Protein AF-A0A7D9K024-F1 (afdb_monomer_lite)

Organism: Paramuricea clavata (NCBI:txid317549)

Sequence (907 aa):
DLCALHVLAYMLHRSSSRKKGKSVPVTRDGAISYLLQNVPSGSDVEAAANNKDDVYTQPFLLSTGQASKPDQFFLVLDRIVIPCGPDLINSFDILFKAHYVFNVEYAPPLLQFWEFVASMIYGVIKPCETGPTVPEVINDNGCELTDAKSIANAFNGFFSNVGCNLANKIPTIMDKSLIEYLIPPTSHDSFFLSPVTAGEIEEEIANLNCSKATGPFNNLLVYRSHLVATVRRICALPSRASASYIFAHKRVGGLGLLDPTLEADVQAIIHAVKMLSCSDPTVSNIAIAEVNQTVRLASRSNPTPTLKSKYLSSLPDDRLTNLRYNIQSLWTRVRKSTRNLGVEIKFNDNGLPILSTENSGSVLAKEASRFLHFHVQDRFASTLLALPDQGKVGRALTTDTFANGSTWQYNGLNIRFRDWRFIHRARLNCLPVNNVKSRWSNFCPKCRYCNSDETLPHVLCHCLRNMPSILRRHNTIVDRIVNAVQSGTVTTDQQVRAANSRLRPDIIVEEDNKVLIIDVCYPFDNNAEALRDAEQRKLNKYEGLKQFFVGQGKQCEVFGFVIGALGSWHPANENVLRQLGMSKRYRSLFRKLCCTDAIQGSTNIYREHLGITEVQNKPIPPLDRENPYKYLGVPIGLIDDPDNISDLVQDLTCDLESIEKSLLAPWQKLEMIRTFLQPSLTFALRAGFPKKDNLLVYRSHLVATVRRIFALPSRASASYIFPHKRVGGLGLLDPTLEADVQAIIHAVKMLSCSDPIVSNIANAEINQTVRLASRSNPTPALKSKYLSSLPDDRLTNLRHNIQSLCARVRKSTRNLGVEIQFNDNGLPILSTEISGSVLAKEASRFLHFHVQDRFASTLLALPDQGKVGRALTTDTFANGSTWQYNGLNIRFRDWRFIHRARLNCLP

Radius of gyration: 39.34 Å; chains: 1; bounding box: 81×89×117 Å

pLDDT: mean 79.13, std 16.65, range [30.3, 97.06]

Structure (mmCIF, N/CA/C/O backbone):
data_AF-A0A7D9K024-F1
#
_entry.id   AF-A0A7D9K024-F1
#
loop_
_atom_site.group_PDB
_atom_site.id
_atom_site.type_symbol
_atom_site.label_atom_id
_atom_site.label_alt_id
_atom_site.label_comp_id
_atom_site.label_asym_id
_atom_site.label_entity_id
_atom_site.label_seq_id
_atom_site.pdbx_PDB_ins_code
_atom_site.Cartn_x
_atom_site.Cartn_y
_atom_site.Cartn_z
_atom_site.occupancy
_atom_site.B_iso_or_equiv
_atom_site.auth_seq_id
_atom_site.auth_comp_id
_atom_site.auth_asym_id
_atom_site.auth_atom_id
_atom_site.pdbx_PDB_model_num
ATOM 1 N N . ASP A 1 1 ? -3.013 -21.868 -30.628 1.00 62.22 1 ASP A N 1
ATOM 2 C CA . ASP A 1 1 ? -3.504 -21.999 -29.237 1.00 62.22 1 ASP A CA 1
ATOM 3 C C . ASP A 1 1 ? -4.846 -22.705 -29.147 1.00 62.22 1 ASP A C 1
ATOM 5 O O . ASP A 1 1 ? -4.881 -23.810 -28.626 1.00 62.22 1 ASP A O 1
ATOM 9 N N . LEU A 1 2 ? -5.922 -22.164 -29.734 1.00 72.38 2 LEU A N 1
ATOM 10 C CA . LEU A 1 2 ? -7.249 -22.801 -29.686 1.00 72.38 2 LEU A CA 1
ATOM 11 C C . LEU A 1 2 ? -7.255 -24.238 -30.227 1.00 72.38 2 LEU A C 1
ATOM 13 O O . LEU A 1 2 ? -7.772 -25.134 -29.570 1.00 72.38 2 LEU A O 1
ATOM 17 N N . CYS A 1 3 ? -6.618 -24.474 -31.378 1.00 69.25 3 CYS A N 1
ATOM 18 C CA . CYS A 1 3 ? -6.491 -25.819 -31.948 1.00 69.25 3 CYS A CA 1
ATOM 19 C C . CYS A 1 3 ? -5.709 -26.770 -31.026 1.00 69.25 3 CYS A C 1
ATOM 21 O O . CYS A 1 3 ? -6.110 -27.913 -30.856 1.00 69.25 3 CYS A O 1
ATOM 23 N N . ALA A 1 4 ? -4.635 -26.294 -30.386 1.00 71.19 4 ALA A N 1
ATOM 24 C CA . ALA A 1 4 ? -3.836 -27.104 -29.466 1.00 71.19 4 ALA A CA 1
ATOM 25 C C . ALA A 1 4 ? -4.639 -27.495 -28.216 1.00 71.19 4 ALA A C 1
ATOM 27 O O . ALA A 1 4 ? -4.571 -28.640 -27.781 1.00 71.19 4 ALA A O 1
ATOM 28 N N . LEU A 1 5 ? -5.453 -26.573 -27.689 1.00 77.12 5 LEU A N 1
ATOM 29 C CA . LEU A 1 5 ? -6.339 -26.834 -26.555 1.00 77.12 5 LEU A CA 1
ATOM 30 C C . LEU A 1 5 ? -7.403 -27.890 -26.891 1.00 77.12 5 LEU A C 1
ATOM 32 O O . LEU A 1 5 ? -7.609 -28.819 -26.114 1.00 77.12 5 LEU A O 1
ATOM 36 N N . HIS A 1 6 ? -8.034 -27.779 -28.064 1.00 75.00 6 HIS A N 1
ATOM 37 C CA . HIS A 1 6 ? -9.016 -28.763 -28.530 1.00 75.00 6 HIS A CA 1
ATOM 38 C C . HIS A 1 6 ? -8.376 -30.136 -28.739 1.00 75.00 6 HIS A C 1
ATOM 40 O O . HIS A 1 6 ? -8.925 -31.132 -28.281 1.00 75.00 6 HIS A O 1
ATOM 46 N N . VAL A 1 7 ? -7.200 -30.195 -29.372 1.00 73.56 7 VAL A N 1
ATOM 47 C CA . VAL A 1 7 ? -6.455 -31.447 -29.577 1.00 73.56 7 VAL A CA 1
ATOM 48 C C . VAL A 1 7 ? -6.092 -32.091 -28.239 1.00 73.56 7 VAL A C 1
ATOM 50 O O . VAL A 1 7 ? -6.310 -33.286 -28.066 1.00 73.56 7 VAL A O 1
ATOM 53 N N . LEU A 1 8 ? -5.618 -31.311 -27.264 1.00 74.44 8 LEU A N 1
ATOM 54 C CA . LEU A 1 8 ? -5.250 -31.820 -25.942 1.00 74.44 8 LEU A CA 1
ATOM 55 C C . LEU A 1 8 ? -6.465 -32.367 -25.174 1.00 74.44 8 LEU A C 1
ATOM 57 O O . LEU A 1 8 ? -6.404 -33.473 -24.637 1.00 74.44 8 LEU A O 1
ATOM 61 N N . ALA A 1 9 ? -7.582 -31.631 -25.163 1.00 73.00 9 ALA A N 1
ATOM 62 C CA . ALA A 1 9 ? -8.831 -32.077 -24.542 1.00 73.00 9 ALA A CA 1
ATOM 63 C C . ALA A 1 9 ? -9.403 -33.329 -25.228 1.00 73.00 9 ALA A C 1
ATOM 65 O O . ALA A 1 9 ? -9.905 -34.234 -24.563 1.00 73.00 9 ALA A O 1
ATOM 66 N N . TYR A 1 10 ? -9.271 -33.413 -26.553 1.00 72.44 10 TYR A N 1
ATOM 67 C CA . TYR A 1 10 ? -9.710 -34.557 -27.347 1.00 72.44 10 TYR A CA 1
ATOM 68 C C . TYR A 1 10 ? -8.848 -35.808 -27.103 1.00 72.44 10 TYR A C 1
ATOM 70 O O . TYR A 1 10 ? -9.378 -36.916 -27.003 1.00 72.44 10 TYR A O 1
ATOM 78 N N . MET A 1 11 ? -7.525 -35.639 -26.978 1.00 70.06 11 MET A N 1
ATOM 79 C CA . MET A 1 11 ? -6.563 -36.719 -26.717 1.00 70.06 11 MET A CA 1
ATOM 80 C C . MET A 1 11 ? -6.692 -37.309 -25.311 1.00 70.06 11 MET A C 1
ATOM 82 O O . MET A 1 11 ? -6.527 -38.514 -25.139 1.00 70.06 11 MET A O 1
ATOM 86 N N . LEU A 1 12 ? -6.991 -36.471 -24.316 1.00 74.44 12 LEU A N 1
ATOM 87 C CA . LEU A 1 12 ? -7.050 -36.851 -22.900 1.00 74.44 12 LEU A CA 1
ATOM 88 C C . LEU A 1 12 ? -8.479 -37.149 -22.413 1.00 74.44 12 LEU A C 1
ATOM 90 O O . LEU A 1 12 ? -8.735 -37.213 -21.211 1.00 74.44 12 LEU A O 1
ATOM 94 N N . HIS A 1 13 ? -9.426 -37.332 -23.333 1.00 69.25 13 HIS A N 1
ATOM 95 C CA . HIS A 1 13 ? -10.792 -37.719 -23.005 1.00 69.25 13 HIS A CA 1
ATOM 96 C C . HIS A 1 13 ? -10.902 -39.210 -22.642 1.00 69.25 13 HIS A C 1
ATOM 98 O O . HIS A 1 13 ? -10.392 -40.081 -23.351 1.00 69.25 13 HIS A O 1
ATOM 104 N N . ARG A 1 14 ? -11.691 -39.522 -21.604 1.00 60.44 14 ARG A N 1
ATOM 105 C CA . ARG A 1 14 ? -12.095 -40.893 -21.255 1.00 60.44 14 ARG A CA 1
ATOM 106 C C . ARG A 1 14 ? -13.543 -41.175 -21.660 1.00 60.44 14 ARG A C 1
ATOM 108 O O . ARG A 1 14 ? -14.466 -40.570 -21.121 1.00 60.44 14 ARG A O 1
ATOM 115 N N . SER A 1 15 ? -13.744 -42.203 -22.488 1.00 52.44 15 SER A N 1
ATOM 116 C CA . SER A 1 15 ? -15.045 -42.876 -22.592 1.00 52.44 15 SER A CA 1
ATOM 117 C C . SER A 1 15 ? -15.331 -43.559 -21.250 1.00 52.44 15 SER A C 1
ATOM 119 O O . SER A 1 15 ? -14.547 -44.391 -20.791 1.00 52.44 15 SER A O 1
ATOM 121 N N . SER A 1 16 ? -16.397 -43.154 -20.562 1.00 47.78 16 SER A N 1
ATOM 122 C CA . SER A 1 16 ? -16.709 -43.616 -19.206 1.00 47.78 16 SER A CA 1
ATOM 123 C C . SER A 1 16 ? -16.846 -45.148 -19.148 1.00 47.78 16 SER A C 1
ATOM 125 O O . SER A 1 16 ? -17.730 -45.718 -19.788 1.00 47.78 16 SER A O 1
ATOM 127 N N . SER A 1 17 ? -16.013 -45.835 -18.354 1.00 33.88 17 SER A N 1
ATOM 128 C CA . SER A 1 17 ? -16.205 -47.258 -18.051 1.00 33.88 17 SER A CA 1
ATOM 129 C C . SER A 1 17 ? -17.234 -47.435 -16.926 1.00 33.88 17 SER A C 1
ATOM 131 O O . SER A 1 17 ? -17.231 -46.735 -15.914 1.00 33.88 17 SER A O 1
ATOM 133 N N . ARG A 1 18 ? -18.169 -48.364 -17.158 1.00 37.88 18 ARG A N 1
ATOM 134 C CA . ARG A 1 18 ? -19.368 -48.658 -16.356 1.00 37.88 18 ARG A CA 1
ATOM 135 C C . ARG A 1 18 ? -19.095 -48.749 -14.844 1.00 37.88 18 ARG A C 1
ATOM 137 O O . ARG A 1 18 ? -18.499 -49.719 -14.380 1.00 37.88 18 ARG A O 1
ATOM 144 N N . LYS A 1 19 ? -19.706 -47.855 -14.062 1.00 33.84 19 LYS A N 1
ATOM 145 C CA . LYS A 1 19 ? -20.195 -48.166 -12.706 1.00 33.84 19 LYS A CA 1
ATOM 146 C C . LYS A 1 19 ? -21.722 -48.079 -12.711 1.00 33.84 19 LYS A C 1
ATOM 148 O O . LYS A 1 19 ? -22.292 -47.204 -13.348 1.00 33.84 19 LYS A O 1
ATOM 153 N N . LYS A 1 20 ? -22.366 -49.066 -12.079 1.00 38.09 20 LYS A N 1
ATOM 154 C CA . LYS A 1 20 ? -23.822 -49.291 -12.056 1.00 38.09 20 LYS A CA 1
ATOM 155 C C . LYS A 1 20 ? -24.596 -47.999 -11.746 1.00 38.09 20 LYS A C 1
ATOM 157 O O . LYS A 1 20 ? -24.542 -47.515 -10.624 1.00 38.09 20 LYS A O 1
ATOM 162 N N . GLY A 1 21 ? -25.348 -47.509 -12.728 1.00 39.00 21 GLY A N 1
ATOM 163 C CA . GLY A 1 21 ? -26.222 -46.338 -12.614 1.00 39.00 21 GLY A CA 1
ATOM 164 C C . GLY A 1 21 ? -26.157 -45.513 -13.895 1.00 39.00 21 GLY A C 1
ATOM 165 O O . GLY A 1 21 ? -25.070 -45.225 -14.372 1.00 39.00 21 GLY A O 1
ATOM 166 N N . LYS A 1 22 ? -27.312 -45.221 -14.499 1.00 44.31 22 LYS A N 1
ATOM 167 C CA . LYS A 1 22 ? -27.475 -44.606 -15.828 1.00 44.31 22 LYS A CA 1
ATOM 168 C C . LYS A 1 22 ? -26.561 -43.379 -16.037 1.00 44.31 22 LYS A C 1
ATOM 170 O O . LYS A 1 22 ? -26.903 -42.296 -15.582 1.00 44.31 22 LYS A O 1
ATOM 175 N N . SER A 1 23 ? -25.467 -43.516 -16.787 1.00 43.44 23 SER A N 1
ATOM 176 C CA . SER A 1 23 ? -24.816 -42.382 -17.450 1.00 43.44 23 SER A CA 1
ATOM 177 C C . SER A 1 23 ? -24.682 -42.679 -18.941 1.00 43.44 23 SER A C 1
ATOM 179 O O . SER A 1 23 ? -24.283 -43.772 -19.351 1.00 43.44 23 SER A O 1
ATOM 181 N N . VAL A 1 24 ? -25.111 -41.723 -19.760 1.00 49.69 24 VAL A N 1
ATOM 182 C CA . VAL A 1 24 ? -24.956 -41.769 -21.215 1.00 49.69 24 VAL A CA 1
ATOM 183 C C . VAL A 1 24 ? -23.473 -41.515 -21.521 1.00 49.69 24 VAL A C 1
ATOM 185 O O . VAL A 1 24 ? -22.908 -40.580 -20.952 1.00 49.69 24 VAL A O 1
ATOM 188 N N . PRO A 1 25 ? -22.807 -42.325 -22.365 1.00 56.72 25 PRO A N 1
ATOM 189 C CA . PRO A 1 25 ? -21.417 -42.077 -22.732 1.00 56.72 25 PRO A CA 1
ATOM 190 C C . PRO A 1 25 ? -21.298 -40.736 -23.468 1.00 56.72 25 PRO A C 1
ATOM 192 O O . PRO A 1 25 ? -21.920 -40.537 -24.510 1.00 56.72 25 PRO A O 1
ATOM 195 N N . VAL A 1 26 ? -20.503 -39.816 -22.917 1.00 66.88 26 VAL A N 1
ATOM 196 C CA . VAL A 1 26 ? -20.206 -38.514 -23.532 1.00 66.88 26 VAL A CA 1
ATOM 197 C C . VAL A 1 26 ? -19.207 -38.736 -24.667 1.00 66.88 26 VAL A C 1
ATOM 199 O O . VAL A 1 26 ? -18.183 -39.389 -24.473 1.00 66.88 26 VAL A O 1
ATOM 202 N N . THR A 1 27 ? -19.513 -38.236 -25.864 1.00 73.69 27 THR A N 1
ATOM 203 C CA . THR A 1 27 ? -18.594 -38.278 -27.012 1.00 73.69 27 THR A CA 1
ATOM 204 C C . THR A 1 27 ? -17.406 -37.340 -26.783 1.00 73.69 27 THR A C 1
ATOM 206 O O . THR A 1 27 ? -17.487 -36.412 -25.979 1.00 73.69 27 THR A O 1
ATOM 209 N N . ARG A 1 28 ? -16.300 -37.529 -27.515 1.00 66.62 28 ARG A N 1
ATOM 210 C CA . ARG A 1 28 ? -15.135 -36.627 -27.422 1.00 66.62 28 ARG A CA 1
ATOM 211 C C . ARG A 1 28 ? -15.507 -35.163 -27.695 1.00 66.62 28 ARG A C 1
ATOM 213 O O . ARG A 1 28 ? -15.075 -34.284 -26.957 1.00 66.62 28 ARG A O 1
ATOM 220 N N . ASP A 1 29 ? -16.385 -34.918 -28.667 1.00 67.25 29 ASP A N 1
ATOM 221 C CA . ASP A 1 29 ? -16.910 -33.574 -28.951 1.00 67.25 29 ASP A CA 1
ATOM 222 C C . ASP A 1 29 ? -17.803 -33.046 -27.816 1.00 67.25 29 ASP A C 1
ATOM 224 O O . ASP A 1 29 ? -17.757 -31.866 -27.466 1.00 67.25 29 ASP A O 1
ATOM 228 N N . GLY A 1 30 ? -18.569 -33.930 -27.169 1.00 74.56 30 GLY A N 1
ATOM 229 C CA . GLY A 1 30 ? -19.352 -33.589 -25.983 1.00 74.56 30 GLY A CA 1
ATOM 230 C C . GLY A 1 30 ? -18.481 -33.185 -24.789 1.00 74.56 30 GLY A C 1
ATOM 231 O O . GLY A 1 30 ? -18.858 -32.288 -24.039 1.00 74.56 30 GLY A O 1
ATOM 232 N N . ALA A 1 31 ? -17.292 -33.777 -24.634 1.00 77.25 31 ALA A N 1
ATOM 233 C CA . ALA A 1 31 ? -16.358 -33.433 -23.562 1.00 77.25 31 ALA A CA 1
ATOM 234 C C . ALA A 1 31 ? -15.771 -32.022 -23.719 1.00 77.25 31 ALA A C 1
ATOM 236 O O . ALA A 1 31 ? -15.616 -31.314 -22.727 1.00 77.25 31 ALA A O 1
ATOM 237 N N . ILE A 1 32 ? -15.522 -31.573 -24.954 1.00 82.81 32 ILE A N 1
ATOM 238 C CA . ILE A 1 32 ? -15.032 -30.212 -25.237 1.00 82.81 32 ILE A CA 1
ATOM 239 C C . ILE A 1 32 ? -16.040 -29.152 -24.776 1.00 82.81 32 ILE A C 1
ATOM 241 O O . ILE A 1 32 ? -15.642 -28.085 -24.312 1.00 82.81 32 ILE A O 1
ATOM 245 N N . SER A 1 33 ? -17.338 -29.467 -24.793 1.00 85.75 33 SER A N 1
ATOM 246 C CA . SER A 1 33 ? -18.382 -28.549 -24.316 1.00 85.75 33 SER A CA 1
ATOM 247 C C . SER A 1 33 ? -18.314 -28.284 -22.804 1.00 85.75 33 SER A C 1
ATOM 249 O O . SER A 1 33 ? -18.824 -27.263 -22.350 1.00 85.75 33 SER A O 1
ATOM 251 N N . TYR A 1 34 ? -17.656 -29.148 -22.020 1.00 86.06 34 TYR A N 1
ATOM 252 C CA . TYR A 1 34 ? -17.361 -28.891 -20.601 1.00 86.06 34 TYR A CA 1
ATOM 253 C C . TYR A 1 34 ? -16.157 -27.958 -20.398 1.00 86.06 34 TYR A C 1
ATOM 255 O O . TYR A 1 34 ? -15.892 -27.549 -19.274 1.00 86.06 34 TYR A O 1
ATOM 263 N N . LEU A 1 35 ? -15.412 -27.638 -21.462 1.00 88.50 35 LEU A N 1
ATOM 264 C CA . LEU A 1 35 ? -14.225 -26.787 -21.413 1.00 88.50 35 LEU A CA 1
ATOM 265 C C . LEU A 1 35 ? -14.479 -25.411 -22.033 1.00 88.50 35 LEU A C 1
ATOM 267 O O . LEU A 1 35 ? -14.175 -24.390 -21.418 1.00 88.50 35 LEU A O 1
ATOM 271 N N . LEU A 1 36 ? -15.003 -25.387 -23.260 1.00 90.69 36 LEU A N 1
ATOM 272 C CA . LEU A 1 36 ? -15.213 -24.172 -24.038 1.00 90.69 36 LEU A CA 1
ATOM 273 C C . LEU A 1 36 ? -16.496 -24.274 -24.865 1.00 90.69 36 LEU A C 1
ATOM 275 O O . LEU A 1 36 ? -16.720 -25.250 -25.578 1.00 90.69 36 LEU A O 1
ATOM 279 N N . GLN A 1 37 ? -17.310 -23.225 -24.818 1.00 90.69 37 GLN A N 1
ATOM 280 C CA . GLN A 1 37 ? -18.532 -23.082 -25.603 1.00 90.69 37 GLN A CA 1
ATOM 281 C C . GLN A 1 37 ? -18.513 -21.746 -26.349 1.00 90.69 37 GLN A C 1
ATOM 283 O O . GLN A 1 37 ? -17.980 -20.770 -25.835 1.00 90.69 37 GLN A O 1
ATOM 288 N N . ASN A 1 38 ? -19.109 -21.676 -27.541 1.00 90.81 38 ASN A N 1
ATOM 289 C CA . ASN A 1 38 ? -19.093 -20.463 -28.367 1.00 90.81 38 ASN A CA 1
ATOM 290 C C . ASN A 1 38 ? -20.505 -19.940 -28.659 1.00 90.81 38 ASN A C 1
ATOM 292 O O . ASN A 1 38 ? -21.412 -20.725 -28.939 1.00 90.81 38 ASN A O 1
ATOM 296 N N . VAL A 1 39 ? -20.664 -18.616 -28.673 1.00 90.31 39 VAL A N 1
ATOM 297 C CA . VAL A 1 39 ? -21.867 -17.909 -29.134 1.00 90.31 39 VAL A CA 1
ATOM 298 C C . VAL A 1 39 ? -21.524 -16.868 -30.212 1.00 90.31 39 VAL A C 1
ATOM 300 O O . VAL A 1 39 ? -20.406 -16.350 -30.236 1.00 90.31 39 VAL A O 1
ATOM 303 N N . PRO A 1 40 ? -22.451 -16.536 -31.129 1.00 86.19 40 PRO A N 1
ATOM 304 C CA . PRO A 1 40 ? -22.210 -15.522 -32.157 1.00 86.19 40 PRO A CA 1
ATOM 305 C C . PRO A 1 40 ? -21.862 -14.146 -31.575 1.00 86.19 40 PRO A C 1
ATOM 307 O O . PRO A 1 40 ? -22.317 -13.783 -30.487 1.00 86.19 40 PRO A O 1
ATOM 310 N N . SER A 1 41 ? -21.092 -13.355 -32.327 1.00 81.38 41 SER A N 1
ATOM 311 C CA . SER A 1 41 ? -20.759 -11.977 -31.940 1.00 81.38 41 SER A CA 1
ATOM 312 C C . SER A 1 41 ? -22.038 -11.140 -31.774 1.00 81.38 41 SER A C 1
ATOM 314 O O . SER A 1 41 ? -22.935 -11.213 -32.613 1.00 81.38 41 SER A O 1
ATOM 316 N N . GLY A 1 42 ? -22.137 -10.373 -30.683 1.00 74.75 42 GLY A N 1
ATOM 317 C CA . GLY A 1 42 ? -23.324 -9.575 -30.338 1.00 74.75 42 GLY A CA 1
ATOM 318 C C . GLY A 1 42 ? -24.413 -10.306 -29.539 1.00 74.75 42 GLY A C 1
ATOM 319 O O . GLY A 1 42 ? -25.434 -9.697 -29.231 1.00 74.75 42 GLY A O 1
ATOM 320 N N . SER A 1 43 ? -24.211 -11.580 -29.185 1.00 81.44 43 SER A N 1
ATOM 321 C CA . SER A 1 43 ? -25.126 -12.316 -28.299 1.00 81.44 43 SER A CA 1
ATOM 322 C C . SER A 1 43 ? -25.039 -11.815 -26.853 1.00 81.44 43 SER A C 1
ATOM 324 O O . SER A 1 43 ? -23.958 -11.457 -26.385 1.00 81.44 43 SER A O 1
ATOM 326 N N . ASP A 1 44 ? -26.160 -11.847 -26.129 1.00 85.12 44 ASP A N 1
ATOM 327 C CA . ASP A 1 44 ? -26.186 -11.593 -24.686 1.00 85.12 44 ASP A CA 1
ATOM 328 C C . ASP A 1 44 ? -25.510 -12.757 -23.944 1.00 85.12 44 ASP A C 1
ATOM 330 O O . ASP A 1 44 ? -26.009 -13.885 -23.917 1.00 85.12 44 ASP A O 1
ATOM 334 N N . VAL A 1 45 ? -24.334 -12.478 -23.384 1.00 86.44 45 VAL A N 1
ATOM 335 C CA . VAL A 1 45 ? -23.470 -13.466 -22.730 1.00 86.44 45 VAL A CA 1
ATOM 336 C C . VAL A 1 45 ? -24.082 -13.955 -21.412 1.00 86.44 45 VAL A C 1
ATOM 338 O O . VAL A 1 45 ? -23.964 -15.137 -21.093 1.00 86.44 45 VAL A O 1
ATOM 341 N N . GLU A 1 46 ? -24.793 -13.087 -20.687 1.00 83.69 46 GLU A N 1
ATOM 342 C CA . GLU A 1 46 ? -25.468 -13.430 -19.428 1.00 83.69 46 GLU A CA 1
ATOM 343 C C . GLU A 1 46 ? -26.671 -14.334 -19.703 1.00 83.69 46 GLU A C 1
ATOM 345 O O . GLU A 1 46 ? -26.854 -15.370 -19.060 1.00 83.69 46 GLU A O 1
ATOM 350 N N . ALA A 1 47 ? -27.470 -14.006 -20.722 1.00 84.12 47 ALA A N 1
ATOM 351 C CA . ALA A 1 47 ? -28.558 -14.878 -21.162 1.00 84.12 47 ALA A CA 1
ATOM 352 C C . ALA A 1 47 ? -28.023 -16.224 -21.681 1.00 84.12 47 ALA A C 1
ATOM 354 O O . ALA A 1 47 ? -28.594 -17.280 -21.402 1.00 84.12 47 ALA A O 1
ATOM 355 N N . ALA A 1 48 ? -26.901 -16.208 -22.406 1.00 84.75 48 ALA A N 1
ATOM 356 C CA . ALA A 1 48 ? -26.264 -17.417 -22.909 1.00 84.75 48 ALA A CA 1
ATOM 357 C C . ALA A 1 48 ? -25.736 -18.328 -21.795 1.00 84.75 48 ALA A C 1
ATOM 359 O O . ALA A 1 48 ? -25.790 -19.543 -21.970 1.00 84.75 48 ALA A O 1
ATOM 360 N N . ALA A 1 49 ? -25.244 -17.775 -20.682 1.00 84.62 49 ALA A N 1
ATOM 361 C CA . ALA A 1 49 ? -24.801 -18.539 -19.518 1.00 84.62 49 ALA A CA 1
ATOM 362 C C . ALA A 1 49 ? -25.979 -19.114 -18.714 1.00 84.62 49 ALA A C 1
ATOM 364 O O . ALA A 1 49 ? -25.937 -20.285 -18.333 1.00 84.62 49 ALA A O 1
ATOM 365 N N . ASN A 1 50 ? -27.044 -18.328 -18.521 1.00 81.69 50 ASN A N 1
ATOM 366 C CA . ASN A 1 50 ? -28.249 -18.740 -17.791 1.00 81.69 50 ASN A CA 1
ATOM 367 C C . ASN A 1 50 ? -29.056 -19.833 -18.509 1.00 81.69 50 ASN A C 1
ATOM 369 O O . ASN A 1 50 ? -29.652 -20.681 -17.855 1.00 81.69 50 ASN A O 1
ATOM 373 N N . ASN A 1 51 ? -29.043 -19.853 -19.845 1.00 82.81 51 ASN A N 1
ATOM 374 C CA . ASN A 1 51 ? -29.773 -20.837 -20.653 1.00 82.81 51 ASN A CA 1
ATOM 375 C C . ASN A 1 51 ? -29.021 -22.168 -20.859 1.00 82.81 51 ASN A C 1
ATOM 377 O O . ASN A 1 51 ? -29.434 -22.986 -21.684 1.00 82.81 51 ASN A O 1
ATOM 381 N N . LYS A 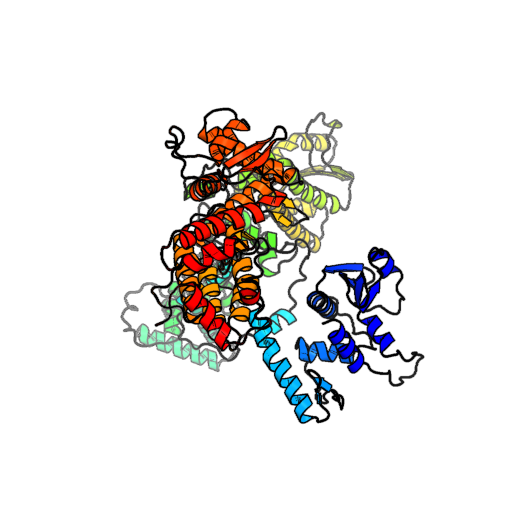1 52 ? -27.882 -22.384 -20.190 1.00 78.25 52 LYS A N 1
ATOM 382 C CA . LYS A 1 52 ? -27.117 -23.633 -20.321 1.00 78.25 52 LYS A CA 1
ATOM 383 C C . LYS A 1 52 ? -27.749 -24.762 -19.513 1.00 78.25 52 LYS A C 1
ATOM 385 O O . LYS A 1 52 ? -28.354 -24.530 -18.478 1.00 78.25 52 LYS A O 1
ATOM 390 N N . ASP A 1 53 ? -27.551 -25.992 -19.984 1.00 77.50 53 ASP A N 1
ATOM 391 C CA . ASP A 1 53 ? -28.004 -27.210 -19.306 1.00 77.50 53 ASP A CA 1
ATOM 392 C C . ASP A 1 53 ? -27.415 -27.296 -17.882 1.00 77.50 53 ASP A C 1
ATOM 394 O O . ASP A 1 53 ? -26.279 -26.867 -17.637 1.00 77.50 53 ASP A O 1
ATOM 398 N N . ASP A 1 54 ? -28.189 -27.818 -16.931 1.00 74.88 54 ASP A N 1
ATOM 399 C CA . ASP A 1 54 ? -27.785 -28.065 -15.539 1.00 74.88 54 ASP A CA 1
ATOM 400 C C . ASP A 1 54 ? -26.709 -29.146 -15.420 1.00 74.88 54 ASP A C 1
ATOM 402 O O . ASP A 1 54 ? -26.070 -29.273 -14.382 1.00 74.88 54 ASP A O 1
ATOM 406 N N . VAL A 1 55 ? -26.435 -29.882 -16.496 1.00 75.25 55 VAL A N 1
ATOM 407 C CA . VAL A 1 55 ? -25.305 -30.813 -16.578 1.00 75.25 55 VAL A CA 1
ATOM 408 C C . VAL A 1 55 ? -23.935 -30.098 -16.535 1.00 75.25 55 VAL A C 1
ATOM 410 O O . VAL A 1 55 ? -22.940 -30.721 -16.160 1.00 75.25 55 VAL A O 1
ATOM 413 N N . TYR A 1 56 ? -23.852 -28.804 -16.877 1.00 80.44 56 TYR A N 1
ATOM 414 C CA . TYR A 1 56 ? -22.607 -28.015 -16.843 1.00 80.44 56 TYR A CA 1
ATOM 415 C C . TYR A 1 56 ? -22.444 -27.262 -15.518 1.00 80.44 56 TYR A C 1
ATOM 417 O O . TYR A 1 56 ? -22.525 -26.035 -15.468 1.00 80.44 56 TYR A O 1
ATOM 425 N N . THR A 1 57 ? -22.228 -28.008 -14.436 1.00 77.12 57 THR A N 1
ATOM 426 C CA . THR A 1 57 ? -22.070 -27.437 -13.088 1.00 77.12 57 THR A CA 1
ATOM 427 C C . THR A 1 57 ? -20.657 -26.920 -12.804 1.00 77.12 57 THR A C 1
ATOM 429 O O . THR A 1 57 ? -20.471 -26.109 -11.901 1.00 77.12 57 THR A O 1
ATOM 432 N N . GLN A 1 58 ? -19.646 -27.401 -13.536 1.00 84.69 58 GLN A N 1
ATOM 433 C CA . GLN A 1 58 ? -18.251 -26.978 -13.372 1.00 84.69 58 GLN A CA 1
ATOM 434 C C . GLN A 1 58 ? -17.952 -25.696 -14.163 1.00 84.69 58 GLN A C 1
ATOM 436 O O . GLN A 1 58 ? -18.601 -25.454 -15.182 1.00 84.69 58 GLN A O 1
ATOM 441 N N . PRO A 1 59 ? -16.954 -24.894 -13.744 1.00 88.12 59 PRO A N 1
ATOM 442 C CA . PRO A 1 59 ? -16.529 -23.726 -14.500 1.00 88.12 59 PRO A CA 1
ATOM 443 C C . PRO A 1 59 ? -16.111 -24.094 -15.927 1.00 88.12 59 PRO A C 1
ATOM 445 O O . PRO A 1 59 ? -15.415 -25.087 -16.137 1.00 88.12 59 PRO A O 1
ATOM 448 N N . PHE A 1 60 ? -16.487 -23.266 -16.900 1.00 92.06 60 PHE A N 1
ATOM 449 C CA . PHE A 1 60 ? -16.088 -23.422 -18.304 1.00 92.06 60 PHE A CA 1
ATOM 450 C C . PHE A 1 60 ? -15.920 -22.056 -18.979 1.00 92.06 60 PHE A C 1
ATOM 452 O O . PHE A 1 60 ? -16.365 -21.028 -18.461 1.00 92.06 60 PHE A O 1
ATOM 459 N N . LEU A 1 61 ? -15.260 -22.027 -20.138 1.00 93.75 61 LEU A N 1
ATOM 460 C CA . LEU A 1 61 ? -15.128 -20.811 -20.937 1.00 93.75 61 LEU A CA 1
ATOM 461 C C . LEU A 1 61 ? -16.298 -20.653 -21.911 1.00 93.75 61 LEU A C 1
ATOM 463 O O . LEU A 1 61 ? -16.686 -21.586 -22.609 1.00 93.75 61 LEU A O 1
ATOM 467 N N . LEU A 1 62 ? -16.807 -19.434 -22.018 1.00 93.19 62 LEU A N 1
ATOM 468 C CA . LEU A 1 62 ? -17.755 -19.000 -23.030 1.00 93.19 62 LEU A CA 1
ATOM 469 C C . LEU A 1 62 ? -17.066 -17.975 -23.931 1.00 93.19 62 LEU A C 1
ATOM 471 O O . LEU A 1 62 ? -16.552 -16.971 -23.449 1.00 93.19 62 LEU A O 1
ATOM 475 N N . SER A 1 63 ? -17.035 -18.218 -25.236 1.00 93.19 63 SER A N 1
ATOM 476 C CA . SER A 1 63 ? -16.437 -17.312 -26.212 1.00 93.19 63 SER A CA 1
ATOM 477 C C . SER A 1 63 ? -17.477 -16.675 -27.124 1.00 93.19 63 SER A C 1
ATOM 479 O O . SER A 1 63 ? -18.509 -17.279 -27.418 1.00 93.19 63 SER A O 1
ATOM 481 N N . THR A 1 64 ? -17.205 -15.456 -27.585 1.00 91.44 64 THR A N 1
ATOM 482 C CA . THR A 1 64 ? -18.039 -14.740 -28.560 1.00 91.44 64 THR A CA 1
ATOM 483 C C . THR A 1 64 ? -17.333 -14.650 -29.912 1.00 91.44 64 THR A C 1
ATOM 485 O O . THR A 1 64 ? -16.106 -14.587 -29.977 1.00 91.44 64 THR A O 1
ATOM 488 N N . GLY A 1 65 ? -18.099 -14.634 -31.004 1.00 87.00 65 GLY A N 1
ATOM 489 C CA . GLY A 1 65 ? -17.563 -14.478 -32.360 1.00 87.00 65 GLY A CA 1
ATOM 490 C C . GLY A 1 65 ? -17.579 -15.767 -33.179 1.00 87.00 65 GLY A C 1
ATOM 491 O O . GLY A 1 65 ? -18.417 -16.651 -32.974 1.00 87.00 65 GLY A O 1
ATOM 492 N N . GLN A 1 66 ? -16.682 -15.865 -34.164 1.00 81.38 66 GLN A N 1
ATOM 493 C CA . GLN A 1 66 ? -16.542 -17.082 -34.968 1.00 81.38 66 GLN A CA 1
ATOM 494 C C . GLN A 1 66 ? -15.873 -18.180 -34.137 1.00 81.38 66 GLN A C 1
ATOM 496 O O . GLN A 1 66 ? -14.792 -17.969 -33.600 1.00 81.38 66 GLN A O 1
ATOM 501 N N . ALA A 1 67 ? -16.454 -19.383 -34.089 1.00 77.12 67 ALA A N 1
ATOM 502 C CA . ALA A 1 67 ? -15.916 -20.489 -33.285 1.00 77.12 67 ALA A CA 1
ATOM 503 C C . ALA A 1 67 ? -14.460 -20.861 -33.642 1.00 77.12 67 ALA A C 1
ATOM 505 O O . ALA A 1 67 ? -13.695 -21.282 -32.780 1.00 77.12 67 ALA A O 1
ATOM 506 N N . SER A 1 68 ? -14.051 -20.664 -34.900 1.00 75.12 68 SER A N 1
ATOM 507 C CA . SER A 1 68 ? -12.674 -20.881 -35.366 1.00 75.12 68 SER A CA 1
ATOM 508 C C . SER A 1 68 ? -11.691 -19.784 -34.941 1.00 75.12 68 SER A C 1
ATOM 510 O O . SER A 1 68 ? -10.481 -20.004 -34.965 1.00 75.12 68 SER A O 1
ATOM 512 N N . LYS A 1 69 ? -12.190 -18.593 -34.594 1.00 79.62 69 LYS A N 1
ATOM 513 C CA . LYS A 1 69 ? -11.394 -17.430 -34.190 1.00 79.62 69 LYS A CA 1
ATOM 514 C C . LYS A 1 69 ? -12.234 -16.505 -33.291 1.00 79.62 69 LYS A C 1
ATOM 516 O O . LYS A 1 69 ? -12.779 -15.522 -33.793 1.00 79.62 69 LYS A O 1
ATOM 521 N N . PRO A 1 70 ? -12.369 -16.833 -31.997 1.00 85.94 70 PRO A N 1
ATOM 522 C CA . PRO A 1 70 ? -13.209 -16.059 -31.096 1.00 85.94 70 PRO A CA 1
ATOM 523 C C . PRO A 1 70 ? -12.644 -14.660 -30.832 1.00 85.94 70 PRO A C 1
ATOM 525 O O . PRO A 1 70 ? -11.427 -14.467 -30.811 1.00 85.94 70 PRO A O 1
ATOM 528 N N . ASP A 1 71 ? -13.541 -13.701 -30.617 1.00 83.12 71 ASP A N 1
ATOM 529 C CA . ASP A 1 71 ? -13.235 -12.288 -30.387 1.00 83.12 71 ASP A CA 1
ATOM 530 C C . ASP A 1 71 ? -12.923 -12.016 -28.904 1.00 83.12 71 ASP A C 1
ATOM 532 O O . ASP A 1 71 ? -12.026 -11.233 -28.580 1.00 83.12 71 ASP A O 1
ATOM 536 N N . GLN A 1 72 ? -13.680 -12.648 -27.997 1.00 90.00 72 GLN A N 1
ATOM 537 C CA . GLN A 1 72 ? -13.548 -12.512 -26.543 1.00 90.00 72 GLN A CA 1
ATOM 538 C C . GLN A 1 72 ? -13.901 -13.809 -25.814 1.00 90.00 72 GLN A C 1
ATOM 540 O O . GLN A 1 72 ? -14.670 -14.629 -26.318 1.00 90.00 72 GLN A O 1
ATOM 545 N N . PHE A 1 73 ? -13.371 -13.950 -24.600 1.00 92.31 73 PHE A N 1
ATOM 546 C CA . PHE A 1 73 ? -13.623 -15.060 -23.691 1.00 92.31 73 PHE A CA 1
ATOM 547 C C . PHE A 1 73 ? -14.158 -14.569 -22.343 1.00 92.31 73 PHE A C 1
ATOM 549 O O . PHE A 1 73 ? -13.759 -13.521 -21.819 1.00 92.31 73 PHE A O 1
ATOM 556 N N . PHE A 1 74 ? -15.033 -15.381 -21.766 1.00 92.50 74 PHE A N 1
ATOM 557 C CA . PHE A 1 74 ? -15.674 -15.188 -20.477 1.00 92.50 74 PHE A CA 1
ATOM 558 C C . PHE A 1 74 ? -15.601 -16.496 -19.689 1.00 92.50 74 PHE A C 1
ATOM 560 O O . PHE A 1 74 ? -15.793 -17.569 -20.253 1.00 92.50 74 PHE A O 1
ATOM 567 N N . LEU A 1 75 ? -15.341 -16.424 -18.392 1.00 92.69 75 LEU A N 1
ATOM 568 C CA . LEU A 1 75 ? -15.480 -17.550 -17.479 1.00 92.69 75 LEU A CA 1
ATOM 569 C C . LEU A 1 75 ? -16.929 -17.602 -16.993 1.00 92.69 75 LEU A C 1
ATOM 571 O O . LEU A 1 75 ? -17.444 -16.596 -16.513 1.00 92.69 75 LEU A O 1
ATOM 575 N N . VAL A 1 76 ? -17.568 -18.764 -17.086 1.00 87.44 76 VAL A N 1
ATOM 576 C CA . VAL A 1 76 ? -18.894 -19.003 -16.506 1.00 87.44 76 VAL A CA 1
ATOM 577 C C . VAL A 1 76 ? -18.732 -19.866 -15.263 1.00 87.44 76 VAL A C 1
ATOM 579 O O . VAL A 1 76 ? -18.177 -20.961 -15.344 1.00 87.44 76 VAL A O 1
ATOM 582 N N . LEU A 1 77 ? -19.215 -19.379 -14.121 1.00 82.06 77 LEU A N 1
ATOM 583 C CA . LEU A 1 77 ? -19.183 -20.084 -12.841 1.00 82.06 77 LEU A CA 1
ATOM 584 C C . LEU A 1 77 ? -20.522 -19.909 -12.133 1.00 82.06 77 LEU A C 1
ATOM 586 O O . LEU A 1 77 ? -20.913 -18.783 -11.855 1.00 82.06 77 LEU A O 1
ATOM 590 N N . ASP A 1 78 ? -21.226 -21.010 -11.866 1.00 75.88 78 ASP A N 1
ATOM 591 C CA . ASP A 1 78 ? -22.568 -20.985 -11.258 1.00 75.88 78 ASP A CA 1
ATOM 592 C C . ASP A 1 78 ? -23.518 -19.985 -11.954 1.00 75.88 78 ASP A C 1
ATOM 594 O O . ASP A 1 78 ? -24.160 -19.143 -11.334 1.00 75.88 78 ASP A O 1
ATOM 598 N N . ARG A 1 79 ? -23.522 -20.025 -13.297 1.00 80.38 79 ARG A N 1
ATOM 599 C CA . ARG A 1 79 ? -24.244 -19.106 -14.207 1.00 80.38 79 ARG A CA 1
ATOM 600 C C . ARG A 1 79 ? -23.792 -17.638 -14.187 1.00 80.38 79 ARG A C 1
ATOM 602 O O . ARG A 1 79 ? -24.276 -16.863 -15.004 1.00 80.38 79 ARG A O 1
ATOM 609 N N . ILE A 1 80 ? -22.836 -17.261 -13.343 1.00 75.81 80 ILE A N 1
ATOM 610 C CA . ILE A 1 80 ? -22.247 -15.919 -13.313 1.00 75.81 80 ILE A CA 1
ATOM 611 C C . ILE A 1 80 ? -21.167 -15.811 -14.392 1.00 75.81 80 ILE A C 1
ATOM 613 O O . ILE A 1 80 ? -20.265 -16.650 -14.467 1.00 75.81 80 ILE A O 1
ATOM 617 N N . VAL A 1 81 ? -21.238 -14.759 -15.207 1.00 82.38 81 VAL A N 1
ATOM 618 C CA . VAL A 1 81 ? -20.270 -14.475 -16.271 1.00 82.38 81 VAL A CA 1
ATOM 619 C C . VAL A 1 81 ? -19.179 -13.524 -15.774 1.00 82.38 81 VAL A C 1
ATOM 621 O O . VAL A 1 81 ? -19.446 -12.452 -15.235 1.00 82.38 81 VAL A O 1
ATOM 624 N N . ILE A 1 82 ? -17.917 -13.892 -15.991 1.00 82.19 82 ILE A N 1
ATOM 625 C CA . ILE A 1 82 ? -16.740 -13.097 -15.627 1.00 82.19 82 ILE A CA 1
ATOM 626 C C . ILE A 1 82 ? -15.913 -12.822 -16.894 1.00 82.19 82 ILE A C 1
ATOM 628 O O . ILE A 1 82 ? -15.461 -13.766 -17.540 1.00 82.19 82 ILE A O 1
ATOM 632 N N . PRO A 1 83 ? -15.667 -11.557 -17.278 1.00 88.38 83 PRO A N 1
ATOM 633 C CA . PRO A 1 83 ? -14.909 -11.242 -18.489 1.00 88.38 83 PRO A CA 1
ATOM 634 C C . PRO A 1 83 ? -13.413 -11.570 -18.335 1.00 88.38 83 PRO A C 1
ATOM 636 O O . PRO A 1 83 ? -12.757 -11.072 -17.419 1.00 88.38 83 PRO A O 1
ATOM 639 N N . CYS A 1 84 ? -12.857 -12.355 -19.266 1.00 79.44 84 CYS A N 1
ATOM 640 C CA . CYS A 1 84 ? -11.444 -12.773 -19.265 1.00 79.44 84 CYS A CA 1
ATOM 641 C C . CYS A 1 84 ? -10.581 -12.056 -20.321 1.00 79.44 84 CYS A C 1
ATOM 643 O O . CYS A 1 84 ? -9.351 -12.049 -20.217 1.00 79.44 84 CYS A O 1
ATOM 645 N N . GLY A 1 85 ? -11.213 -11.405 -21.304 1.00 84.06 85 GLY A N 1
ATOM 646 C CA . GLY A 1 85 ? -10.542 -10.661 -22.376 1.00 84.06 85 GLY A CA 1
ATOM 647 C C . GLY A 1 85 ? -10.371 -11.473 -23.670 1.00 84.06 85 GLY A C 1
ATOM 648 O O . GLY A 1 85 ? -10.988 -12.523 -23.821 1.00 84.06 85 GLY A O 1
ATOM 649 N N . PRO A 1 86 ? -9.580 -10.980 -24.643 1.00 86.88 86 PRO A N 1
ATOM 650 C CA . PRO A 1 86 ? -9.436 -11.615 -25.960 1.00 86.88 86 PRO A CA 1
ATOM 651 C C . PRO A 1 86 ? -8.374 -12.725 -26.010 1.00 86.88 86 PRO A C 1
ATOM 653 O O . PRO A 1 86 ? -8.300 -13.462 -26.989 1.00 86.88 86 PRO A O 1
ATOM 656 N N . ASP A 1 87 ? -7.525 -12.839 -24.986 1.00 86.44 87 ASP A N 1
ATOM 657 C CA . ASP A 1 87 ? -6.426 -13.804 -24.966 1.00 86.44 87 ASP A CA 1
ATOM 658 C C . ASP A 1 87 ? -6.878 -15.155 -24.400 1.00 86.44 87 ASP A C 1
ATOM 660 O O . ASP A 1 87 ? -7.285 -15.261 -23.238 1.00 86.44 87 ASP A O 1
ATOM 664 N N . LEU A 1 88 ? -6.796 -16.202 -25.224 1.00 82.25 88 LEU A N 1
ATOM 665 C CA . LEU A 1 88 ? -7.216 -17.550 -24.842 1.00 82.25 88 LEU A CA 1
ATOM 666 C C . LEU A 1 88 ? -6.357 -18.118 -23.709 1.00 82.25 88 LEU A C 1
ATOM 668 O O . LEU A 1 88 ? -6.894 -18.786 -22.832 1.00 82.25 88 LEU A O 1
ATOM 672 N N . ILE A 1 89 ? -5.043 -17.883 -23.727 1.00 81.50 89 ILE A N 1
ATOM 673 C CA . ILE A 1 89 ? -4.113 -18.484 -22.761 1.00 81.50 89 ILE A CA 1
ATOM 674 C C . ILE A 1 89 ? -4.401 -17.938 -21.363 1.00 81.50 89 ILE A C 1
ATOM 676 O O . ILE A 1 89 ? -4.573 -18.710 -20.423 1.00 81.50 89 ILE A O 1
ATOM 680 N N . ASN A 1 90 ? -4.540 -16.619 -21.243 1.00 80.94 90 ASN A N 1
ATOM 681 C CA . ASN A 1 90 ? -4.939 -15.961 -20.006 1.00 80.94 90 ASN A CA 1
ATOM 682 C C . ASN A 1 90 ? -6.326 -16.424 -19.534 1.00 80.94 90 ASN A C 1
ATOM 684 O O . ASN A 1 90 ? -6.532 -16.672 -18.351 1.00 80.94 90 ASN A O 1
ATOM 688 N N . SER A 1 91 ? -7.275 -16.586 -20.457 1.00 86.25 91 SER A N 1
ATOM 689 C CA . SER A 1 91 ? -8.628 -17.050 -20.121 1.00 86.25 91 SER A CA 1
ATOM 690 C C . SER A 1 91 ? -8.637 -18.501 -19.630 1.00 86.25 91 SER A C 1
ATOM 692 O O . SER A 1 91 ? -9.317 -18.823 -18.659 1.00 86.25 91 SER A O 1
ATOM 694 N N . PHE A 1 92 ? -7.842 -19.372 -20.252 1.00 87.75 92 PHE A N 1
ATOM 695 C CA . PHE A 1 92 ? -7.660 -20.757 -19.824 1.00 87.75 92 PHE A CA 1
ATOM 696 C C . PHE A 1 92 ? -6.964 -20.850 -18.459 1.00 87.75 92 PHE A C 1
ATOM 698 O O . PHE A 1 92 ? -7.373 -21.648 -17.620 1.00 87.75 92 PHE A O 1
ATOM 705 N N . ASP A 1 93 ? -5.969 -20.000 -18.202 1.00 81.38 93 ASP A N 1
ATOM 706 C CA . ASP A 1 93 ? -5.304 -19.909 -16.900 1.00 81.38 93 ASP A CA 1
ATOM 707 C C . ASP A 1 93 ? -6.276 -19.490 -15.785 1.00 81.38 93 ASP A C 1
ATOM 709 O O . ASP A 1 93 ? -6.294 -20.091 -14.708 1.00 81.38 93 ASP A O 1
ATOM 713 N N . ILE A 1 94 ? -7.151 -18.519 -16.066 1.00 80.88 94 ILE A N 1
ATOM 714 C CA . ILE A 1 94 ? -8.233 -18.114 -15.160 1.00 80.88 94 ILE A CA 1
ATOM 715 C C . ILE A 1 94 ? -9.211 -19.275 -14.919 1.00 80.88 94 ILE A C 1
ATOM 717 O O . ILE A 1 94 ? -9.582 -19.527 -13.771 1.00 80.88 94 ILE A O 1
ATOM 721 N N . LEU A 1 95 ? -9.597 -20.010 -15.968 1.00 88.75 95 LEU A N 1
ATOM 722 C CA . LEU A 1 95 ? -10.477 -21.177 -15.859 1.00 88.75 95 LEU A CA 1
ATOM 723 C C . LEU A 1 95 ? -9.868 -22.288 -14.990 1.00 88.75 95 LEU A C 1
ATOM 725 O O . LEU A 1 95 ? -10.549 -22.844 -14.125 1.00 88.75 95 LEU A O 1
ATOM 729 N N . PHE A 1 96 ? -8.593 -22.617 -15.201 1.00 84.56 96 PHE A N 1
ATOM 730 C CA . PHE A 1 96 ? -7.895 -23.614 -14.393 1.00 84.56 96 PHE A CA 1
ATOM 731 C C . PHE A 1 96 ? -7.871 -23.191 -12.921 1.00 84.56 96 PHE A C 1
ATOM 733 O O . PHE A 1 96 ? -8.300 -23.941 -12.046 1.00 84.56 96 PHE A O 1
ATOM 740 N N . LYS A 1 97 ? -7.460 -21.948 -12.647 1.00 79.94 97 LYS A N 1
ATOM 741 C CA . LYS A 1 97 ? -7.417 -21.395 -11.287 1.00 79.94 97 LYS A CA 1
ATOM 742 C C . LYS A 1 97 ? -8.788 -21.381 -10.619 1.00 79.94 97 LYS A C 1
ATOM 744 O O . LYS A 1 97 ? -8.853 -21.601 -9.415 1.00 79.94 97 LYS A O 1
ATOM 749 N N . ALA A 1 98 ? -9.875 -21.180 -11.365 1.00 76.31 98 ALA A N 1
ATOM 750 C CA . ALA A 1 98 ? -11.227 -21.211 -10.812 1.00 76.31 98 ALA A CA 1
ATOM 751 C C . ALA A 1 98 ? -11.565 -22.569 -10.166 1.00 76.31 98 ALA A C 1
ATOM 753 O O . ALA A 1 98 ? -12.138 -22.593 -9.080 1.00 76.31 98 ALA A O 1
ATOM 754 N N . HIS A 1 99 ? -11.142 -23.692 -10.754 1.00 75.75 99 HIS A N 1
ATOM 755 C CA . HIS A 1 99 ? -11.367 -25.014 -10.155 1.00 75.75 99 HIS A CA 1
ATOM 756 C C . HIS A 1 99 ? -10.707 -25.142 -8.772 1.00 75.75 99 HIS A C 1
ATOM 758 O O . HIS A 1 99 ? -11.301 -25.706 -7.856 1.00 75.75 99 HIS A O 1
ATOM 764 N N . TYR A 1 100 ? -9.529 -24.542 -8.587 1.00 61.81 100 TYR A N 1
ATOM 765 C CA . TYR A 1 100 ? -8.812 -24.543 -7.309 1.00 61.81 100 TYR A CA 1
ATOM 766 C C . TYR A 1 100 ? -9.364 -23.520 -6.315 1.00 61.81 100 TYR A C 1
ATOM 768 O O . TYR A 1 100 ? -9.625 -23.858 -5.165 1.00 61.81 100 TYR A O 1
ATOM 776 N N . VAL A 1 101 ? -9.580 -22.277 -6.756 1.00 59.38 101 VAL A N 1
ATOM 777 C CA . VAL A 1 101 ? -10.068 -21.175 -5.908 1.00 59.38 101 VAL A CA 1
ATOM 778 C C . VAL A 1 101 ? -11.438 -21.494 -5.316 1.00 59.38 101 VAL A C 1
ATOM 780 O O . VAL A 1 101 ? -11.692 -21.192 -4.152 1.00 59.38 101 VAL A O 1
ATOM 783 N N . PHE A 1 102 ? -12.313 -22.114 -6.107 1.00 55.44 102 PHE A N 1
ATOM 784 C CA . PHE A 1 102 ? -13.666 -22.469 -5.685 1.00 55.44 102 PHE A CA 1
ATOM 785 C C . PHE A 1 102 ? -13.786 -23.923 -5.211 1.00 55.44 102 PHE A C 1
ATOM 787 O O . PHE A 1 102 ? -14.881 -24.347 -4.850 1.00 55.44 102 PHE A O 1
ATOM 794 N N . ASN A 1 103 ? -12.671 -24.665 -5.180 1.00 57.34 103 ASN A N 1
ATOM 795 C CA . ASN A 1 103 ? -12.606 -26.074 -4.793 1.00 57.34 103 ASN A CA 1
ATOM 796 C C . ASN A 1 103 ? -13.683 -26.928 -5.494 1.00 57.34 103 ASN A C 1
ATOM 798 O O . ASN A 1 103 ? -14.446 -27.653 -4.853 1.00 57.34 103 ASN A O 1
ATOM 802 N N . VAL A 1 104 ? -13.775 -26.784 -6.817 1.00 70.25 104 VAL A N 1
ATOM 803 C CA . VAL A 1 104 ? -14.771 -27.461 -7.654 1.00 70.25 104 VAL A CA 1
ATOM 804 C C . VAL A 1 104 ? -14.150 -28.707 -8.273 1.00 70.25 104 VAL A C 1
ATOM 806 O O . VAL A 1 104 ? -13.085 -28.639 -8.886 1.00 70.25 104 VAL A O 1
ATOM 809 N N . GLU A 1 105 ? -14.830 -29.847 -8.142 1.00 75.94 105 GLU A N 1
ATOM 810 C CA . GLU A 1 105 ? -14.408 -31.095 -8.782 1.00 75.94 105 GLU A CA 1
ATOM 811 C C . GLU A 1 105 ? -14.361 -30.957 -10.309 1.00 75.94 105 GLU A C 1
ATOM 813 O O . GLU A 1 105 ? -15.214 -30.308 -10.917 1.00 75.94 105 GLU A O 1
ATOM 818 N N . TYR A 1 106 ? -13.389 -31.610 -10.948 1.00 84.81 106 TYR A N 1
ATOM 819 C CA . TYR A 1 106 ? -13.313 -31.648 -12.404 1.00 84.81 106 TYR A CA 1
ATOM 820 C C . TYR A 1 106 ? -14.500 -32.390 -13.010 1.00 84.81 106 TYR A C 1
ATOM 822 O O . TYR A 1 106 ? -14.921 -33.440 -12.519 1.00 84.81 106 TYR A O 1
ATOM 830 N N . ALA A 1 107 ? -14.991 -31.883 -14.142 1.00 81.19 107 ALA A N 1
ATOM 831 C CA . ALA A 1 107 ? -16.018 -32.573 -14.905 1.00 81.19 107 ALA A CA 1
ATOM 832 C C . ALA A 1 107 ? -15.512 -33.983 -15.276 1.00 81.19 107 ALA A C 1
ATOM 834 O O . ALA A 1 107 ? -14.434 -34.095 -15.874 1.00 81.19 107 ALA A O 1
ATOM 835 N N . PRO A 1 108 ? -16.262 -35.066 -14.985 1.00 79.50 108 PRO A N 1
ATOM 836 C CA . PRO A 1 108 ? -15.808 -36.432 -15.246 1.00 79.50 108 PRO A CA 1
ATOM 837 C C . PRO A 1 108 ? -15.291 -36.691 -16.678 1.00 79.50 108 PRO A C 1
ATOM 839 O O . PRO A 1 108 ? -14.300 -37.412 -16.815 1.00 79.50 108 PRO A O 1
ATOM 842 N N . PRO A 1 109 ? -15.868 -36.096 -17.749 1.00 81.88 109 PRO A N 1
ATOM 843 C CA . PRO A 1 109 ? -15.350 -36.245 -19.116 1.00 81.88 109 PRO A CA 1
ATOM 844 C C . PRO A 1 109 ? -13.963 -35.629 -19.367 1.00 81.88 109 PRO A C 1
ATOM 846 O O . PRO A 1 109 ? -13.318 -36.005 -20.348 1.00 81.88 109 PRO A O 1
ATOM 849 N N . LEU A 1 110 ? -13.520 -34.699 -18.511 1.00 84.38 110 LEU A N 1
ATOM 850 C CA . LEU A 1 110 ? -12.259 -33.951 -18.608 1.00 84.38 110 LEU A CA 1
ATOM 851 C C . LEU A 1 110 ? -11.284 -34.263 -17.461 1.00 84.38 110 LEU A C 1
ATOM 853 O O . LEU A 1 110 ? -10.268 -33.587 -17.331 1.00 84.38 110 LEU A O 1
ATOM 857 N N . LEU A 1 111 ? -11.553 -35.278 -16.635 1.00 80.44 111 LEU A N 1
ATOM 858 C CA . LEU A 1 111 ? -10.738 -35.571 -15.451 1.00 80.44 111 LEU A CA 1
ATOM 859 C C . LEU A 1 111 ? -9.253 -35.784 -15.793 1.00 80.44 111 LEU A C 1
ATOM 861 O O . LEU A 1 111 ? -8.399 -35.119 -15.222 1.00 80.44 111 LEU A O 1
ATOM 865 N N . GLN A 1 112 ? -8.940 -36.633 -16.778 1.00 76.12 112 GLN A N 1
ATOM 866 C CA . GLN A 1 112 ? -7.552 -36.878 -17.202 1.00 76.12 112 GLN A CA 1
ATOM 867 C C . GLN A 1 112 ? -6.900 -35.652 -17.852 1.00 76.12 112 GLN A C 1
ATOM 869 O O . GLN A 1 112 ? -5.703 -35.431 -17.681 1.00 76.12 112 GLN A O 1
ATOM 874 N N . PHE A 1 113 ? -7.678 -34.849 -18.582 1.00 84.62 113 PHE A N 1
ATOM 875 C CA . PHE A 1 113 ? -7.209 -33.581 -19.137 1.00 84.62 113 PHE A CA 1
ATOM 876 C C . PHE A 1 113 ? -6.777 -32.630 -18.018 1.00 84.62 113 PHE A C 1
ATOM 878 O O . PHE A 1 113 ? -5.672 -32.091 -18.052 1.00 84.62 113 PHE A O 1
ATOM 885 N N . TRP A 1 114 ? -7.619 -32.467 -16.999 1.00 84.06 114 TRP A N 1
ATOM 886 C CA . TRP A 1 114 ? -7.338 -31.571 -15.889 1.00 84.06 114 TRP A CA 1
ATOM 887 C C . TRP A 1 114 ? -6.257 -32.099 -14.951 1.00 84.06 114 TRP A C 1
ATOM 889 O O . TRP A 1 114 ? -5.425 -31.312 -14.518 1.00 84.06 114 TRP A O 1
ATOM 899 N N . GLU A 1 115 ? -6.196 -33.406 -14.691 1.00 79.81 115 GLU A N 1
ATOM 900 C CA . GLU A 1 115 ? -5.094 -34.030 -13.946 1.00 79.81 115 GLU A CA 1
ATOM 901 C C . GLU A 1 115 ? -3.756 -33.832 -14.664 1.00 79.81 115 GLU A C 1
ATOM 903 O O . GLU A 1 115 ? -2.772 -33.469 -14.026 1.00 79.81 115 GLU A O 1
ATOM 908 N N . PHE A 1 116 ? -3.725 -33.990 -15.992 1.00 77.62 116 PHE A N 1
ATOM 909 C CA . PHE A 1 116 ? -2.536 -33.723 -16.798 1.00 77.62 116 PHE A CA 1
ATOM 910 C C . PHE A 1 116 ? -2.125 -32.249 -16.738 1.00 77.62 116 PHE A C 1
ATOM 912 O O . PHE A 1 116 ? -0.955 -31.947 -16.520 1.00 77.62 116 PHE A O 1
ATOM 919 N N . VAL A 1 117 ? -3.067 -31.315 -16.907 1.00 77.44 117 VAL A N 1
ATOM 920 C CA . VAL A 1 117 ? -2.789 -29.871 -16.814 1.00 77.44 117 VAL A CA 1
ATOM 921 C C . VAL A 1 117 ? -2.297 -29.519 -15.404 1.00 77.44 117 VAL A C 1
ATOM 923 O O . VAL A 1 117 ? -1.285 -28.834 -15.249 1.00 77.44 117 VAL A O 1
ATOM 926 N N . ALA A 1 118 ? -2.950 -30.054 -14.374 1.00 71.19 118 ALA A N 1
ATOM 927 C CA . ALA A 1 118 ? -2.588 -29.872 -12.978 1.00 71.19 118 ALA A CA 1
ATOM 928 C C . ALA A 1 118 ? -1.197 -30.419 -12.648 1.00 71.19 118 ALA A C 1
ATOM 930 O O . ALA A 1 118 ? -0.448 -29.756 -11.935 1.00 71.19 118 ALA A O 1
ATOM 931 N N . SER A 1 119 ? -0.826 -31.592 -13.165 1.00 67.00 119 SER A N 1
ATOM 932 C CA . SER A 1 119 ? 0.455 -32.223 -12.844 1.00 67.00 119 SER A CA 1
ATOM 933 C C . SER A 1 119 ? 1.608 -31.744 -13.722 1.00 67.00 119 SER A C 1
ATOM 935 O O . SER A 1 119 ? 2.706 -31.529 -13.220 1.00 67.00 119 SER A O 1
ATOM 937 N N . MET A 1 120 ? 1.383 -31.586 -15.030 1.00 67.56 120 MET A N 1
ATOM 938 C CA . MET A 1 120 ? 2.442 -31.334 -16.017 1.00 67.56 120 MET A CA 1
ATOM 939 C C . MET A 1 120 ? 2.643 -29.855 -16.336 1.00 67.56 120 MET A C 1
ATOM 941 O O . MET A 1 120 ? 3.756 -29.467 -16.681 1.00 67.56 120 MET A O 1
ATOM 945 N N . ILE A 1 121 ? 1.589 -29.035 -16.257 1.00 69.25 121 ILE A N 1
ATOM 946 C CA . ILE A 1 121 ? 1.672 -27.602 -16.580 1.00 69.25 121 ILE A CA 1
ATOM 947 C C . ILE A 1 121 ? 1.810 -26.779 -15.301 1.00 69.25 121 ILE A C 1
ATOM 949 O O . ILE A 1 121 ? 2.718 -25.959 -15.197 1.00 69.25 121 ILE A O 1
ATOM 953 N N . TYR A 1 122 ? 0.933 -27.013 -14.324 1.00 66.50 122 TYR A N 1
ATOM 954 C CA . TYR A 1 122 ? 0.878 -26.212 -13.097 1.00 66.50 122 TYR A CA 1
ATOM 955 C C . TYR A 1 122 ? 1.603 -26.835 -11.897 1.00 66.50 122 TYR A C 1
ATOM 957 O O . TYR A 1 122 ? 1.864 -26.130 -10.927 1.00 66.50 122 TYR A O 1
ATOM 965 N N . GLY A 1 123 ? 1.938 -28.128 -11.944 1.00 63.84 123 GLY A N 1
ATOM 966 C CA . GLY A 1 123 ? 2.677 -28.820 -10.881 1.00 63.84 123 GLY A CA 1
ATOM 967 C C . GLY A 1 123 ? 1.955 -28.915 -9.528 1.00 63.84 123 GLY A C 1
ATOM 968 O O . GLY A 1 123 ? 2.600 -29.166 -8.516 1.00 63.84 123 GLY A O 1
ATOM 969 N N . VAL A 1 124 ? 0.634 -28.725 -9.492 1.00 56.91 124 VAL A N 1
ATOM 970 C CA . VAL A 1 124 ? -0.188 -28.707 -8.264 1.00 56.91 124 VAL A CA 1
ATOM 971 C C . VAL A 1 124 ? -0.620 -30.099 -7.791 1.00 56.91 124 VAL A C 1
ATOM 973 O O . VAL A 1 124 ? -1.098 -30.249 -6.671 1.00 56.91 124 VAL A O 1
ATOM 976 N N . ILE A 1 125 ? -0.447 -31.138 -8.614 1.00 60.28 125 ILE A N 1
ATOM 977 C CA . ILE A 1 125 ? -0.677 -32.544 -8.241 1.00 60.28 125 ILE A CA 1
ATOM 978 C C . ILE A 1 125 ? 0.537 -33.369 -8.691 1.00 60.28 125 ILE A C 1
ATOM 980 O O . ILE A 1 125 ? 1.084 -33.133 -9.767 1.00 60.28 125 ILE A O 1
ATOM 984 N N . LYS A 1 126 ? 0.981 -34.347 -7.887 1.00 50.03 126 LYS A N 1
ATOM 985 C CA . LYS A 1 126 ? 2.076 -35.250 -8.285 1.00 50.03 126 LYS A CA 1
ATOM 986 C C . LYS A 1 126 ? 1.657 -36.115 -9.490 1.00 50.03 126 LYS A C 1
ATOM 988 O O . LYS A 1 126 ? 0.558 -36.670 -9.452 1.00 50.03 126 LYS A O 1
ATOM 993 N N . PRO A 1 127 ? 2.510 -36.286 -10.520 1.00 52.72 127 PRO A N 1
ATOM 994 C CA . PRO A 1 127 ? 2.215 -37.172 -11.645 1.00 52.72 127 PRO A CA 1
ATOM 995 C C . PRO A 1 127 ? 1.957 -38.608 -11.166 1.00 52.72 127 PRO A C 1
ATOM 997 O O . PRO A 1 127 ? 2.696 -39.124 -10.328 1.00 52.72 127 PRO A O 1
ATOM 1000 N N . CYS A 1 128 ? 0.913 -39.255 -11.688 1.00 44.72 128 CYS A N 1
ATOM 1001 C CA . CYS A 1 128 ? 0.605 -40.656 -11.390 1.00 44.72 128 CYS A CA 1
ATOM 1002 C C . CYS A 1 128 ? 1.733 -41.585 -11.895 1.00 44.72 128 CYS A C 1
ATOM 1004 O O . CYS A 1 128 ? 2.208 -41.409 -13.016 1.00 44.72 128 CYS A O 1
ATOM 1006 N N . GLU A 1 129 ? 2.142 -42.588 -11.101 1.00 39.84 129 GLU A N 1
ATOM 1007 C CA . GLU A 1 129 ? 3.226 -43.536 -11.447 1.00 39.84 129 GLU A CA 1
ATOM 1008 C C . GLU A 1 129 ? 2.922 -44.377 -12.701 1.00 39.84 129 GLU A C 1
ATOM 1010 O O . GLU A 1 129 ? 3.833 -44.810 -13.406 1.00 39.84 129 GLU A O 1
ATOM 1015 N N . THR A 1 130 ? 1.644 -44.562 -13.036 1.00 43.31 130 THR A N 1
ATOM 1016 C CA . THR A 1 130 ? 1.210 -45.111 -14.324 1.00 43.31 130 THR A CA 1
ATOM 1017 C C . THR A 1 130 ? 0.933 -43.952 -15.278 1.00 43.31 130 THR A C 1
ATOM 1019 O O . THR A 1 130 ? -0.178 -43.421 -15.310 1.00 43.31 130 THR A O 1
ATOM 1022 N N . GLY A 1 131 ? 1.967 -43.513 -15.999 1.00 40.41 131 GLY A N 1
ATOM 1023 C CA . GLY A 1 131 ? 1.889 -42.378 -16.921 1.00 40.41 131 GLY A CA 1
ATOM 1024 C C . GLY A 1 131 ? 0.787 -42.514 -17.989 1.00 40.41 131 GLY A C 1
ATOM 1025 O O . GLY A 1 131 ? 0.326 -43.621 -18.279 1.00 40.41 131 GLY A O 1
ATOM 1026 N N . PRO A 1 132 ? 0.349 -41.396 -18.597 1.00 34.19 132 PRO A N 1
ATOM 1027 C CA . PRO A 1 132 ? -0.638 -41.426 -19.670 1.00 34.19 132 PRO A CA 1
ATOM 1028 C C . PRO A 1 132 ? -0.072 -42.159 -20.895 1.00 34.19 132 PRO A C 1
ATOM 1030 O O . PRO A 1 132 ? 1.054 -41.910 -21.322 1.00 34.19 132 PRO A O 1
ATOM 1033 N N . THR A 1 133 ? -0.860 -43.065 -21.476 1.00 38.16 133 THR A N 1
ATOM 1034 C CA . THR A 1 133 ? -0.532 -43.740 -22.739 1.00 38.16 133 THR A CA 1
ATOM 1035 C C . THR A 1 133 ? -0.477 -42.719 -23.875 1.00 38.16 133 THR A C 1
ATOM 1037 O O . THR A 1 133 ? -1.486 -42.095 -24.206 1.00 38.16 133 THR A O 1
ATOM 1040 N N . VAL A 1 134 ? 0.721 -42.542 -24.434 1.00 41.34 134 VAL A N 1
ATOM 1041 C CA . VAL A 1 134 ? 1.053 -41.619 -25.530 1.00 41.34 134 VAL A CA 1
ATOM 1042 C C . VAL A 1 134 ? 0.440 -42.126 -26.849 1.00 41.34 134 VAL A C 1
ATOM 1044 O O . VAL A 1 134 ? 0.437 -43.338 -27.068 1.00 41.34 134 VAL A O 1
ATOM 1047 N N . PRO A 1 135 ? -0.078 -41.255 -27.737 1.00 42.19 135 PRO A N 1
ATOM 1048 C CA . PRO A 1 135 ? -0.552 -41.670 -29.058 1.00 42.19 135 PRO A CA 1
ATOM 1049 C C . PRO A 1 135 ? 0.585 -42.220 -29.921 1.00 42.19 135 PRO A C 1
ATOM 1051 O O . PRO A 1 135 ? 1.700 -41.706 -29.883 1.00 42.19 135 PRO A O 1
ATOM 1054 N N . GLU A 1 136 ? 0.278 -43.209 -30.757 1.00 44.09 136 GLU A N 1
ATOM 1055 C CA . GLU A 1 136 ? 1.251 -43.869 -31.637 1.00 44.09 136 GLU A CA 1
ATOM 1056 C C . GLU A 1 136 ? 1.732 -42.989 -32.811 1.00 44.09 136 GLU A C 1
ATOM 1058 O O . GLU A 1 136 ? 2.699 -43.355 -33.472 1.00 44.09 136 GLU A O 1
ATOM 1063 N N . VAL A 1 137 ? 1.101 -41.831 -33.079 1.00 46.72 137 VAL A N 1
ATOM 1064 C CA . VAL A 1 137 ? 1.449 -40.948 -34.212 1.00 46.72 137 VAL A CA 1
ATOM 1065 C C . VAL A 1 137 ? 1.259 -39.462 -33.868 1.00 46.72 137 VAL A C 1
ATOM 1067 O O . VAL A 1 137 ? 0.201 -39.073 -33.371 1.00 46.72 137 VAL A O 1
ATOM 1070 N N . ILE A 1 138 ? 2.257 -38.618 -34.167 1.00 49.62 138 ILE A N 1
ATOM 1071 C CA . ILE A 1 138 ? 2.227 -37.150 -33.992 1.00 49.62 138 ILE A CA 1
ATOM 1072 C C . ILE A 1 138 ? 2.763 -36.459 -35.246 1.00 49.62 138 ILE A C 1
ATOM 1074 O O . ILE A 1 138 ? 3.784 -36.870 -35.774 1.00 49.62 138 ILE A O 1
ATOM 1078 N N . ASN A 1 139 ? 2.116 -35.388 -35.711 1.00 50.38 139 ASN A N 1
ATOM 1079 C CA . ASN A 1 139 ? 2.593 -34.604 -36.853 1.00 50.38 139 ASN A CA 1
ATOM 1080 C C . ASN A 1 139 ? 3.281 -33.317 -36.363 1.00 50.38 139 ASN A C 1
ATOM 1082 O O . ASN A 1 139 ? 2.616 -32.443 -35.805 1.00 50.38 139 ASN A O 1
ATOM 1086 N N . ASP A 1 140 ? 4.600 -33.216 -36.546 1.00 50.84 140 ASP A N 1
ATOM 1087 C CA . ASP A 1 140 ? 5.411 -32.050 -36.173 1.00 50.84 140 ASP A CA 1
ATOM 1088 C C . ASP A 1 140 ? 5.971 -31.377 -37.434 1.00 50.84 140 ASP A C 1
ATOM 1090 O O . ASP A 1 140 ? 6.709 -31.990 -38.205 1.00 50.84 140 ASP A O 1
ATOM 1094 N N . ASN A 1 141 ? 5.589 -30.118 -37.674 1.00 43.19 141 ASN A N 1
ATOM 1095 C CA . ASN A 1 141 ? 6.008 -29.307 -38.829 1.00 43.19 141 ASN A CA 1
ATOM 1096 C C . ASN A 1 141 ? 5.885 -30.002 -40.205 1.00 43.19 141 ASN A C 1
ATOM 1098 O O . ASN A 1 141 ? 6.661 -29.724 -41.119 1.00 43.19 141 ASN A O 1
ATOM 1102 N N . GLY A 1 142 ? 4.889 -30.879 -40.369 1.00 50.62 142 GLY A N 1
ATOM 1103 C CA . GLY A 1 142 ? 4.631 -31.609 -41.614 1.00 50.62 142 GLY A CA 1
ATOM 1104 C C . GLY A 1 142 ? 5.326 -32.972 -41.724 1.00 50.62 142 GLY A C 1
ATOM 1105 O O . GLY A 1 142 ? 5.215 -33.601 -42.774 1.00 50.62 142 GLY A O 1
ATOM 1106 N N . CYS A 1 143 ? 6.007 -33.440 -40.673 1.00 43.16 143 CYS A N 1
ATOM 1107 C CA . CYS A 1 143 ? 6.552 -34.794 -40.571 1.00 43.16 143 CYS A CA 1
ATOM 1108 C C . CYS A 1 143 ? 5.726 -35.651 -39.599 1.00 43.16 143 CYS A C 1
ATOM 1110 O O . CYS A 1 143 ? 5.576 -35.303 -38.427 1.00 43.16 143 CYS A O 1
ATOM 1112 N N . GLU A 1 144 ? 5.243 -36.807 -40.066 1.00 60.19 144 GLU A N 1
ATOM 1113 C CA . GLU A 1 144 ? 4.598 -37.818 -39.219 1.00 60.19 144 GLU A CA 1
ATOM 1114 C C . GLU A 1 144 ? 5.647 -38.595 -38.410 1.00 60.19 144 GLU A C 1
ATOM 1116 O O . GLU A 1 144 ? 6.487 -39.312 -38.952 1.00 60.19 144 GLU A O 1
ATOM 1121 N N . LEU A 1 145 ? 5.598 -38.441 -37.091 1.00 61.12 145 LEU A N 1
ATOM 1122 C CA . LEU A 1 145 ? 6.422 -39.137 -36.114 1.00 61.12 145 LEU A CA 1
ATOM 1123 C C . LEU A 1 145 ? 5.631 -40.325 -35.567 1.00 61.12 145 LEU A C 1
ATOM 1125 O O . LEU A 1 145 ? 4.626 -40.136 -34.884 1.00 61.12 145 LEU A O 1
ATOM 1129 N N . THR A 1 146 ? 6.089 -41.540 -35.861 1.00 56.94 146 THR A N 1
ATOM 1130 C CA . THR A 1 146 ? 5.432 -42.805 -35.475 1.00 56.94 146 THR A CA 1
ATOM 1131 C C . THR A 1 146 ? 6.206 -43.591 -34.414 1.00 56.94 146 THR A C 1
ATOM 1133 O O . THR A 1 146 ? 5.760 -44.637 -33.951 1.00 56.94 146 THR A O 1
ATOM 1136 N N . ASP A 1 147 ? 7.408 -43.135 -34.054 1.00 57.38 147 ASP A N 1
ATOM 1137 C CA . ASP A 1 147 ? 8.289 -43.809 -33.103 1.00 57.38 147 ASP A CA 1
ATOM 1138 C C . ASP A 1 147 ? 8.257 -43.106 -31.735 1.00 57.38 147 ASP A C 1
ATOM 1140 O O . ASP A 1 147 ? 8.421 -41.886 -31.623 1.00 57.38 147 ASP A O 1
ATOM 1144 N N . ALA A 1 148 ? 8.070 -43.903 -30.679 1.00 44.41 148 ALA A N 1
ATOM 1145 C CA . ALA A 1 148 ? 7.923 -43.432 -29.304 1.00 44.41 148 ALA A CA 1
ATOM 1146 C C . ALA A 1 148 ? 9.116 -42.587 -28.818 1.00 44.41 148 ALA A C 1
ATOM 1148 O O . ALA A 1 148 ? 8.939 -41.692 -27.989 1.00 44.41 148 ALA A O 1
ATOM 1149 N N . LYS A 1 149 ? 10.328 -42.825 -29.342 1.00 53.19 149 LYS A N 1
ATOM 1150 C CA . LYS A 1 149 ? 11.532 -42.073 -28.973 1.00 53.19 149 LYS A CA 1
ATOM 1151 C C . LYS A 1 149 ? 11.546 -40.684 -29.609 1.00 53.19 149 LYS A C 1
ATOM 1153 O O . LYS A 1 149 ? 11.875 -39.718 -28.923 1.00 53.19 149 LYS A O 1
ATOM 1158 N N . SER A 1 150 ? 11.164 -40.554 -30.879 1.00 53.84 150 SER A N 1
ATOM 1159 C CA . SER A 1 150 ? 11.061 -39.247 -31.547 1.00 53.84 150 SER A CA 1
ATOM 1160 C C . SER A 1 150 ? 9.926 -38.403 -30.978 1.00 53.84 150 SER A C 1
ATOM 1162 O O . SER A 1 150 ? 10.118 -37.210 -30.751 1.00 53.84 150 SER A O 1
ATOM 1164 N N . ILE A 1 151 ? 8.790 -39.026 -30.649 1.00 54.41 151 ILE A N 1
ATOM 1165 C CA . ILE A 1 151 ? 7.671 -38.365 -29.965 1.00 54.41 151 ILE A CA 1
ATOM 1166 C C . ILE A 1 151 ? 8.109 -37.833 -28.592 1.00 54.41 151 ILE A C 1
ATOM 1168 O O . ILE A 1 151 ? 7.893 -36.660 -28.282 1.00 54.41 151 ILE A O 1
ATOM 1172 N N . ALA A 1 152 ? 8.791 -38.657 -27.790 1.00 46.34 152 ALA A N 1
ATOM 1173 C CA . ALA A 1 152 ? 9.306 -38.243 -26.486 1.00 46.34 152 ALA A CA 1
ATOM 1174 C C . ALA A 1 152 ? 10.356 -37.122 -26.595 1.00 46.34 152 ALA A C 1
ATOM 1176 O O . ALA A 1 152 ? 10.366 -36.208 -25.774 1.00 46.34 152 ALA A O 1
ATOM 1177 N N . ASN A 1 153 ? 11.212 -37.145 -27.620 1.00 54.53 153 ASN A N 1
ATOM 1178 C CA . ASN A 1 153 ? 12.219 -36.104 -27.841 1.00 54.53 153 ASN A CA 1
ATOM 1179 C C . ASN A 1 153 ? 11.608 -34.767 -28.288 1.00 54.53 153 ASN A C 1
ATOM 1181 O O . ASN A 1 153 ? 12.059 -33.721 -27.821 1.00 54.53 153 ASN A O 1
ATOM 1185 N N . ALA A 1 154 ? 10.571 -34.786 -29.130 1.00 57.25 154 ALA A N 1
ATOM 1186 C CA . ALA A 1 154 ? 9.832 -33.583 -29.519 1.00 57.25 154 ALA A CA 1
ATOM 1187 C C . ALA A 1 154 ? 9.106 -32.960 -28.312 1.00 57.25 154 ALA A C 1
ATOM 1189 O O . ALA A 1 154 ? 9.214 -31.755 -28.068 1.00 57.25 154 ALA A O 1
ATOM 1190 N N . PHE A 1 155 ? 8.460 -33.793 -27.486 1.00 48.75 155 PHE A N 1
ATOM 1191 C CA . PHE A 1 155 ? 7.861 -33.365 -26.219 1.00 48.75 155 PHE A CA 1
ATOM 1192 C C . PHE A 1 155 ? 8.904 -32.791 -25.256 1.00 48.75 155 PHE A C 1
ATOM 1194 O O . PHE A 1 155 ? 8.718 -31.695 -24.731 1.00 48.75 155 PHE A O 1
ATOM 1201 N N . ASN A 1 156 ? 10.032 -33.475 -25.061 1.00 55.12 156 ASN A N 1
ATOM 1202 C CA . ASN A 1 156 ? 11.101 -32.991 -24.192 1.00 55.12 156 ASN A CA 1
ATOM 1203 C C . ASN A 1 156 ? 11.677 -31.664 -24.697 1.00 55.12 156 ASN A C 1
ATOM 1205 O O . ASN A 1 156 ? 11.885 -30.759 -23.895 1.00 55.12 156 ASN A O 1
ATOM 1209 N N . GLY A 1 157 ? 11.879 -31.497 -26.006 1.00 55.84 157 GLY A N 1
ATOM 1210 C CA . GLY A 1 157 ? 12.344 -30.237 -26.590 1.00 55.84 157 GLY A CA 1
ATOM 1211 C C . GLY A 1 157 ? 11.376 -29.071 -26.364 1.00 55.84 157 GLY A C 1
ATOM 1212 O O . GLY A 1 157 ? 11.810 -27.959 -26.058 1.00 55.84 157 GLY A O 1
ATOM 1213 N N . PHE A 1 158 ? 10.070 -29.326 -26.451 1.00 49.50 158 PHE A N 1
ATOM 1214 C CA . PHE A 1 158 ? 9.041 -28.325 -26.179 1.00 49.50 158 PHE A CA 1
ATOM 1215 C C . PHE A 1 158 ? 8.980 -27.977 -24.682 1.00 49.50 158 PHE A C 1
ATOM 1217 O O . PHE A 1 158 ? 9.204 -26.827 -24.306 1.00 49.50 158 PHE A O 1
ATOM 1224 N N . PHE A 1 159 ? 8.772 -28.965 -23.805 1.00 42.69 159 PHE A N 1
ATOM 1225 C CA . PHE A 1 159 ? 8.547 -28.744 -22.371 1.00 42.69 159 PHE A CA 1
ATOM 1226 C C . PHE A 1 159 ? 9.803 -28.324 -21.591 1.00 42.69 159 PHE A C 1
ATOM 1228 O O . PHE A 1 159 ? 9.681 -27.569 -20.627 1.00 42.69 159 PHE A O 1
ATOM 1235 N N . SER A 1 160 ? 11.009 -28.697 -22.036 1.00 48.00 160 SER A N 1
ATOM 1236 C CA . SER A 1 160 ? 12.260 -28.239 -21.400 1.00 48.00 160 SER A CA 1
ATOM 1237 C C . SER A 1 160 ? 12.502 -26.738 -21.575 1.00 48.00 160 SER A C 1
ATOM 1239 O O . SER A 1 160 ? 13.209 -26.135 -20.774 1.00 48.00 160 SER A O 1
ATOM 1241 N N . ASN A 1 161 ? 11.909 -26.125 -22.604 1.00 46.31 161 ASN A N 1
ATOM 1242 C CA . ASN A 1 161 ? 12.109 -24.713 -22.933 1.00 46.31 161 ASN A CA 1
ATOM 1243 C C . ASN A 1 161 ? 10.922 -23.819 -22.541 1.00 46.31 161 ASN A C 1
ATOM 1245 O O . ASN A 1 161 ? 11.060 -22.595 -22.528 1.00 46.31 161 ASN A O 1
ATOM 1249 N N . VAL A 1 162 ? 9.762 -24.393 -22.192 1.00 45.34 162 VAL A N 1
ATOM 1250 C CA . VAL A 1 162 ? 8.577 -23.629 -21.755 1.00 45.34 162 VAL A CA 1
ATOM 1251 C C . VAL A 1 162 ? 8.899 -22.777 -20.525 1.00 45.34 162 VAL A C 1
ATOM 1253 O O . VAL A 1 162 ? 8.578 -21.591 -20.521 1.00 45.34 162 VAL A O 1
ATOM 1256 N N . GLY A 1 163 ? 9.606 -23.326 -19.531 1.00 37.25 163 GLY A N 1
ATOM 1257 C CA . GLY A 1 163 ? 9.982 -22.598 -18.312 1.00 37.25 163 GLY A CA 1
ATOM 1258 C C . GLY A 1 163 ? 10.923 -21.414 -18.568 1.00 37.25 163 GLY A C 1
ATOM 1259 O O . GLY A 1 163 ? 10.708 -20.328 -18.036 1.00 37.25 163 GLY A O 1
ATOM 1260 N N . CYS A 1 164 ? 11.924 -21.582 -19.436 1.00 42.47 164 CYS A N 1
ATOM 1261 C CA . CYS A 1 164 ? 12.876 -20.526 -19.805 1.00 42.47 164 CYS A CA 1
ATOM 1262 C C . CYS A 1 164 ? 12.181 -19.402 -20.589 1.00 42.47 164 CYS A C 1
ATOM 1264 O O . CYS A 1 164 ? 12.410 -18.218 -20.349 1.00 42.47 164 CYS A O 1
ATOM 1266 N N . ASN A 1 165 ? 11.286 -19.780 -21.505 1.00 46.69 165 ASN A N 1
ATOM 1267 C CA . ASN A 1 165 ? 10.522 -18.853 -22.335 1.00 46.69 165 ASN A CA 1
ATOM 1268 C C . ASN A 1 165 ? 9.434 -18.103 -21.550 1.00 46.69 165 ASN A C 1
ATOM 1270 O O . ASN A 1 165 ? 9.116 -16.966 -21.902 1.00 46.69 165 ASN A O 1
ATOM 1274 N N . LEU A 1 166 ? 8.881 -18.707 -20.490 1.00 43.78 166 LEU A N 1
ATOM 1275 C CA . LEU A 1 166 ? 7.991 -18.030 -19.542 1.00 43.78 166 LEU A CA 1
ATOM 1276 C C . LEU A 1 166 ? 8.772 -17.080 -18.627 1.00 43.78 166 LEU A C 1
ATOM 1278 O O . LEU A 1 166 ? 8.376 -15.929 -18.472 1.00 43.78 166 LEU A O 1
ATOM 1282 N N . ALA A 1 167 ? 9.900 -17.528 -18.065 1.00 38.81 167 ALA A N 1
ATOM 1283 C CA . ALA A 1 167 ? 10.729 -16.732 -17.158 1.00 38.81 167 ALA A CA 1
ATOM 1284 C C . ALA A 1 167 ? 11.274 -15.459 -17.826 1.00 38.81 167 ALA A C 1
ATOM 1286 O O . ALA A 1 167 ? 11.250 -14.392 -17.220 1.00 38.81 167 ALA A O 1
ATOM 1287 N N . ASN A 1 168 ? 11.661 -15.537 -19.103 1.00 45.38 168 ASN A N 1
ATOM 1288 C CA . ASN A 1 168 ? 12.127 -14.383 -19.882 1.00 45.38 168 ASN A CA 1
ATOM 1289 C C . ASN A 1 168 ? 11.015 -13.374 -20.236 1.00 45.38 168 ASN A C 1
ATOM 1291 O O . ASN A 1 168 ? 11.311 -12.273 -20.694 1.00 45.38 168 ASN A O 1
ATOM 1295 N N . LYS A 1 169 ? 9.738 -13.730 -20.036 1.00 44.56 169 LYS A N 1
ATOM 1296 C CA . LYS A 1 169 ? 8.575 -12.848 -20.244 1.00 44.56 169 LYS A CA 1
ATOM 1297 C C . LYS A 1 169 ? 8.035 -12.247 -18.942 1.00 44.56 169 LYS A C 1
ATOM 1299 O O . LYS A 1 169 ? 7.113 -11.435 -18.991 1.00 44.56 169 LYS A O 1
ATOM 1304 N N . ILE A 1 170 ? 8.601 -12.616 -17.791 1.00 38.09 170 ILE A N 1
ATOM 1305 C CA . ILE A 1 170 ? 8.244 -12.074 -16.477 1.00 38.09 170 ILE A CA 1
ATOM 1306 C C . ILE A 1 170 ? 9.256 -10.966 -16.127 1.00 38.09 170 ILE A C 1
ATOM 1308 O O . ILE A 1 170 ? 10.449 -11.252 -16.038 1.00 38.09 170 ILE A O 1
ATOM 1312 N N . PRO A 1 171 ? 8.835 -9.704 -15.917 1.00 35.59 171 PRO A N 1
ATOM 1313 C CA . PRO A 1 171 ? 9.758 -8.625 -15.563 1.00 35.59 171 PRO A CA 1
ATOM 1314 C C . PRO A 1 171 ? 10.489 -8.899 -14.238 1.00 35.59 171 PRO A C 1
ATOM 1316 O O . PRO A 1 171 ? 9.860 -9.196 -13.219 1.00 35.59 171 PRO A O 1
ATOM 1319 N N . THR A 1 172 ? 11.814 -8.751 -14.224 1.00 37.56 172 THR A N 1
ATOM 1320 C CA . THR A 1 172 ? 12.663 -8.877 -13.031 1.00 37.56 172 THR A CA 1
ATOM 1321 C C . THR A 1 172 ? 12.503 -7.676 -12.090 1.00 37.56 172 THR A C 1
ATOM 1323 O O . THR A 1 172 ? 12.568 -6.515 -12.487 1.00 37.56 172 THR A O 1
ATOM 1326 N N . ILE A 1 173 ? 12.294 -7.955 -10.799 1.00 40.28 173 ILE A N 1
ATOM 1327 C CA . ILE A 1 173 ? 12.025 -6.968 -9.739 1.00 40.28 173 ILE A CA 1
ATOM 1328 C C . ILE A 1 173 ? 13.335 -6.315 -9.274 1.00 40.28 173 ILE A C 1
ATOM 1330 O O . ILE A 1 173 ? 13.803 -6.595 -8.175 1.00 40.28 173 ILE A O 1
ATOM 1334 N N . MET A 1 174 ? 13.937 -5.442 -10.072 1.00 38.84 174 MET A N 1
ATOM 1335 C CA . MET A 1 174 ? 14.969 -4.513 -9.594 1.00 38.84 174 MET A CA 1
ATOM 1336 C C . MET A 1 174 ? 14.988 -3.263 -10.470 1.00 38.84 174 MET A C 1
ATOM 1338 O O . MET A 1 174 ? 15.876 -3.150 -11.288 1.00 38.84 174 MET A O 1
ATOM 1342 N N . ASP A 1 175 ? 14.006 -2.368 -10.310 1.00 39.91 175 ASP A N 1
ATOM 1343 C CA . ASP A 1 175 ? 14.072 -0.967 -10.783 1.00 39.91 175 ASP A CA 1
ATOM 1344 C C . ASP A 1 175 ? 12.907 -0.135 -10.210 1.00 39.91 175 ASP A C 1
ATOM 1346 O O . ASP A 1 175 ? 12.176 0.545 -10.925 1.00 39.91 175 ASP A O 1
ATOM 1350 N N . LYS A 1 176 ? 12.673 -0.212 -8.891 1.00 39.34 176 LYS A N 1
ATOM 1351 C CA . LYS A 1 176 ? 11.583 0.555 -8.263 1.00 39.34 176 LYS A CA 1
ATOM 1352 C C . LYS A 1 176 ? 12.062 1.894 -7.718 1.00 39.34 176 LYS A C 1
ATOM 1354 O O . LYS A 1 176 ? 12.910 1.924 -6.823 1.00 39.34 176 LYS A O 1
ATOM 1359 N N . SER A 1 177 ? 11.481 2.990 -8.212 1.00 41.53 177 SER A N 1
ATOM 1360 C CA . SER A 1 177 ? 11.725 4.351 -7.715 1.00 41.53 177 SER A CA 1
ATOM 1361 C C . SER A 1 177 ? 11.199 4.542 -6.279 1.00 41.53 177 SER A C 1
ATOM 1363 O O . SER A 1 177 ? 10.365 3.779 -5.777 1.00 41.53 177 SER A O 1
ATOM 1365 N N . LEU A 1 178 ? 11.644 5.605 -5.596 1.00 33.44 178 LEU A N 1
ATOM 1366 C CA . LEU A 1 178 ? 11.199 5.948 -4.237 1.00 33.44 178 LEU A CA 1
ATOM 1367 C C . LEU A 1 178 ? 9.676 6.143 -4.137 1.00 33.44 178 LEU A C 1
ATOM 1369 O O . LEU A 1 178 ? 9.116 5.962 -3.062 1.00 33.44 178 LEU A O 1
ATOM 1373 N N . ILE A 1 179 ? 8.993 6.487 -5.226 1.00 35.03 179 ILE A N 1
ATOM 1374 C CA . ILE A 1 179 ? 7.548 6.749 -5.239 1.00 35.03 179 ILE A CA 1
ATOM 1375 C C . ILE A 1 179 ? 6.739 5.528 -5.675 1.00 35.03 179 ILE A C 1
ATOM 1377 O O . ILE A 1 179 ? 5.617 5.366 -5.191 1.00 35.03 179 ILE A O 1
ATOM 1381 N N . GLU A 1 180 ? 7.331 4.572 -6.392 1.00 39.78 180 GLU A N 1
ATOM 1382 C CA . GLU A 1 180 ? 6.771 3.216 -6.481 1.00 39.78 180 GLU A CA 1
ATOM 1383 C C . GLU A 1 180 ? 6.701 2.517 -5.111 1.00 39.78 180 GLU A C 1
ATOM 1385 O O . GLU A 1 180 ? 5.860 1.647 -4.896 1.00 39.78 180 GLU A O 1
ATOM 1390 N N . TYR A 1 181 ? 7.519 2.943 -4.140 1.00 38.25 181 TYR A N 1
ATOM 1391 C CA . TYR A 1 181 ? 7.369 2.558 -2.730 1.00 38.25 181 TYR A CA 1
ATOM 1392 C C . TYR A 1 181 ? 6.223 3.277 -2.000 1.00 38.25 181 TYR A C 1
ATOM 1394 O O . TYR A 1 181 ? 5.763 2.805 -0.957 1.00 38.25 181 TYR A O 1
ATOM 1402 N N . LEU A 1 182 ? 5.781 4.436 -2.497 1.00 34.72 182 LEU A N 1
ATOM 1403 C CA . LEU A 1 182 ? 4.790 5.299 -1.844 1.00 34.72 182 LEU A CA 1
ATOM 1404 C C . LEU A 1 182 ? 3.377 5.113 -2.400 1.00 34.72 182 LEU A C 1
ATOM 1406 O O . LEU A 1 182 ? 2.420 5.466 -1.699 1.00 34.72 182 LEU A O 1
ATOM 1410 N N . ILE A 1 183 ? 3.242 4.553 -3.601 1.00 36.97 183 ILE A N 1
ATOM 1411 C CA . ILE A 1 183 ? 1.981 4.083 -4.169 1.00 36.97 183 ILE A CA 1
ATOM 1412 C C . ILE A 1 183 ? 1.789 2.637 -3.684 1.00 36.97 183 ILE A C 1
ATOM 1414 O O . ILE A 1 183 ? 2.628 1.787 -3.978 1.00 36.97 183 ILE A O 1
ATOM 1418 N N . PRO A 1 184 ? 0.738 2.310 -2.903 1.00 37.19 184 PRO A N 1
ATOM 1419 C CA . PRO A 1 184 ? 0.452 0.910 -2.612 1.00 37.19 184 PRO A CA 1
ATOM 1420 C C . PRO A 1 184 ? 0.284 0.185 -3.957 1.00 37.19 184 PRO A C 1
ATOM 1422 O O . PRO A 1 184 ? -0.442 0.713 -4.803 1.00 37.19 184 PRO A O 1
ATOM 1425 N N . PRO A 1 185 ? 0.933 -0.977 -4.185 1.00 35.38 185 PRO A N 1
ATOM 1426 C CA . PRO A 1 185 ? 0.764 -1.708 -5.437 1.00 35.38 185 PRO A CA 1
ATOM 1427 C C . PRO A 1 185 ? -0.731 -1.895 -5.666 1.00 35.38 185 PRO A C 1
ATOM 1429 O O . PRO A 1 185 ? -1.462 -2.116 -4.691 1.00 35.38 185 PRO A O 1
ATOM 1432 N N . THR A 1 186 ? -1.161 -1.718 -6.917 1.00 36.31 186 THR A N 1
ATOM 1433 C CA . THR A 1 186 ? -2.550 -1.826 -7.369 1.00 36.31 186 THR A CA 1
ATOM 1434 C C . THR A 1 186 ? -3.165 -3.094 -6.798 1.00 36.31 186 THR A C 1
ATOM 1436 O O . THR A 1 186 ? -3.014 -4.185 -7.333 1.00 36.31 186 THR A O 1
ATOM 1439 N N . SER A 1 187 ? -3.812 -2.942 -5.649 1.00 35.91 187 SER A N 1
ATOM 1440 C CA . SER A 1 187 ? -4.674 -3.948 -5.064 1.00 35.91 187 SER A CA 1
ATOM 1441 C C . SER A 1 187 ? -6.010 -3.689 -5.721 1.00 35.91 187 SER A C 1
ATOM 1443 O O . SER A 1 187 ? -6.560 -2.590 -5.590 1.00 35.91 187 SER A O 1
ATOM 1445 N N . HIS A 1 188 ? -6.462 -4.675 -6.489 1.00 31.81 188 HIS A N 1
ATOM 1446 C CA . HIS A 1 188 ? -7.816 -4.722 -7.011 1.00 31.81 188 HIS A CA 1
ATOM 1447 C C . HIS A 1 188 ? -8.791 -4.405 -5.869 1.00 31.81 188 HIS A C 1
ATOM 1449 O O . HIS A 1 188 ? -8.642 -4.915 -4.758 1.00 31.81 188 HIS A O 1
ATOM 1455 N N . ASP A 1 189 ? -9.742 -3.507 -6.127 1.00 33.44 189 ASP A N 1
ATOM 1456 C CA . ASP A 1 189 ? -10.642 -2.904 -5.130 1.00 33.44 189 ASP A CA 1
ATOM 1457 C C . ASP A 1 189 ? -11.729 -3.852 -4.595 1.00 33.44 189 ASP A C 1
ATOM 1459 O O . ASP A 1 189 ? -12.761 -3.439 -4.079 1.00 33.44 189 ASP A O 1
ATOM 1463 N N . SER A 1 190 ? -11.515 -5.154 -4.707 1.00 35.66 190 SER A N 1
ATOM 1464 C CA . SER A 1 190 ? -12.542 -6.149 -4.465 1.00 35.66 190 SER A CA 1
ATOM 1465 C C . SER A 1 190 ? -11.849 -7.462 -4.177 1.00 35.66 190 SER A C 1
ATOM 1467 O O . SER A 1 190 ? -11.567 -8.166 -5.126 1.00 35.66 190 SER A O 1
ATOM 1469 N N . PHE A 1 191 ? -11.507 -7.726 -2.916 1.00 30.30 191 PHE A N 1
ATOM 1470 C CA . PHE A 1 191 ? -11.550 -9.039 -2.257 1.00 30.30 191 PHE A CA 1
ATOM 1471 C C . PHE A 1 191 ? -11.221 -8.793 -0.778 1.00 30.30 191 PHE A C 1
ATOM 1473 O O . PHE A 1 191 ? -10.134 -8.317 -0.437 1.00 30.30 191 PHE A O 1
ATOM 1480 N N . PHE A 1 192 ? -12.156 -9.096 0.125 1.00 36.97 192 PHE A N 1
ATOM 1481 C CA . PHE A 1 192 ? -11.755 -9.447 1.483 1.00 36.97 192 PHE A CA 1
ATOM 1482 C C . PHE A 1 192 ? -11.005 -10.767 1.339 1.00 36.97 192 PHE A C 1
ATOM 1484 O O . PHE A 1 192 ? -11.621 -11.786 1.044 1.00 36.97 192 PHE A O 1
ATOM 1491 N N . LEU A 1 193 ? -9.675 -10.736 1.433 1.00 37.72 193 LEU A N 1
ATOM 1492 C CA . LEU A 1 193 ? -8.901 -11.970 1.425 1.00 37.72 193 LEU A CA 1
ATOM 1493 C C . LEU A 1 193 ? -9.315 -12.768 2.661 1.00 37.72 193 LEU A C 1
ATOM 1495 O O . LEU A 1 193 ? -9.277 -12.240 3.779 1.00 37.72 193 LEU A O 1
ATOM 1499 N N . SER A 1 194 ? -9.718 -14.023 2.461 1.00 39.69 194 SER A N 1
ATOM 1500 C CA . SER A 1 194 ? -9.762 -14.979 3.561 1.00 39.69 194 SER A CA 1
ATOM 1501 C C . SER A 1 194 ? -8.392 -14.972 4.248 1.00 39.69 194 SER A C 1
ATOM 1503 O O . SER A 1 194 ? -7.375 -14.813 3.566 1.00 39.69 194 SER A O 1
ATOM 1505 N N . PRO A 1 195 ? -8.333 -15.081 5.586 1.00 47.38 195 PRO A N 1
ATOM 1506 C CA . PRO A 1 195 ? -7.061 -15.216 6.279 1.00 47.38 195 PRO A CA 1
ATOM 1507 C C . PRO A 1 195 ? -6.254 -16.335 5.626 1.00 47.38 195 PRO A C 1
ATOM 1509 O O . PRO A 1 195 ? -6.822 -17.399 5.378 1.00 47.38 195 PRO A O 1
ATOM 1512 N N . VAL A 1 196 ? -4.968 -16.081 5.362 1.00 55.06 196 VAL A N 1
ATOM 1513 C CA . VAL A 1 196 ? -4.043 -17.091 4.831 1.00 55.06 196 VAL A CA 1
ATOM 1514 C C . VAL A 1 196 ? -4.204 -18.358 5.665 1.00 55.06 196 VAL A C 1
ATOM 1516 O O . VAL A 1 196 ? -4.155 -18.306 6.902 1.00 55.06 196 VAL A O 1
ATOM 1519 N N . THR A 1 197 ? -4.483 -19.471 5.000 1.00 61.91 197 THR A N 1
ATOM 1520 C CA . THR A 1 197 ? -4.706 -20.741 5.682 1.00 61.91 197 THR A CA 1
ATOM 1521 C C . THR A 1 197 ? -3.396 -21.232 6.289 1.00 61.91 197 THR A C 1
ATOM 1523 O O . THR A 1 197 ? -2.306 -20.898 5.824 1.00 61.91 197 THR A O 1
ATOM 1526 N N . ALA A 1 198 ? -3.481 -22.044 7.345 1.00 67.94 198 ALA A N 1
ATOM 1527 C CA . ALA A 1 198 ? -2.285 -22.661 7.914 1.00 67.94 198 ALA A CA 1
ATOM 1528 C C . ALA A 1 198 ? -1.512 -23.473 6.854 1.00 67.94 198 ALA A C 1
ATOM 1530 O O . ALA A 1 198 ? -0.290 -23.422 6.852 1.00 67.94 198 ALA A O 1
ATOM 1531 N N . GLY A 1 199 ? -2.217 -24.116 5.913 1.00 70.44 199 GLY A N 1
ATOM 1532 C CA . GLY A 1 199 ? -1.615 -24.882 4.818 1.00 70.44 199 GLY A CA 1
ATOM 1533 C C . GLY A 1 199 ? -0.802 -24.030 3.838 1.00 70.44 199 GLY A C 1
ATOM 1534 O O . GLY A 1 199 ? 0.324 -24.391 3.525 1.00 70.44 199 GLY A O 1
ATOM 1535 N N . GLU A 1 200 ? -1.311 -22.868 3.417 1.00 66.50 200 GLU A N 1
ATOM 1536 C CA . GLU A 1 200 ? -0.554 -21.931 2.561 1.00 66.50 200 GLU A CA 1
ATOM 1537 C C . GLU A 1 200 ? 0.703 -21.402 3.275 1.00 66.50 200 GLU A C 1
ATOM 1539 O O . GLU A 1 200 ? 1.763 -21.254 2.670 1.00 66.50 200 GLU A O 1
ATOM 1544 N N . ILE A 1 201 ? 0.607 -21.141 4.587 1.00 68.06 201 ILE A N 1
ATOM 1545 C CA . ILE A 1 201 ? 1.771 -20.756 5.400 1.00 68.06 201 ILE A CA 1
ATOM 1546 C C . ILE A 1 201 ? 2.772 -21.915 5.476 1.00 68.06 201 ILE A C 1
ATOM 1548 O O . ILE A 1 201 ? 3.974 -21.686 5.374 1.00 68.06 201 ILE A O 1
ATOM 1552 N N . GLU A 1 202 ? 2.299 -23.147 5.663 1.00 74.62 202 GLU A N 1
ATOM 1553 C CA . GLU A 1 202 ? 3.138 -24.347 5.710 1.00 74.62 202 GLU A CA 1
ATOM 1554 C C . GLU A 1 202 ? 3.849 -24.610 4.378 1.00 74.62 202 GLU A C 1
ATOM 1556 O O . GLU A 1 202 ? 5.028 -24.954 4.394 1.00 74.62 202 GLU A O 1
ATOM 1561 N N . GLU A 1 203 ? 3.187 -24.387 3.242 1.00 80.38 203 GLU A N 1
ATOM 1562 C CA . GLU A 1 203 ? 3.775 -24.517 1.904 1.00 80.38 203 GLU A CA 1
ATOM 1563 C C . GLU A 1 203 ? 4.896 -23.493 1.673 1.00 80.38 203 GLU A C 1
ATOM 1565 O O . GLU A 1 203 ? 6.004 -23.849 1.266 1.00 80.38 203 GLU A O 1
ATOM 1570 N N . GLU A 1 204 ? 4.668 -22.228 2.035 1.00 73.94 204 GLU A N 1
ATOM 1571 C CA . GLU A 1 204 ? 5.710 -21.198 1.973 1.00 73.94 204 GLU A CA 1
ATOM 1572 C C . GLU A 1 204 ? 6.867 -21.481 2.941 1.00 73.94 204 GLU A C 1
ATOM 1574 O O . GLU A 1 204 ? 8.035 -21.271 2.606 1.00 73.94 204 GLU A O 1
ATOM 1579 N N . ILE A 1 205 ? 6.577 -22.008 4.137 1.00 73.94 205 ILE A N 1
ATOM 1580 C CA . ILE A 1 205 ? 7.610 -22.455 5.080 1.00 73.94 205 ILE A CA 1
ATOM 1581 C C . ILE A 1 205 ? 8.392 -23.644 4.507 1.00 73.94 205 ILE A C 1
ATOM 1583 O O . ILE A 1 205 ? 9.607 -23.698 4.693 1.00 73.94 205 ILE A O 1
ATOM 1587 N N . ALA A 1 206 ? 7.744 -24.569 3.795 1.00 76.75 206 ALA A N 1
ATOM 1588 C CA . ALA A 1 206 ? 8.399 -25.719 3.171 1.00 76.75 206 ALA A CA 1
ATOM 1589 C C . ALA A 1 206 ? 9.373 -25.307 2.053 1.00 76.75 206 ALA A C 1
ATOM 1591 O O . ALA A 1 206 ? 10.383 -25.980 1.841 1.00 76.75 206 ALA A O 1
ATOM 1592 N N . ASN A 1 207 ? 9.126 -24.168 1.398 1.00 78.50 207 ASN A N 1
ATOM 1593 C CA . ASN A 1 207 ? 10.049 -23.563 0.434 1.00 78.50 207 ASN A CA 1
ATOM 1594 C C . ASN A 1 207 ? 11.281 -22.917 1.098 1.00 78.50 207 ASN A C 1
ATOM 1596 O O . ASN A 1 207 ? 12.289 -22.654 0.430 1.00 78.50 207 ASN A O 1
ATOM 1600 N N . LEU A 1 208 ? 11.245 -22.657 2.412 1.00 71.94 208 LEU A N 1
ATOM 1601 C CA . LEU A 1 208 ? 12.411 -22.171 3.145 1.00 71.94 208 LEU A CA 1
ATOM 1602 C C . LEU A 1 208 ? 13.401 -23.318 3.355 1.00 71.94 208 LEU A C 1
ATOM 1604 O O . LEU A 1 208 ? 13.067 -24.385 3.860 1.00 71.94 208 LEU A O 1
ATOM 1608 N N . ASN A 1 209 ? 14.667 -23.080 3.011 1.00 68.12 209 ASN A N 1
ATOM 1609 C CA . ASN A 1 209 ? 15.717 -24.080 3.163 1.00 68.12 209 ASN A CA 1
ATOM 1610 C C . ASN A 1 209 ? 15.913 -24.469 4.647 1.00 68.12 209 ASN A C 1
ATOM 1612 O O . ASN A 1 209 ? 16.598 -23.776 5.405 1.00 68.12 209 ASN A O 1
ATOM 1616 N N . CYS A 1 210 ? 15.355 -25.617 5.036 1.00 58.44 210 CYS A N 1
ATOM 1617 C CA . CYS A 1 210 ? 15.409 -26.168 6.389 1.00 58.44 210 CYS A CA 1
ATOM 1618 C C . CYS A 1 210 ? 16.803 -26.676 6.796 1.00 58.44 210 CYS A C 1
ATOM 1620 O O . CYS A 1 210 ? 17.058 -26.882 7.982 1.00 58.44 210 CYS A O 1
ATOM 1622 N N . SER A 1 211 ? 17.736 -26.840 5.848 1.00 58.69 211 SER A N 1
ATOM 1623 C CA . SER A 1 211 ? 19.106 -27.291 6.125 1.00 58.69 211 SER A CA 1
ATOM 1624 C C . SER A 1 211 ? 20.020 -26.167 6.630 1.00 58.69 211 SER A C 1
ATOM 1626 O O . SER A 1 211 ? 21.172 -26.420 6.983 1.00 58.69 211 SER A O 1
ATOM 1628 N N . LYS A 1 212 ? 19.535 -24.918 6.671 1.00 49.94 212 LYS A N 1
ATOM 1629 C CA . LYS A 1 212 ? 20.273 -23.749 7.169 1.00 49.94 212 LYS A CA 1
ATOM 1630 C C . LYS A 1 212 ? 19.750 -23.287 8.529 1.00 49.94 212 LYS A C 1
ATOM 1632 O O . LYS A 1 212 ? 19.354 -22.136 8.694 1.00 49.94 212 LYS A O 1
ATOM 1637 N N . ALA A 1 213 ? 19.858 -24.135 9.548 1.00 45.22 213 ALA A N 1
ATOM 1638 C CA . ALA A 1 213 ? 20.084 -23.607 10.890 1.00 45.22 213 ALA A CA 1
ATOM 1639 C C . ALA A 1 213 ? 21.492 -22.986 10.882 1.00 45.22 213 ALA A C 1
ATOM 1641 O O . ALA A 1 213 ? 22.493 -23.678 11.051 1.00 45.22 213 ALA A O 1
ATOM 1642 N N . T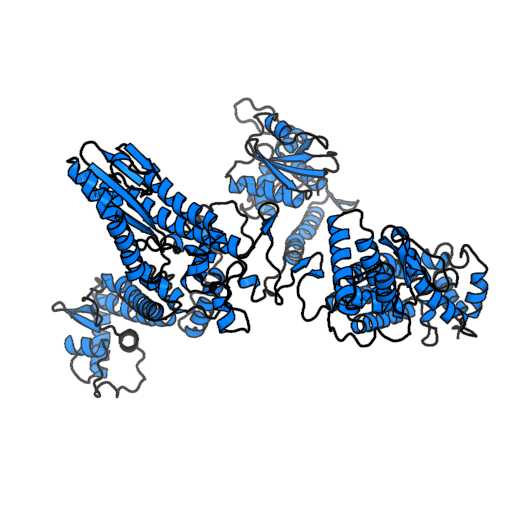HR A 1 214 ? 21.600 -21.695 10.552 1.00 48.88 214 THR A N 1
ATOM 1643 C CA . THR A 1 214 ? 22.900 -21.017 10.532 1.00 48.88 214 THR A CA 1
ATOM 1644 C C . THR A 1 214 ? 23.511 -21.102 11.925 1.00 48.88 214 THR A C 1
ATOM 1646 O O . THR A 1 214 ? 22.897 -20.645 12.889 1.00 48.88 214 THR A O 1
ATOM 1649 N N . GLY A 1 215 ? 24.704 -21.694 12.025 1.00 50.34 215 GLY A N 1
ATOM 1650 C CA . GLY A 1 215 ? 25.477 -21.749 13.263 1.00 50.34 215 GLY A CA 1
ATOM 1651 C C . GLY A 1 215 ? 25.730 -20.357 13.874 1.00 50.34 215 GLY A C 1
ATOM 1652 O O . GLY A 1 215 ? 25.453 -19.333 13.244 1.00 50.34 215 GLY A O 1
ATOM 1653 N N . PRO A 1 216 ? 26.286 -20.289 15.096 1.00 49.84 216 PRO A N 1
ATOM 1654 C CA . PRO A 1 216 ? 26.273 -19.107 15.972 1.00 49.84 216 PRO A CA 1
ATOM 1655 C C . PRO A 1 216 ? 27.141 -17.911 15.514 1.00 49.84 216 PRO A C 1
ATOM 1657 O O . PRO A 1 216 ? 27.423 -17.021 16.313 1.00 49.84 216 PRO A O 1
ATOM 1660 N N . PHE A 1 217 ? 27.569 -17.863 14.249 1.00 46.84 217 PHE A N 1
ATOM 1661 C CA . PHE A 1 217 ? 28.640 -16.984 13.761 1.00 46.84 217 PHE A CA 1
ATOM 1662 C C . PHE A 1 217 ? 28.202 -15.910 12.754 1.00 46.84 217 PHE A C 1
ATOM 1664 O O . PHE A 1 217 ? 29.047 -15.187 12.229 1.00 46.84 217 PHE A O 1
ATOM 1671 N N . ASN A 1 218 ? 26.902 -15.746 12.494 1.00 55.16 218 ASN A N 1
ATOM 1672 C CA . ASN A 1 218 ? 26.433 -14.678 11.610 1.00 55.16 218 ASN A CA 1
ATOM 1673 C C . ASN A 1 218 ? 26.323 -13.331 12.340 1.00 55.16 218 ASN A C 1
ATOM 1675 O O . ASN A 1 218 ? 25.872 -13.242 13.482 1.00 55.16 218 ASN A O 1
ATOM 1679 N N . ASN A 1 219 ? 26.709 -12.256 11.650 1.00 75.62 219 ASN A N 1
ATOM 1680 C CA . ASN A 1 219 ? 26.645 -10.891 12.160 1.00 75.62 219 ASN A CA 1
ATOM 1681 C C . ASN A 1 219 ? 25.176 -10.452 12.366 1.00 75.62 219 ASN A C 1
ATOM 1683 O O . ASN A 1 219 ? 24.512 -9.998 11.431 1.00 75.62 219 ASN A O 1
ATOM 1687 N N . LEU A 1 220 ? 24.666 -10.574 13.601 1.00 81.44 220 LEU A N 1
ATOM 1688 C CA . LEU A 1 220 ? 23.285 -10.224 13.977 1.00 81.44 220 LEU A CA 1
ATOM 1689 C C . LEU A 1 220 ? 22.913 -8.772 13.634 1.00 81.44 220 LEU A C 1
ATOM 1691 O O . LEU A 1 220 ? 21.742 -8.482 13.391 1.00 81.44 220 LEU A O 1
ATOM 1695 N N . LEU A 1 221 ? 23.891 -7.863 13.559 1.00 83.31 221 LEU A N 1
ATOM 1696 C CA . LEU A 1 221 ? 23.664 -6.468 13.174 1.00 83.31 221 LEU A CA 1
ATOM 1697 C C . LEU A 1 221 ? 23.313 -6.331 11.683 1.00 83.31 221 LEU A C 1
ATOM 1699 O O . LEU A 1 221 ? 22.455 -5.523 11.313 1.00 83.31 221 LEU A O 1
ATOM 1703 N N . VAL A 1 222 ? 23.934 -7.147 10.828 1.00 83.06 222 VAL A N 1
ATOM 1704 C CA . VAL A 1 222 ? 23.614 -7.219 9.394 1.00 83.06 222 VAL A CA 1
ATOM 1705 C C . VAL A 1 222 ? 22.213 -7.799 9.211 1.00 83.06 222 VAL A C 1
ATOM 1707 O O . VAL A 1 222 ? 21.389 -7.207 8.513 1.00 83.06 222 VAL A O 1
ATOM 1710 N N . TYR A 1 223 ? 21.892 -8.884 9.924 1.00 85.06 223 TYR A N 1
ATOM 1711 C CA . TYR A 1 223 ? 20.552 -9.474 9.889 1.00 85.06 223 TYR A CA 1
ATOM 1712 C C . TYR A 1 223 ? 19.473 -8.488 10.359 1.00 85.06 223 TYR A C 1
ATOM 1714 O O . TYR A 1 223 ? 18.472 -8.295 9.671 1.00 85.06 223 TYR A O 1
ATOM 1722 N N . ARG A 1 224 ? 19.712 -7.776 11.468 1.00 90.19 224 ARG A N 1
ATOM 1723 C CA . ARG A 1 224 ? 18.830 -6.704 11.952 1.00 90.19 224 ARG A CA 1
ATOM 1724 C C . ARG A 1 224 ? 18.567 -5.650 10.878 1.00 90.19 224 ARG A C 1
ATOM 1726 O O . ARG A 1 224 ? 17.428 -5.227 10.693 1.00 90.19 224 ARG A O 1
ATOM 1733 N N . SER A 1 225 ? 19.611 -5.219 10.175 1.00 87.44 225 SER A N 1
ATOM 1734 C CA . SER A 1 225 ? 19.506 -4.195 9.132 1.00 87.44 225 SER A CA 1
ATOM 1735 C C . SER A 1 225 ? 18.647 -4.674 7.957 1.00 87.44 225 SER A C 1
ATOM 1737 O O . SER A 1 225 ? 17.761 -3.943 7.507 1.00 87.44 225 SER A O 1
ATOM 1739 N N . HIS A 1 226 ? 18.825 -5.926 7.519 1.00 86.94 226 HIS A N 1
ATOM 1740 C CA . HIS A 1 226 ? 17.988 -6.540 6.484 1.00 86.94 226 HIS A CA 1
ATOM 1741 C C . HIS A 1 226 ? 16.540 -6.766 6.931 1.00 86.94 226 HIS A C 1
ATOM 1743 O O . HIS A 1 226 ? 15.623 -6.525 6.141 1.00 86.94 226 HIS A O 1
ATOM 1749 N N . LEU A 1 227 ? 16.320 -7.171 8.186 1.00 88.75 227 LEU A N 1
ATOM 1750 C CA . LEU A 1 227 ? 14.987 -7.320 8.771 1.00 88.75 227 LEU A CA 1
ATOM 1751 C C . LEU A 1 227 ? 14.246 -5.979 8.756 1.00 88.75 227 LEU A C 1
ATOM 1753 O O . LEU A 1 227 ? 13.148 -5.885 8.212 1.00 88.75 227 LEU A O 1
ATOM 1757 N N . VAL A 1 228 ? 14.870 -4.921 9.283 1.00 90.25 228 VAL A N 1
ATOM 1758 C CA . VAL A 1 228 ? 14.284 -3.573 9.314 1.00 90.25 228 VAL A CA 1
ATOM 1759 C C . VAL A 1 228 ? 13.981 -3.073 7.903 1.00 90.25 228 VAL A C 1
ATOM 1761 O O . VAL A 1 228 ? 12.895 -2.545 7.665 1.00 90.25 228 VAL A O 1
ATOM 1764 N N . ALA A 1 229 ? 14.909 -3.249 6.957 1.00 84.00 229 ALA A N 1
ATOM 1765 C CA . ALA A 1 229 ? 14.686 -2.871 5.566 1.00 84.00 229 ALA A CA 1
ATOM 1766 C C . ALA A 1 229 ? 13.491 -3.626 4.968 1.00 84.00 229 ALA A C 1
ATOM 1768 O O . ALA A 1 229 ? 12.600 -3.009 4.392 1.00 84.00 229 ALA A O 1
ATOM 1769 N N . THR A 1 230 ? 13.420 -4.942 5.160 1.00 86.06 230 THR A N 1
ATOM 1770 C CA . THR A 1 230 ? 12.348 -5.785 4.615 1.00 86.06 230 THR A CA 1
ATOM 1771 C C . THR A 1 230 ? 10.987 -5.430 5.199 1.00 86.06 230 THR A C 1
ATOM 1773 O O . THR A 1 230 ? 10.045 -5.207 4.442 1.00 86.06 230 THR A O 1
ATOM 1776 N N . VAL A 1 231 ? 10.886 -5.268 6.518 1.00 88.31 231 VAL A N 1
ATOM 1777 C CA . VAL A 1 231 ? 9.628 -4.890 7.177 1.00 88.31 231 VAL A CA 1
ATOM 1778 C C . VAL A 1 231 ? 9.170 -3.497 6.742 1.00 88.31 231 VAL A C 1
ATOM 1780 O O . VAL A 1 231 ? 7.985 -3.296 6.479 1.00 88.31 231 VAL A O 1
ATOM 1783 N N . ARG A 1 232 ? 10.094 -2.539 6.574 1.00 86.69 232 ARG A N 1
ATOM 1784 C CA . ARG A 1 232 ? 9.754 -1.224 6.009 1.00 86.69 232 ARG A CA 1
ATOM 1785 C C . ARG A 1 232 ? 9.133 -1.348 4.620 1.00 86.69 232 ARG A C 1
ATOM 1787 O O . ARG A 1 232 ? 8.133 -0.685 4.367 1.00 86.69 232 ARG A O 1
ATOM 1794 N N . ARG A 1 233 ? 9.657 -2.220 3.753 1.00 80.94 233 ARG A N 1
ATOM 1795 C CA . ARG A 1 233 ? 9.071 -2.469 2.423 1.00 80.94 233 ARG A CA 1
ATOM 1796 C C . ARG A 1 233 ? 7.669 -3.072 2.517 1.00 80.94 233 ARG A C 1
ATOM 1798 O O . ARG A 1 233 ? 6.763 -2.581 1.851 1.00 80.94 233 ARG A O 1
ATOM 1805 N N . ILE A 1 234 ? 7.470 -4.074 3.377 1.00 80.81 234 ILE A N 1
ATOM 1806 C CA . ILE A 1 234 ? 6.167 -4.734 3.576 1.00 80.81 234 ILE A CA 1
ATOM 1807 C C . ILE A 1 234 ? 5.099 -3.715 4.012 1.00 80.81 234 ILE A C 1
ATOM 1809 O O . ILE A 1 234 ? 4.018 -3.652 3.417 1.00 80.81 234 ILE A O 1
ATOM 1813 N N . CYS A 1 235 ? 5.433 -2.876 4.997 1.00 81.38 235 CYS A N 1
ATOM 1814 C CA . CYS A 1 235 ? 4.550 -1.848 5.556 1.00 81.38 235 CYS A CA 1
ATOM 1815 C C . CYS A 1 235 ? 4.553 -0.516 4.776 1.00 81.38 235 CYS A C 1
ATOM 1817 O O . CYS A 1 235 ? 3.962 0.455 5.249 1.00 81.38 235 CYS A O 1
ATOM 1819 N N . ALA A 1 236 ? 5.226 -0.440 3.618 1.00 77.88 236 ALA A N 1
ATOM 1820 C CA . ALA A 1 236 ? 5.389 0.778 2.811 1.00 77.88 236 ALA A CA 1
ATOM 1821 C C . ALA A 1 236 ? 5.909 2.001 3.608 1.00 77.88 236 ALA A C 1
ATOM 1823 O O . ALA A 1 236 ? 5.486 3.142 3.408 1.00 77.88 236 ALA A O 1
ATOM 1824 N N . LEU A 1 237 ? 6.814 1.773 4.560 1.00 82.00 237 LEU A N 1
ATOM 1825 C CA . LEU A 1 237 ? 7.381 2.807 5.419 1.00 82.00 237 LEU A CA 1
ATOM 1826 C C . LEU A 1 237 ? 8.631 3.443 4.785 1.00 82.00 237 LEU A C 1
ATOM 1828 O O . LEU A 1 237 ? 9.523 2.719 4.340 1.00 82.00 237 LEU A O 1
ATOM 1832 N N . PRO A 1 238 ? 8.762 4.785 4.801 1.00 81.75 238 PRO A N 1
ATOM 1833 C CA . PRO A 1 238 ? 9.970 5.455 4.326 1.00 81.75 238 PRO A CA 1
ATOM 1834 C C . PRO A 1 238 ? 11.158 5.225 5.274 1.00 81.75 238 PRO A C 1
ATOM 1836 O O . PRO A 1 238 ? 10.985 4.886 6.446 1.00 81.75 238 PRO A O 1
ATOM 1839 N N . SER A 1 239 ? 12.378 5.499 4.805 1.00 79.56 239 SER A N 1
ATOM 1840 C CA . SER A 1 239 ? 13.618 5.373 5.597 1.00 79.56 239 SER A CA 1
ATOM 1841 C C . SER A 1 239 ? 13.589 6.152 6.922 1.00 79.56 239 SER A C 1
ATOM 1843 O O . SER A 1 239 ? 14.123 5.678 7.924 1.00 79.56 239 SER A O 1
ATOM 1845 N N . ARG A 1 240 ? 12.905 7.306 6.948 1.00 82.06 240 ARG A N 1
ATOM 1846 C CA . ARG A 1 240 ? 12.717 8.158 8.139 1.00 82.06 240 ARG A CA 1
ATOM 1847 C C . ARG A 1 240 ? 11.740 7.609 9.185 1.00 82.06 240 ARG A C 1
ATOM 1849 O O . ARG A 1 240 ? 11.620 8.193 10.261 1.00 82.06 240 ARG A O 1
ATOM 1856 N N . ALA A 1 241 ? 10.989 6.553 8.878 1.00 88.81 241 ALA A N 1
ATOM 1857 C CA . ALA A 1 241 ? 10.107 5.918 9.851 1.00 88.81 241 ALA A CA 1
ATOM 1858 C C . ALA A 1 241 ? 10.946 5.267 10.959 1.00 88.81 241 ALA A C 1
ATOM 1860 O O . ALA A 1 241 ? 11.898 4.531 10.675 1.00 88.81 241 ALA A O 1
ATOM 1861 N N . SER A 1 242 ? 10.602 5.531 12.219 1.00 94.38 242 SER A N 1
ATOM 1862 C CA . SER A 1 242 ? 11.338 5.012 13.371 1.00 94.38 242 SER A CA 1
ATOM 1863 C C . SER A 1 242 ? 11.359 3.483 13.375 1.00 94.38 242 SER A C 1
ATOM 1865 O O . SER A 1 242 ? 10.313 2.839 13.300 1.00 94.38 242 SER A O 1
ATOM 1867 N N . ALA A 1 243 ? 12.549 2.891 13.511 1.00 93.88 243 ALA A N 1
ATOM 1868 C CA . ALA A 1 243 ? 12.689 1.442 13.655 1.00 93.88 243 ALA A CA 1
ATOM 1869 C C . ALA A 1 243 ? 12.042 0.929 14.955 1.00 93.88 243 ALA A C 1
ATOM 1871 O O . ALA A 1 243 ? 11.613 -0.219 15.000 1.00 93.88 243 ALA A O 1
ATOM 1872 N N . SER A 1 244 ? 11.885 1.780 15.979 1.00 96.75 244 SER A N 1
ATOM 1873 C CA . SER A 1 244 ? 11.185 1.413 17.217 1.00 96.75 244 SER A CA 1
ATOM 1874 C C . SER A 1 244 ? 9.733 1.004 16.965 1.00 96.75 244 SER A C 1
ATOM 1876 O O . SER A 1 244 ? 9.212 0.181 17.701 1.00 96.75 244 SER A O 1
ATOM 1878 N N . TYR A 1 245 ? 9.092 1.495 15.897 1.00 96.38 245 TYR A N 1
ATOM 1879 C CA . TYR A 1 245 ? 7.751 1.058 15.494 1.00 96.38 245 TYR A CA 1
ATOM 1880 C C . TYR A 1 245 ? 7.669 -0.444 15.174 1.00 96.38 245 TYR A C 1
ATOM 1882 O O . TYR A 1 245 ? 6.655 -1.085 15.439 1.00 96.38 245 TYR A O 1
ATOM 1890 N N . ILE A 1 246 ? 8.742 -1.010 14.620 1.00 95.62 246 ILE A N 1
ATOM 1891 C CA . ILE A 1 246 ? 8.813 -2.417 14.206 1.00 95.62 246 ILE A CA 1
ATOM 1892 C C . ILE A 1 246 ? 8.861 -3.336 15.432 1.00 95.62 246 ILE A C 1
ATOM 1894 O O . ILE A 1 246 ? 8.193 -4.366 15.468 1.00 95.62 246 ILE A O 1
ATOM 1898 N N . PHE A 1 247 ? 9.625 -2.943 16.450 1.00 96.56 247 PHE A N 1
ATOM 1899 C CA . PHE A 1 247 ? 9.886 -3.778 17.624 1.00 96.56 247 PHE A CA 1
ATOM 1900 C C . PHE A 1 247 ? 8.978 -3.460 18.820 1.00 96.56 247 PHE A C 1
ATOM 1902 O O . PHE A 1 247 ? 8.808 -4.293 19.702 1.00 96.56 247 PHE A O 1
ATOM 1909 N N . ALA A 1 248 ? 8.367 -2.273 18.872 1.00 96.31 248 ALA A N 1
ATOM 1910 C CA . ALA A 1 248 ? 7.444 -1.903 19.942 1.00 96.31 248 ALA A CA 1
ATOM 1911 C C . ALA A 1 248 ? 6.188 -2.784 19.945 1.00 96.31 248 ALA A C 1
ATOM 1913 O O . ALA A 1 248 ? 5.707 -3.210 18.895 1.00 96.31 248 ALA A O 1
ATOM 1914 N N . HIS A 1 249 ? 5.613 -3.015 21.124 1.00 92.69 249 HIS A N 1
ATOM 1915 C CA . HIS A 1 249 ? 4.434 -3.866 21.262 1.00 92.69 249 HIS A CA 1
ATOM 1916 C C . HIS A 1 249 ? 3.151 -3.233 20.680 1.00 92.69 249 HIS A C 1
ATOM 1918 O O . HIS A 1 249 ? 2.949 -2.013 20.682 1.00 92.69 249 HIS A O 1
ATOM 1924 N N . LYS A 1 250 ? 2.179 -4.078 20.319 1.00 91.06 250 LYS A N 1
ATOM 1925 C CA . LYS A 1 250 ? 0.900 -3.664 19.706 1.00 91.06 250 LYS A CA 1
ATOM 1926 C C . LYS A 1 250 ? 0.061 -2.645 20.482 1.00 91.06 250 LYS A C 1
ATOM 1928 O O . LYS A 1 250 ? -0.689 -1.895 19.856 1.00 91.06 250 LYS A O 1
ATOM 1933 N N . ARG A 1 251 ? 0.181 -2.568 21.818 1.00 91.19 251 ARG A N 1
ATOM 1934 C CA . ARG A 1 251 ? -0.572 -1.577 22.624 1.00 91.19 251 ARG A CA 1
ATOM 1935 C C . ARG A 1 251 ? -0.197 -0.119 22.313 1.00 91.19 251 ARG A C 1
ATOM 1937 O O . ARG A 1 251 ? -1.024 0.752 22.508 1.00 91.19 251 ARG A O 1
ATOM 1944 N N . VAL A 1 252 ? 0.999 0.147 21.775 1.00 93.06 252 VAL A N 1
ATOM 1945 C CA . VAL A 1 252 ? 1.388 1.482 21.261 1.00 93.06 252 VAL A CA 1
ATOM 1946 C C . VAL A 1 252 ? 1.296 1.567 19.734 1.00 93.06 252 VAL A C 1
ATOM 1948 O O . VAL A 1 252 ? 1.794 2.505 19.120 1.00 93.06 252 VAL A O 1
ATOM 1951 N N . GLY A 1 253 ? 0.691 0.565 19.092 1.00 91.25 253 GLY A N 1
ATOM 1952 C CA . GLY A 1 253 ? 0.560 0.492 17.639 1.00 91.25 253 GLY A CA 1
ATOM 1953 C C . GLY A 1 253 ? 1.732 -0.129 16.887 1.00 91.25 253 GLY A C 1
ATOM 1954 O O . GLY A 1 253 ? 1.630 -0.194 15.659 1.00 91.25 253 GLY A O 1
ATOM 1955 N N . GLY A 1 254 ? 2.790 -0.565 17.580 1.00 93.69 254 GLY A N 1
ATOM 1956 C CA . GLY A 1 254 ? 3.958 -1.213 16.977 1.00 93.69 254 GLY A CA 1
ATOM 1957 C C . GLY A 1 254 ? 3.721 -2.675 16.586 1.00 93.69 254 GLY A C 1
ATOM 1958 O O . GLY A 1 254 ? 2.757 -3.288 17.038 1.00 93.69 254 GLY A O 1
ATOM 1959 N N . LEU A 1 255 ? 4.602 -3.225 15.746 1.00 93.12 255 LEU A N 1
ATOM 1960 C CA . LEU A 1 255 ? 4.432 -4.558 15.147 1.00 93.12 255 LEU A CA 1
ATOM 1961 C C . LEU A 1 255 ? 4.849 -5.711 16.073 1.00 93.12 255 LEU A C 1
ATOM 1963 O O . LEU A 1 255 ? 4.457 -6.852 15.841 1.00 93.12 255 LEU A O 1
ATOM 1967 N N . GLY A 1 256 ? 5.603 -5.449 17.142 1.00 92.25 256 GLY A N 1
ATOM 1968 C CA . GLY A 1 256 ? 6.007 -6.461 18.124 1.00 92.25 256 GLY A CA 1
ATOM 1969 C C . GLY A 1 256 ? 6.972 -7.525 17.591 1.00 92.25 256 GLY A C 1
ATOM 1970 O O . GLY A 1 256 ? 7.005 -8.631 18.127 1.00 92.25 256 GLY A O 1
ATOM 1971 N N . LEU A 1 257 ? 7.745 -7.222 16.545 1.00 93.06 257 LEU A N 1
ATOM 1972 C CA . LEU A 1 257 ? 8.834 -8.094 16.097 1.00 93.06 257 LEU A CA 1
ATOM 1973 C C . LEU A 1 257 ? 9.962 -8.122 17.139 1.00 93.06 257 LEU A C 1
ATOM 1975 O O . LEU A 1 257 ? 10.110 -7.198 17.940 1.00 93.06 257 LEU A O 1
ATOM 1979 N N . LEU A 1 258 ? 10.770 -9.181 17.120 1.00 91.88 258 LEU A N 1
ATOM 1980 C CA . LEU A 1 258 ? 11.911 -9.333 18.022 1.00 91.88 258 LEU A CA 1
ATOM 1981 C C . LEU A 1 258 ? 13.171 -8.769 17.361 1.00 91.88 258 LEU A C 1
ATOM 1983 O O . LEU A 1 258 ? 13.472 -9.089 16.209 1.00 91.88 258 LEU A O 1
ATOM 1987 N N . ASP A 1 259 ? 13.897 -7.907 18.075 1.00 92.56 259 ASP A N 1
ATOM 1988 C CA . ASP A 1 259 ? 15.185 -7.397 17.603 1.00 92.56 259 ASP A CA 1
ATOM 1989 C C . ASP A 1 259 ? 16.234 -8.508 17.761 1.00 92.56 259 ASP A C 1
ATOM 1991 O O . ASP A 1 259 ? 16.514 -8.896 18.894 1.00 92.56 259 ASP A O 1
ATOM 1995 N N . PRO A 1 260 ? 16.828 -9.034 16.675 1.00 90.00 260 PRO A N 1
ATOM 1996 C CA . PRO A 1 260 ? 17.704 -10.201 16.748 1.00 90.00 260 PRO A CA 1
ATOM 1997 C C . PRO A 1 260 ? 18.967 -9.970 17.587 1.00 90.00 260 PRO A C 1
ATOM 1999 O O . PRO A 1 260 ? 19.542 -10.937 18.084 1.00 90.00 260 PRO A O 1
ATOM 2002 N N . THR A 1 261 ? 19.411 -8.719 17.770 1.00 87.25 261 THR A N 1
ATOM 2003 C CA . THR A 1 261 ? 20.571 -8.430 18.628 1.00 87.25 261 THR A CA 1
ATOM 2004 C C . THR A 1 261 ? 20.218 -8.560 20.106 1.00 87.25 261 THR A C 1
ATOM 2006 O O . THR A 1 261 ? 21.001 -9.117 20.869 1.00 87.25 261 THR A O 1
ATOM 2009 N N . LEU A 1 262 ? 19.027 -8.102 20.501 1.00 91.56 262 LEU A N 1
ATOM 2010 C CA . LEU A 1 262 ? 18.526 -8.219 21.872 1.00 91.56 262 LEU A CA 1
ATOM 2011 C C . LEU A 1 262 ? 17.938 -9.606 22.146 1.00 91.56 262 LEU A C 1
ATOM 2013 O O . LEU A 1 262 ? 18.003 -10.081 23.273 1.00 91.56 262 LEU A O 1
ATOM 2017 N N . GLU A 1 263 ? 17.416 -10.284 21.125 1.00 92.44 263 GLU A N 1
ATOM 2018 C CA . GLU A 1 263 ? 16.888 -11.642 21.246 1.00 92.44 263 GLU A CA 1
ATOM 2019 C C . GLU A 1 263 ? 17.982 -12.634 21.649 1.00 92.44 263 GLU A C 1
ATOM 2021 O O . GLU A 1 263 ? 17.733 -13.534 22.445 1.00 92.44 263 GLU A O 1
ATOM 2026 N N . ALA A 1 264 ? 19.219 -12.441 21.181 1.00 87.94 264 ALA A N 1
ATOM 2027 C CA . ALA A 1 264 ? 20.356 -13.242 21.628 1.00 87.94 264 ALA A CA 1
ATOM 2028 C C . ALA A 1 264 ? 20.602 -13.111 23.145 1.00 87.94 264 ALA A C 1
ATOM 2030 O O . ALA A 1 264 ? 20.831 -14.118 23.823 1.00 87.94 264 ALA A O 1
ATOM 2031 N N . ASP A 1 265 ? 20.501 -11.891 23.682 1.00 91.00 265 ASP A N 1
ATOM 2032 C CA . ASP A 1 265 ? 20.624 -11.618 25.118 1.00 91.00 265 ASP A CA 1
ATOM 2033 C C . ASP A 1 265 ? 19.432 -12.218 25.894 1.00 91.00 265 ASP A C 1
ATOM 2035 O O . ASP A 1 265 ? 19.617 -12.882 26.918 1.00 91.00 265 ASP A O 1
ATOM 2039 N N . VAL A 1 266 ? 18.206 -12.066 25.376 1.00 93.69 266 VAL A N 1
ATOM 2040 C CA . VAL A 1 266 ? 16.984 -12.655 25.952 1.00 93.69 266 VAL A CA 1
ATOM 2041 C C . VAL A 1 266 ? 17.101 -14.179 26.039 1.00 93.69 266 VAL A C 1
ATOM 2043 O O . VAL A 1 266 ? 16.891 -14.754 27.108 1.00 93.69 266 VAL A O 1
ATOM 2046 N N . GLN A 1 267 ? 17.495 -14.842 24.950 1.00 92.06 267 GLN A N 1
ATOM 2047 C CA . GLN A 1 267 ? 17.628 -16.299 24.904 1.00 92.06 267 GLN A CA 1
ATOM 2048 C C . GLN A 1 267 ? 18.734 -16.814 25.827 1.00 92.06 267 GLN A C 1
ATOM 2050 O O . GLN A 1 267 ? 18.566 -17.864 26.448 1.00 92.06 267 GLN A O 1
ATOM 2055 N N . ALA A 1 268 ? 19.835 -16.071 25.993 1.00 89.94 268 ALA A N 1
ATOM 2056 C CA . ALA A 1 268 ? 20.874 -16.430 26.954 1.00 89.94 268 ALA A CA 1
ATOM 2057 C C . ALA A 1 268 ? 20.331 -16.470 28.394 1.00 89.94 268 ALA A C 1
ATOM 2059 O O . ALA A 1 268 ? 20.589 -17.438 29.114 1.00 89.94 268 ALA A O 1
ATOM 2060 N N . ILE A 1 269 ? 19.545 -15.464 28.796 1.00 92.44 269 ILE A N 1
ATOM 2061 C CA . ILE A 1 269 ? 18.930 -15.401 30.131 1.00 92.44 269 ILE A CA 1
ATOM 2062 C C . ILE A 1 269 ? 17.879 -16.505 30.299 1.00 92.44 269 ILE A C 1
ATOM 2064 O O . ILE A 1 269 ? 17.901 -17.215 31.306 1.00 92.44 269 ILE A O 1
ATOM 2068 N N . ILE A 1 270 ? 16.991 -16.690 29.312 1.00 92.44 270 ILE A N 1
ATOM 2069 C CA . ILE A 1 270 ? 15.951 -17.733 29.343 1.00 92.44 270 ILE A CA 1
ATOM 2070 C C . ILE A 1 270 ? 16.583 -19.113 29.519 1.00 92.44 270 ILE A C 1
ATOM 2072 O O . ILE A 1 270 ? 16.143 -19.879 30.375 1.00 92.44 270 ILE A O 1
ATOM 2076 N N . HIS A 1 271 ? 17.612 -19.424 28.728 1.00 90.88 271 HIS A N 1
ATOM 2077 C CA . HIS A 1 271 ? 18.306 -20.706 28.787 1.00 90.88 271 HIS A CA 1
ATOM 2078 C C . HIS A 1 271 ? 18.875 -20.952 30.188 1.00 90.88 271 HIS A C 1
ATOM 2080 O O . HIS A 1 271 ? 18.620 -21.992 30.791 1.00 90.88 271 HIS A O 1
ATOM 2086 N N . ALA A 1 272 ? 19.601 -19.977 30.736 1.00 90.81 272 ALA A N 1
ATOM 2087 C CA . ALA A 1 272 ? 20.254 -20.107 32.032 1.00 90.81 272 ALA A CA 1
ATOM 2088 C C . ALA A 1 272 ? 19.260 -20.308 33.184 1.00 90.81 272 ALA A C 1
ATOM 2090 O O . ALA A 1 272 ? 19.421 -21.208 34.006 1.00 90.81 272 ALA A O 1
ATOM 2091 N N . VAL A 1 273 ? 18.199 -19.503 33.220 1.00 91.69 273 VAL A N 1
ATOM 2092 C CA . VAL A 1 273 ? 17.179 -19.564 34.273 1.00 91.69 273 VAL A CA 1
ATOM 2093 C C . VAL A 1 273 ? 16.361 -20.858 34.193 1.00 91.69 273 VAL A C 1
ATOM 2095 O O . VAL A 1 273 ? 16.021 -21.432 35.231 1.00 91.69 273 VAL A O 1
ATOM 2098 N N . LYS A 1 274 ? 16.089 -21.359 32.980 1.00 90.12 274 LYS A N 1
ATOM 2099 C CA . LYS A 1 274 ? 15.426 -22.656 32.779 1.00 90.12 274 LYS A CA 1
ATOM 2100 C C . LYS A 1 274 ? 16.307 -23.835 33.184 1.00 90.12 274 LYS A C 1
ATOM 2102 O O . LYS A 1 274 ? 15.783 -24.752 33.800 1.00 90.12 274 LYS A O 1
ATOM 2107 N N . MET A 1 275 ? 17.615 -23.804 32.909 1.00 90.44 275 MET A N 1
ATOM 2108 C CA . MET A 1 275 ? 18.524 -24.865 33.367 1.00 90.44 275 MET A CA 1
ATOM 2109 C C . MET A 1 275 ? 18.609 -24.928 34.893 1.00 90.44 275 MET A C 1
ATOM 2111 O O . MET A 1 275 ? 18.493 -26.005 35.465 1.00 90.44 275 MET A O 1
ATOM 2115 N N . LEU A 1 276 ? 18.727 -23.774 35.558 1.00 88.56 276 LEU A N 1
ATOM 2116 C CA . LEU A 1 276 ? 18.749 -23.689 37.025 1.00 88.56 276 LEU A CA 1
ATOM 2117 C C . LEU A 1 276 ? 17.429 -24.113 37.687 1.00 88.56 276 LEU A C 1
ATOM 2119 O O . LEU A 1 276 ? 17.421 -24.452 38.864 1.00 88.56 276 LEU A O 1
ATOM 2123 N N . SER A 1 277 ? 16.318 -24.058 36.951 1.00 87.75 277 SER A N 1
ATOM 2124 C CA . SER A 1 277 ? 14.984 -24.434 37.441 1.00 87.75 277 SER A CA 1
ATOM 2125 C C . SER A 1 277 ? 14.476 -25.728 36.807 1.00 87.75 277 SER A C 1
ATOM 2127 O O . SER A 1 277 ? 13.267 -25.967 36.800 1.00 87.75 277 SER A O 1
ATOM 2129 N N . CYS A 1 278 ? 15.366 -26.521 36.203 1.00 87.25 278 CYS A N 1
ATOM 2130 C CA . CYS A 1 278 ? 14.979 -27.747 35.523 1.00 87.25 278 CYS A CA 1
ATOM 2131 C C . CYS A 1 278 ? 14.439 -28.753 36.544 1.00 87.25 278 CYS A C 1
ATOM 2133 O O . CYS A 1 278 ? 15.024 -28.931 37.612 1.00 87.25 278 CYS A O 1
ATOM 2135 N N . SER A 1 279 ? 13.335 -29.424 36.209 1.00 86.75 279 SER A N 1
ATOM 2136 C CA . SER A 1 279 ? 12.796 -30.507 37.037 1.00 86.75 279 SER A CA 1
ATOM 2137 C C . SER A 1 279 ? 13.691 -31.746 37.030 1.00 86.75 279 SER A C 1
ATOM 2139 O O . SER A 1 279 ? 13.594 -32.554 37.946 1.00 86.75 279 SER A O 1
ATOM 2141 N N . ASP A 1 280 ? 14.547 -31.900 36.012 1.00 88.12 280 ASP A N 1
ATOM 2142 C CA . ASP A 1 280 ? 15.573 -32.941 35.969 1.00 88.12 280 ASP A CA 1
ATOM 2143 C C . ASP A 1 280 ? 16.723 -32.579 36.930 1.00 88.12 280 ASP A C 1
ATOM 2145 O O . ASP A 1 280 ? 17.433 -31.586 36.693 1.00 88.12 280 ASP A O 1
ATOM 2149 N N . PRO A 1 281 ? 16.946 -33.375 37.995 1.00 85.81 281 PRO A N 1
ATOM 2150 C CA . PRO A 1 281 ? 17.997 -33.109 38.968 1.00 85.81 281 PRO A CA 1
ATOM 2151 C C . PRO A 1 281 ? 19.395 -33.111 38.347 1.00 85.81 281 PRO A C 1
ATOM 2153 O O . PRO A 1 281 ? 20.250 -32.354 38.789 1.00 85.81 281 PRO A O 1
ATOM 2156 N N . THR A 1 282 ? 19.642 -33.914 37.311 1.00 87.44 282 THR A N 1
ATOM 2157 C CA . THR A 1 282 ? 20.946 -34.009 36.641 1.00 87.44 282 THR A CA 1
ATOM 2158 C C . THR A 1 282 ? 21.302 -32.685 35.981 1.00 87.44 282 THR A C 1
ATOM 2160 O O . THR A 1 282 ? 22.355 -32.110 36.254 1.00 87.44 282 THR A O 1
ATOM 2163 N N . VAL A 1 283 ? 20.393 -32.161 35.155 1.00 86.50 283 VAL A N 1
ATOM 2164 C CA . VAL A 1 283 ? 20.589 -30.899 34.426 1.00 86.50 283 VAL A CA 1
ATOM 2165 C C . VAL A 1 283 ? 20.712 -29.729 35.398 1.00 86.50 283 VAL A C 1
ATOM 2167 O O . VAL A 1 283 ? 21.622 -28.908 35.268 1.00 86.50 283 VAL A O 1
ATOM 2170 N N . SER A 1 284 ? 19.828 -29.674 36.399 1.00 86.38 284 SER A N 1
ATOM 2171 C CA . SER A 1 284 ? 19.844 -28.615 37.409 1.00 86.38 284 SER A CA 1
ATOM 2172 C C . SER A 1 284 ? 21.134 -28.639 38.238 1.00 86.38 284 SER A C 1
ATOM 2174 O O . SER A 1 284 ? 21.792 -27.608 38.386 1.00 86.38 284 SER A O 1
ATOM 2176 N N . ASN A 1 285 ? 21.577 -29.817 38.692 1.00 88.50 285 ASN A N 1
ATOM 2177 C CA . ASN A 1 285 ? 22.815 -29.963 39.462 1.00 88.50 285 ASN A CA 1
ATOM 2178 C C . ASN A 1 285 ? 24.056 -29.575 38.651 1.00 88.50 285 ASN A C 1
ATOM 2180 O O . ASN A 1 285 ? 24.930 -28.892 39.187 1.00 88.50 285 ASN A O 1
ATOM 2184 N N . ILE A 1 286 ? 24.127 -29.950 37.367 1.00 89.44 286 ILE A N 1
ATOM 2185 C CA . ILE A 1 286 ? 25.223 -29.547 36.471 1.00 89.44 286 ILE A CA 1
ATOM 2186 C C . ILE A 1 286 ? 25.240 -28.023 36.310 1.00 89.44 286 ILE A C 1
ATOM 2188 O O . ILE A 1 286 ? 26.271 -27.391 36.536 1.00 89.44 286 ILE A O 1
ATOM 2192 N N . ALA A 1 287 ? 24.094 -27.409 36.005 1.00 88.38 287 ALA A N 1
ATOM 2193 C CA . ALA A 1 287 ? 23.995 -25.960 35.842 1.00 88.38 287 ALA A CA 1
ATOM 2194 C C . ALA A 1 287 ? 24.374 -25.201 37.129 1.00 88.38 287 ALA A C 1
ATOM 2196 O O . ALA A 1 287 ? 25.093 -24.199 37.084 1.00 88.38 287 ALA A O 1
ATOM 2197 N N . ILE A 1 288 ? 23.938 -25.700 38.292 1.00 89.38 288 ILE A N 1
ATOM 2198 C CA . ILE A 1 288 ? 24.300 -25.155 39.605 1.00 89.38 288 ILE A CA 1
ATOM 2199 C C . ILE A 1 288 ? 25.806 -25.310 39.864 1.00 89.38 288 ILE A C 1
ATOM 2201 O O . ILE A 1 288 ? 26.443 -24.371 40.350 1.00 89.38 288 ILE A O 1
ATOM 2205 N N . ALA A 1 289 ? 26.400 -26.459 39.541 1.00 89.25 289 ALA A N 1
ATOM 2206 C CA . ALA A 1 289 ? 27.831 -26.693 39.706 1.00 89.25 289 ALA A CA 1
ATOM 2207 C C . ALA A 1 289 ? 28.666 -25.748 38.827 1.00 89.25 289 ALA A C 1
ATOM 2209 O O . ALA A 1 289 ? 29.600 -25.115 39.327 1.00 89.25 289 ALA A O 1
ATOM 2210 N N . GLU A 1 290 ? 28.290 -25.570 37.560 1.00 89.81 290 GLU A N 1
ATOM 2211 C CA . GLU A 1 290 ? 28.985 -24.678 36.629 1.00 89.81 290 GLU A CA 1
ATOM 2212 C C . GLU A 1 290 ? 28.887 -23.202 37.027 1.00 89.81 290 GLU A C 1
ATOM 2214 O O . GLU A 1 290 ? 29.890 -22.477 36.985 1.00 89.81 290 GLU A O 1
ATOM 2219 N N . VAL A 1 291 ? 27.702 -22.729 37.438 1.00 87.88 291 VAL A N 1
ATOM 2220 C CA . VAL A 1 291 ? 27.558 -21.338 37.894 1.00 87.88 291 VAL A CA 1
ATOM 2221 C C . VAL A 1 291 ? 28.335 -21.121 39.190 1.00 87.88 291 VAL A C 1
ATOM 2223 O O . VAL A 1 291 ? 29.005 -20.100 39.336 1.00 87.88 291 VAL A O 1
ATOM 2226 N N . ASN A 1 292 ? 28.336 -22.099 40.103 1.00 89.50 292 ASN A N 1
ATOM 2227 C CA . ASN A 1 292 ? 29.127 -22.055 41.331 1.00 89.50 292 ASN A CA 1
ATOM 2228 C C . ASN A 1 292 ? 30.626 -21.997 41.026 1.00 89.50 292 ASN A C 1
ATOM 2230 O O . ASN A 1 292 ? 31.332 -21.184 41.619 1.00 89.50 292 ASN A O 1
ATOM 2234 N N . GLN A 1 293 ? 31.117 -22.812 40.092 1.00 86.62 293 GLN A N 1
ATOM 2235 C CA . GLN A 1 293 ? 32.512 -22.787 39.654 1.00 86.62 293 GLN A CA 1
ATOM 2236 C C . GLN A 1 293 ? 32.866 -21.441 39.016 1.00 86.62 293 GLN A C 1
ATOM 2238 O O . GLN A 1 293 ? 33.874 -20.838 39.380 1.00 86.62 293 GLN A O 1
ATOM 2243 N N . THR A 1 294 ? 32.010 -20.922 38.134 1.00 85.19 294 THR A N 1
ATOM 2244 C CA . THR A 1 294 ? 32.221 -19.622 37.482 1.00 85.19 294 THR A CA 1
ATOM 2245 C C . THR A 1 294 ? 32.270 -18.487 38.509 1.00 85.19 294 THR A C 1
ATOM 2247 O O . THR A 1 294 ? 33.166 -17.646 38.460 1.00 85.19 294 THR A O 1
ATOM 2250 N N . VAL A 1 295 ? 31.355 -18.477 39.485 1.00 82.69 295 VAL A N 1
ATOM 2251 C CA . VAL A 1 295 ? 31.309 -17.468 40.556 1.00 82.69 295 VAL A CA 1
ATOM 2252 C C . VAL A 1 295 ? 32.489 -17.606 41.521 1.00 82.69 295 VAL A C 1
ATOM 2254 O O . VAL A 1 295 ? 33.036 -16.587 41.943 1.00 82.69 295 VAL A O 1
ATOM 2257 N N . ARG A 1 296 ? 32.929 -18.828 41.846 1.00 83.56 296 ARG A N 1
ATOM 2258 C CA . ARG A 1 296 ? 34.139 -19.074 42.653 1.00 83.56 296 ARG A CA 1
ATOM 2259 C C . ARG A 1 296 ? 35.381 -18.526 41.968 1.00 83.56 296 ARG A C 1
ATOM 2261 O O . ARG A 1 296 ? 36.130 -17.775 42.585 1.00 83.56 296 ARG A O 1
ATOM 2268 N N . LEU A 1 297 ? 35.565 -18.847 40.686 1.00 78.69 297 LEU A N 1
ATOM 2269 C CA . LEU A 1 297 ? 36.673 -18.328 39.882 1.00 78.69 297 LEU A CA 1
ATOM 2270 C C . LEU A 1 297 ? 36.615 -16.801 39.787 1.00 78.69 297 LEU A C 1
ATOM 2272 O O . LEU A 1 297 ? 37.648 -16.139 39.844 1.00 78.69 297 LEU A O 1
ATOM 2276 N N . ALA A 1 298 ? 35.405 -16.244 39.697 1.00 75.00 298 ALA A N 1
ATOM 2277 C CA . ALA A 1 298 ? 35.194 -14.816 39.552 1.00 75.00 298 ALA A CA 1
ATOM 2278 C C . ALA A 1 298 ? 35.422 -13.992 40.822 1.00 75.00 298 ALA A C 1
ATOM 2280 O O . ALA A 1 298 ? 35.968 -12.895 40.756 1.00 75.00 298 ALA A O 1
ATOM 2281 N N . SER A 1 299 ? 34.972 -14.502 41.965 1.00 74.62 299 SER A N 1
ATOM 2282 C CA . SER A 1 299 ? 34.955 -13.781 43.243 1.00 74.62 299 SER A CA 1
ATOM 2283 C C . SER A 1 299 ? 36.066 -14.207 44.205 1.00 74.62 299 SER A C 1
ATOM 2285 O O . SER A 1 299 ? 36.240 -13.576 45.247 1.00 74.62 299 SER A O 1
ATOM 2287 N N . ARG A 1 300 ? 36.780 -15.302 43.895 1.00 75.50 300 ARG A N 1
ATOM 2288 C CA . ARG A 1 300 ? 37.715 -16.002 44.798 1.00 75.50 300 ARG A CA 1
ATOM 2289 C C . ARG A 1 300 ? 37.094 -16.359 46.160 1.00 75.50 300 ARG A C 1
ATOM 2291 O O . ARG A 1 300 ? 37.807 -16.507 47.143 1.00 75.50 300 ARG A O 1
ATOM 2298 N N . SER A 1 301 ? 35.765 -16.475 46.213 1.00 78.44 301 SER A N 1
ATOM 2299 C CA . SER A 1 301 ? 34.974 -16.718 47.424 1.00 78.44 301 SER A CA 1
ATOM 2300 C C . SER A 1 301 ? 33.987 -17.870 47.214 1.00 78.44 301 SER A C 1
ATOM 2302 O O . SER A 1 301 ? 33.669 -18.234 46.078 1.00 78.44 301 SER A O 1
ATOM 2304 N N . ASN A 1 302 ? 33.473 -18.447 48.306 1.00 83.31 302 ASN A N 1
ATOM 2305 C CA . ASN A 1 302 ? 32.433 -19.472 48.218 1.00 83.31 302 ASN A CA 1
ATOM 2306 C C . ASN A 1 302 ? 31.119 -18.892 47.648 1.00 83.31 302 ASN A C 1
ATOM 2308 O O . ASN A 1 302 ? 30.705 -17.801 48.041 1.00 83.31 302 ASN A O 1
ATOM 2312 N N . PRO A 1 303 ? 30.441 -19.603 46.729 1.00 83.62 303 PRO A N 1
ATOM 2313 C CA . PRO A 1 303 ? 29.308 -19.071 45.989 1.00 83.62 303 PRO A CA 1
ATOM 2314 C C . PRO A 1 303 ? 28.037 -19.136 46.845 1.00 83.62 303 PRO A C 1
ATOM 2316 O O . PRO A 1 303 ? 27.413 -20.186 46.972 1.00 83.62 303 PRO A O 1
ATOM 2319 N N . THR A 1 304 ? 27.639 -18.005 47.428 1.00 85.69 304 THR A N 1
ATOM 2320 C CA . THR A 1 304 ? 26.353 -17.856 48.135 1.00 85.69 304 THR A CA 1
ATOM 2321 C C . THR A 1 304 ? 25.233 -17.433 47.170 1.00 85.69 304 THR A C 1
ATOM 2323 O O . THR A 1 304 ? 25.526 -16.867 46.112 1.00 85.69 304 THR A O 1
ATOM 2326 N N . PRO A 1 305 ? 23.939 -17.654 47.490 1.00 84.88 305 PRO A N 1
ATOM 2327 C CA . PRO A 1 305 ? 22.817 -17.152 46.683 1.00 84.88 305 PRO A CA 1
ATOM 2328 C C . PRO A 1 305 ? 22.901 -15.647 46.386 1.00 84.88 305 PRO A C 1
ATOM 2330 O O . PRO A 1 305 ? 22.699 -15.222 45.245 1.00 84.88 305 PRO A O 1
ATOM 2333 N N . THR A 1 306 ? 23.302 -14.847 47.375 1.00 84.12 306 THR A N 1
ATOM 2334 C CA . THR A 1 306 ? 23.525 -13.401 47.234 1.00 84.12 306 THR A CA 1
ATOM 2335 C C . THR A 1 306 ? 24.659 -13.094 46.259 1.00 84.12 306 THR A C 1
ATOM 2337 O O . THR A 1 306 ? 24.516 -12.242 45.382 1.00 84.12 306 THR A O 1
ATOM 2340 N N . LEU A 1 307 ? 25.776 -13.822 46.355 1.00 81.75 307 LEU A N 1
ATOM 2341 C CA . LEU A 1 307 ? 26.933 -13.621 45.485 1.00 81.75 307 LEU A CA 1
ATOM 2342 C C . LEU A 1 307 ? 26.646 -14.050 44.038 1.00 81.75 307 LEU A C 1
ATOM 2344 O O . LEU A 1 307 ? 27.042 -13.352 43.106 1.00 81.75 307 LEU A O 1
ATOM 2348 N N . LYS A 1 308 ? 25.894 -15.143 43.845 1.00 86.88 308 LYS A N 1
ATOM 2349 C CA . LYS A 1 308 ? 25.383 -15.562 42.530 1.00 86.88 308 LYS A CA 1
ATOM 2350 C C . LYS A 1 308 ? 24.471 -14.498 41.925 1.00 86.88 308 LYS A C 1
ATOM 2352 O O . LYS A 1 308 ? 24.660 -14.136 40.767 1.00 86.88 308 LYS A O 1
ATOM 2357 N N . SER A 1 309 ? 23.534 -13.964 42.712 1.00 88.00 309 SER A N 1
ATOM 2358 C CA . SER A 1 309 ? 22.613 -12.909 42.267 1.00 88.00 309 SER A CA 1
ATOM 2359 C C . SER A 1 309 ? 23.374 -11.655 41.831 1.00 88.00 309 SER A C 1
ATOM 2361 O O . SER A 1 309 ? 23.138 -11.124 40.747 1.00 88.00 309 SER A O 1
ATOM 2363 N N . LYS A 1 310 ? 24.353 -11.223 42.637 1.00 83.44 310 LYS A N 1
ATOM 2364 C CA . LYS A 1 310 ? 25.196 -10.055 42.349 1.00 83.44 310 LYS A CA 1
ATOM 2365 C C . LYS A 1 310 ? 26.061 -10.255 41.102 1.00 83.44 310 LYS A C 1
ATOM 2367 O O . LYS A 1 310 ? 26.179 -9.342 40.289 1.00 83.44 310 LYS A O 1
ATOM 2372 N N . TYR A 1 311 ? 26.631 -11.450 40.926 1.00 84.25 311 TYR A N 1
ATOM 2373 C CA . TYR A 1 311 ? 27.406 -11.787 39.734 1.00 84.25 311 TYR A CA 1
ATOM 2374 C C . TYR A 1 311 ? 26.535 -11.793 38.473 1.00 84.25 311 TYR A C 1
ATOM 2376 O O . TYR A 1 311 ? 26.891 -11.142 37.494 1.00 84.25 311 TYR A O 1
ATOM 2384 N N . LEU A 1 312 ? 25.397 -12.495 38.492 1.00 86.75 312 LEU A N 1
ATOM 2385 C CA . LEU A 1 312 ? 24.530 -12.650 37.322 1.00 86.75 312 LEU A CA 1
ATOM 2386 C C . LEU A 1 312 ? 23.778 -11.367 36.957 1.00 86.75 312 LEU A C 1
ATOM 2388 O O . LEU A 1 312 ? 23.546 -11.149 35.777 1.00 86.75 312 LEU A O 1
ATOM 2392 N N . SER A 1 313 ? 23.437 -10.510 37.922 1.00 84.25 313 SER A N 1
ATOM 2393 C CA . SER A 1 313 ? 22.746 -9.226 37.683 1.00 84.25 313 SER A CA 1
ATOM 2394 C C . SER A 1 313 ? 23.704 -8.070 37.368 1.00 84.25 313 SER A C 1
ATOM 2396 O O . SER A 1 313 ? 23.279 -6.998 36.961 1.00 84.25 313 SER A O 1
ATOM 2398 N N . SER A 1 314 ? 25.010 -8.294 37.544 1.00 66.12 314 SER A N 1
ATOM 2399 C CA . SER A 1 314 ? 26.097 -7.359 37.258 1.00 66.12 314 SER A CA 1
ATOM 2400 C C . SER A 1 314 ? 25.906 -5.933 37.811 1.00 66.12 314 SER A C 1
ATOM 2402 O O . SER A 1 314 ? 25.904 -4.970 37.045 1.00 66.12 314 SER A O 1
ATOM 2404 N N . LEU A 1 315 ? 25.868 -5.781 39.140 1.00 54.09 315 LEU A N 1
ATOM 2405 C CA . LEU A 1 315 ? 26.098 -4.478 39.786 1.00 54.09 315 LEU A CA 1
ATOM 2406 C C . LEU A 1 315 ? 27.589 -4.077 39.685 1.00 54.09 315 LEU A C 1
ATOM 2408 O O . LEU A 1 315 ? 28.453 -4.963 39.698 1.00 54.09 315 LEU A O 1
ATOM 2412 N N . PRO A 1 316 ? 27.908 -2.773 39.559 1.00 45.53 316 PRO A N 1
ATOM 2413 C CA . PRO A 1 316 ? 29.279 -2.285 39.460 1.00 45.53 316 PRO A CA 1
ATOM 2414 C C . PRO A 1 316 ? 29.984 -2.506 40.801 1.00 45.53 316 PRO A C 1
ATOM 2416 O O . PRO A 1 316 ? 29.765 -1.778 41.760 1.00 45.53 316 PRO A O 1
ATOM 2419 N N . ASP A 1 317 ? 30.793 -3.555 40.883 1.00 46.53 317 ASP A N 1
ATOM 2420 C CA . ASP A 1 317 ? 31.688 -3.785 42.010 1.00 46.53 317 ASP A CA 1
ATOM 2421 C C . ASP A 1 317 ? 33.093 -4.001 41.442 1.00 46.53 317 ASP A C 1
ATOM 2423 O O . ASP A 1 317 ? 33.324 -4.944 40.672 1.00 46.53 317 ASP A O 1
ATOM 2427 N N . ASP A 1 318 ? 34.019 -3.108 41.794 1.00 48.44 318 ASP A N 1
ATOM 2428 C CA . ASP A 1 318 ? 35.386 -3.019 41.254 1.00 48.44 318 ASP A CA 1
ATOM 2429 C C . ASP A 1 318 ? 36.227 -4.284 41.496 1.00 48.44 318 ASP A C 1
ATOM 2431 O O . ASP A 1 318 ? 37.294 -4.465 40.916 1.00 48.44 318 ASP A O 1
ATOM 2435 N N . ARG A 1 319 ? 35.737 -5.223 42.315 1.00 50.16 319 ARG A N 1
ATOM 2436 C CA . ARG A 1 319 ? 36.378 -6.525 42.557 1.00 50.16 319 ARG A CA 1
ATOM 2437 C C . ARG A 1 319 ? 36.081 -7.580 41.483 1.00 50.16 319 ARG A C 1
ATOM 2439 O O . ARG A 1 319 ? 36.788 -8.581 41.417 1.00 50.16 319 ARG A O 1
ATOM 2446 N N . LEU A 1 320 ? 35.070 -7.370 40.632 1.00 52.19 320 LEU A N 1
ATOM 2447 C CA . LEU A 1 320 ? 34.644 -8.310 39.578 1.00 52.19 320 LEU A CA 1
ATOM 2448 C C . LEU A 1 320 ? 35.065 -7.885 38.157 1.00 52.19 320 LEU A C 1
ATOM 2450 O O . LEU A 1 320 ? 34.691 -8.558 37.192 1.00 52.19 320 LEU A O 1
ATOM 2454 N N . THR A 1 321 ? 35.794 -6.773 38.020 1.00 49.84 321 THR A N 1
ATOM 2455 C CA . THR A 1 321 ? 36.278 -6.194 36.750 1.00 49.84 321 THR A CA 1
ATOM 2456 C C . THR A 1 321 ? 37.603 -6.806 36.275 1.00 49.84 321 THR A C 1
ATOM 2458 O O . THR A 1 321 ? 37.905 -6.753 35.087 1.00 49.84 321 THR A O 1
ATOM 2461 N N . ASN A 1 322 ? 38.356 -7.461 37.170 1.00 46.97 322 ASN A N 1
ATOM 2462 C CA . ASN A 1 322 ? 39.714 -7.969 36.917 1.00 46.97 322 ASN A CA 1
ATOM 2463 C C . ASN A 1 322 ? 39.809 -9.435 36.453 1.00 46.97 322 ASN A C 1
ATOM 2465 O O . ASN A 1 322 ? 40.907 -9.995 36.375 1.00 46.97 322 ASN A O 1
ATOM 2469 N N . LEU A 1 323 ? 38.695 -10.076 36.094 1.00 49.00 323 LEU A N 1
ATOM 2470 C CA . LEU A 1 323 ? 38.765 -11.336 35.353 1.00 49.00 323 LEU A CA 1
ATOM 2471 C C . LEU A 1 323 ? 39.143 -11.023 33.913 1.00 49.00 323 LEU A C 1
ATOM 2473 O O . LEU A 1 323 ? 38.308 -10.605 33.114 1.00 49.00 323 LEU A O 1
ATOM 2477 N N . ARG A 1 324 ? 40.417 -11.241 33.589 1.00 45.00 324 ARG A N 1
ATOM 2478 C CA . ARG A 1 324 ? 40.913 -11.281 32.215 1.00 45.00 324 ARG A CA 1
ATOM 2479 C C . ARG A 1 324 ? 40.031 -12.224 31.386 1.00 45.00 324 ARG A C 1
ATOM 2481 O O . ARG A 1 324 ? 40.138 -13.434 31.534 1.00 45.00 324 ARG A O 1
ATOM 2488 N N . TYR A 1 325 ? 39.139 -11.627 30.597 1.00 47.81 325 TYR A N 1
ATOM 2489 C CA . TYR A 1 325 ? 38.481 -11.971 29.322 1.00 47.81 325 TYR A CA 1
ATOM 2490 C C . TYR A 1 325 ? 38.600 -13.368 28.653 1.00 47.81 325 TYR A C 1
ATOM 2492 O O . TYR A 1 325 ? 38.226 -13.479 27.491 1.00 47.81 325 TYR A O 1
ATOM 2500 N N . ASN A 1 326 ? 39.041 -14.443 29.311 1.00 50.19 326 ASN A N 1
ATOM 2501 C CA . ASN A 1 326 ? 39.407 -15.695 28.630 1.00 50.19 326 ASN A CA 1
ATOM 2502 C C . ASN A 1 326 ? 38.508 -16.910 28.915 1.00 50.19 326 ASN A C 1
ATOM 2504 O O . ASN A 1 326 ? 38.734 -17.963 28.330 1.00 50.19 326 ASN A O 1
ATOM 2508 N N . ILE A 1 327 ? 37.481 -16.796 29.768 1.00 56.00 327 ILE A N 1
ATOM 2509 C CA . ILE A 1 327 ? 36.510 -17.885 29.984 1.00 56.00 327 ILE A CA 1
ATOM 2510 C C . ILE A 1 327 ? 35.197 -17.532 29.280 1.00 56.00 327 ILE A C 1
ATOM 2512 O O . ILE A 1 327 ? 34.374 -16.764 29.789 1.00 56.00 327 ILE A O 1
ATOM 2516 N N . GLN A 1 328 ? 35.004 -18.093 28.088 1.00 69.06 328 GLN A N 1
ATOM 2517 C CA . GLN A 1 328 ? 33.723 -18.056 27.387 1.00 69.06 328 GLN A CA 1
ATOM 2518 C C . GLN A 1 328 ? 32.801 -19.118 28.001 1.00 69.06 328 GLN A C 1
ATOM 2520 O O . GLN A 1 328 ? 33.012 -20.310 27.802 1.00 69.06 328 GLN A O 1
ATOM 2525 N N . SER A 1 329 ? 31.795 -18.699 28.773 1.00 80.19 329 SER A N 1
ATOM 2526 C CA . SER A 1 329 ? 30.785 -19.597 29.341 1.00 80.19 329 SER A CA 1
ATOM 2527 C C . SER A 1 329 ? 29.382 -19.021 29.167 1.00 80.19 329 SER A C 1
ATOM 2529 O O . SER A 1 329 ? 29.198 -17.824 28.918 1.00 80.19 329 SER A O 1
ATOM 2531 N N . LEU A 1 330 ? 28.362 -19.871 29.324 1.00 85.75 330 LEU A N 1
ATOM 2532 C CA . LEU A 1 330 ? 26.969 -19.423 29.355 1.00 85.75 330 LEU A CA 1
ATOM 2533 C C . LEU A 1 330 ? 26.772 -18.317 30.404 1.00 85.75 330 LEU A C 1
ATOM 2535 O O . LEU A 1 330 ? 26.134 -17.308 30.122 1.00 85.75 330 LEU A O 1
ATOM 2539 N N . TRP A 1 331 ? 27.360 -18.477 31.589 1.00 87.31 331 TRP A N 1
ATOM 2540 C CA . TRP A 1 331 ? 27.171 -17.586 32.735 1.00 87.31 331 TRP A CA 1
ATOM 2541 C C . TRP A 1 331 ? 27.822 -16.210 32.544 1.00 87.31 331 TRP A C 1
ATOM 2543 O O . TRP A 1 331 ? 27.233 -15.200 32.933 1.00 87.31 331 TRP A O 1
ATOM 2553 N N . THR A 1 332 ? 28.987 -16.137 31.887 1.00 82.69 332 THR A N 1
ATOM 2554 C CA . THR A 1 332 ? 29.597 -14.846 31.518 1.00 82.69 332 THR A CA 1
ATOM 2555 C C . THR A 1 332 ? 28.774 -14.127 30.447 1.00 82.69 332 THR A C 1
ATOM 2557 O O . THR A 1 332 ? 28.596 -12.908 30.525 1.00 82.69 332 THR A O 1
ATOM 2560 N N . ARG A 1 333 ? 28.185 -14.869 29.497 1.00 85.56 333 ARG A N 1
ATOM 2561 C CA . ARG A 1 333 ? 27.234 -14.325 28.511 1.00 85.56 333 ARG A CA 1
ATOM 2562 C C . ARG A 1 333 ? 25.942 -13.826 29.162 1.00 85.56 333 ARG A C 1
ATOM 2564 O O . ARG A 1 333 ? 25.496 -12.729 28.835 1.00 85.56 333 ARG A O 1
ATOM 2571 N N . VAL A 1 334 ? 25.371 -14.578 30.104 1.00 89.31 334 VAL A N 1
ATOM 2572 C CA . VAL A 1 334 ? 24.168 -14.187 30.864 1.00 89.31 334 VAL A CA 1
ATOM 2573 C C . VAL A 1 334 ? 24.420 -12.898 31.628 1.00 89.31 334 VAL A C 1
ATOM 2575 O O . VAL A 1 334 ? 23.631 -11.975 31.495 1.00 89.31 334 VAL A O 1
ATOM 2578 N N . ARG A 1 335 ? 25.553 -12.788 32.331 1.00 86.69 335 ARG A N 1
ATOM 2579 C CA . ARG A 1 335 ? 25.954 -11.565 33.043 1.00 86.69 335 ARG A CA 1
ATOM 2580 C C . ARG A 1 335 ? 26.026 -10.333 32.130 1.00 86.69 335 ARG A C 1
ATOM 2582 O O . ARG A 1 335 ? 25.670 -9.228 32.530 1.00 86.69 335 ARG A O 1
ATOM 2589 N N . LYS A 1 336 ? 26.527 -10.498 30.903 1.00 85.38 336 LYS A N 1
ATOM 2590 C CA . LYS A 1 336 ? 26.538 -9.417 29.906 1.00 85.38 336 LYS A CA 1
ATOM 2591 C C . LYS A 1 336 ? 25.117 -9.077 29.444 1.00 85.38 336 LYS A C 1
ATOM 2593 O O . LYS A 1 336 ? 24.776 -7.903 29.344 1.00 85.38 336 LYS A O 1
ATOM 2598 N N . SER A 1 337 ? 24.300 -10.100 29.208 1.00 90.50 337 SER A N 1
ATOM 2599 C CA . SER A 1 337 ? 22.919 -9.976 28.725 1.00 90.50 337 SER A CA 1
ATOM 2600 C C . SER A 1 337 ? 22.021 -9.261 29.740 1.00 90.50 337 SER A C 1
ATOM 2602 O O . SER A 1 337 ? 21.306 -8.327 29.392 1.00 90.50 337 SER A O 1
ATOM 2604 N N . THR A 1 338 ? 22.097 -9.642 31.016 1.00 91.12 338 THR A N 1
ATOM 2605 C CA . THR A 1 338 ? 21.360 -9.011 32.123 1.00 91.12 338 THR A CA 1
ATOM 2606 C C . THR A 1 338 ? 21.724 -7.539 32.270 1.00 91.12 338 THR A C 1
ATOM 2608 O O . THR A 1 338 ? 20.831 -6.702 32.378 1.00 91.12 338 THR A O 1
ATOM 2611 N N . ARG A 1 339 ? 23.013 -7.192 32.149 1.00 87.00 339 ARG A N 1
ATOM 2612 C CA . ARG A 1 339 ? 23.475 -5.797 32.122 1.00 87.00 339 ARG A CA 1
ATOM 2613 C C . ARG A 1 339 ? 22.931 -5.020 30.919 1.00 87.00 339 ARG A C 1
ATOM 2615 O O . ARG A 1 339 ? 22.461 -3.901 31.089 1.00 87.00 339 ARG A O 1
ATOM 2622 N N . ASN A 1 340 ? 22.997 -5.589 29.715 1.00 87.94 340 ASN A N 1
ATOM 2623 C CA . ASN A 1 340 ? 22.517 -4.937 28.489 1.00 87.94 340 ASN A CA 1
ATOM 2624 C C . ASN A 1 340 ? 21.009 -4.645 28.533 1.00 87.94 340 ASN A C 1
ATOM 2626 O O . ASN A 1 340 ? 20.546 -3.613 28.029 1.00 87.94 340 ASN A O 1
ATOM 2630 N N . LEU A 1 341 ? 20.250 -5.574 29.118 1.00 90.19 341 LEU A N 1
ATOM 2631 C CA . LEU A 1 341 ? 18.797 -5.506 29.206 1.00 90.19 341 LEU A CA 1
ATOM 2632 C C . LEU A 1 341 ? 18.296 -4.809 30.479 1.00 90.19 341 LEU A C 1
ATOM 2634 O O . LEU A 1 341 ? 17.120 -4.466 30.525 1.00 90.19 341 LEU A O 1
ATOM 2638 N N . GLY A 1 342 ? 19.145 -4.567 31.482 1.00 89.75 342 GLY A N 1
ATOM 2639 C CA . GLY A 1 342 ? 18.722 -4.014 32.776 1.00 89.75 342 GLY A CA 1
ATOM 2640 C C . GLY A 1 342 ? 17.825 -4.981 33.556 1.00 89.75 342 GLY A C 1
ATOM 2641 O O . GLY A 1 342 ? 16.776 -4.590 34.063 1.00 89.75 342 GLY A O 1
ATOM 2642 N N . VAL A 1 343 ? 18.197 -6.262 33.576 1.00 91.38 343 VAL A N 1
ATOM 2643 C CA . VAL A 1 343 ? 17.453 -7.350 34.226 1.00 91.38 343 VAL A CA 1
ATOM 2644 C C . VAL A 1 343 ? 18.271 -7.896 35.386 1.00 91.38 343 VAL A C 1
ATOM 2646 O O . VAL A 1 343 ? 19.457 -8.174 35.235 1.00 91.38 343 VAL A O 1
ATOM 2649 N N . GLU A 1 344 ? 17.627 -8.131 36.521 1.00 91.12 344 GLU A N 1
ATOM 2650 C CA . GLU A 1 344 ? 18.238 -8.781 37.676 1.00 91.12 344 GLU A CA 1
ATOM 2651 C C . GLU A 1 344 ? 17.803 -10.245 37.782 1.00 91.12 344 GLU A C 1
ATOM 2653 O O . GLU A 1 344 ? 16.639 -10.579 37.554 1.00 91.12 344 GLU A O 1
ATOM 2658 N N . ILE A 1 345 ? 18.742 -11.112 38.166 1.00 91.81 345 ILE A N 1
ATOM 2659 C CA . ILE A 1 345 ? 18.507 -12.509 38.536 1.00 91.81 345 ILE A CA 1
ATOM 2660 C C . ILE A 1 345 ? 18.784 -12.657 40.032 1.00 91.81 345 ILE A C 1
ATOM 2662 O O . ILE A 1 345 ? 19.926 -12.521 40.478 1.00 91.81 345 ILE A O 1
ATOM 2666 N N . LYS A 1 346 ? 17.744 -12.965 40.803 1.00 89.81 346 LYS A N 1
ATOM 2667 C CA . LYS A 1 346 ? 17.806 -13.241 42.245 1.00 89.81 346 LYS A CA 1
ATOM 2668 C C . LYS A 1 346 ? 17.509 -14.710 42.508 1.00 89.81 346 LYS A C 1
ATOM 2670 O O . LYS A 1 346 ? 16.905 -15.367 41.673 1.00 89.81 346 LYS A O 1
ATOM 2675 N N . PHE A 1 347 ? 17.918 -15.230 43.658 1.00 88.25 347 PHE A N 1
ATOM 2676 C CA . PHE A 1 347 ? 17.538 -16.571 44.110 1.00 88.25 347 PHE A CA 1
ATOM 2677 C C . PHE A 1 347 ? 16.602 -16.448 45.311 1.00 88.25 347 PHE A C 1
ATOM 2679 O O . PHE A 1 347 ? 16.889 -15.664 46.213 1.00 88.25 347 PHE A O 1
ATOM 2686 N N . ASN A 1 348 ? 15.493 -17.185 45.309 1.00 84.81 348 ASN A N 1
ATOM 2687 C CA . ASN A 1 348 ? 14.579 -17.237 46.453 1.00 84.81 348 ASN A CA 1
ATOM 2688 C C . ASN A 1 348 ? 15.096 -18.164 47.563 1.00 84.81 348 ASN A C 1
ATOM 2690 O O . ASN A 1 348 ? 16.131 -18.813 47.407 1.00 84.81 348 ASN A O 1
ATOM 2694 N N . ASP A 1 349 ? 14.338 -18.259 48.656 1.00 79.88 349 ASP A N 1
ATOM 2695 C CA . ASP A 1 349 ? 14.677 -19.090 49.821 1.00 79.88 349 ASP A CA 1
ATOM 2696 C C . ASP A 1 349 ? 14.817 -20.582 49.474 1.00 79.88 349 ASP A C 1
ATOM 2698 O O . ASP A 1 349 ? 15.604 -21.299 50.085 1.00 79.88 349 ASP A O 1
ATOM 2702 N N . ASN A 1 350 ? 14.135 -21.031 48.416 1.00 79.19 350 ASN A N 1
ATOM 2703 C CA . ASN A 1 350 ? 14.223 -22.394 47.884 1.00 79.19 350 ASN A CA 1
ATOM 2704 C C . ASN A 1 350 ? 15.380 -22.578 46.881 1.00 79.19 350 ASN A C 1
ATOM 2706 O O . ASN A 1 350 ? 15.490 -23.624 46.245 1.00 79.19 350 ASN A O 1
ATOM 2710 N N . GLY A 1 351 ? 16.228 -21.563 46.688 1.00 77.94 351 GLY A N 1
ATOM 2711 C CA . GLY A 1 351 ? 17.372 -21.612 45.780 1.00 77.94 351 GLY A CA 1
ATOM 2712 C C . GLY A 1 351 ? 17.022 -21.555 44.290 1.00 77.94 351 GLY A C 1
ATOM 2713 O O . GLY A 1 351 ? 17.889 -21.844 43.465 1.00 77.94 351 GLY A O 1
ATOM 2714 N N . LEU A 1 352 ? 15.796 -21.161 43.930 1.00 85.31 352 LEU A N 1
ATOM 2715 C CA . LEU A 1 352 ? 15.338 -21.026 42.544 1.00 85.31 352 LEU A CA 1
ATOM 2716 C C . LEU A 1 352 ? 15.530 -19.596 42.016 1.00 85.31 352 LEU A C 1
ATOM 2718 O O . LEU A 1 352 ? 15.315 -18.637 42.764 1.00 85.31 352 LEU A O 1
ATOM 2722 N N . PRO A 1 353 ? 15.889 -19.426 40.731 1.00 89.69 353 PRO A N 1
ATOM 2723 C CA . PRO A 1 353 ? 16.070 -18.117 40.123 1.00 89.69 353 PRO A CA 1
ATOM 2724 C C . PRO A 1 353 ? 14.739 -17.388 39.873 1.00 89.69 353 PRO A C 1
ATOM 2726 O O . PRO A 1 353 ? 13.760 -17.950 39.377 1.00 89.69 353 PRO A O 1
ATOM 2729 N N . ILE A 1 354 ? 14.753 -16.092 40.151 1.00 92.12 354 ILE A N 1
ATOM 2730 C CA . ILE A 1 354 ? 13.682 -15.124 39.945 1.00 92.12 354 ILE A CA 1
ATOM 2731 C C . ILE A 1 354 ? 14.242 -13.968 39.119 1.00 92.12 354 ILE A C 1
ATOM 2733 O O . ILE A 1 354 ? 15.356 -13.506 39.368 1.00 92.12 354 ILE A O 1
ATOM 2737 N N . LEU A 1 355 ? 13.464 -13.498 38.149 1.00 92.88 355 LEU A N 1
ATOM 2738 C CA . LEU A 1 355 ? 13.801 -12.355 37.307 1.00 92.88 355 LEU A CA 1
ATOM 2739 C C . LEU A 1 355 ? 13.036 -11.112 37.750 1.00 92.88 355 LEU A C 1
ATOM 2741 O O . LEU A 1 355 ? 11.844 -11.195 38.030 1.00 92.88 355 LEU A O 1
ATOM 2745 N N . SER A 1 356 ? 13.694 -9.958 37.757 1.00 91.44 356 SER A N 1
ATOM 2746 C CA . SER A 1 356 ? 13.050 -8.661 37.994 1.00 91.44 356 SER A CA 1
ATOM 2747 C C . SER A 1 356 ? 13.686 -7.560 37.148 1.00 91.44 356 SER A C 1
ATOM 2749 O O . SER A 1 356 ? 14.830 -7.685 36.716 1.00 91.44 356 SER A O 1
ATOM 2751 N N . THR A 1 357 ? 12.961 -6.465 36.932 1.00 88.50 357 THR A N 1
ATOM 2752 C CA . THR A 1 357 ? 13.509 -5.204 36.400 1.00 88.50 357 THR A CA 1
ATOM 2753 C C . THR A 1 357 ? 13.124 -4.064 37.338 1.00 88.50 357 THR A C 1
ATOM 2755 O O . THR A 1 357 ? 12.260 -4.253 38.191 1.00 88.50 357 THR A O 1
ATOM 2758 N N . GLU A 1 358 ? 13.735 -2.884 37.198 1.00 78.44 358 GLU A N 1
ATOM 2759 C CA . GLU A 1 358 ? 13.483 -1.733 38.089 1.00 78.44 358 GLU A CA 1
ATOM 2760 C C . GLU A 1 358 ? 11.991 -1.381 38.233 1.00 78.44 358 GLU A C 1
ATOM 2762 O O . GLU A 1 358 ? 11.544 -0.998 39.309 1.00 78.44 358 GLU A O 1
ATOM 2767 N N . ASN A 1 359 ? 11.210 -1.570 37.163 1.00 71.12 359 ASN A N 1
ATOM 2768 C CA . ASN A 1 359 ? 9.815 -1.134 37.073 1.00 71.12 359 ASN A CA 1
ATOM 2769 C C . ASN A 1 359 ? 8.797 -2.289 37.096 1.00 71.12 359 ASN A C 1
ATOM 2771 O O . ASN A 1 359 ? 7.621 -2.069 36.803 1.00 71.12 359 ASN A O 1
ATOM 2775 N N . SER A 1 360 ? 9.215 -3.527 37.383 1.00 77.12 360 SER A N 1
ATOM 2776 C CA . SER A 1 360 ? 8.320 -4.689 37.319 1.00 77.12 360 SER A CA 1
ATOM 2777 C C . SER A 1 360 ? 8.512 -5.679 38.468 1.00 77.12 360 SER A C 1
ATOM 2779 O O . SER A 1 360 ? 9.578 -5.785 39.072 1.00 77.12 360 SER A O 1
ATOM 2781 N N . GLY A 1 361 ? 7.438 -6.408 38.782 1.00 81.06 361 GLY A N 1
ATOM 2782 C CA . GLY A 1 361 ? 7.451 -7.448 39.806 1.00 81.06 361 GLY A CA 1
ATOM 2783 C C . GLY A 1 361 ? 8.390 -8.608 39.465 1.00 81.06 361 GLY A C 1
ATOM 2784 O O . GLY A 1 361 ? 8.748 -8.842 38.313 1.00 81.06 361 GLY A O 1
ATOM 2785 N N . SER A 1 362 ? 8.764 -9.355 40.498 1.00 87.81 362 SER A N 1
ATOM 2786 C CA . SER A 1 362 ? 9.560 -10.575 40.380 1.00 87.81 362 SER A CA 1
ATOM 2787 C C . SER A 1 362 ? 8.775 -11.702 39.696 1.00 87.81 362 SER A C 1
ATOM 2789 O O . SER A 1 362 ? 7.666 -12.017 40.124 1.00 87.81 362 SER A O 1
ATOM 2791 N N . VAL A 1 363 ? 9.355 -12.341 38.677 1.00 91.25 363 VAL A N 1
ATOM 2792 C CA . VAL A 1 363 ? 8.753 -13.475 37.956 1.00 91.25 363 VAL A CA 1
ATOM 2793 C C . VAL A 1 363 ? 9.613 -14.733 38.043 1.00 91.25 363 VAL A C 1
ATOM 2795 O O . VAL A 1 363 ? 10.840 -14.679 38.130 1.00 91.25 363 VAL A O 1
ATOM 2798 N N . LEU A 1 364 ? 8.962 -15.893 37.986 1.00 89.69 364 LEU A N 1
ATOM 2799 C CA . LEU A 1 364 ? 9.632 -17.194 37.998 1.00 89.69 364 LEU A CA 1
ATOM 2800 C C . LEU A 1 364 ? 10.181 -17.568 36.614 1.00 89.69 364 LEU A C 1
ATOM 2802 O O . LEU A 1 364 ? 9.717 -17.086 35.579 1.00 89.69 364 LEU A O 1
ATOM 2806 N N . ALA A 1 365 ? 11.096 -18.539 36.586 1.00 85.81 365 ALA A N 1
ATOM 2807 C CA . ALA A 1 365 ? 11.683 -19.102 35.369 1.00 85.81 365 ALA A CA 1
ATOM 2808 C C . ALA A 1 365 ? 10.670 -19.488 34.276 1.00 85.81 365 ALA A C 1
ATOM 2810 O O . ALA A 1 365 ? 10.912 -19.270 33.087 1.00 85.81 365 ALA A O 1
ATOM 2811 N N . LYS A 1 366 ? 9.510 -20.022 34.675 1.00 87.81 366 LYS A N 1
ATOM 2812 C CA . LYS A 1 366 ? 8.431 -20.427 33.757 1.00 87.81 366 LYS A CA 1
ATOM 2813 C C . LYS A 1 366 ? 7.841 -19.253 32.959 1.00 87.81 366 LYS A C 1
ATOM 2815 O O . LYS A 1 366 ? 7.343 -19.447 31.854 1.00 87.81 366 LYS A O 1
ATOM 2820 N N . GLU A 1 367 ? 7.919 -18.038 33.497 1.00 91.44 367 GLU A N 1
ATOM 2821 C CA . GLU A 1 367 ? 7.390 -16.804 32.901 1.00 91.44 367 GLU A CA 1
ATOM 2822 C C . GLU A 1 367 ? 8.470 -15.961 32.207 1.00 91.44 367 GLU A C 1
ATOM 2824 O O . GLU A 1 367 ? 8.139 -14.994 31.518 1.00 91.44 367 GLU A O 1
ATOM 2829 N N . ALA A 1 368 ? 9.744 -16.365 32.313 1.00 90.75 368 ALA A N 1
ATOM 2830 C CA . ALA A 1 368 ? 10.905 -15.615 31.836 1.00 90.75 368 ALA A CA 1
ATOM 2831 C C . ALA A 1 368 ? 10.786 -15.155 30.377 1.00 90.75 368 ALA A C 1
ATOM 2833 O O . ALA A 1 368 ? 11.077 -14.003 30.076 1.00 90.75 368 ALA A O 1
ATOM 2834 N N . SER A 1 369 ? 10.316 -16.022 29.471 1.00 93.31 369 SER A N 1
ATOM 2835 C CA . SER A 1 369 ? 10.192 -15.672 28.048 1.00 93.31 369 SER A CA 1
ATOM 2836 C C . SER A 1 369 ? 9.222 -14.517 27.829 1.00 93.31 369 SER A C 1
ATOM 2838 O O . SER A 1 369 ? 9.592 -13.504 27.248 1.00 93.31 369 SER A O 1
ATOM 2840 N N . ARG A 1 370 ? 7.991 -14.637 28.344 1.00 92.94 370 ARG A N 1
ATOM 2841 C CA . ARG A 1 370 ? 6.962 -13.602 28.183 1.00 92.94 370 ARG A CA 1
ATOM 2842 C C . ARG A 1 370 ? 7.405 -12.287 28.821 1.00 92.94 370 ARG A C 1
ATOM 2844 O O . ARG A 1 370 ? 7.193 -11.230 28.236 1.00 92.94 370 ARG A O 1
ATOM 2851 N N . PHE A 1 371 ? 8.011 -12.371 30.002 1.00 94.06 371 PHE A N 1
ATOM 2852 C CA . PHE A 1 371 ? 8.504 -11.222 30.748 1.00 94.06 371 PHE A CA 1
ATOM 2853 C C . PHE A 1 371 ? 9.607 -10.466 29.997 1.00 94.06 371 PHE A C 1
ATOM 2855 O O . PHE A 1 371 ? 9.487 -9.263 29.780 1.00 94.06 371 PHE A O 1
ATOM 2862 N N . LEU A 1 372 ? 10.646 -11.172 29.540 1.00 93.94 372 LEU A N 1
ATOM 2863 C CA . LEU A 1 372 ? 11.790 -10.564 28.858 1.00 93.94 372 LEU A CA 1
ATOM 2864 C C . LEU A 1 372 ? 11.417 -10.006 27.482 1.00 93.94 372 LEU A C 1
ATOM 2866 O O . LEU A 1 372 ? 11.830 -8.896 27.147 1.00 93.94 372 LEU A O 1
ATOM 2870 N N . HIS A 1 373 ? 10.598 -10.725 26.705 1.00 94.88 373 HIS A N 1
ATOM 2871 C CA . HIS A 1 373 ? 10.101 -10.219 25.422 1.00 94.88 373 HIS A CA 1
ATOM 2872 C C . HIS A 1 373 ? 9.265 -8.952 25.610 1.00 94.88 373 HIS A C 1
ATOM 2874 O O . HIS A 1 373 ? 9.476 -7.979 24.888 1.00 94.88 373 HIS A O 1
ATOM 2880 N N . PHE A 1 374 ? 8.373 -8.918 26.607 1.00 92.44 374 PHE A N 1
ATOM 2881 C CA . PHE A 1 374 ? 7.601 -7.714 26.916 1.00 92.44 374 PHE A CA 1
ATOM 2882 C C . PHE A 1 374 ? 8.506 -6.547 27.330 1.00 92.44 374 PHE A C 1
ATOM 2884 O O . PHE A 1 374 ? 8.355 -5.458 26.785 1.00 92.44 374 PHE A O 1
ATOM 2891 N N . HIS A 1 375 ? 9.480 -6.775 28.218 1.00 93.06 375 HIS A N 1
ATOM 2892 C CA . HIS A 1 375 ? 10.432 -5.752 28.674 1.00 93.06 375 HIS A CA 1
ATOM 2893 C C . HIS A 1 375 ? 11.216 -5.115 27.517 1.00 93.06 375 HIS A C 1
ATOM 2895 O O . HIS A 1 375 ? 11.313 -3.892 27.411 1.00 93.06 375 HIS A O 1
ATOM 2901 N N . VAL A 1 376 ? 11.727 -5.932 26.590 1.00 94.19 376 VAL A N 1
ATOM 2902 C CA . VAL A 1 376 ? 12.440 -5.430 25.403 1.00 94.19 376 VAL A CA 1
ATOM 2903 C C . VAL A 1 376 ? 11.510 -4.628 24.489 1.00 94.19 376 VAL A C 1
ATOM 2905 O O . VAL A 1 376 ? 11.872 -3.537 24.042 1.00 94.19 376 VAL A O 1
ATOM 2908 N N . GLN A 1 377 ? 10.302 -5.130 24.225 1.00 94.94 377 GLN A N 1
ATOM 2909 C CA . GLN A 1 377 ? 9.321 -4.428 23.393 1.00 94.94 377 GLN A CA 1
ATOM 2910 C C . GLN A 1 377 ? 8.839 -3.117 24.037 1.00 94.94 377 GLN A C 1
ATOM 2912 O O . GLN A 1 377 ? 8.590 -2.146 23.320 1.00 94.94 377 GLN A O 1
ATOM 2917 N N . ASP A 1 378 ? 8.733 -3.062 25.366 1.00 94.00 378 ASP A N 1
ATOM 2918 C CA . ASP A 1 378 ? 8.346 -1.871 26.128 1.00 94.00 378 ASP A CA 1
ATOM 2919 C C . ASP A 1 378 ? 9.428 -0.777 26.084 1.00 94.00 378 ASP A C 1
ATOM 2921 O O . ASP A 1 378 ? 9.125 0.405 25.908 1.00 94.00 378 ASP A O 1
ATOM 2925 N N . ARG A 1 379 ? 10.713 -1.155 26.077 1.00 94.00 379 ARG A N 1
ATOM 2926 C CA . ARG A 1 379 ? 11.820 -0.211 25.833 1.00 94.00 379 ARG A CA 1
ATOM 2927 C C . ARG A 1 379 ? 11.706 0.467 24.461 1.00 94.00 379 ARG A C 1
ATOM 2929 O O . ARG A 1 379 ? 11.893 1.685 24.339 1.00 94.00 379 ARG A O 1
ATOM 2936 N N . PHE A 1 380 ? 11.370 -0.294 23.416 1.00 96.94 380 PHE A N 1
ATOM 2937 C CA . PHE A 1 380 ? 11.098 0.276 22.091 1.00 96.94 380 PHE A CA 1
ATOM 2938 C C . PHE A 1 380 ? 9.813 1.105 22.071 1.00 96.94 380 PHE A C 1
ATOM 2940 O O . PHE A 1 380 ? 9.787 2.155 21.426 1.00 96.94 380 PHE A O 1
ATOM 2947 N N . ALA A 1 381 ? 8.774 0.677 22.792 1.00 96.38 381 ALA A N 1
ATOM 2948 C CA . ALA A 1 381 ? 7.534 1.427 22.940 1.00 96.38 381 ALA A CA 1
ATOM 2949 C C . ALA A 1 381 ? 7.798 2.801 23.565 1.00 96.38 381 ALA A C 1
ATOM 2951 O O . ALA A 1 381 ? 7.452 3.813 22.962 1.00 96.38 381 ALA A O 1
ATOM 2952 N N . SER A 1 382 ? 8.521 2.858 24.683 1.00 96.12 382 SER A N 1
ATOM 2953 C CA . SER A 1 382 ? 8.936 4.099 25.345 1.00 96.12 382 SER A CA 1
ATOM 2954 C C . SER A 1 382 ? 9.718 5.022 24.406 1.00 96.12 382 SER A C 1
ATOM 2956 O O . SER A 1 382 ? 9.418 6.211 24.296 1.00 96.12 382 SER A O 1
ATOM 2958 N N . THR A 1 383 ? 10.659 4.461 23.639 1.00 96.94 383 THR A N 1
ATOM 2959 C CA . THR A 1 383 ? 11.424 5.217 22.632 1.00 96.94 383 THR A CA 1
ATOM 2960 C C . THR A 1 383 ? 10.516 5.800 21.544 1.00 96.94 383 THR A C 1
ATOM 2962 O O . THR A 1 383 ? 10.683 6.950 21.147 1.00 96.94 383 THR A O 1
ATOM 2965 N N . LEU A 1 384 ? 9.546 5.024 21.049 1.00 97.06 384 LEU A N 1
ATOM 2966 C CA . LEU A 1 384 ? 8.580 5.478 20.047 1.00 97.06 384 LEU A CA 1
ATOM 2967 C C . LEU A 1 384 ? 7.670 6.580 20.605 1.00 97.06 384 LEU A C 1
ATOM 2969 O O . LEU A 1 384 ? 7.467 7.597 19.944 1.00 97.06 384 LEU A O 1
ATOM 2973 N N . LEU A 1 385 ? 7.139 6.388 21.814 1.00 96.12 385 LEU A N 1
ATOM 2974 C CA . LEU A 1 385 ? 6.237 7.327 22.479 1.00 96.12 385 LEU A CA 1
ATOM 2975 C C . LEU A 1 385 ? 6.909 8.663 22.802 1.00 96.12 385 LEU A C 1
ATOM 2977 O O . LEU A 1 385 ? 6.227 9.688 22.786 1.00 96.12 385 LEU A O 1
ATOM 2981 N N . ALA A 1 386 ? 8.220 8.670 23.048 1.00 96.62 386 ALA A N 1
ATOM 2982 C CA . ALA A 1 386 ? 8.996 9.887 23.274 1.00 96.62 386 ALA A CA 1
ATOM 2983 C C . ALA A 1 386 ? 9.155 10.747 22.006 1.00 96.62 386 ALA A C 1
ATOM 2985 O O . ALA A 1 386 ? 9.438 11.941 22.103 1.00 96.62 386 ALA A O 1
ATOM 2986 N N . LEU A 1 387 ? 8.948 10.184 20.807 1.00 95.06 387 LEU A N 1
ATOM 2987 C CA . LEU A 1 387 ? 9.062 10.950 19.567 1.00 95.06 387 LEU A CA 1
ATOM 2988 C C . LEU A 1 387 ? 7.928 11.991 19.472 1.00 95.06 387 LEU A C 1
ATOM 2990 O O . LEU A 1 387 ? 6.744 11.619 19.506 1.00 95.06 387 LEU A O 1
ATOM 2994 N N . PRO A 1 388 ? 8.247 13.289 19.279 1.00 90.38 388 PRO A N 1
ATOM 2995 C CA . PRO A 1 388 ? 7.239 14.346 19.262 1.00 90.38 388 PRO A CA 1
ATOM 2996 C C . PRO A 1 388 ? 6.183 14.148 18.178 1.00 90.38 388 PRO A C 1
ATOM 2998 O O . PRO A 1 388 ? 5.001 14.346 18.443 1.00 90.38 388 PRO A O 1
ATOM 3001 N N . ASP A 1 389 ? 6.602 13.728 16.980 1.00 87.38 389 ASP A N 1
ATOM 3002 C CA . ASP A 1 389 ? 5.733 13.603 15.807 1.00 87.38 389 ASP A CA 1
ATOM 3003 C C . ASP A 1 389 ? 5.247 12.165 15.579 1.00 87.38 389 ASP A C 1
ATOM 3005 O O . ASP A 1 389 ? 4.044 11.920 15.555 1.00 87.38 389 ASP A O 1
ATOM 3009 N N . GLN A 1 390 ? 6.169 11.199 15.483 1.00 93.50 390 GLN A N 1
ATOM 3010 C CA . GLN A 1 390 ? 5.832 9.801 15.174 1.00 93.50 390 GLN A CA 1
ATOM 3011 C C . GLN A 1 390 ? 5.226 9.032 16.364 1.00 93.50 390 GLN A C 1
ATOM 3013 O O . GLN A 1 390 ? 4.627 7.980 16.165 1.00 93.50 390 GLN A O 1
ATOM 3018 N N . GLY A 1 391 ? 5.361 9.545 17.594 1.00 94.19 391 GLY A N 1
ATOM 3019 C CA . GLY A 1 391 ? 4.812 8.928 18.806 1.00 94.19 391 GLY A CA 1
ATOM 3020 C C . GLY A 1 391 ? 3.377 9.344 19.148 1.00 94.19 391 GLY A C 1
ATOM 3021 O O . GLY A 1 391 ? 2.770 8.735 20.026 1.00 94.19 391 GLY A O 1
ATOM 3022 N N . LYS A 1 392 ? 2.809 10.361 18.474 1.00 91.94 392 LYS A N 1
ATOM 3023 C CA . LYS A 1 392 ? 1.497 10.963 18.813 1.00 91.94 392 LYS A CA 1
ATOM 3024 C C . LYS A 1 392 ? 0.368 9.943 18.888 1.00 91.94 392 LYS A C 1
ATOM 3026 O O . LYS A 1 392 ? -0.318 9.869 19.904 1.00 91.94 392 LYS A O 1
ATOM 3031 N N . VAL A 1 393 ? 0.235 9.133 17.839 1.00 94.62 393 VAL A N 1
ATOM 3032 C CA . VAL A 1 393 ? -0.827 8.125 17.746 1.00 94.62 393 VAL A CA 1
ATOM 3033 C C . VAL A 1 393 ? -0.582 6.975 18.717 1.00 94.62 393 VAL A C 1
ATOM 3035 O O . VAL A 1 393 ? -1.519 6.485 19.338 1.00 94.62 393 VAL A O 1
ATOM 3038 N N . GLY A 1 394 ? 0.683 6.600 18.936 1.00 94.31 394 GLY A N 1
ATOM 3039 C CA . GLY A 1 394 ? 1.041 5.603 19.945 1.00 94.31 394 GLY A CA 1
ATOM 3040 C C . GLY A 1 394 ? 0.574 5.991 21.351 1.00 94.31 394 GLY A C 1
ATOM 3041 O O . GLY A 1 394 ? 0.077 5.133 22.075 1.00 94.31 394 GLY A O 1
ATOM 3042 N N . ARG A 1 395 ? 0.654 7.283 21.711 1.00 94.50 395 ARG A N 1
ATOM 3043 C CA . ARG A 1 395 ? 0.167 7.808 23.002 1.00 94.50 395 ARG A CA 1
ATOM 3044 C C . ARG A 1 395 ? -1.358 7.776 23.139 1.00 94.50 395 ARG A C 1
ATOM 3046 O O . ARG A 1 395 ? -1.851 7.735 24.255 1.00 94.50 395 ARG A O 1
ATOM 3053 N N . ALA A 1 396 ? -2.105 7.827 22.037 1.00 93.31 396 ALA A N 1
ATOM 3054 C CA . ALA A 1 396 ? -3.560 7.667 22.072 1.00 93.31 396 ALA A CA 1
ATOM 3055 C C . ALA A 1 396 ? -3.952 6.186 22.218 1.00 93.31 396 ALA A C 1
ATOM 3057 O O . ALA A 1 396 ? -4.835 5.847 23.005 1.00 93.31 396 ALA A O 1
ATOM 3058 N N . LEU A 1 397 ? -3.242 5.293 21.518 1.00 93.56 397 LEU A N 1
ATOM 3059 C CA . LEU A 1 397 ? -3.498 3.848 21.522 1.00 93.56 397 LEU A CA 1
ATOM 3060 C C . LEU A 1 397 ? -3.278 3.181 22.888 1.00 93.56 397 LEU A C 1
ATOM 3062 O O . LEU A 1 397 ? -3.915 2.167 23.167 1.00 93.56 397 LEU A O 1
ATOM 3066 N N . THR A 1 398 ? -2.433 3.750 23.753 1.00 91.00 398 THR A N 1
ATOM 3067 C CA . THR A 1 398 ? -2.154 3.200 25.094 1.00 91.00 398 THR A CA 1
ATOM 3068 C C . THR A 1 398 ? -3.361 3.204 26.024 1.00 91.00 398 THR A C 1
ATOM 3070 O O . THR A 1 398 ? -3.370 2.457 27.001 1.00 91.00 398 THR A O 1
ATOM 3073 N N . THR A 1 399 ? -4.381 4.013 25.726 1.00 85.25 399 THR A N 1
ATOM 3074 C CA . THR A 1 399 ? -5.629 4.054 26.500 1.00 85.25 399 THR A CA 1
ATOM 3075 C C . THR A 1 399 ? -6.421 2.752 26.396 1.00 85.25 399 THR A C 1
ATOM 3077 O O . THR A 1 399 ? -7.129 2.383 27.331 1.00 85.25 399 THR A O 1
ATOM 3080 N N . ASP A 1 400 ? -6.266 2.013 25.296 1.00 85.94 400 ASP A N 1
ATOM 3081 C CA . ASP A 1 400 ? -6.987 0.774 25.048 1.00 85.94 400 ASP A CA 1
ATOM 3082 C C . ASP A 1 400 ? -6.242 -0.442 25.616 1.00 85.94 400 ASP A C 1
ATOM 3084 O O . ASP A 1 400 ? -5.302 -0.983 25.023 1.00 85.94 400 ASP A O 1
ATOM 3088 N N . THR A 1 401 ? -6.728 -0.943 26.751 1.00 81.06 401 THR A N 1
ATOM 3089 C CA . THR A 1 401 ? -6.183 -2.133 27.422 1.00 81.06 401 THR A CA 1
ATOM 3090 C C . THR A 1 401 ? -6.281 -3.412 26.582 1.00 81.06 401 THR A C 1
ATOM 3092 O O . THR A 1 401 ? -5.486 -4.338 26.777 1.00 81.06 401 THR A O 1
ATOM 3095 N N . PHE A 1 402 ? -7.201 -3.466 25.612 1.00 84.56 402 PHE A N 1
ATOM 3096 C CA . PHE A 1 402 ? -7.395 -4.609 24.716 1.00 84.56 402 PHE A CA 1
ATOM 3097 C C . PHE A 1 402 ? -6.612 -4.483 23.400 1.00 84.56 402 PHE A C 1
ATOM 3099 O O . PHE A 1 402 ? -6.549 -5.450 22.635 1.00 84.56 402 PHE A O 1
ATOM 3106 N N . ALA A 1 403 ? -6.003 -3.322 23.136 1.00 86.25 403 ALA A N 1
ATOM 3107 C CA . ALA A 1 403 ? -5.289 -3.004 21.900 1.00 86.25 403 ALA A CA 1
ATOM 3108 C C . ALA A 1 403 ? -6.110 -3.247 20.615 1.00 86.25 403 ALA A C 1
ATOM 3110 O O . ALA A 1 403 ? -5.542 -3.636 19.590 1.00 86.25 403 ALA A O 1
ATOM 3111 N N . ASN A 1 404 ? -7.431 -3.024 20.648 1.00 85.50 404 ASN A N 1
ATOM 3112 C CA . ASN A 1 404 ? -8.356 -3.220 19.522 1.00 85.50 404 ASN A CA 1
ATOM 3113 C C . ASN A 1 404 ? -7.874 -2.473 18.279 1.00 85.50 404 ASN A C 1
ATOM 3115 O O . ASN A 1 404 ? -7.839 -3.061 17.196 1.00 85.50 404 ASN A O 1
ATOM 3119 N N . GLY A 1 405 ? -7.383 -1.243 18.470 1.00 84.94 405 GLY A N 1
ATOM 3120 C CA . GLY A 1 405 ? -6.814 -0.405 17.418 1.00 84.94 405 GLY A CA 1
ATOM 3121 C C . GLY A 1 405 ? -5.631 -1.025 16.670 1.00 84.94 405 GLY A C 1
ATOM 3122 O O . GLY A 1 405 ? -5.295 -0.546 15.594 1.00 84.94 405 GLY A O 1
ATOM 3123 N N . SER A 1 406 ? -5.009 -2.092 17.171 1.00 90.75 406 SER A N 1
ATOM 3124 C CA . SER A 1 406 ? -3.849 -2.747 16.541 1.00 90.75 406 SER A CA 1
ATOM 3125 C C . SER A 1 406 ? -4.047 -4.246 16.298 1.00 90.75 406 SER A C 1
ATOM 3127 O O . SER A 1 406 ? -3.134 -4.909 15.818 1.00 90.75 406 SER A O 1
ATOM 3129 N N . THR A 1 407 ? -5.214 -4.813 16.624 1.00 84.25 407 THR A N 1
ATOM 3130 C CA . THR A 1 407 ? -5.443 -6.269 16.513 1.00 84.25 407 THR A CA 1
ATOM 3131 C C . THR A 1 407 ? -5.367 -6.801 15.083 1.00 84.25 407 THR A C 1
ATOM 3133 O O . THR A 1 407 ? -4.870 -7.906 14.879 1.00 84.25 407 THR A O 1
ATOM 3136 N N . TRP A 1 408 ? -5.801 -6.005 14.108 1.00 86.81 408 TRP A N 1
ATOM 3137 C CA . TRP A 1 408 ? -5.796 -6.332 12.679 1.00 86.81 408 TRP A CA 1
ATOM 3138 C C . TRP A 1 408 ? -4.384 -6.450 12.077 1.00 86.81 408 TRP A C 1
ATOM 3140 O O . TRP A 1 408 ? -4.235 -6.984 10.983 1.00 86.81 408 TRP A O 1
ATOM 3150 N N . GLN A 1 409 ? -3.334 -5.984 12.770 1.00 86.94 409 GLN A N 1
ATOM 3151 C CA . GLN A 1 409 ? -1.962 -5.979 12.239 1.00 86.94 409 GLN A CA 1
ATOM 3152 C C . GLN A 1 409 ? -1.446 -7.383 11.907 1.00 86.94 409 GLN A C 1
ATOM 3154 O O . GLN A 1 409 ? -0.716 -7.537 10.935 1.00 86.94 409 GLN A O 1
ATOM 3159 N N . TYR A 1 410 ? -1.844 -8.385 12.694 1.00 77.06 410 TYR A N 1
ATOM 3160 C CA . TYR A 1 410 ? -1.290 -9.742 12.635 1.00 77.06 410 TYR A CA 1
ATOM 3161 C C . TYR A 1 410 ? -2.119 -10.724 11.812 1.00 77.06 410 TYR A C 1
ATOM 3163 O O . TYR A 1 410 ? -1.592 -11.734 11.368 1.00 77.06 410 TYR A O 1
ATOM 3171 N N . ASN A 1 411 ? -3.418 -10.469 11.664 1.00 72.44 411 ASN A N 1
ATOM 3172 C CA . ASN A 1 411 ? -4.352 -11.410 11.043 1.00 72.44 411 ASN A CA 1
ATOM 3173 C C . ASN A 1 411 ? -5.140 -10.807 9.875 1.00 72.44 411 ASN A C 1
ATOM 3175 O O . ASN A 1 411 ? -5.908 -11.524 9.247 1.00 72.44 411 ASN A O 1
ATOM 3179 N N . GLY A 1 412 ? -5.004 -9.500 9.614 1.00 75.19 412 GLY A N 1
ATOM 3180 C CA . GLY A 1 412 ? -5.720 -8.815 8.537 1.00 75.19 412 GLY A CA 1
ATOM 3181 C C . GLY A 1 412 ? -7.245 -8.795 8.689 1.00 75.19 412 GLY A C 1
ATOM 3182 O O . GLY A 1 412 ? -7.938 -8.356 7.777 1.00 75.19 412 GLY A O 1
ATOM 3183 N N . LEU A 1 413 ? -7.796 -9.240 9.824 1.00 78.94 413 LEU A N 1
ATOM 3184 C CA . LEU A 1 413 ? -9.241 -9.364 9.989 1.00 78.94 413 LEU A CA 1
ATOM 3185 C C . LEU A 1 413 ? -9.914 -7.988 9.995 1.00 78.94 413 LEU A C 1
ATOM 3187 O O . LEU A 1 413 ? -9.507 -7.088 10.733 1.00 78.94 413 LEU A O 1
ATOM 3191 N N . ASN A 1 414 ? -11.005 -7.871 9.232 1.00 78.81 414 ASN A N 1
ATOM 3192 C CA . ASN A 1 414 ? -11.869 -6.687 9.131 1.00 78.81 414 ASN A CA 1
ATOM 3193 C C . ASN A 1 414 ? -11.196 -5.416 8.576 1.00 78.81 414 ASN A C 1
ATOM 3195 O O . ASN A 1 414 ? -11.760 -4.327 8.683 1.00 78.81 414 ASN A O 1
ATOM 3199 N N . ILE A 1 415 ? -10.007 -5.518 7.977 1.00 80.38 415 ILE A N 1
ATOM 3200 C CA . ILE A 1 415 ? -9.323 -4.386 7.345 1.00 80.38 415 ILE A CA 1
ATOM 3201 C C . ILE A 1 415 ? -9.034 -4.697 5.878 1.00 80.38 415 ILE A C 1
ATOM 3203 O O . ILE A 1 415 ? -8.596 -5.796 5.543 1.00 80.38 415 ILE A O 1
ATOM 3207 N N . ARG A 1 416 ? -9.261 -3.731 4.979 1.00 76.56 416 ARG A N 1
ATOM 3208 C CA . ARG A 1 416 ? -8.881 -3.906 3.572 1.00 76.56 416 ARG A CA 1
ATOM 3209 C C . ARG A 1 416 ? -7.366 -3.834 3.460 1.00 76.56 416 ARG A C 1
ATOM 3211 O O . ARG A 1 416 ? -6.704 -3.063 4.157 1.00 76.56 416 ARG A O 1
ATOM 3218 N N . PHE A 1 417 ? -6.810 -4.567 2.508 1.00 72.69 417 PHE A N 1
ATOM 3219 C CA . PHE A 1 417 ? -5.367 -4.626 2.312 1.00 72.69 417 PHE A CA 1
ATOM 3220 C C . PHE A 1 417 ? -4.732 -3.231 2.080 1.00 72.69 417 PHE A C 1
ATOM 3222 O O . PHE A 1 417 ? -3.667 -2.907 2.616 1.00 72.69 417 PHE A O 1
ATOM 3229 N N . ARG A 1 418 ? -5.419 -2.346 1.343 1.00 75.44 418 ARG A N 1
ATOM 3230 C CA . ARG A 1 418 ? -4.979 -0.951 1.154 1.00 75.44 418 ARG A CA 1
ATOM 3231 C C . ARG A 1 418 ? -4.958 -0.137 2.447 1.00 75.44 418 ARG A C 1
ATOM 3233 O O . ARG A 1 418 ? -4.039 0.656 2.644 1.00 75.44 418 ARG A O 1
ATOM 3240 N N . ASP A 1 419 ? -5.932 -0.355 3.325 1.00 84.12 419 ASP A N 1
ATOM 3241 C CA . ASP A 1 419 ? -6.043 0.352 4.599 1.00 84.12 419 ASP A CA 1
ATOM 3242 C C . ASP A 1 419 ? -4.940 -0.112 5.554 1.00 84.12 419 ASP A C 1
ATOM 3244 O O . ASP A 1 419 ? -4.330 0.716 6.228 1.00 84.12 419 ASP A O 1
ATOM 3248 N N . TRP A 1 420 ? -4.621 -1.415 5.535 1.00 85.56 420 TRP A N 1
ATOM 3249 C CA . TRP A 1 420 ? -3.498 -2.007 6.268 1.00 85.56 420 TRP A CA 1
ATOM 3250 C C . TRP A 1 420 ? -2.160 -1.364 5.869 1.00 85.56 420 TRP A C 1
ATOM 3252 O O . TRP A 1 420 ? -1.363 -0.996 6.728 1.00 85.56 420 TRP A O 1
ATOM 3262 N N . ARG A 1 421 ? -1.921 -1.116 4.572 1.00 82.25 421 ARG A N 1
ATOM 3263 C CA . ARG A 1 421 ? -0.714 -0.390 4.125 1.00 82.25 421 ARG A CA 1
ATOM 3264 C C . ARG A 1 421 ? -0.742 1.098 4.484 1.00 82.25 421 ARG A C 1
ATOM 3266 O O . ARG A 1 421 ? 0.284 1.666 4.860 1.00 82.25 421 ARG A O 1
ATOM 3273 N N . PHE A 1 422 ? -1.900 1.743 4.369 1.00 88.38 422 PHE A N 1
ATOM 3274 C CA . PHE A 1 422 ? -2.071 3.165 4.676 1.00 88.38 422 PHE A CA 1
ATOM 3275 C C . PHE A 1 422 ? -1.761 3.487 6.145 1.00 88.38 422 PHE A C 1
ATOM 3277 O O . PHE A 1 422 ? -1.023 4.433 6.447 1.00 88.38 422 PHE A O 1
ATOM 3284 N N . ILE A 1 423 ? -2.310 2.695 7.064 1.00 93.00 423 ILE A N 1
ATOM 3285 C CA . ILE A 1 423 ? -2.359 3.034 8.486 1.00 93.00 423 ILE A CA 1
ATOM 3286 C C . ILE A 1 423 ? -0.979 3.070 9.153 1.00 93.00 423 ILE A C 1
ATOM 3288 O O . ILE A 1 423 ? -0.745 3.932 10.002 1.00 93.00 423 ILE A O 1
ATOM 3292 N N . HIS A 1 424 ? -0.029 2.224 8.742 1.00 93.06 424 HIS A N 1
ATOM 3293 C CA . HIS A 1 424 ? 1.339 2.246 9.279 1.00 93.06 424 HIS A CA 1
ATOM 3294 C C . HIS A 1 424 ? 2.016 3.604 9.044 1.00 93.06 424 HIS A C 1
ATOM 3296 O O . HIS A 1 424 ? 2.599 4.194 9.956 1.00 93.06 424 HIS A O 1
ATOM 3302 N N . ARG A 1 425 ? 1.874 4.154 7.833 1.00 91.44 425 ARG A N 1
ATOM 3303 C CA . ARG A 1 425 ? 2.409 5.476 7.485 1.00 91.44 425 ARG A CA 1
ATOM 3304 C C . ARG A 1 425 ? 1.635 6.589 8.175 1.00 91.44 425 ARG A C 1
ATOM 3306 O O . ARG A 1 425 ? 2.248 7.552 8.630 1.00 91.44 425 ARG A O 1
ATOM 3313 N N . ALA A 1 426 ? 0.311 6.464 8.254 1.00 93.56 426 ALA A N 1
ATOM 3314 C CA . ALA A 1 426 ? -0.545 7.450 8.902 1.00 93.56 426 ALA A CA 1
ATOM 3315 C C . ALA A 1 426 ? -0.168 7.638 10.381 1.00 93.56 426 ALA A C 1
ATOM 3317 O O . ALA A 1 426 ? 0.035 8.768 10.824 1.00 93.56 426 ALA A O 1
ATOM 3318 N N . ARG A 1 427 ? 0.029 6.534 11.119 1.00 94.25 427 ARG A N 1
ATOM 3319 C CA . ARG A 1 427 ? 0.396 6.544 12.548 1.00 94.25 427 ARG A CA 1
ATOM 3320 C C . ARG A 1 427 ? 1.722 7.232 12.839 1.00 94.25 427 ARG A C 1
ATOM 3322 O O . ARG A 1 427 ? 1.856 7.894 13.862 1.00 94.25 427 ARG A O 1
ATOM 3329 N N . LEU A 1 428 ? 2.679 7.100 11.925 1.00 93.31 428 LEU A N 1
ATOM 3330 C CA . LEU A 1 428 ? 4.011 7.692 12.040 1.00 93.31 428 LEU A CA 1
ATOM 3331 C C . LEU A 1 428 ? 4.113 9.078 11.386 1.00 93.31 428 LEU A C 1
ATOM 3333 O O . LEU A 1 428 ? 5.223 9.562 11.169 1.00 93.31 428 LEU A O 1
ATOM 3337 N N . ASN A 1 429 ? 2.993 9.700 11.000 1.00 92.06 429 ASN A N 1
ATOM 3338 C CA . ASN A 1 429 ? 2.971 10.959 10.245 1.00 92.06 429 ASN A CA 1
ATOM 3339 C C . ASN A 1 429 ? 3.913 10.933 9.013 1.00 92.06 429 ASN A C 1
ATOM 3341 O O . ASN A 1 429 ? 4.690 11.849 8.717 1.00 92.06 429 ASN A O 1
ATOM 3345 N N . CYS A 1 430 ? 3.889 9.802 8.307 1.00 89.38 430 CYS A N 1
ATOM 3346 C CA . CYS A 1 430 ? 4.729 9.506 7.149 1.00 89.38 430 CYS A CA 1
ATOM 3347 C C . CYS A 1 430 ? 3.991 9.648 5.806 1.00 89.38 430 CYS A C 1
ATOM 3349 O O . CYS A 1 430 ? 4.538 9.305 4.755 1.00 89.38 430 CYS A O 1
ATOM 3351 N N . LEU A 1 431 ? 2.756 10.154 5.828 1.00 87.88 431 LEU A N 1
ATOM 3352 C CA . LEU A 1 431 ? 1.972 10.422 4.625 1.00 87.88 431 LEU A CA 1
ATOM 3353 C C . LEU A 1 431 ? 2.387 11.750 3.959 1.00 87.88 431 LEU A C 1
ATOM 3355 O O . LEU A 1 431 ? 2.694 12.716 4.660 1.00 87.88 431 LEU A O 1
ATOM 3359 N N . PRO A 1 432 ? 2.390 11.824 2.615 1.00 82.94 432 PRO A N 1
ATOM 3360 C CA . PRO A 1 432 ? 2.853 12.983 1.848 1.00 82.94 432 PRO A CA 1
ATOM 3361 C C . PRO A 1 432 ? 1.824 14.133 1.785 1.00 82.94 432 PRO A C 1
ATOM 3363 O O . PRO A 1 432 ? 1.426 14.567 0.704 1.00 82.94 432 PRO A O 1
ATOM 3366 N N . VAL A 1 433 ? 1.394 14.653 2.935 1.00 86.06 433 VAL A N 1
ATOM 3367 C CA . VAL A 1 433 ? 0.644 15.923 3.003 1.00 86.06 433 VAL A CA 1
ATOM 3368 C C . VAL A 1 433 ? 1.593 17.121 2.871 1.00 86.06 433 VAL A C 1
ATOM 3370 O O . VAL A 1 433 ? 2.766 17.026 3.243 1.00 86.06 433 VAL A O 1
ATOM 3373 N N . ASN A 1 434 ? 1.118 18.246 2.338 1.00 87.75 434 ASN A N 1
ATOM 3374 C CA . ASN A 1 434 ? 1.947 19.406 2.006 1.00 87.75 434 ASN A CA 1
ATOM 3375 C C . ASN A 1 434 ? 2.737 19.943 3.214 1.00 87.75 434 ASN A C 1
ATOM 3377 O O . ASN A 1 434 ? 3.919 20.239 3.062 1.00 87.75 434 ASN A O 1
ATOM 3381 N N . ASN A 1 435 ? 2.155 19.967 4.422 1.00 88.19 435 ASN A N 1
ATOM 3382 C CA . ASN A 1 435 ? 2.874 20.380 5.638 1.00 88.19 435 ASN A CA 1
ATOM 3383 C C . ASN A 1 435 ? 4.044 19.444 5.995 1.00 88.19 435 ASN A C 1
ATOM 3385 O O . ASN A 1 435 ? 5.055 19.873 6.538 1.00 88.19 435 ASN A O 1
ATOM 3389 N N . VAL A 1 436 ? 3.921 18.147 5.705 1.00 84.88 436 VAL A N 1
ATOM 3390 C CA . VAL A 1 436 ? 5.005 17.184 5.940 1.00 84.88 436 VAL A CA 1
ATOM 3391 C C . VAL A 1 436 ? 6.080 17.321 4.864 1.00 84.88 436 VAL A C 1
ATOM 3393 O O . VAL A 1 436 ? 7.261 17.217 5.188 1.00 84.88 436 VAL A O 1
ATOM 3396 N N . LYS A 1 437 ? 5.695 17.582 3.606 1.00 82.75 437 LYS A N 1
ATOM 3397 C CA . LYS A 1 437 ? 6.630 17.824 2.492 1.00 82.75 437 LYS A CA 1
ATOM 3398 C C . LYS A 1 437 ? 7.442 19.109 2.685 1.00 82.75 437 LYS A C 1
ATOM 3400 O O . LYS A 1 437 ? 8.649 19.099 2.444 1.00 82.75 437 LYS A O 1
ATOM 3405 N N . SER A 1 438 ? 6.814 20.180 3.174 1.00 82.69 438 SER A N 1
ATOM 3406 C CA . SER A 1 438 ? 7.446 21.494 3.364 1.00 82.69 438 SER A CA 1
ATOM 3407 C C . SER A 1 438 ? 8.582 21.500 4.392 1.00 82.69 438 SER A C 1
ATOM 3409 O O . SER A 1 438 ? 9.364 22.440 4.436 1.00 82.69 438 SER A O 1
ATOM 3411 N N . ARG A 1 439 ? 8.700 20.464 5.233 1.00 80.00 439 ARG A N 1
ATOM 3412 C CA . ARG A 1 439 ? 9.796 20.345 6.211 1.00 80.00 439 ARG A CA 1
ATOM 3413 C C . ARG A 1 439 ? 11.152 20.021 5.573 1.00 80.00 439 ARG A C 1
ATOM 3415 O O . ARG A 1 439 ? 12.170 20.192 6.229 1.00 80.00 439 ARG A O 1
ATOM 3422 N N . TRP A 1 440 ? 11.164 19.521 4.337 1.00 70.81 440 TRP A N 1
ATOM 3423 C CA . TRP A 1 440 ? 12.375 19.009 3.672 1.00 70.81 440 TRP A CA 1
ATOM 3424 C C . TRP A 1 440 ? 12.481 19.447 2.205 1.00 70.81 440 TRP A C 1
ATOM 3426 O O . TRP A 1 440 ? 13.373 19.008 1.489 1.00 70.81 440 TRP A O 1
ATOM 3436 N N . SER A 1 441 ? 11.544 20.269 1.735 1.00 71.75 441 SER A N 1
ATOM 3437 C CA . SER A 1 441 ? 11.491 20.788 0.368 1.00 71.75 441 SER A CA 1
ATOM 3438 C C . SER A 1 441 ? 10.812 22.157 0.372 1.00 71.75 441 SER A C 1
ATOM 3440 O O . SER A 1 441 ? 10.032 22.449 1.280 1.00 71.75 441 SER A O 1
ATOM 3442 N N . ASN A 1 442 ? 11.046 22.976 -0.657 1.00 76.25 442 ASN A N 1
ATOM 3443 C CA . ASN A 1 442 ? 10.410 24.293 -0.827 1.00 76.25 442 ASN A CA 1
ATOM 3444 C C . ASN A 1 442 ? 8.931 24.183 -1.267 1.00 76.25 442 ASN A C 1
ATOM 3446 O O . ASN A 1 442 ? 8.489 24.855 -2.197 1.00 76.25 442 ASN A O 1
ATOM 3450 N N . PHE A 1 443 ? 8.162 23.301 -0.628 1.00 76.94 443 PHE A N 1
ATOM 3451 C CA . PHE A 1 443 ? 6.728 23.135 -0.852 1.00 76.94 443 PHE A CA 1
ATOM 3452 C C . PHE A 1 443 ? 5.919 24.079 0.041 1.00 76.94 443 PHE A C 1
ATOM 3454 O O . PHE A 1 443 ? 6.221 24.257 1.220 1.00 76.94 443 PHE A O 1
ATOM 3461 N N . CYS A 1 444 ? 4.832 24.632 -0.498 1.00 82.75 444 CYS A N 1
ATOM 3462 C CA . CYS A 1 444 ? 3.868 25.395 0.290 1.00 82.75 444 CYS A CA 1
ATOM 3463 C C . CYS A 1 444 ? 3.156 24.461 1.290 1.00 82.75 444 CYS A C 1
ATOM 3465 O O . CYS A 1 444 ? 2.600 23.458 0.846 1.00 82.75 444 CYS A O 1
ATOM 3467 N N . PRO A 1 445 ? 3.115 24.764 2.604 1.00 88.19 445 PRO A N 1
ATOM 3468 C CA . PRO A 1 445 ? 2.472 23.906 3.605 1.00 88.19 445 PRO A CA 1
ATOM 3469 C C . PRO A 1 445 ? 0.938 23.948 3.556 1.00 88.19 445 PRO A C 1
ATOM 3471 O O . PRO A 1 445 ? 0.289 23.176 4.264 1.00 88.19 445 PRO A O 1
ATOM 3474 N N . LYS A 1 446 ? 0.349 24.852 2.764 1.00 91.50 446 LYS A N 1
ATOM 3475 C CA . LYS A 1 446 ? -1.099 25.062 2.688 1.00 91.50 446 LYS A CA 1
ATOM 3476 C C . LYS A 1 446 ? -1.826 23.892 2.031 1.00 91.50 446 LYS A C 1
ATOM 3478 O O . LYS A 1 446 ? -1.280 23.159 1.203 1.00 91.50 446 LYS A O 1
ATOM 3483 N N . CYS A 1 447 ? -3.072 23.719 2.448 1.00 89.25 447 CYS A N 1
ATOM 3484 C CA . CYS A 1 447 ? -4.002 22.739 1.920 1.00 89.25 447 CYS A CA 1
ATOM 3485 C C . CYS A 1 447 ? -4.287 22.986 0.439 1.00 89.25 447 CYS A C 1
ATOM 3487 O O . CYS A 1 447 ? -4.409 24.122 -0.008 1.00 89.25 447 CYS A O 1
ATOM 3489 N N . ARG A 1 448 ? -4.414 21.896 -0.328 1.00 85.25 448 ARG A N 1
ATOM 3490 C CA . ARG A 1 448 ? -4.719 21.944 -1.769 1.00 85.25 448 ARG A CA 1
ATOM 3491 C C . ARG A 1 448 ? -6.067 22.592 -2.103 1.00 85.25 448 ARG A C 1
ATOM 3493 O O . ARG A 1 448 ? -6.255 23.011 -3.238 1.00 85.25 448 ARG A O 1
ATOM 3500 N N . TYR A 1 449 ? -6.988 22.673 -1.140 1.00 86.44 449 TYR A N 1
ATOM 3501 C CA . TYR A 1 449 ? -8.354 23.166 -1.367 1.00 86.44 449 TYR A CA 1
ATOM 3502 C C . TYR A 1 449 ? -8.780 24.306 -0.442 1.00 86.44 449 TYR A C 1
ATOM 3504 O O . TYR A 1 449 ? -9.824 24.910 -0.670 1.00 86.44 449 TYR A O 1
ATOM 3512 N N . CYS A 1 450 ? -8.030 24.592 0.623 1.00 88.06 450 CYS A N 1
ATOM 3513 C CA . CYS A 1 450 ? -8.366 25.665 1.555 1.00 88.06 450 CYS A CA 1
ATOM 3514 C C . CYS A 1 450 ? -7.108 26.352 2.100 1.00 88.06 450 CYS A C 1
ATOM 3516 O O . CYS A 1 450 ? -5.988 25.920 1.851 1.00 88.06 450 CYS A O 1
ATOM 3518 N N . ASN A 1 451 ? -7.286 27.419 2.881 1.00 87.88 451 ASN A N 1
ATOM 3519 C CA . ASN A 1 451 ? -6.171 28.246 3.352 1.00 87.88 451 ASN A CA 1
ATOM 3520 C C . ASN A 1 451 ? -5.521 27.769 4.675 1.00 87.88 451 ASN A C 1
ATOM 3522 O O . ASN A 1 451 ? -4.650 28.438 5.238 1.00 87.88 451 ASN A O 1
ATOM 3526 N N . SER A 1 452 ? -5.948 26.621 5.206 1.00 92.38 452 SER A N 1
ATOM 3527 C CA . SER A 1 452 ? -5.340 25.998 6.390 1.00 92.38 452 SER A CA 1
ATOM 3528 C C . SER A 1 452 ? -4.055 25.252 6.024 1.00 92.38 452 SER A C 1
ATOM 3530 O O . SER A 1 452 ? -3.843 24.899 4.866 1.00 92.38 452 SER A O 1
ATOM 3532 N N . ASP A 1 453 ? -3.202 24.967 7.006 1.00 93.31 453 ASP A N 1
ATOM 3533 C CA . ASP A 1 453 ? -2.037 24.106 6.788 1.00 93.31 453 ASP A CA 1
ATOM 3534 C C . ASP A 1 453 ? -2.476 22.651 6.572 1.00 93.31 453 ASP A C 1
ATOM 3536 O O . ASP A 1 453 ? -3.290 22.107 7.325 1.00 93.31 453 ASP A O 1
ATOM 3540 N N . GLU A 1 454 ? -1.917 21.996 5.553 1.00 93.56 454 GLU A N 1
ATOM 3541 C CA . GLU A 1 454 ? -2.260 20.624 5.187 1.00 93.56 454 GLU A CA 1
ATOM 3542 C C . GLU A 1 454 ? -1.583 19.608 6.103 1.00 93.56 454 GLU A C 1
ATOM 3544 O O . GLU A 1 454 ? -0.644 18.901 5.736 1.00 93.56 454 GLU A O 1
ATOM 3549 N N . THR A 1 455 ? -2.051 19.555 7.337 1.00 95.06 455 THR A N 1
ATOM 3550 C CA . THR A 1 455 ? -1.666 18.524 8.294 1.00 95.06 455 THR A CA 1
ATOM 3551 C C . THR A 1 455 ? -2.591 17.314 8.151 1.00 95.06 455 THR A C 1
ATOM 3553 O O . THR A 1 455 ? -3.732 17.442 7.706 1.00 95.06 455 THR A O 1
ATOM 3556 N N . LEU A 1 456 ? -2.135 16.123 8.547 1.00 94.62 456 LEU A N 1
ATOM 3557 C CA . LEU A 1 456 ? -3.001 14.940 8.540 1.00 94.62 456 LEU A CA 1
ATOM 3558 C C . LEU A 1 456 ? -4.276 15.121 9.404 1.00 94.62 456 LEU A C 1
ATOM 3560 O O . LEU A 1 456 ? -5.349 14.771 8.914 1.00 94.62 456 LEU A O 1
ATOM 3564 N N . PRO A 1 457 ? -4.222 15.733 10.611 1.00 95.50 457 PRO A N 1
ATOM 3565 C CA . PRO A 1 457 ? -5.424 16.113 11.358 1.00 95.50 457 PRO A CA 1
ATOM 3566 C C . PRO A 1 457 ? -6.372 17.018 10.571 1.00 95.50 457 PRO A C 1
ATOM 3568 O O . PRO A 1 457 ? -7.577 16.786 10.565 1.00 95.50 457 PRO A O 1
ATOM 3571 N N . HIS A 1 458 ? -5.847 18.023 9.862 1.00 95.31 458 HIS A N 1
ATOM 3572 C CA . HIS A 1 458 ? -6.679 18.875 9.018 1.00 95.31 458 HIS A CA 1
ATOM 3573 C C . HIS A 1 458 ? -7.390 18.056 7.934 1.00 95.31 458 HIS A C 1
ATOM 3575 O O . HIS A 1 458 ? -8.612 18.112 7.829 1.00 95.31 458 HIS A O 1
ATOM 3581 N N . VAL A 1 459 ? -6.639 17.251 7.177 1.00 95.56 459 VAL A N 1
ATOM 3582 C CA . VAL A 1 459 ? -7.176 16.440 6.074 1.00 95.56 459 VAL A CA 1
ATOM 3583 C C . VAL A 1 459 ? -8.261 15.473 6.553 1.00 95.56 459 VAL A C 1
ATOM 3585 O O . VAL A 1 459 ? -9.307 15.377 5.914 1.00 95.56 459 VAL A O 1
ATOM 3588 N N . LEU A 1 460 ? -8.025 14.779 7.672 1.00 96.38 460 LEU A N 1
ATOM 3589 C CA . LEU A 1 460 ? -8.900 13.707 8.154 1.00 96.38 460 LEU A CA 1
ATOM 3590 C C . LEU A 1 460 ? -10.070 14.174 9.024 1.00 96.38 460 LEU A C 1
ATOM 3592 O O . LEU A 1 460 ? -11.024 13.408 9.173 1.00 96.38 460 LEU A O 1
ATOM 3596 N N . CYS A 1 461 ? -9.996 15.358 9.638 1.00 94.88 461 CYS A N 1
ATOM 3597 C CA . CYS A 1 461 ? -10.976 15.789 10.643 1.00 94.88 461 CYS A CA 1
ATOM 3598 C C . CYS A 1 461 ? -11.593 17.170 10.383 1.00 94.88 461 CYS A C 1
ATOM 3600 O O . CYS A 1 461 ? -12.663 17.437 10.924 1.00 94.88 461 CYS A O 1
ATOM 3602 N N . HIS A 1 462 ? -10.958 18.053 9.602 1.00 94.38 462 HIS A N 1
ATOM 3603 C CA . HIS A 1 462 ? -11.342 19.477 9.570 1.00 94.38 462 HIS A CA 1
ATOM 3604 C C . HIS A 1 462 ? -11.433 20.108 8.174 1.00 94.38 462 HIS A C 1
ATOM 3606 O O . HIS A 1 462 ? -11.862 21.255 8.051 1.00 94.38 462 HIS A O 1
ATOM 3612 N N . CYS A 1 463 ? -11.004 19.423 7.115 1.00 93.94 463 CYS A N 1
ATOM 3613 C CA . CYS A 1 463 ? -10.994 20.002 5.779 1.00 93.94 463 CYS A CA 1
ATOM 3614 C C . CYS A 1 463 ? -12.418 20.134 5.225 1.00 93.94 463 CYS A C 1
ATOM 3616 O O . CYS A 1 463 ? -13.088 19.128 5.006 1.00 93.94 463 CYS A O 1
ATOM 3618 N N . LEU A 1 464 ? -12.846 21.369 4.928 1.00 90.50 464 LEU A N 1
ATOM 3619 C CA . LEU A 1 464 ? -14.185 21.665 4.398 1.00 90.50 464 LEU A CA 1
ATOM 3620 C C . LEU A 1 464 ? -14.501 20.888 3.114 1.00 90.50 464 LEU A C 1
ATOM 3622 O O . LEU A 1 464 ? -15.603 20.366 2.971 1.00 90.50 464 LEU A O 1
ATOM 3626 N N . ARG A 1 465 ? -13.518 20.740 2.213 1.00 89.88 465 ARG A N 1
ATOM 3627 C CA . ARG A 1 465 ? -13.666 19.952 0.979 1.00 89.88 465 ARG A CA 1
ATOM 3628 C C . ARG A 1 465 ? -13.989 18.481 1.260 1.00 89.88 465 ARG A C 1
ATOM 3630 O O . ARG A 1 465 ? -14.752 17.884 0.510 1.00 89.88 465 ARG A O 1
ATOM 3637 N N . ASN A 1 466 ? -13.448 17.927 2.343 1.00 91.88 466 ASN A N 1
ATOM 3638 C CA . ASN A 1 466 ? -13.607 16.519 2.704 1.00 91.88 466 ASN A CA 1
ATOM 3639 C C . ASN A 1 466 ? -14.801 16.268 3.633 1.00 91.88 466 ASN A C 1
ATOM 3641 O O . ASN A 1 466 ? -15.048 15.118 3.994 1.00 91.88 466 ASN A O 1
ATOM 3645 N N . MET A 1 467 ? -15.542 17.307 4.039 1.00 92.31 467 MET A N 1
ATOM 3646 C CA . MET A 1 467 ? -16.639 17.175 5.003 1.00 92.31 467 MET A CA 1
ATOM 3647 C C . MET A 1 467 ? -17.678 16.113 4.631 1.00 92.31 467 MET A C 1
ATOM 3649 O O . MET A 1 467 ? -18.046 15.361 5.530 1.00 92.31 467 MET A O 1
ATOM 3653 N N . PRO A 1 468 ? -18.107 15.953 3.362 1.00 92.44 468 PRO A N 1
ATOM 3654 C CA . PRO A 1 468 ? -19.028 14.875 2.998 1.00 92.44 468 PRO A CA 1
ATOM 3655 C C . PRO A 1 468 ? -18.502 13.480 3.369 1.00 92.44 468 PRO A C 1
ATOM 3657 O O . PRO A 1 468 ? -19.238 12.652 3.902 1.00 92.44 468 PRO A O 1
ATOM 3660 N N . SER A 1 469 ? -17.213 13.225 3.158 1.00 92.69 469 SER A N 1
ATOM 3661 C CA . SER A 1 469 ? -16.589 11.928 3.444 1.00 92.69 469 SER A CA 1
ATOM 3662 C C . SER A 1 469 ? -16.229 11.761 4.918 1.00 92.69 469 SER A C 1
ATOM 3664 O O . SER A 1 469 ? -16.317 10.656 5.453 1.00 92.69 469 SER A O 1
ATOM 3666 N N . ILE A 1 470 ? -15.910 12.860 5.610 1.00 94.44 470 ILE A N 1
ATOM 3667 C CA . ILE A 1 470 ? -15.788 12.895 7.075 1.00 94.44 470 ILE A CA 1
ATOM 3668 C C . ILE A 1 470 ? -17.131 12.529 7.726 1.00 94.44 470 ILE A C 1
ATOM 3670 O O . ILE A 1 470 ? -17.153 11.694 8.630 1.00 94.44 470 ILE A O 1
ATOM 3674 N N . LEU A 1 471 ? -18.242 13.086 7.232 1.00 92.38 471 LEU A N 1
ATOM 3675 C CA . LEU A 1 471 ? -19.599 12.754 7.677 1.00 92.38 471 LEU A CA 1
ATOM 3676 C C . LEU A 1 471 ? -19.969 11.304 7.343 1.00 92.38 471 LEU A C 1
ATOM 3678 O O . LEU A 1 471 ? -20.535 10.612 8.180 1.00 92.38 471 LEU A O 1
ATOM 3682 N N . ARG A 1 472 ? -19.582 10.793 6.169 1.00 92.69 472 ARG A N 1
ATOM 3683 C CA . ARG A 1 472 ? -19.801 9.381 5.809 1.00 92.69 472 ARG A CA 1
ATOM 3684 C C . ARG A 1 472 ? -19.099 8.422 6.781 1.00 92.69 472 ARG A C 1
ATOM 3686 O O . ARG A 1 472 ? -19.711 7.461 7.243 1.00 92.69 472 ARG A O 1
ATOM 3693 N N . ARG A 1 473 ? -17.836 8.705 7.139 1.00 94.69 473 ARG A N 1
ATOM 3694 C CA . ARG A 1 473 ? -17.095 7.939 8.162 1.00 94.69 473 ARG A CA 1
ATOM 3695 C C . ARG A 1 473 ? -17.793 8.010 9.521 1.00 94.69 473 ARG A C 1
ATOM 3697 O O . ARG A 1 473 ? -17.918 6.991 10.185 1.00 94.69 473 ARG A O 1
ATOM 3704 N N . HIS A 1 474 ? -18.245 9.198 9.919 1.00 94.25 474 HIS A N 1
ATOM 3705 C CA . HIS A 1 474 ? -18.996 9.398 11.157 1.00 94.25 474 HIS A CA 1
ATOM 3706 C C . HIS A 1 474 ? -20.265 8.535 11.205 1.00 94.25 474 HIS A C 1
ATOM 3708 O O . HIS A 1 474 ? -20.444 7.747 12.133 1.00 94.25 474 HIS A O 1
ATOM 3714 N N . ASN A 1 475 ? -21.091 8.621 10.161 1.00 94.06 475 ASN A N 1
ATOM 3715 C CA . ASN A 1 475 ? -22.368 7.917 10.090 1.00 94.06 475 ASN A CA 1
ATOM 3716 C C . ASN A 1 475 ? -22.198 6.396 10.079 1.00 94.06 475 ASN A C 1
ATOM 3718 O O . ASN A 1 475 ? -23.016 5.704 10.661 1.00 94.06 475 ASN A O 1
ATOM 3722 N N . THR A 1 476 ? -21.082 5.876 9.558 1.00 94.75 476 THR A N 1
ATOM 3723 C CA . THR A 1 476 ? -20.778 4.433 9.616 1.00 94.75 476 THR A CA 1
ATOM 3724 C C . THR A 1 476 ? -20.803 3.891 11.056 1.00 94.75 476 THR A C 1
ATOM 3726 O O . THR A 1 476 ? -21.282 2.785 11.300 1.00 94.75 476 THR A O 1
ATOM 3729 N N . ILE A 1 477 ? -20.311 4.663 12.032 1.00 94.69 477 ILE A N 1
ATOM 3730 C CA . ILE A 1 477 ? -20.345 4.262 13.448 1.00 94.69 477 ILE A CA 1
ATOM 3731 C C . ILE A 1 477 ? -21.714 4.494 14.064 1.00 94.69 477 ILE A C 1
ATOM 3733 O O . ILE A 1 477 ? -22.153 3.661 14.855 1.00 94.69 477 ILE A O 1
ATOM 3737 N N . VAL A 1 478 ? -22.385 5.590 13.703 1.00 95.19 478 VAL A N 1
ATOM 3738 C CA . VAL A 1 478 ? -23.767 5.844 14.129 1.00 95.19 478 VAL A CA 1
ATOM 3739 C C . VAL A 1 478 ? -24.647 4.659 13.730 1.00 95.19 478 VAL A C 1
ATOM 3741 O O . VAL A 1 478 ? -25.236 4.025 14.601 1.00 95.19 478 VAL A O 1
ATOM 3744 N N . ASP A 1 479 ? -24.623 4.276 12.454 1.00 95.06 479 ASP A N 1
ATOM 3745 C CA . ASP A 1 479 ? -25.368 3.141 11.908 1.00 95.06 479 ASP A CA 1
ATOM 3746 C C . ASP A 1 479 ? -25.000 1.839 12.627 1.00 95.06 479 ASP A C 1
ATOM 3748 O O . ASP A 1 479 ? -25.865 1.035 12.971 1.00 95.06 479 ASP A O 1
ATOM 3752 N N . ARG A 1 480 ? -23.711 1.628 12.922 1.00 94.62 480 ARG A N 1
ATOM 3753 C CA . ARG A 1 480 ? -23.253 0.444 13.658 1.00 94.62 480 ARG A CA 1
ATOM 3754 C C . ARG A 1 480 ? -23.803 0.391 15.087 1.00 94.62 480 ARG A C 1
ATOM 3756 O O . ARG A 1 480 ? -24.154 -0.696 15.541 1.00 94.62 480 ARG A O 1
ATOM 3763 N N . ILE A 1 481 ? -23.858 1.519 15.797 1.00 95.31 481 ILE A N 1
ATOM 3764 C CA . ILE A 1 481 ? -24.433 1.593 17.149 1.00 95.31 481 ILE A CA 1
ATOM 3765 C C . ILE A 1 481 ? -25.942 1.369 17.085 1.00 95.31 481 ILE A C 1
ATOM 3767 O O . ILE A 1 481 ? -26.442 0.534 17.831 1.00 95.31 481 ILE A O 1
ATOM 3771 N N . VAL A 1 482 ? -26.642 2.050 16.172 1.00 94.94 482 VAL A N 1
ATOM 3772 C CA . VAL A 1 482 ? -28.095 1.923 15.964 1.00 94.94 482 VAL A CA 1
ATOM 3773 C C . VAL A 1 482 ? -28.482 0.471 15.691 1.00 94.94 482 VAL A C 1
ATOM 3775 O O . VAL A 1 482 ? -29.338 -0.074 16.380 1.00 94.94 482 VAL A O 1
ATOM 3778 N N . ASN A 1 483 ? -27.781 -0.195 14.771 1.00 92.25 483 ASN A N 1
ATOM 3779 C CA . ASN A 1 483 ? -28.019 -1.603 14.433 1.00 92.25 483 ASN A CA 1
ATOM 3780 C C . ASN A 1 483 ? -27.709 -2.579 15.580 1.00 92.25 483 ASN A C 1
ATOM 3782 O O . ASN A 1 483 ? -28.051 -3.757 15.501 1.00 92.25 483 ASN A O 1
ATOM 3786 N N . ALA A 1 484 ? -27.014 -2.126 16.623 1.00 91.81 484 ALA A N 1
ATOM 3787 C CA . ALA A 1 484 ? -26.684 -2.935 17.787 1.00 91.81 484 ALA A CA 1
ATOM 3788 C C . ALA A 1 484 ? -27.619 -2.699 18.983 1.00 91.81 484 ALA A C 1
ATOM 3790 O O . ALA A 1 484 ? -27.481 -3.405 19.985 1.00 91.81 484 ALA A O 1
ATOM 3791 N N . VAL A 1 485 ? -28.543 -1.737 18.895 1.00 91.75 485 VAL A N 1
ATOM 3792 C CA . VAL A 1 485 ? -29.573 -1.509 19.914 1.00 91.75 485 VAL A CA 1
ATOM 3793 C C . VAL A 1 485 ? -30.572 -2.665 19.875 1.00 91.75 485 VAL A C 1
ATOM 3795 O O . VAL A 1 485 ? -31.115 -2.990 18.824 1.00 91.75 485 VAL A O 1
ATOM 3798 N N . GLN A 1 486 ? -30.790 -3.309 21.023 1.00 85.56 486 GLN A N 1
ATOM 3799 C CA . GLN A 1 486 ? -31.675 -4.476 21.138 1.00 85.56 486 GLN A CA 1
ATOM 3800 C C . GLN A 1 486 ? -33.086 -4.116 21.620 1.00 85.56 486 GLN A C 1
ATOM 3802 O O . GLN A 1 486 ? -34.041 -4.815 21.287 1.00 85.56 486 GLN A O 1
ATOM 3807 N N . SER A 1 487 ? -33.209 -3.049 22.409 1.00 86.44 487 SER A N 1
ATOM 3808 C CA . SER A 1 487 ? -34.437 -2.597 23.063 1.00 86.44 487 SER A CA 1
ATOM 3809 C C . SER A 1 487 ? -34.492 -1.071 23.109 1.00 86.44 487 SER A C 1
ATOM 3811 O O . SER A 1 487 ? -33.459 -0.401 23.087 1.00 86.44 487 SER A O 1
ATOM 3813 N N . GLY A 1 488 ? -35.711 -0.533 23.166 1.00 88.69 488 GLY A N 1
ATOM 3814 C CA . GLY A 1 488 ? -35.968 0.906 23.188 1.00 88.69 488 GLY A CA 1
ATOM 3815 C C . GLY A 1 488 ? -36.230 1.522 21.811 1.00 88.69 488 GLY A C 1
ATOM 3816 O O . GLY A 1 488 ? -35.950 0.941 20.762 1.00 88.69 488 GLY A O 1
ATOM 3817 N N . THR A 1 489 ? -36.796 2.726 21.824 1.00 92.94 489 THR A N 1
ATOM 3818 C CA . THR A 1 489 ? -37.057 3.524 20.621 1.00 92.94 489 THR A CA 1
ATOM 3819 C C . THR A 1 489 ? -35.808 4.316 20.266 1.00 92.94 489 THR A C 1
ATOM 3821 O O . THR A 1 489 ? -35.310 5.091 21.084 1.00 92.94 489 THR A O 1
ATOM 3824 N N . VAL A 1 490 ? -35.301 4.133 19.047 1.00 94.75 490 VAL A N 1
ATOM 3825 C CA . VAL A 1 490 ? -34.101 4.825 18.563 1.00 94.75 490 VAL A CA 1
ATOM 3826 C C . VAL A 1 490 ? -34.488 6.030 17.717 1.00 94.75 490 VAL A C 1
ATOM 3828 O O . VAL A 1 490 ? -35.237 5.907 16.751 1.00 94.75 490 VAL A O 1
ATOM 3831 N N . THR A 1 491 ? -33.922 7.188 18.046 1.00 93.56 491 THR A N 1
ATOM 3832 C CA . THR A 1 491 ? -34.050 8.418 17.260 1.00 93.56 491 THR A CA 1
ATOM 3833 C C . THR A 1 491 ? -32.663 8.908 16.857 1.00 93.56 491 THR A C 1
ATOM 3835 O O . THR A 1 491 ? -31.774 8.967 17.704 1.00 93.56 491 THR A O 1
ATOM 3838 N N . THR A 1 492 ? -32.459 9.275 15.590 1.00 93.38 492 THR A N 1
ATOM 3839 C CA . THR A 1 492 ? -31.150 9.709 15.071 1.00 93.38 492 THR A CA 1
ATOM 3840 C C . THR A 1 492 ? -31.209 11.081 14.413 1.00 93.38 492 THR A C 1
ATOM 3842 O O . THR A 1 492 ? -32.161 11.380 13.695 1.00 93.38 492 THR A O 1
ATOM 3845 N N . ASP A 1 493 ? -30.202 11.924 14.668 1.00 88.06 493 ASP A N 1
ATOM 3846 C CA . ASP A 1 493 ? -30.062 13.289 14.123 1.00 88.06 493 ASP A CA 1
ATOM 3847 C C . ASP A 1 493 ? -31.364 14.125 14.181 1.00 88.06 493 ASP A C 1
ATOM 3849 O O . ASP A 1 493 ? -31.717 14.859 13.257 1.00 88.06 493 ASP A O 1
ATOM 3853 N N . GLN A 1 494 ? -32.130 14.045 15.270 1.00 87.50 494 GLN A N 1
ATOM 3854 C CA . GLN A 1 494 ? -33.382 14.800 15.424 1.00 87.50 494 GLN A CA 1
ATOM 3855 C C . GLN A 1 494 ? -33.319 15.782 16.591 1.00 87.50 494 GLN A C 1
ATOM 3857 O O . GLN A 1 494 ? -32.642 15.560 17.593 1.00 87.50 494 GLN A O 1
ATOM 3862 N N . GLN A 1 495 ? -34.032 16.904 16.447 1.00 87.19 495 GLN A N 1
ATOM 3863 C CA . GLN A 1 495 ? -34.197 17.869 17.533 1.00 87.19 495 GLN A CA 1
ATOM 3864 C C . GLN A 1 495 ? -35.198 17.340 18.556 1.00 87.19 495 GLN A C 1
ATOM 3866 O O . GLN A 1 495 ? -36.315 16.965 18.195 1.00 87.19 495 GLN A O 1
ATOM 3871 N N . VAL A 1 496 ? -34.850 17.424 19.840 1.00 82.88 496 VAL A N 1
ATOM 3872 C CA . VAL A 1 496 ? -35.794 17.166 20.936 1.00 82.88 496 VAL A CA 1
ATOM 3873 C C . VAL A 1 496 ? -36.676 18.404 21.114 1.00 82.88 496 VAL A C 1
ATOM 3875 O O . VAL A 1 496 ? -36.420 19.260 21.961 1.00 82.88 496 VAL A O 1
ATOM 3878 N N . ARG A 1 497 ? -37.707 18.534 20.268 1.00 78.69 497 ARG A N 1
ATOM 3879 C CA . ARG A 1 497 ? -38.578 19.726 20.223 1.00 78.69 497 ARG A CA 1
ATOM 3880 C C . ARG A 1 497 ? -39.223 20.042 21.573 1.00 78.69 497 ARG A C 1
ATOM 3882 O O . ARG A 1 497 ? -39.306 21.208 21.939 1.00 78.69 497 ARG A O 1
ATOM 3889 N N . ALA A 1 498 ? -39.609 19.014 22.329 1.00 77.69 498 ALA A N 1
ATOM 3890 C CA . ALA A 1 498 ? -40.215 19.159 23.653 1.00 77.69 498 ALA A CA 1
ATOM 3891 C C . ALA A 1 498 ? -39.291 19.843 24.682 1.00 77.69 498 ALA A C 1
ATOM 3893 O O . ALA A 1 498 ? -39.779 20.427 25.643 1.00 77.69 498 ALA A O 1
ATOM 3894 N N . ALA A 1 499 ? -37.973 19.817 24.461 1.00 78.69 499 ALA A N 1
ATOM 3895 C CA . ALA A 1 499 ? -36.985 20.466 25.318 1.00 78.69 499 ALA A CA 1
ATOM 3896 C C . ALA A 1 499 ? -36.684 21.924 24.920 1.00 78.69 499 ALA A C 1
ATOM 3898 O O . ALA A 1 499 ? -35.766 22.523 25.476 1.00 78.69 499 ALA A O 1
ATOM 3899 N N . ASN A 1 500 ? -37.380 22.485 23.917 1.00 79.00 500 ASN A N 1
ATOM 3900 C CA . ASN A 1 500 ? -37.084 23.800 23.322 1.00 79.00 500 ASN A CA 1
ATOM 3901 C C . ASN A 1 500 ? -35.606 23.981 22.913 1.00 79.00 500 ASN A C 1
ATOM 3903 O O . ASN A 1 500 ? -35.075 25.092 22.880 1.00 79.00 500 ASN A O 1
ATOM 3907 N N . SER A 1 501 ? -34.931 22.880 22.577 1.00 82.44 501 SER A N 1
ATOM 3908 C CA . SER A 1 501 ? -33.515 22.859 22.225 1.00 82.44 501 SER A CA 1
ATOM 3909 C C . SER A 1 501 ? -33.324 22.676 20.722 1.00 82.44 501 SER A C 1
ATOM 3911 O O . SER A 1 501 ? -33.986 21.856 20.088 1.00 82.44 501 SER A O 1
ATOM 3913 N N . ARG A 1 502 ? -32.369 23.413 20.140 1.00 87.69 502 ARG A N 1
ATOM 3914 C CA . ARG A 1 502 ? -31.940 23.229 18.739 1.00 87.69 502 ARG A CA 1
ATOM 3915 C C . ARG A 1 502 ? -30.901 22.116 18.575 1.00 87.69 502 ARG A C 1
ATOM 3917 O O . ARG A 1 502 ? -30.452 21.867 17.455 1.00 87.69 502 ARG A O 1
ATOM 3924 N N . LEU A 1 503 ? -30.484 21.492 19.676 1.00 89.50 503 LEU A N 1
ATOM 3925 C CA . LEU A 1 503 ? -29.500 20.417 19.675 1.00 89.50 503 LEU A CA 1
ATOM 3926 C C . LEU A 1 503 ? -30.065 19.169 18.987 1.00 89.50 503 LEU A C 1
ATOM 3928 O O . LEU A 1 503 ? -31.232 18.826 19.165 1.00 89.50 503 LEU A O 1
ATOM 3932 N N . ARG A 1 504 ? -29.206 18.496 18.222 1.00 91.00 504 ARG A N 1
ATOM 3933 C CA . ARG A 1 504 ? -29.491 17.242 17.519 1.00 91.00 504 ARG A CA 1
ATOM 3934 C C . ARG A 1 504 ? -28.429 16.228 17.939 1.00 91.00 504 ARG A C 1
ATOM 3936 O O . ARG A 1 504 ? -27.322 16.298 17.406 1.00 91.00 504 ARG A O 1
ATOM 3943 N N . PRO A 1 505 ? -28.687 15.411 18.972 1.00 92.81 505 PRO A N 1
ATOM 3944 C CA . PRO A 1 505 ? -27.818 14.285 19.284 1.00 92.81 505 PRO A CA 1
ATOM 3945 C C . PRO A 1 505 ? -27.805 13.284 18.128 1.00 92.81 505 PRO A C 1
ATOM 3947 O O . PRO A 1 505 ? -28.815 13.135 17.436 1.00 92.81 505 PRO A O 1
ATOM 3950 N N . ASP A 1 506 ? -26.686 12.586 17.935 1.00 95.19 506 ASP A N 1
ATOM 3951 C CA . ASP A 1 506 ? -26.586 11.605 16.850 1.00 95.19 506 ASP A CA 1
ATOM 3952 C C . ASP A 1 506 ? -27.530 10.424 17.077 1.00 95.19 506 ASP A C 1
ATOM 3954 O O . ASP A 1 506 ? -28.153 9.956 16.127 1.00 95.19 506 ASP A O 1
ATOM 3958 N N . ILE A 1 507 ? -27.651 9.964 18.329 1.00 96.81 507 ILE A N 1
ATOM 3959 C CA . ILE A 1 507 ? -28.509 8.849 18.732 1.00 96.81 507 ILE A CA 1
ATOM 3960 C C . ILE A 1 507 ? -29.151 9.162 20.089 1.00 96.81 507 ILE A C 1
ATOM 3962 O O . ILE A 1 507 ? -28.473 9.534 21.049 1.00 96.81 507 ILE A O 1
ATOM 3966 N N . ILE A 1 508 ? -30.458 8.950 20.185 1.00 96.00 508 ILE A N 1
ATOM 3967 C CA . ILE A 1 508 ? -31.201 8.861 21.441 1.00 96.00 508 ILE A CA 1
ATOM 3968 C C . ILE A 1 508 ? -31.851 7.481 21.483 1.00 96.00 508 ILE A C 1
ATOM 3970 O O . ILE A 1 508 ? -32.548 7.108 20.541 1.00 96.00 508 ILE A O 1
ATOM 3974 N N . VAL A 1 509 ? -31.620 6.732 22.559 1.00 95.88 509 VAL A N 1
ATOM 3975 C CA . VAL A 1 509 ? -32.315 5.468 22.838 1.00 95.88 509 VAL A CA 1
ATOM 3976 C C . VAL A 1 509 ? -33.221 5.691 24.041 1.00 95.88 509 VAL A C 1
ATOM 3978 O O . VAL A 1 509 ? -32.722 5.969 25.132 1.00 95.88 509 VAL A O 1
ATOM 3981 N N . GLU A 1 510 ? -34.534 5.597 23.841 1.00 93.81 510 GLU A N 1
ATOM 3982 C CA . GLU A 1 510 ? -35.533 5.745 24.902 1.00 93.81 510 GLU A CA 1
ATOM 3983 C C . GLU A 1 510 ? -36.172 4.396 25.255 1.00 93.81 510 GLU A C 1
ATOM 3985 O O . GLU A 1 510 ? -36.799 3.748 24.419 1.00 93.81 510 GLU A O 1
ATOM 3990 N N . GLU A 1 511 ? -36.040 3.999 26.515 1.00 90.94 511 GLU A N 1
ATOM 3991 C CA . GLU A 1 511 ? -36.751 2.897 27.167 1.00 90.94 511 GLU A CA 1
ATOM 3992 C C . GLU A 1 511 ? -37.699 3.475 28.239 1.00 90.94 511 GLU A C 1
ATOM 3994 O O . GLU A 1 511 ? -37.594 4.655 28.587 1.00 90.94 511 GLU A O 1
ATOM 3999 N N . ASP A 1 512 ? -38.606 2.663 28.795 1.00 85.94 512 ASP A N 1
ATOM 4000 C CA . ASP A 1 512 ? -39.720 3.131 29.645 1.00 85.94 512 ASP A CA 1
ATOM 4001 C C . ASP A 1 512 ? -39.301 4.097 30.772 1.00 85.94 512 ASP A C 1
ATOM 4003 O O . ASP A 1 512 ? -39.934 5.131 30.970 1.00 85.94 512 ASP A O 1
ATOM 4007 N N . ASN A 1 513 ? -38.186 3.815 31.459 1.00 91.38 513 ASN A N 1
ATOM 4008 C CA . ASN A 1 513 ? -37.658 4.641 32.556 1.00 91.38 513 ASN A CA 1
ATOM 4009 C C . ASN A 1 513 ? -36.257 5.218 32.288 1.00 91.38 513 ASN A C 1
ATOM 4011 O O . ASN A 1 513 ? -35.653 5.801 33.194 1.00 91.38 513 ASN A O 1
ATOM 4015 N N . LYS A 1 514 ? -35.705 5.049 31.081 1.00 94.12 514 LYS A N 1
ATOM 4016 C CA . LYS A 1 514 ? -34.285 5.313 30.810 1.00 94.12 514 LYS A CA 1
ATOM 4017 C C . LYS A 1 514 ? -34.058 5.921 29.430 1.00 94.12 514 LYS A C 1
ATOM 4019 O O . LYS A 1 514 ? -34.608 5.457 28.442 1.00 94.12 514 LYS A O 1
ATOM 4024 N N . VAL A 1 515 ? -33.197 6.932 29.358 1.00 95.44 515 VAL A N 1
ATOM 4025 C CA . VAL A 1 515 ? -32.795 7.603 28.118 1.00 95.44 515 VAL A CA 1
ATOM 4026 C C . VAL A 1 515 ? -31.277 7.616 28.007 1.00 95.44 515 VAL A C 1
ATOM 4028 O O . VAL A 1 515 ? -30.573 8.048 28.921 1.00 95.44 515 VAL A O 1
ATOM 4031 N N . LEU A 1 516 ? -30.765 7.163 26.867 1.00 96.31 516 LEU A N 1
ATOM 4032 C CA . LEU A 1 516 ? -29.351 7.246 26.524 1.00 96.31 516 LEU A CA 1
ATOM 4033 C C . LEU A 1 516 ? -29.167 8.239 25.382 1.00 96.31 516 LEU A C 1
ATOM 4035 O O . LEU A 1 516 ? -29.670 8.015 24.284 1.00 96.31 516 LEU A O 1
ATOM 4039 N N . ILE A 1 517 ? -28.416 9.310 25.627 1.00 96.19 517 ILE A N 1
ATOM 4040 C CA . ILE A 1 517 ? -27.998 10.259 24.594 1.00 96.19 517 ILE A CA 1
ATOM 4041 C C . ILE A 1 517 ? -26.567 9.903 24.200 1.00 96.19 517 ILE A C 1
ATOM 4043 O O . ILE A 1 517 ? -25.647 10.057 25.001 1.00 96.19 517 ILE A O 1
ATOM 4047 N N . ILE A 1 518 ? -26.370 9.421 22.976 1.00 96.94 518 ILE A N 1
ATOM 4048 C CA . ILE A 1 518 ? -25.066 8.989 22.469 1.00 96.94 518 ILE A CA 1
ATOM 4049 C C . ILE A 1 518 ? -24.709 9.870 21.276 1.00 96.94 518 ILE A C 1
ATOM 4051 O O . ILE A 1 518 ? -25.439 9.930 20.289 1.00 96.94 518 ILE A O 1
ATOM 4055 N N . ASP A 1 519 ? -23.571 10.549 21.363 1.00 96.25 519 ASP A N 1
ATOM 4056 C CA . ASP A 1 519 ? -23.063 11.394 20.286 1.00 96.25 519 ASP A CA 1
ATOM 4057 C C . ASP A 1 519 ? -21.645 10.951 19.905 1.00 96.25 519 ASP A C 1
ATOM 4059 O O . ASP A 1 519 ? -20.756 10.825 20.754 1.00 96.25 519 ASP A O 1
ATOM 4063 N N . VAL A 1 520 ? -21.461 10.638 18.625 1.00 95.81 520 VAL A N 1
ATOM 4064 C CA . VAL A 1 520 ? -20.248 10.054 18.067 1.00 95.81 520 VAL A CA 1
ATOM 4065 C C . VAL A 1 520 ? -19.246 11.163 17.752 1.00 95.81 520 VAL A C 1
ATOM 4067 O O . VAL A 1 520 ? -19.556 12.234 17.231 1.00 95.81 520 VAL A O 1
ATOM 4070 N N . CYS A 1 521 ? -17.973 10.922 18.063 1.00 91.56 521 CYS A N 1
ATOM 4071 C CA . CYS A 1 521 ? -16.920 11.891 17.789 1.00 91.56 521 CYS A CA 1
ATOM 4072 C C . CYS A 1 521 ? -15.653 11.243 17.233 1.00 91.56 521 CYS A C 1
ATOM 4074 O O . CYS A 1 521 ? -15.204 10.197 17.702 1.00 91.56 521 CYS A O 1
ATOM 4076 N N . TYR A 1 522 ? -15.054 11.940 16.263 1.00 90.25 522 TYR A N 1
ATOM 4077 C CA . TYR A 1 522 ? -13.818 11.573 15.575 1.00 90.25 522 TYR A CA 1
ATOM 4078 C C . TYR A 1 522 ? -12.702 12.607 15.800 1.00 90.25 522 TYR A C 1
ATOM 4080 O O . TYR A 1 522 ? -12.337 13.338 14.868 1.00 90.25 522 TYR A O 1
ATOM 4088 N N . PRO A 1 523 ? -12.140 12.722 17.018 1.00 93.81 523 PRO A N 1
ATOM 4089 C CA . PRO A 1 523 ? -10.907 13.473 17.197 1.00 93.81 523 PRO A CA 1
ATOM 4090 C C . PRO A 1 523 ? -9.759 12.792 16.439 1.00 93.81 523 PRO A C 1
ATOM 4092 O O . PRO A 1 523 ? -9.747 11.579 16.215 1.00 93.81 523 PRO A O 1
ATOM 4095 N N . PHE A 1 524 ? -8.755 13.575 16.058 1.00 95.31 524 PHE A N 1
ATOM 4096 C CA . PHE A 1 524 ? -7.490 12.987 15.634 1.00 95.31 524 PHE A CA 1
ATOM 4097 C C . PHE A 1 524 ? -6.770 12.373 16.845 1.00 95.31 524 PHE A C 1
ATOM 4099 O O . PHE A 1 524 ? -6.838 12.923 17.944 1.00 95.31 524 PHE A O 1
ATOM 4106 N N . ASP A 1 525 ? -6.047 11.272 16.632 1.00 94.62 525 ASP A N 1
ATOM 4107 C CA . ASP A 1 525 ? -5.321 10.468 17.630 1.00 94.62 525 ASP A CA 1
ATOM 4108 C C . ASP A 1 525 ? -4.071 11.187 18.189 1.00 94.62 525 ASP A C 1
ATOM 4110 O O . ASP A 1 525 ? -2.949 10.680 18.163 1.00 94.62 525 ASP A O 1
ATOM 4114 N N . ASN A 1 526 ? -4.243 12.414 18.666 1.00 88.19 526 ASN A N 1
ATOM 4115 C CA . ASN A 1 526 ? -3.200 13.240 19.254 1.00 88.19 526 ASN A CA 1
ATOM 4116 C C . ASN A 1 526 ? -3.176 13.031 20.770 1.00 88.19 526 ASN A C 1
ATOM 4118 O O . ASN A 1 526 ? -3.533 13.968 21.455 1.00 88.19 526 ASN A O 1
ATOM 4122 N N . ASN A 1 527 ? -2.714 11.875 21.269 1.00 88.75 527 ASN A N 1
ATOM 4123 C CA . ASN A 1 527 ? -2.671 11.484 22.697 1.00 88.75 527 ASN A CA 1
ATOM 4124 C C . ASN A 1 527 ? -4.022 11.130 23.365 1.00 88.75 527 ASN A C 1
ATOM 4126 O O . ASN A 1 527 ? -5.088 11.198 22.755 1.00 88.75 527 ASN A O 1
ATOM 4130 N N . ALA A 1 528 ? -3.937 10.678 24.619 1.00 87.75 528 ALA A N 1
ATOM 4131 C CA . ALA A 1 528 ? -5.066 10.244 25.433 1.00 87.75 528 ALA A CA 1
ATOM 4132 C C . ALA A 1 528 ? -5.941 11.414 25.914 1.00 87.75 528 ALA A C 1
ATOM 4134 O O . ALA A 1 528 ? -7.162 11.282 26.001 1.00 87.75 528 ALA A O 1
ATOM 4135 N N . GLU A 1 529 ? -5.323 12.556 26.219 1.00 91.25 529 GLU A N 1
ATOM 4136 C CA . GLU A 1 529 ? -5.990 13.786 26.648 1.00 91.25 529 GLU A CA 1
ATOM 4137 C C . GLU A 1 529 ? -6.955 14.281 25.563 1.00 91.25 529 GLU A C 1
ATOM 4139 O O . GLU A 1 529 ? -8.109 14.563 25.862 1.00 91.25 529 GLU A O 1
ATOM 4144 N N . ALA A 1 530 ? -6.547 14.267 24.290 1.00 90.94 530 ALA A N 1
ATOM 4145 C CA . ALA A 1 530 ? -7.390 14.708 23.181 1.00 90.94 530 ALA A CA 1
ATOM 4146 C C . ALA A 1 530 ? -8.679 13.882 23.023 1.00 90.94 530 ALA A C 1
ATOM 4148 O O . ALA A 1 530 ? -9.712 14.431 22.627 1.00 90.94 530 ALA A O 1
ATOM 4149 N N . LEU A 1 531 ? -8.635 12.578 23.331 1.00 92.56 531 LEU A N 1
ATOM 4150 C CA . LEU A 1 531 ? -9.823 11.717 23.322 1.00 92.56 531 LEU A CA 1
ATOM 4151 C C . LEU A 1 531 ? -10.759 12.057 24.492 1.00 92.56 531 LEU A C 1
ATOM 4153 O O . LEU A 1 531 ? -11.964 12.194 24.282 1.00 92.56 531 LEU A O 1
ATOM 4157 N N . ARG A 1 532 ? -10.205 12.266 25.696 1.00 93.25 532 ARG A N 1
ATOM 4158 C CA . ARG A 1 532 ? -10.973 12.674 26.886 1.00 93.25 532 ARG A CA 1
ATOM 4159 C C . ARG A 1 532 ? -11.610 14.053 26.714 1.00 93.25 532 ARG A C 1
ATOM 4161 O O . ARG A 1 532 ? -12.788 14.225 27.007 1.00 93.25 532 ARG A O 1
ATOM 4168 N N . ASP A 1 533 ? -10.879 15.012 26.156 1.00 93.50 533 ASP A N 1
ATOM 4169 C CA . ASP A 1 533 ? -11.398 16.353 25.880 1.00 93.50 533 ASP A CA 1
ATOM 4170 C C . ASP A 1 533 ? -12.530 16.319 24.842 1.00 93.50 533 ASP A C 1
ATOM 4172 O O . ASP A 1 533 ? -13.482 17.100 24.911 1.00 93.50 533 ASP A O 1
ATOM 4176 N N . ALA A 1 534 ? -12.448 15.418 23.855 1.00 92.81 534 ALA A N 1
ATOM 4177 C CA . ALA A 1 534 ? -13.515 15.218 22.880 1.00 92.81 534 ALA A CA 1
ATOM 4178 C C . ALA A 1 534 ? -14.792 14.668 23.527 1.00 92.81 534 ALA A C 1
ATOM 4180 O O . ALA A 1 534 ? -15.868 15.194 23.240 1.00 92.81 534 ALA A O 1
ATOM 4181 N N . GLU A 1 535 ? -14.672 13.686 24.423 1.00 94.69 535 GLU A N 1
ATOM 4182 C CA . GLU A 1 535 ? -15.792 13.176 25.220 1.00 94.69 535 GLU A CA 1
ATOM 4183 C C . GLU A 1 535 ? -16.400 14.286 26.087 1.00 94.69 535 GLU A C 1
ATOM 4185 O O . GLU A 1 535 ? -17.597 14.558 25.986 1.00 94.69 535 GLU A O 1
ATOM 4190 N N . GLN A 1 536 ? -15.578 14.987 26.877 1.00 94.75 536 GLN A N 1
ATOM 4191 C CA . GLN A 1 536 ? -16.055 16.003 27.817 1.00 94.75 536 GLN A CA 1
ATOM 4192 C C . GLN A 1 536 ? -16.809 17.137 27.114 1.00 94.75 536 GLN A C 1
ATOM 4194 O O . GLN A 1 536 ? -17.832 17.610 27.609 1.00 94.75 536 GLN A O 1
ATOM 4199 N N . ARG A 1 537 ? -16.360 17.551 25.920 1.00 94.56 537 ARG A N 1
ATOM 4200 C CA . ARG A 1 537 ? -17.085 18.541 25.106 1.00 94.56 537 ARG A CA 1
ATOM 4201 C C . ARG A 1 537 ? -18.492 18.078 24.734 1.00 94.56 537 ARG A C 1
ATOM 4203 O O . ARG A 1 537 ? -19.394 18.912 24.695 1.00 94.56 537 ARG A O 1
ATOM 4210 N N . LYS A 1 538 ? -18.696 16.787 24.455 1.00 93.69 538 LYS A N 1
ATOM 4211 C CA . LYS A 1 538 ? -20.022 16.239 24.127 1.00 93.69 538 LYS A CA 1
ATOM 4212 C C . LYS A 1 538 ? -20.897 16.109 25.370 1.00 93.69 538 LYS A C 1
ATOM 4214 O O . LYS A 1 538 ? -22.049 16.527 25.311 1.00 93.69 538 LYS A O 1
ATOM 4219 N N . LEU A 1 539 ? -20.342 15.654 26.495 1.00 94.50 539 LEU A N 1
ATOM 4220 C CA . LEU A 1 539 ? -21.051 15.635 27.782 1.00 94.50 539 LEU A CA 1
ATOM 4221 C C . LEU A 1 539 ? -21.585 17.032 28.133 1.00 94.50 539 LEU A C 1
ATOM 4223 O O . LEU A 1 539 ? -22.788 17.216 28.298 1.00 94.50 539 LEU A O 1
ATOM 4227 N N . ASN A 1 540 ? -20.708 18.041 28.112 1.00 95.50 540 ASN A N 1
ATOM 4228 C CA . ASN A 1 540 ? -21.077 19.426 28.408 1.00 95.50 540 ASN A CA 1
ATOM 4229 C C . ASN A 1 540 ? -22.111 19.982 27.412 1.00 95.50 540 ASN A C 1
ATOM 4231 O O . ASN A 1 540 ? -23.012 20.718 27.807 1.00 95.50 540 ASN A O 1
ATOM 4235 N N . LYS A 1 541 ? -22.002 19.630 26.120 1.00 93.75 541 LYS A N 1
ATOM 4236 C CA . LYS A 1 541 ? -22.928 20.084 25.067 1.00 93.75 541 LYS A CA 1
ATOM 4237 C C . LYS A 1 541 ? -24.369 19.630 25.324 1.00 93.75 541 LYS A C 1
ATOM 4239 O O . LYS A 1 541 ? -25.290 20.377 25.003 1.00 93.75 541 LYS A O 1
ATOM 4244 N N . TYR A 1 542 ? -24.566 18.429 25.867 1.00 94.75 542 TYR A N 1
ATOM 4245 C CA . TYR A 1 542 ? -25.892 17.824 26.041 1.00 94.75 542 TYR A CA 1
ATOM 4246 C C . TYR A 1 542 ? -26.395 17.806 27.490 1.00 94.75 542 TYR A C 1
ATOM 4248 O O . TYR A 1 542 ? -27.484 17.289 27.737 1.00 94.75 542 TYR A O 1
ATOM 4256 N N . GLU A 1 543 ? -25.678 18.422 28.432 1.00 93.50 543 GLU A N 1
ATOM 4257 C CA . GLU A 1 543 ? -26.074 18.474 29.847 1.00 93.50 543 GLU A CA 1
ATOM 4258 C C . GLU A 1 543 ? -27.478 19.078 30.045 1.00 93.50 543 GLU A C 1
ATOM 4260 O O . GLU A 1 543 ? -28.279 18.556 30.815 1.00 93.50 543 GLU A O 1
ATOM 4265 N N . GLY A 1 544 ? -27.842 20.111 29.276 1.00 92.88 544 GLY A N 1
ATOM 4266 C CA . GLY A 1 544 ? -29.197 20.678 29.326 1.00 92.88 544 GLY A CA 1
ATOM 4267 C C . GLY A 1 544 ? -30.293 19.700 28.873 1.00 92.88 544 GLY A C 1
ATOM 4268 O O . GLY A 1 544 ? -31.370 19.663 29.463 1.00 92.88 544 GLY A O 1
ATOM 4269 N N . LEU A 1 545 ? -30.020 18.859 27.864 1.00 92.75 545 LEU A N 1
ATOM 4270 C CA . LEU A 1 545 ? -30.965 17.823 27.424 1.00 92.75 545 LEU A CA 1
ATOM 4271 C C . LEU A 1 545 ? -31.082 16.688 28.446 1.00 92.75 545 LEU A C 1
ATOM 4273 O O . LEU A 1 545 ? -32.175 16.170 28.663 1.00 92.75 545 LEU A O 1
ATOM 4277 N N . LYS A 1 546 ? -29.984 16.347 29.123 1.00 94.38 546 LYS A N 1
ATOM 4278 C CA . LYS A 1 546 ? -30.002 15.399 30.239 1.00 94.38 546 LYS A CA 1
ATOM 4279 C C . LYS A 1 546 ? -30.919 15.878 31.362 1.00 94.38 546 LYS A C 1
ATOM 4281 O O . LYS A 1 546 ? -31.777 15.124 31.813 1.00 94.38 546 LYS A O 1
ATOM 4286 N N . GLN A 1 547 ? -30.771 17.136 31.780 1.00 94.38 547 GLN A N 1
ATOM 4287 C CA . GLN A 1 547 ? -31.604 17.739 32.825 1.00 94.38 547 GLN A CA 1
ATOM 4288 C C . GLN A 1 547 ? -33.087 17.769 32.438 1.00 94.38 547 GLN A C 1
ATOM 4290 O O . GLN A 1 547 ? -33.937 17.511 33.285 1.00 94.38 547 GLN A O 1
ATOM 4295 N N . PHE A 1 548 ? -33.399 18.009 31.161 1.00 93.75 548 PHE A N 1
ATOM 4296 C CA . PHE A 1 548 ? -34.768 17.944 30.650 1.00 93.75 548 PHE A CA 1
ATOM 4297 C C . PHE A 1 548 ? -35.408 16.560 30.849 1.00 93.75 548 PHE A C 1
ATOM 4299 O O . PHE A 1 548 ? -36.483 16.470 31.438 1.00 93.75 548 PHE A O 1
ATOM 4306 N N . PHE A 1 549 ? -34.749 15.477 30.419 1.00 93.12 549 PHE A N 1
ATOM 4307 C CA . PHE A 1 549 ? -35.293 14.121 30.584 1.00 93.12 549 PHE A CA 1
ATOM 4308 C C . PHE A 1 549 ? -35.365 13.688 32.055 1.00 93.12 549 PHE A C 1
ATOM 4310 O O . PHE A 1 549 ? -36.324 13.026 32.450 1.00 93.12 549 PHE A O 1
ATOM 4317 N N . VAL A 1 550 ? -34.407 14.118 32.885 1.00 94.19 550 VAL A N 1
ATOM 4318 C CA . VAL A 1 550 ? -34.467 13.920 34.344 1.00 94.19 550 VAL A CA 1
ATOM 4319 C C . VAL A 1 550 ? -35.667 14.648 34.953 1.00 94.19 550 VAL A C 1
ATOM 4321 O O . VAL A 1 550 ? -36.365 14.081 35.790 1.00 94.19 550 VAL A O 1
ATOM 4324 N N . GLY A 1 551 ? -35.972 15.863 34.489 1.00 92.06 551 GLY A N 1
ATOM 4325 C CA . GLY A 1 551 ? -37.167 16.611 34.889 1.00 92.06 551 GLY A CA 1
ATOM 4326 C C . GLY A 1 551 ? -38.489 15.933 34.504 1.00 92.06 551 GLY A C 1
ATOM 4327 O O . GLY A 1 551 ? -39.503 16.178 35.147 1.00 92.06 551 GLY A O 1
ATOM 4328 N N . GLN A 1 552 ? -38.479 15.040 33.508 1.00 91.38 552 GLN A N 1
ATOM 4329 C CA . GLN A 1 552 ? -39.620 14.187 33.145 1.00 91.38 552 GLN A CA 1
ATOM 4330 C C . GLN A 1 552 ? -39.710 12.895 33.977 1.00 91.38 552 GLN A C 1
ATOM 4332 O O . GLN A 1 552 ? -40.554 12.047 33.700 1.00 91.38 552 GLN A O 1
ATOM 4337 N N . GLY A 1 553 ? -38.834 12.714 34.969 1.00 92.19 553 GLY A N 1
ATOM 4338 C CA . GLY A 1 553 ? -38.777 11.511 35.799 1.00 92.19 553 GLY A CA 1
ATOM 4339 C C . GLY A 1 553 ? -38.030 10.330 35.167 1.00 92.19 553 GLY A C 1
ATOM 4340 O O . GLY A 1 553 ? -38.020 9.251 35.755 1.00 92.19 553 GLY A O 1
ATOM 4341 N N . LYS A 1 554 ? -37.382 10.503 34.004 1.00 93.50 554 LYS A N 1
ATOM 4342 C CA . LYS A 1 554 ? -36.577 9.451 33.358 1.00 93.50 554 LYS A CA 1
ATOM 4343 C C . LYS A 1 554 ? -35.129 9.471 33.863 1.00 93.50 554 LYS A C 1
ATOM 4345 O O . LYS A 1 554 ? -34.554 10.532 34.099 1.00 93.50 554 LYS A O 1
ATOM 4350 N N . GLN A 1 555 ? -34.479 8.311 33.951 1.00 94.69 555 GLN A N 1
ATOM 4351 C CA . GLN A 1 555 ? -33.027 8.245 34.153 1.00 94.69 555 GLN A CA 1
ATOM 4352 C C . GLN A 1 555 ? -32.310 8.570 32.839 1.00 94.69 555 GLN A C 1
ATOM 4354 O O . GLN A 1 555 ? -32.438 7.818 31.879 1.00 94.69 555 GLN A O 1
ATOM 4359 N N . CYS A 1 556 ? -31.552 9.668 32.774 1.00 95.25 556 CYS A N 1
ATOM 4360 C CA . CYS A 1 556 ? -30.851 10.070 31.551 1.00 95.25 556 CYS A CA 1
ATOM 4361 C C . CYS A 1 556 ? -29.325 10.037 31.712 1.00 95.25 556 CYS A C 1
ATOM 4363 O O . CYS A 1 556 ? -28.766 10.707 32.584 1.00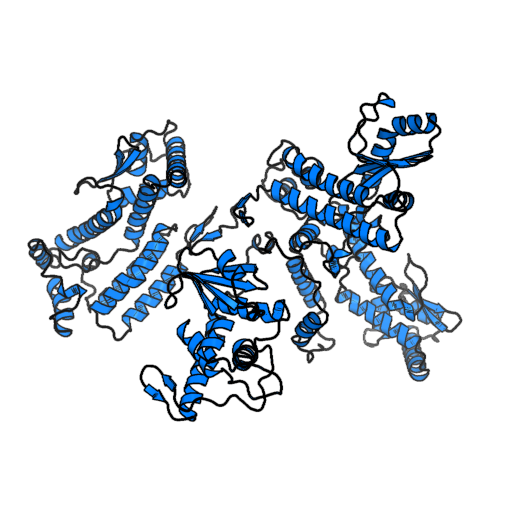 95.25 556 CYS A O 1
ATOM 4365 N N . GLU A 1 557 ? -28.644 9.332 30.809 1.00 95.25 557 GLU A N 1
ATOM 4366 C CA . GLU A 1 557 ? -27.181 9.327 30.696 1.00 95.25 557 GLU A CA 1
ATOM 4367 C C . GLU A 1 557 ? -26.744 9.872 29.330 1.00 95.25 557 GLU A C 1
ATOM 4369 O O . GLU A 1 557 ? -27.362 9.591 28.303 1.00 95.25 557 GLU A O 1
ATOM 4374 N N . VAL A 1 558 ? -25.674 10.670 29.325 1.00 95.69 558 VAL A N 1
ATOM 4375 C CA . VAL A 1 558 ? -25.070 11.240 28.114 1.00 95.69 558 VAL A CA 1
ATOM 4376 C C . VAL A 1 558 ? -23.712 10.595 27.907 1.00 95.69 558 VAL A C 1
ATOM 4378 O O . VAL A 1 558 ? -22.939 10.465 28.854 1.00 95.69 558 VAL A O 1
ATOM 4381 N N . PHE A 1 559 ? -23.403 10.250 26.662 1.00 95.44 559 PHE A N 1
ATOM 4382 C CA . PHE A 1 559 ? -22.141 9.645 26.275 1.00 95.44 559 PHE A CA 1
ATOM 4383 C C . PHE A 1 559 ? -21.554 10.316 25.037 1.00 95.44 559 PHE A C 1
ATOM 4385 O O . PHE A 1 559 ? -22.204 10.409 23.996 1.00 95.44 559 PHE A O 1
ATOM 4392 N N . GLY A 1 560 ? -20.287 10.724 25.131 1.00 95.31 560 GLY A N 1
ATOM 4393 C CA . GLY A 1 560 ? -19.463 10.998 23.958 1.00 95.31 560 GLY A CA 1
ATOM 4394 C C . GLY A 1 560 ? -18.813 9.701 23.481 1.00 95.31 560 GLY A C 1
ATOM 4395 O O . GLY A 1 560 ? -17.868 9.227 24.106 1.00 95.31 560 GLY A O 1
ATOM 4396 N N . PHE A 1 561 ? -19.298 9.118 22.387 1.00 96.62 561 PHE A N 1
ATOM 4397 C CA . PHE A 1 561 ? -18.743 7.889 21.825 1.00 96.62 561 PHE A CA 1
ATOM 4398 C C . PHE A 1 561 ? -17.529 8.214 20.944 1.00 96.62 561 PHE A C 1
ATOM 4400 O O . PHE A 1 561 ? -17.658 8.590 19.777 1.00 96.62 561 PHE A O 1
ATOM 4407 N N . VAL A 1 562 ? -16.329 8.116 21.518 1.00 96.00 562 VAL A N 1
ATOM 4408 C CA . VAL A 1 562 ? -15.097 8.632 20.904 1.00 96.00 562 VAL A CA 1
ATOM 4409 C C . VAL A 1 562 ? -14.302 7.522 20.219 1.00 96.00 562 VAL A C 1
ATOM 4411 O O . VAL A 1 562 ? -13.889 6.552 20.857 1.00 96.00 562 VAL A O 1
ATOM 4414 N N . ILE A 1 563 ? -14.010 7.698 18.928 1.00 95.25 563 ILE A N 1
ATOM 4415 C CA . ILE A 1 563 ? -13.053 6.867 18.185 1.00 95.25 563 ILE A CA 1
ATOM 4416 C C . ILE A 1 563 ? -12.037 7.777 17.493 1.00 95.25 563 ILE A C 1
ATOM 4418 O O . ILE A 1 563 ? -12.402 8.710 16.783 1.00 95.25 563 ILE A O 1
ATOM 4422 N N . GLY A 1 564 ? -10.747 7.496 17.668 1.00 95.44 564 GLY A N 1
ATOM 4423 C CA . GLY A 1 564 ? -9.689 8.210 16.957 1.00 95.44 564 GLY A CA 1
ATOM 4424 C C . GLY A 1 564 ? -9.755 7.965 15.446 1.00 95.44 564 GLY A C 1
ATOM 4425 O O . GLY A 1 564 ? -9.998 6.841 15.000 1.00 95.44 564 GLY A O 1
ATOM 4426 N N . ALA A 1 565 ? -9.499 8.994 14.638 1.00 95.56 565 ALA A N 1
ATOM 4427 C CA . ALA A 1 565 ? -9.454 8.892 13.176 1.00 95.56 565 ALA A CA 1
ATOM 4428 C C . ALA A 1 565 ? -8.544 7.757 12.644 1.00 95.56 565 ALA A C 1
ATOM 4430 O O . ALA A 1 565 ? -8.791 7.224 11.565 1.00 95.56 565 ALA A O 1
ATOM 4431 N N . LEU A 1 566 ? -7.507 7.357 13.378 1.00 95.62 566 LEU A N 1
ATOM 4432 C CA . LEU A 1 566 ? -6.550 6.295 13.044 1.00 95.62 566 LEU A CA 1
ATOM 4433 C C . LEU A 1 566 ? -6.724 5.030 13.915 1.00 95.62 566 LEU A C 1
ATOM 4435 O O . LEU A 1 566 ? -5.824 4.179 14.001 1.00 95.62 566 LEU A O 1
ATOM 4439 N N . GLY A 1 567 ? -7.907 4.883 14.516 1.00 93.06 567 GLY A N 1
ATOM 4440 C CA . GLY A 1 567 ? -8.378 3.658 15.155 1.00 93.06 567 GLY A CA 1
ATOM 4441 C C . GLY A 1 567 ? -8.104 3.541 16.653 1.00 93.06 567 GLY A C 1
ATOM 4442 O O . GLY A 1 567 ? -8.168 2.424 17.166 1.00 93.06 567 GLY A O 1
ATOM 4443 N N . SER A 1 568 ? -7.796 4.628 17.370 1.00 94.38 568 SER A N 1
ATOM 4444 C CA . SER A 1 568 ? -7.741 4.586 18.841 1.00 94.38 568 SER A CA 1
ATOM 4445 C C . SER A 1 568 ? -9.131 4.416 19.455 1.00 94.38 568 SER A C 1
ATOM 4447 O O . SER A 1 568 ? -10.084 5.086 19.059 1.00 94.38 568 SER A O 1
ATOM 4449 N N . TRP A 1 569 ? -9.239 3.518 20.433 1.00 94.19 569 TRP A N 1
ATOM 4450 C CA . TRP A 1 569 ? -10.474 3.221 21.152 1.00 94.19 569 TRP A CA 1
ATOM 4451 C C . TRP A 1 569 ? -10.484 3.923 22.509 1.00 94.19 569 TRP A C 1
ATOM 4453 O O . TRP A 1 569 ? -9.581 3.702 23.314 1.00 94.19 569 TRP A O 1
ATOM 4463 N N . HIS A 1 570 ? -11.514 4.727 22.783 1.00 94.50 570 HIS A N 1
ATOM 4464 C CA . HIS A 1 570 ? -11.682 5.359 24.090 1.00 94.50 570 HIS A CA 1
ATOM 4465 C C . HIS A 1 570 ? -12.320 4.385 25.100 1.00 94.50 570 HIS A C 1
ATOM 4467 O O . HIS A 1 570 ? -13.397 3.849 24.820 1.00 94.50 570 HIS A O 1
ATOM 4473 N N . PRO A 1 571 ? -11.719 4.136 26.282 1.00 92.44 571 PRO A N 1
ATOM 4474 C CA . PRO A 1 571 ? -12.258 3.189 27.261 1.00 92.44 571 PRO A CA 1
ATOM 4475 C C . PRO A 1 571 ? -13.684 3.478 27.738 1.00 92.44 571 PRO A C 1
ATOM 4477 O O . PRO A 1 571 ? -14.413 2.530 28.031 1.00 92.44 571 PRO A O 1
ATOM 4480 N N . ALA A 1 572 ? -14.105 4.747 27.786 1.00 92.25 572 ALA A N 1
ATOM 4481 C CA . ALA A 1 572 ? -15.443 5.124 28.248 1.00 92.25 572 ALA A CA 1
ATOM 4482 C C . ALA A 1 572 ? -16.572 4.578 27.355 1.00 92.25 572 ALA A C 1
ATOM 4484 O O . ALA A 1 572 ? -17.676 4.321 27.838 1.00 92.25 572 ALA A O 1
ATOM 4485 N N . ASN A 1 573 ? -16.273 4.267 26.087 1.00 94.69 573 ASN A N 1
ATOM 4486 C CA . ASN A 1 573 ? -17.215 3.615 25.177 1.00 94.69 573 ASN A CA 1
ATOM 4487 C C . ASN A 1 573 ? -17.712 2.262 25.723 1.00 94.69 573 ASN A C 1
ATOM 4489 O O . ASN A 1 573 ? -18.807 1.828 25.373 1.00 94.69 573 ASN A O 1
ATOM 4493 N N . GLU A 1 574 ? -16.953 1.583 26.598 1.00 92.94 574 GLU A N 1
ATOM 4494 C CA . GLU A 1 574 ? -17.405 0.338 27.236 1.00 92.94 574 GLU A CA 1
ATOM 4495 C C . GLU A 1 574 ? -18.681 0.511 28.057 1.00 92.94 574 GLU A C 1
ATOM 4497 O O . GLU A 1 574 ? -19.459 -0.439 28.160 1.00 92.94 574 GLU A O 1
ATOM 4502 N N . ASN A 1 575 ? -18.905 1.695 28.631 1.00 93.00 575 ASN A N 1
ATOM 4503 C CA . ASN A 1 575 ? -20.123 1.976 29.381 1.00 93.00 575 ASN A CA 1
ATOM 4504 C C . ASN A 1 575 ? -21.326 1.970 28.438 1.00 93.00 575 ASN A C 1
ATOM 4506 O O . ASN A 1 575 ? -22.298 1.274 28.715 1.00 93.00 575 ASN A O 1
ATOM 4510 N N . VAL A 1 576 ? -21.206 2.606 27.269 1.00 94.25 576 VAL A N 1
ATOM 4511 C CA . VAL A 1 576 ? -22.243 2.591 26.227 1.00 94.25 576 VAL A CA 1
ATOM 4512 C C . VAL A 1 576 ? -22.571 1.162 25.807 1.00 94.25 576 VAL A C 1
ATOM 4514 O O . VAL A 1 576 ? -23.728 0.756 25.834 1.00 94.25 576 VAL A O 1
ATOM 4517 N N . LEU A 1 577 ? -21.552 0.352 25.499 1.00 94.50 577 LEU A N 1
ATOM 4518 C CA . LEU A 1 577 ? -21.782 -1.026 25.057 1.00 94.50 577 LEU A CA 1
ATOM 4519 C C . LEU A 1 577 ? -22.473 -1.890 26.129 1.00 94.50 577 LEU A C 1
ATOM 4521 O O . LEU A 1 577 ? -23.220 -2.805 25.788 1.00 94.50 577 LEU A O 1
ATOM 4525 N N . ARG A 1 578 ? -22.218 -1.634 27.421 1.00 93.31 578 ARG A N 1
ATOM 4526 C CA . ARG A 1 578 ? -22.913 -2.315 28.529 1.00 93.31 578 ARG A CA 1
ATOM 4527 C C . ARG A 1 578 ? -24.350 -1.831 28.673 1.00 93.31 578 ARG A C 1
ATOM 4529 O O . ARG A 1 578 ? -25.231 -2.665 28.844 1.00 93.31 578 ARG A O 1
ATOM 4536 N N . GLN A 1 579 ? -24.573 -0.519 28.589 1.00 92.00 579 GLN A N 1
ATOM 4537 C CA . GLN A 1 579 ? -25.902 0.083 28.708 1.00 92.00 579 GLN A CA 1
ATOM 4538 C C . GLN A 1 579 ? -26.837 -0.342 27.567 1.00 92.00 579 GLN A C 1
ATOM 4540 O O . GLN A 1 579 ? -28.039 -0.410 27.789 1.00 92.00 579 GLN A O 1
ATOM 4545 N N . LEU A 1 580 ? -26.285 -0.680 26.395 1.00 90.94 580 LEU A N 1
ATOM 4546 C CA . LEU A 1 580 ? -27.004 -1.246 25.246 1.00 90.94 580 LEU A CA 1
ATOM 4547 C C . LEU A 1 580 ? -27.209 -2.776 25.317 1.00 90.94 580 LEU A C 1
ATOM 4549 O O . LEU A 1 580 ? -27.598 -3.390 24.329 1.00 90.94 580 LEU A O 1
ATOM 4553 N N . GLY A 1 581 ? -26.885 -3.428 26.441 1.00 89.19 581 GLY A N 1
ATOM 4554 C CA . GLY A 1 581 ? -27.138 -4.864 26.636 1.00 89.19 581 GLY A CA 1
ATOM 4555 C C . GLY A 1 581 ? -26.198 -5.815 25.881 1.00 89.19 581 GLY A C 1
ATOM 4556 O O . GLY A 1 581 ? -26.421 -7.025 25.851 1.00 89.19 581 GLY A O 1
ATOM 4557 N N . MET A 1 582 ? -25.103 -5.323 25.289 1.00 93.19 582 MET A N 1
ATOM 4558 C CA . MET A 1 582 ? -24.257 -6.156 24.430 1.00 93.19 582 MET A CA 1
ATOM 4559 C C . MET A 1 582 ? -23.481 -7.238 25.203 1.00 93.19 582 MET A C 1
ATOM 4561 O O . MET A 1 582 ? -22.730 -6.975 26.157 1.00 93.19 582 MET A O 1
ATOM 4565 N N . SER A 1 583 ? -23.552 -8.477 24.703 1.00 91.44 583 SER A N 1
ATOM 4566 C CA . SER A 1 583 ? -22.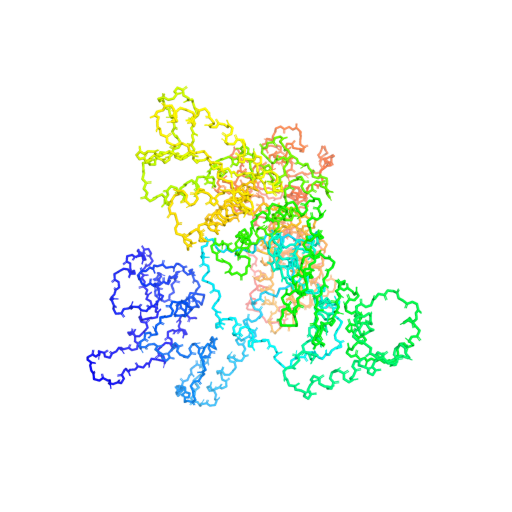800 -9.611 25.254 1.00 91.44 583 SER A CA 1
ATOM 4567 C C . SER A 1 583 ? -21.281 -9.376 25.223 1.00 91.44 583 SER A C 1
ATOM 4569 O O . SER A 1 583 ? -20.749 -8.683 24.352 1.00 91.44 583 SER A O 1
ATOM 4571 N N . LYS A 1 584 ? -20.530 -9.994 26.150 1.00 90.88 584 LYS A N 1
ATOM 4572 C CA . LYS A 1 584 ? -19.055 -9.866 26.203 1.00 90.88 584 LYS A CA 1
ATOM 4573 C C . LYS A 1 584 ? -18.384 -10.232 24.868 1.00 90.88 584 LYS A C 1
ATOM 4575 O O . LYS A 1 584 ? -17.432 -9.562 24.463 1.00 90.88 584 LYS A O 1
ATOM 4580 N N . ARG A 1 585 ? -18.889 -11.269 24.184 1.00 90.00 585 ARG A N 1
ATOM 4581 C CA . ARG A 1 585 ? -18.371 -11.730 22.886 1.00 90.00 585 ARG A CA 1
ATOM 4582 C C . ARG A 1 585 ? -18.637 -10.699 21.791 1.00 90.00 585 ARG A C 1
ATOM 4584 O O . ARG A 1 585 ? -17.706 -10.342 21.072 1.00 90.00 585 ARG A O 1
ATOM 4591 N N . TYR A 1 586 ? -19.862 -10.179 21.716 1.00 92.00 586 TYR A N 1
ATOM 4592 C CA . TYR A 1 586 ? -20.223 -9.184 20.710 1.00 92.00 586 TYR A CA 1
ATOM 4593 C C . TYR A 1 586 ? -19.474 -7.867 20.915 1.00 92.00 586 TYR A C 1
ATOM 4595 O O . TYR A 1 586 ? -18.900 -7.354 19.961 1.00 92.00 586 TYR A O 1
ATOM 4603 N N . ARG A 1 587 ? -19.324 -7.397 22.163 1.00 93.19 587 ARG A N 1
ATOM 4604 C CA . ARG A 1 587 ? -18.509 -6.210 22.475 1.00 93.19 587 ARG A CA 1
ATOM 4605 C C . ARG A 1 587 ? -17.081 -6.322 21.944 1.00 93.19 587 ARG A C 1
ATOM 4607 O O . ARG A 1 587 ? -16.552 -5.362 21.396 1.00 93.19 587 ARG A O 1
ATOM 4614 N N . SER A 1 588 ? -16.460 -7.501 22.043 1.00 90.44 588 SER A N 1
ATOM 4615 C CA . SER A 1 588 ? -15.116 -7.701 21.490 1.00 90.44 588 SER A CA 1
ATOM 4616 C C . SER A 1 588 ? -15.039 -7.601 19.978 1.00 90.44 588 SER A C 1
ATOM 4618 O O . SER A 1 588 ? -14.002 -7.165 19.479 1.00 90.44 588 SER A O 1
ATOM 4620 N N . LEU A 1 589 ? -16.067 -8.039 19.261 1.00 90.56 589 LEU A N 1
ATOM 4621 C CA . LEU A 1 589 ? -16.128 -7.874 17.816 1.00 90.56 589 LEU A CA 1
ATOM 4622 C C . LEU A 1 589 ? -16.423 -6.410 17.468 1.00 90.56 589 LEU A C 1
ATOM 4624 O O . LEU A 1 589 ? -15.700 -5.818 16.674 1.00 90.56 589 LEU A O 1
ATOM 4628 N N . PHE A 1 590 ? -17.404 -5.812 18.144 1.00 93.81 590 PHE A N 1
ATOM 4629 C CA . PHE A 1 590 ? -17.855 -4.438 17.944 1.00 93.81 590 PHE A CA 1
ATOM 4630 C C . PHE A 1 590 ? -16.708 -3.426 18.040 1.00 93.81 590 PHE A C 1
ATOM 4632 O O . PHE A 1 590 ? -16.507 -2.641 17.120 1.00 93.81 590 PHE A O 1
ATOM 4639 N N . ARG A 1 591 ? -15.880 -3.505 19.095 1.00 93.38 591 ARG A N 1
ATOM 4640 C CA . ARG A 1 591 ? -14.693 -2.643 19.255 1.00 93.38 591 ARG A CA 1
ATOM 4641 C C . ARG A 1 591 ? -13.745 -2.711 18.063 1.00 93.38 591 ARG A C 1
ATOM 4643 O O . ARG A 1 591 ? -13.301 -1.682 17.562 1.00 93.38 591 ARG A O 1
ATOM 4650 N N . LYS A 1 592 ? -13.428 -3.933 17.620 1.00 91.69 592 LYS A N 1
ATOM 4651 C CA . LYS A 1 592 ? -12.506 -4.167 16.503 1.00 91.69 592 LYS A CA 1
ATOM 4652 C C . LYS A 1 592 ? -13.064 -3.570 15.217 1.00 91.69 592 LYS A C 1
ATOM 4654 O O . LYS A 1 592 ? -12.322 -2.877 14.533 1.00 91.69 592 LYS A O 1
ATOM 4659 N N . LEU A 1 593 ? -14.355 -3.787 14.952 1.00 92.62 593 LEU A N 1
ATOM 4660 C CA . LEU A 1 593 ? -15.044 -3.245 13.782 1.00 92.62 593 LEU A CA 1
ATOM 4661 C C . LEU A 1 593 ? -15.068 -1.712 13.794 1.00 92.62 593 LEU A C 1
ATOM 4663 O O . LEU A 1 593 ? -14.701 -1.097 12.801 1.00 92.62 593 LEU A O 1
ATOM 4667 N N . CYS A 1 594 ? -15.379 -1.084 14.931 1.00 94.94 594 CYS A N 1
ATOM 4668 C CA . CYS A 1 594 ? -15.329 0.373 15.066 1.00 94.94 594 CYS A CA 1
ATOM 4669 C C . CYS A 1 594 ? -13.937 0.950 14.760 1.00 94.94 594 CYS A C 1
ATOM 4671 O O . CYS A 1 594 ? -13.807 1.934 14.029 1.00 94.94 594 CYS A O 1
ATOM 4673 N N . CYS A 1 595 ? -12.881 0.334 15.305 1.00 94.25 595 CYS A N 1
ATOM 4674 C CA . CYS A 1 595 ? -11.504 0.746 15.040 1.00 94.25 595 CYS A CA 1
ATOM 4675 C C . CYS A 1 595 ? -11.127 0.577 13.564 1.00 94.25 595 CYS A C 1
ATOM 4677 O O . CYS A 1 595 ? -10.454 1.447 13.011 1.00 94.25 595 CYS A O 1
ATOM 4679 N N . THR A 1 596 ? -11.530 -0.523 12.922 1.00 92.81 596 THR A N 1
ATOM 4680 C CA . THR A 1 596 ? -11.236 -0.736 11.503 1.00 92.81 596 THR A CA 1
ATOM 4681 C C . THR A 1 596 ? -12.020 0.229 10.627 1.00 92.81 596 THR A C 1
ATOM 4683 O O . THR A 1 596 ? -11.392 0.877 9.800 1.00 92.81 596 THR A O 1
ATOM 4686 N N . ASP A 1 597 ? -13.321 0.428 10.852 1.00 93.62 597 ASP A N 1
ATOM 4687 C CA . ASP A 1 597 ? -14.163 1.363 10.085 1.00 93.62 597 ASP A CA 1
ATOM 4688 C C . ASP A 1 597 ? -13.604 2.791 10.113 1.00 93.62 597 ASP A C 1
ATOM 4690 O O . ASP A 1 597 ? -13.541 3.467 9.083 1.00 93.62 597 ASP A O 1
ATOM 4694 N N . ALA A 1 598 ? -13.109 3.230 11.277 1.00 95.00 598 ALA A N 1
ATOM 4695 C CA . ALA A 1 598 ? -12.402 4.499 11.418 1.00 95.00 598 ALA A CA 1
ATOM 4696 C C . ALA A 1 598 ? -11.191 4.599 10.475 1.00 95.00 598 ALA A C 1
ATOM 4698 O O . ALA A 1 598 ? -11.031 5.598 9.769 1.00 95.00 598 ALA A O 1
ATOM 4699 N N . ILE A 1 599 ? -10.364 3.551 10.424 1.00 95.19 599 ILE A N 1
ATOM 4700 C CA . ILE A 1 599 ? -9.184 3.480 9.555 1.00 95.19 599 ILE A CA 1
ATOM 4701 C C . ILE A 1 599 ? -9.594 3.447 8.074 1.00 95.19 599 ILE A C 1
ATOM 4703 O O . ILE A 1 599 ? -9.004 4.172 7.267 1.00 95.19 599 ILE A O 1
ATOM 4707 N N . GLN A 1 600 ? -10.608 2.655 7.707 1.00 92.12 600 GLN A N 1
ATOM 4708 C CA . GLN A 1 600 ? -11.081 2.553 6.321 1.00 92.12 600 GLN A CA 1
ATOM 4709 C C . GLN A 1 600 ? -11.618 3.903 5.828 1.00 92.12 600 GLN A C 1
ATOM 4711 O O . GLN A 1 600 ? -11.206 4.401 4.777 1.00 92.12 600 GLN A O 1
ATOM 4716 N N . GLY A 1 601 ? -12.472 4.554 6.625 1.00 93.12 601 GLY A N 1
ATOM 4717 C CA . GLY A 1 601 ? -13.014 5.873 6.307 1.00 93.12 601 GLY A CA 1
ATOM 4718 C C . GLY A 1 601 ? -11.926 6.943 6.197 1.00 93.12 601 GLY A C 1
ATOM 4719 O O . GLY A 1 601 ? -11.938 7.737 5.259 1.00 93.12 601 GLY A O 1
ATOM 4720 N N . SER A 1 602 ? -10.933 6.931 7.091 1.00 96.50 602 SER A N 1
ATOM 4721 C CA . SER A 1 602 ? -9.774 7.833 7.009 1.00 96.50 602 SER A CA 1
ATOM 4722 C C . SER A 1 602 ? -8.927 7.614 5.759 1.00 96.50 602 SER A C 1
ATOM 4724 O O . SER A 1 602 ? -8.448 8.583 5.170 1.00 96.50 602 SER A O 1
ATOM 4726 N N . THR A 1 603 ? -8.768 6.363 5.328 1.00 92.38 603 THR A N 1
ATOM 4727 C CA . THR A 1 603 ? -8.059 6.033 4.085 1.00 92.38 603 THR A CA 1
ATOM 4728 C C . THR A 1 603 ? -8.791 6.614 2.877 1.00 92.38 603 THR A C 1
ATOM 4730 O O . THR A 1 603 ? -8.160 7.239 2.024 1.00 92.38 603 THR A O 1
ATOM 4733 N N . ASN A 1 604 ? -10.121 6.476 2.828 1.00 88.00 604 ASN A N 1
ATOM 4734 C CA . ASN A 1 604 ? -10.946 7.034 1.754 1.00 88.00 604 ASN A CA 1
ATOM 4735 C C . ASN A 1 604 ? -10.845 8.569 1.717 1.00 88.00 604 ASN A C 1
ATOM 4737 O O . ASN A 1 604 ? -10.504 9.129 0.678 1.00 88.00 604 ASN A O 1
ATOM 4741 N N . ILE A 1 605 ? -11.025 9.237 2.865 1.00 92.56 605 ILE A N 1
ATOM 4742 C CA . ILE A 1 605 ? -10.901 10.702 2.992 1.00 92.56 605 ILE A CA 1
ATOM 4743 C C . ILE A 1 605 ? -9.534 11.183 2.496 1.00 92.56 605 ILE A C 1
ATOM 4745 O O . ILE A 1 605 ? -9.443 12.144 1.736 1.00 92.56 605 ILE A O 1
ATOM 4749 N N . TYR A 1 606 ? -8.456 10.511 2.907 1.00 92.56 606 TYR A N 1
ATOM 4750 C CA . TYR A 1 606 ? -7.108 10.875 2.485 1.00 92.56 606 TYR A CA 1
ATOM 4751 C C . TYR A 1 606 ? -6.912 10.749 0.969 1.00 92.56 606 TYR A C 1
ATOM 4753 O O . TYR A 1 606 ? -6.305 11.623 0.353 1.00 92.56 606 TYR A O 1
ATOM 4761 N N . ARG A 1 607 ? -7.415 9.671 0.359 1.00 84.56 607 ARG A N 1
ATOM 4762 C CA . ARG A 1 607 ? -7.286 9.427 -1.086 1.00 84.56 607 ARG A CA 1
ATOM 4763 C C . ARG A 1 607 ? -8.067 10.444 -1.909 1.00 84.56 607 ARG A C 1
ATOM 4765 O O . ARG A 1 607 ? -7.502 11.019 -2.836 1.00 84.56 607 ARG A O 1
ATOM 4772 N N . GLU A 1 608 ? -9.315 10.705 -1.529 1.00 82.50 608 GLU A N 1
ATOM 4773 C CA . GLU A 1 608 ? -10.147 11.739 -2.150 1.00 82.50 608 GLU A CA 1
ATOM 4774 C C . GLU A 1 608 ? -9.479 13.119 -2.038 1.00 82.50 608 GLU A C 1
ATOM 4776 O O . GLU A 1 608 ? -9.419 13.868 -3.014 1.00 82.50 608 GLU A O 1
ATOM 4781 N N . HIS A 1 609 ? -8.870 13.427 -0.885 1.00 84.88 609 HIS A N 1
ATOM 4782 C CA . HIS A 1 609 ? -8.120 14.670 -0.684 1.00 84.88 609 HIS A CA 1
ATOM 4783 C C . HIS A 1 609 ? -6.927 14.813 -1.638 1.00 84.88 609 HIS A C 1
ATOM 4785 O O . HIS A 1 609 ? -6.593 15.913 -2.075 1.00 84.88 609 HIS A O 1
ATOM 4791 N N . LEU A 1 610 ? -6.262 13.722 -2.006 1.00 81.06 610 LEU A N 1
ATOM 4792 C CA . LEU A 1 610 ? -5.160 13.779 -2.968 1.00 81.06 610 LEU A CA 1
ATOM 4793 C C . LEU A 1 610 ? -5.617 13.983 -4.421 1.00 81.06 610 LEU A C 1
ATOM 4795 O O . LEU A 1 610 ? -4.761 14.094 -5.296 1.00 81.06 610 LEU A O 1
ATOM 4799 N N . GLY A 1 611 ? -6.926 14.051 -4.690 1.00 65.38 611 GLY A N 1
ATOM 4800 C CA . GLY A 1 611 ? -7.447 14.186 -6.050 1.00 65.38 611 GLY A CA 1
ATOM 4801 C C . GLY A 1 611 ? -7.211 12.935 -6.896 1.00 65.38 611 GLY A C 1
ATOM 4802 O O . GLY A 1 611 ? -7.213 13.015 -8.123 1.00 65.38 611 GLY A O 1
ATOM 4803 N N . ILE A 1 612 ? -6.991 11.787 -6.242 1.00 61.44 612 ILE A N 1
ATOM 4804 C CA . ILE A 1 612 ? -6.903 10.487 -6.901 1.00 61.44 612 ILE A CA 1
ATOM 4805 C C . ILE A 1 612 ? -8.289 10.208 -7.487 1.00 61.44 612 ILE A C 1
ATOM 4807 O O . ILE A 1 612 ? -9.206 9.801 -6.779 1.00 61.44 612 ILE A O 1
ATOM 4811 N N . THR A 1 613 ? -8.448 10.527 -8.769 1.00 44.06 613 THR A N 1
ATOM 4812 C CA . THR A 1 613 ? -9.714 10.412 -9.497 1.00 44.06 613 THR A CA 1
ATOM 4813 C C . THR A 1 613 ? -9.808 9.004 -10.042 1.00 44.06 613 THR A C 1
ATOM 4815 O O . THR A 1 613 ? -8.867 8.541 -10.676 1.00 44.06 613 THR A O 1
ATOM 4818 N N . GLU A 1 614 ? -10.907 8.304 -9.797 1.00 49.22 614 GLU A N 1
ATOM 4819 C CA . GLU A 1 614 ? -11.073 6.936 -10.278 1.00 49.22 614 GLU A CA 1
ATOM 4820 C C . GLU A 1 614 ? -11.798 6.936 -11.630 1.00 49.22 614 GLU A C 1
ATOM 4822 O O . GLU A 1 614 ? -12.883 7.497 -11.761 1.00 49.22 614 GLU A O 1
ATOM 4827 N N . VAL A 1 615 ? -11.202 6.311 -12.649 1.00 39.94 615 VAL A N 1
ATOM 4828 C CA . VAL A 1 615 ? -11.881 5.982 -13.913 1.00 39.94 615 VAL A CA 1
ATOM 4829 C C . VAL A 1 615 ? -12.083 4.476 -13.927 1.00 39.94 615 VAL A C 1
ATOM 4831 O O . VAL A 1 615 ? -11.124 3.731 -13.748 1.00 39.94 615 VAL A O 1
ATOM 4834 N N . GLN A 1 616 ? -13.331 4.021 -14.086 1.00 38.44 616 GLN A N 1
ATOM 4835 C CA . GLN A 1 616 ? -13.694 2.596 -13.999 1.00 38.44 616 GLN A CA 1
ATOM 4836 C C . GLN A 1 616 ? -13.209 1.932 -12.690 1.00 38.44 616 GLN A C 1
ATOM 4838 O O . GLN A 1 616 ? -12.639 0.843 -12.714 1.00 38.44 616 GLN A O 1
ATOM 4843 N N . ASN A 1 617 ? -13.375 2.613 -11.547 1.00 39.50 617 ASN A N 1
ATOM 4844 C CA . ASN A 1 617 ? -12.881 2.169 -10.231 1.00 39.50 617 ASN A CA 1
ATOM 4845 C C . ASN A 1 617 ? -11.358 1.924 -10.176 1.00 39.50 617 ASN A C 1
ATOM 4847 O O . ASN A 1 617 ? -10.868 1.191 -9.318 1.00 39.50 617 ASN A O 1
ATOM 4851 N N . LYS A 1 618 ? -10.583 2.525 -11.092 1.00 39.56 618 LYS A N 1
ATOM 4852 C CA . LYS A 1 618 ? -9.118 2.535 -11.046 1.00 39.56 618 LYS A CA 1
ATOM 4853 C C . LYS A 1 618 ? -8.615 3.944 -10.739 1.00 39.56 618 LYS A C 1
ATOM 4855 O O . LYS A 1 618 ? -8.914 4.862 -11.502 1.00 39.56 618 LYS A O 1
ATOM 4860 N N . PRO A 1 619 ? -7.835 4.134 -9.664 1.00 44.25 619 PRO A N 1
ATOM 4861 C CA . PRO A 1 619 ? -7.274 5.435 -9.324 1.00 44.25 619 PRO A CA 1
ATOM 4862 C C . PRO A 1 619 ? -6.308 5.925 -10.403 1.00 44.25 619 PRO A C 1
ATOM 4864 O O . PRO A 1 619 ? -5.353 5.227 -10.734 1.00 44.25 619 PRO A O 1
ATOM 4867 N N . ILE A 1 620 ? -6.522 7.143 -10.897 1.00 46.56 620 ILE A N 1
ATOM 4868 C CA . ILE A 1 620 ? -5.572 7.903 -11.709 1.00 46.56 620 ILE A CA 1
ATOM 4869 C C . ILE A 1 620 ? -4.681 8.689 -10.738 1.00 46.56 620 ILE A C 1
ATOM 4871 O O . ILE A 1 620 ? -5.157 9.637 -10.101 1.00 46.56 620 ILE A O 1
ATOM 4875 N N . PRO A 1 621 ? -3.406 8.300 -10.559 1.00 44.69 621 PRO A N 1
ATOM 4876 C CA . PRO A 1 621 ? -2.491 9.052 -9.717 1.00 44.69 621 PRO A CA 1
ATOM 4877 C C . PRO A 1 621 ? -2.064 10.358 -10.414 1.00 44.69 621 PRO A C 1
ATOM 4879 O O . PRO A 1 621 ? -1.838 10.359 -11.626 1.00 44.69 621 PRO A O 1
ATOM 4882 N N . PRO A 1 622 ? -1.903 11.472 -9.678 1.00 42.72 622 PRO A N 1
ATOM 4883 C CA . PRO A 1 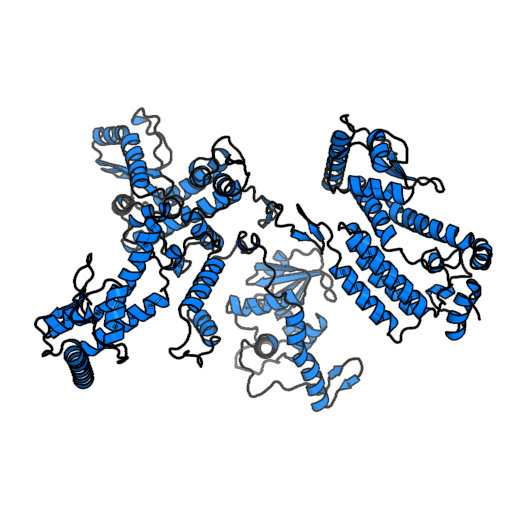622 ? -1.218 12.646 -10.209 1.00 42.72 622 PRO A CA 1
ATOM 4884 C C . PRO A 1 622 ? 0.264 12.315 -10.457 1.00 42.72 622 PRO A C 1
ATOM 4886 O O . PRO A 1 622 ? 0.943 11.823 -9.557 1.00 42.72 622 PRO A O 1
ATOM 4889 N N . LEU A 1 623 ? 0.759 12.590 -11.668 1.00 45.56 623 LEU A N 1
ATOM 4890 C CA . LEU A 1 623 ? 2.168 12.401 -12.036 1.00 45.56 623 LEU A CA 1
ATOM 4891 C C . LEU A 1 623 ? 3.008 13.543 -11.439 1.00 45.56 623 LEU A C 1
ATOM 4893 O O . LEU A 1 623 ? 2.745 14.715 -11.718 1.00 45.56 623 LEU A O 1
ATOM 4897 N N . ASP A 1 624 ? 3.997 13.219 -10.603 1.00 46.22 624 ASP A N 1
ATOM 4898 C CA . ASP A 1 624 ? 4.970 14.183 -10.077 1.00 46.22 624 ASP A CA 1
ATOM 4899 C C . ASP A 1 624 ? 6.308 14.120 -10.840 1.00 46.22 624 ASP A C 1
ATOM 4901 O O . ASP A 1 624 ? 6.516 13.252 -11.687 1.00 46.22 624 ASP A O 1
ATOM 4905 N N . ARG A 1 625 ? 7.201 15.091 -10.584 1.00 41.59 625 ARG A N 1
ATOM 4906 C CA . ARG A 1 625 ? 8.495 15.258 -11.286 1.00 41.59 625 ARG A CA 1
ATOM 4907 C C . ARG A 1 625 ? 9.422 14.049 -11.202 1.00 41.59 625 ARG A C 1
ATOM 4909 O O . ARG A 1 625 ? 10.320 13.916 -12.019 1.00 41.59 625 ARG A O 1
ATOM 4916 N N . GLU A 1 626 ? 9.227 13.200 -10.206 1.00 43.66 626 GLU A N 1
ATOM 4917 C CA . GLU A 1 626 ? 10.102 12.063 -9.949 1.00 43.66 626 GLU A CA 1
ATOM 4918 C C . GLU A 1 626 ? 9.533 10.764 -10.552 1.00 43.66 626 GLU A C 1
ATOM 4920 O O . GLU A 1 626 ? 10.221 9.745 -10.524 1.00 43.66 626 GLU A O 1
ATOM 4925 N N . ASN A 1 627 ? 8.292 10.770 -11.082 1.00 48.31 627 ASN A N 1
ATOM 4926 C CA . ASN A 1 627 ? 7.590 9.556 -11.546 1.00 48.31 627 ASN A CA 1
ATOM 4927 C C . ASN A 1 627 ? 6.767 9.788 -12.804 1.00 48.31 627 ASN A C 1
ATOM 4929 O O . ASN A 1 627 ? 5.529 9.771 -12.771 1.00 48.31 627 ASN A O 1
ATOM 4933 N N . PRO A 1 628 ? 7.442 9.948 -13.946 1.00 54.03 628 PRO A N 1
ATOM 4934 C CA . PRO A 1 628 ? 6.791 9.724 -15.218 1.00 54.03 628 PRO A CA 1
ATOM 4935 C C . PRO A 1 628 ? 6.388 8.248 -15.355 1.00 54.03 628 PRO A C 1
ATOM 4937 O O . PRO A 1 628 ? 7.154 7.336 -15.053 1.00 54.03 628 PRO A O 1
ATOM 4940 N N . TYR A 1 629 ? 5.174 8.001 -15.833 1.00 54.03 629 TYR A N 1
ATOM 4941 C CA . TYR A 1 629 ? 4.654 6.668 -16.127 1.00 54.03 629 TYR A CA 1
ATOM 4942 C C . TYR A 1 629 ? 4.976 6.289 -17.577 1.00 54.03 629 TYR A C 1
ATOM 4944 O O . TYR A 1 629 ? 4.737 7.080 -18.485 1.00 54.03 629 TYR A O 1
ATOM 4952 N N . LYS A 1 630 ? 5.489 5.078 -17.829 1.00 54.81 630 LYS A N 1
ATOM 4953 C CA . LYS A 1 630 ? 5.734 4.592 -19.197 1.00 54.81 630 LYS A CA 1
ATOM 4954 C C . LYS A 1 630 ? 4.444 4.059 -19.827 1.00 54.81 630 LYS A C 1
ATOM 4956 O O . LYS A 1 630 ? 3.954 3.000 -19.446 1.00 54.81 630 LYS A O 1
ATOM 4961 N N . TYR A 1 631 ? 3.945 4.752 -20.844 1.00 51.12 631 TYR A N 1
ATOM 4962 C CA . TYR A 1 631 ? 2.848 4.296 -21.694 1.00 51.12 631 TYR A CA 1
ATOM 4963 C C . TYR A 1 631 ? 3.390 3.872 -23.056 1.00 51.12 631 TYR A C 1
ATOM 4965 O O . TYR A 1 631 ? 4.028 4.669 -23.740 1.00 51.12 631 TYR A O 1
ATOM 4973 N N . LEU A 1 632 ? 3.142 2.619 -23.453 1.00 52.72 632 LEU A N 1
ATOM 4974 C CA . LEU A 1 632 ? 3.619 2.061 -24.729 1.00 52.72 632 LEU A CA 1
ATOM 4975 C C . LEU A 1 632 ? 5.124 2.316 -24.968 1.00 52.72 632 LEU A C 1
ATOM 4977 O O . LEU A 1 632 ? 5.537 2.692 -26.059 1.00 52.72 632 LEU A O 1
ATOM 4981 N N . GLY A 1 633 ? 5.946 2.167 -23.923 1.00 55.19 633 GLY A N 1
ATOM 4982 C CA . GLY A 1 633 ? 7.398 2.385 -23.989 1.00 55.19 633 GLY A CA 1
ATOM 4983 C C . GLY A 1 633 ? 7.849 3.850 -23.911 1.00 55.19 633 GLY A C 1
ATOM 4984 O O . GLY A 1 633 ? 9.048 4.111 -23.854 1.00 55.19 633 GLY A O 1
ATOM 4985 N N . VAL A 1 634 ? 6.925 4.813 -23.844 1.00 57.72 634 VAL A N 1
ATOM 4986 C CA . VAL A 1 634 ? 7.241 6.243 -23.739 1.00 57.72 634 VAL A CA 1
ATOM 4987 C C . VAL A 1 634 ? 6.927 6.772 -22.341 1.00 57.72 634 VAL A C 1
ATOM 4989 O O . VAL A 1 634 ? 5.801 6.606 -21.874 1.00 57.72 634 VAL A O 1
ATOM 4992 N N . PRO A 1 635 ? 7.885 7.413 -21.650 1.00 54.69 635 PRO A N 1
ATOM 4993 C CA . PRO A 1 635 ? 7.626 8.044 -20.367 1.00 54.69 635 PRO A CA 1
ATOM 4994 C C . PRO A 1 635 ? 6.716 9.267 -20.557 1.00 54.69 635 PRO A C 1
ATOM 4996 O O . PRO A 1 635 ? 6.985 10.145 -21.373 1.00 54.69 635 PRO A O 1
ATOM 4999 N N . ILE A 1 636 ? 5.627 9.312 -19.794 1.00 54.44 636 ILE A N 1
ATOM 5000 C CA . ILE A 1 636 ? 4.624 10.378 -19.743 1.00 54.44 636 ILE A CA 1
ATOM 5001 C C . ILE A 1 636 ? 4.640 10.964 -18.327 1.00 54.44 636 ILE A C 1
ATOM 5003 O O . ILE A 1 636 ? 4.447 10.239 -17.356 1.00 54.44 636 ILE A O 1
ATOM 5007 N N . GLY A 1 637 ? 4.860 12.274 -18.192 1.00 57.97 637 GLY A N 1
ATOM 5008 C CA . GLY A 1 637 ? 4.899 12.977 -16.903 1.00 57.97 637 GLY A CA 1
ATOM 5009 C C . GLY A 1 637 ? 5.776 14.231 -16.948 1.00 57.97 637 GLY A C 1
ATOM 5010 O O . GLY A 1 637 ? 6.147 14.692 -18.025 1.00 57.97 637 GLY A O 1
ATOM 5011 N N . LEU A 1 638 ? 6.116 14.788 -15.782 1.00 48.44 638 LEU A N 1
ATOM 5012 C CA . LEU A 1 638 ? 7.175 15.796 -15.672 1.00 48.44 638 LEU A CA 1
ATOM 5013 C C . LEU A 1 638 ? 8.530 15.068 -15.635 1.00 48.44 638 LEU A C 1
ATOM 5015 O O . LEU A 1 638 ? 8.781 14.345 -14.680 1.00 48.44 638 LEU A O 1
ATOM 5019 N N . ILE A 1 639 ? 9.366 15.229 -16.666 1.00 55.94 639 ILE A N 1
ATOM 5020 C CA . ILE A 1 639 ? 10.613 14.465 -16.861 1.00 55.94 639 ILE A CA 1
ATOM 5021 C C . ILE A 1 639 ? 11.816 15.420 -16.891 1.00 55.94 639 ILE A C 1
ATOM 5023 O O . ILE A 1 639 ? 11.770 16.418 -17.610 1.00 55.94 639 ILE A O 1
ATOM 5027 N N . ASP A 1 640 ? 12.881 15.100 -16.145 1.00 48.31 640 ASP A N 1
ATOM 5028 C CA . ASP A 1 640 ? 14.129 15.886 -16.097 1.00 48.31 640 ASP A CA 1
ATOM 5029 C C . ASP A 1 640 ? 15.080 15.595 -17.281 1.00 48.31 640 ASP A C 1
ATOM 5031 O O . ASP A 1 640 ? 15.715 16.518 -17.795 1.00 48.31 640 ASP A O 1
ATOM 5035 N N . ASP A 1 641 ? 15.147 14.342 -17.761 1.00 58.72 641 ASP A N 1
ATOM 5036 C CA . ASP A 1 641 ? 15.806 13.970 -19.025 1.00 58.72 641 ASP A CA 1
ATOM 5037 C C . ASP A 1 641 ? 14.806 13.270 -19.960 1.00 58.72 641 ASP A C 1
ATOM 5039 O O . ASP A 1 641 ? 14.477 12.099 -19.760 1.00 58.72 641 ASP A O 1
ATOM 5043 N N . PRO A 1 642 ? 14.264 13.973 -20.963 1.00 57.59 642 PRO A N 1
ATOM 5044 C CA . PRO A 1 642 ? 13.187 13.453 -21.796 1.00 57.59 642 PRO A CA 1
ATOM 5045 C C . PRO A 1 642 ? 13.688 12.456 -22.866 1.00 57.59 642 PRO A C 1
ATOM 5047 O O . PRO A 1 642 ? 12.880 11.933 -23.638 1.00 57.59 642 PRO A O 1
ATOM 5050 N N . ASP A 1 643 ? 15.001 12.188 -22.926 1.00 63.00 643 ASP A N 1
ATOM 5051 C CA . ASP A 1 643 ? 15.607 11.272 -23.892 1.00 63.00 643 ASP A CA 1
ATOM 5052 C C . ASP A 1 643 ? 15.396 9.806 -23.503 1.00 63.00 643 ASP A C 1
ATOM 5054 O O . ASP A 1 643 ? 16.094 9.237 -22.669 1.00 63.00 643 ASP A O 1
ATOM 5058 N N . ASN A 1 644 ? 14.403 9.187 -24.130 1.00 66.88 644 ASN A N 1
ATOM 5059 C CA . ASN A 1 644 ? 13.911 7.856 -23.789 1.00 66.88 644 ASN A CA 1
ATOM 5060 C C . ASN A 1 644 ? 14.259 6.780 -24.828 1.00 66.88 644 ASN A C 1
ATOM 5062 O O . ASN A 1 644 ? 13.655 5.710 -24.806 1.00 66.88 644 ASN A O 1
ATOM 5066 N N . ILE A 1 645 ? 15.158 7.074 -25.774 1.00 72.50 645 ILE A N 1
ATOM 5067 C CA . ILE A 1 645 ? 15.426 6.191 -26.921 1.00 72.50 645 ILE A CA 1
ATOM 5068 C C . ILE A 1 645 ? 16.840 5.606 -26.956 1.00 72.50 645 ILE A C 1
ATOM 5070 O O . ILE A 1 645 ? 17.158 4.914 -27.915 1.00 72.50 645 ILE A O 1
ATOM 5074 N N . SER A 1 646 ? 17.693 5.877 -25.963 1.00 77.81 646 SER A N 1
ATOM 5075 C CA . SER A 1 646 ? 19.085 5.396 -25.972 1.00 77.81 646 SER A CA 1
ATOM 5076 C C . SER A 1 646 ? 19.162 3.866 -26.037 1.00 77.81 646 SER A C 1
ATOM 5078 O O . SER A 1 646 ? 19.855 3.327 -26.896 1.00 77.81 646 SER A O 1
ATOM 5080 N N . ASP A 1 647 ? 18.387 3.175 -25.196 1.00 80.69 647 ASP A N 1
ATOM 5081 C CA . ASP A 1 647 ? 18.334 1.706 -25.175 1.00 80.69 647 ASP A CA 1
ATOM 5082 C C . ASP A 1 647 ? 17.793 1.155 -26.503 1.00 80.69 647 ASP A C 1
ATOM 5084 O O . ASP A 1 647 ? 18.396 0.278 -27.112 1.00 80.69 647 ASP A O 1
ATOM 5088 N N . LEU A 1 648 ? 16.727 1.767 -27.035 1.00 82.81 648 LEU A N 1
ATOM 5089 C CA . LEU A 1 648 ? 16.173 1.399 -28.340 1.00 82.81 648 LEU A CA 1
ATOM 5090 C C . LEU A 1 648 ? 17.191 1.593 -29.474 1.00 82.81 648 LEU A C 1
ATOM 5092 O O . LEU A 1 648 ? 17.270 0.774 -30.382 1.00 82.81 648 LEU A O 1
ATOM 5096 N N . VAL A 1 649 ? 17.964 2.680 -29.460 1.00 85.50 649 VAL A N 1
ATOM 5097 C CA . VAL A 1 649 ? 19.016 2.923 -30.457 1.00 85.50 649 VAL A CA 1
ATOM 5098 C C . VAL A 1 649 ? 20.087 1.838 -30.389 1.00 85.50 649 VAL A C 1
ATOM 5100 O O . VAL A 1 649 ? 20.558 1.391 -31.439 1.00 85.50 649 VAL A O 1
ATOM 5103 N N . GLN A 1 650 ? 20.447 1.392 -29.186 1.00 87.62 650 GLN A N 1
ATOM 5104 C CA . GLN A 1 650 ? 21.389 0.296 -29.000 1.00 87.62 650 GLN A CA 1
ATOM 5105 C C . GLN A 1 650 ? 20.829 -1.017 -29.568 1.00 87.62 650 GLN A C 1
ATOM 5107 O O . GLN A 1 650 ? 21.505 -1.663 -30.370 1.00 87.62 650 GLN A O 1
ATOM 5112 N N . ASP A 1 651 ? 19.581 -1.358 -29.244 1.00 88.31 651 ASP A N 1
ATOM 5113 C CA . ASP A 1 651 ? 18.910 -2.567 -29.739 1.00 88.31 651 ASP A CA 1
ATOM 5114 C C . ASP A 1 651 ? 18.802 -2.569 -31.270 1.00 88.31 651 ASP A C 1
ATOM 5116 O O . ASP A 1 651 ? 19.243 -3.506 -31.937 1.00 88.31 651 ASP A O 1
ATOM 5120 N N . LEU A 1 652 ? 18.330 -1.464 -31.858 1.00 89.88 652 LEU A N 1
ATOM 5121 C CA . LEU A 1 652 ? 18.237 -1.313 -33.313 1.00 89.88 652 LEU A CA 1
ATOM 5122 C C . LEU A 1 652 ? 19.612 -1.392 -33.994 1.00 89.88 652 LEU A C 1
ATOM 5124 O O . LEU A 1 652 ? 19.699 -1.770 -35.165 1.00 89.88 652 LEU A O 1
ATOM 5128 N N . THR A 1 653 ? 20.688 -1.005 -33.303 1.00 92.06 653 THR A N 1
ATOM 5129 C CA . THR A 1 653 ? 22.060 -1.133 -33.817 1.00 92.06 653 THR A CA 1
ATOM 5130 C C . THR A 1 653 ? 22.495 -2.600 -33.837 1.00 92.06 653 THR A C 1
ATOM 5132 O O . THR A 1 653 ? 23.003 -3.063 -34.859 1.00 92.06 653 THR A O 1
ATOM 5135 N N . CYS A 1 654 ? 22.221 -3.356 -32.771 1.00 92.00 654 CYS A N 1
ATOM 5136 C CA . CYS A 1 654 ? 22.450 -4.804 -32.722 1.00 92.00 654 CYS A CA 1
ATOM 5137 C C . CYS A 1 654 ? 21.649 -5.552 -33.805 1.00 92.00 654 CYS A C 1
ATOM 5139 O O . CYS A 1 654 ? 22.172 -6.451 -34.475 1.00 92.00 654 CYS A O 1
ATOM 5141 N N . ASP A 1 655 ? 20.401 -5.148 -34.040 1.00 92.81 655 ASP A N 1
ATOM 5142 C CA . ASP A 1 655 ? 19.563 -5.733 -35.085 1.00 92.81 655 ASP A CA 1
ATOM 5143 C C . ASP A 1 655 ? 20.091 -5.422 -36.493 1.00 92.81 655 ASP A C 1
ATOM 5145 O O . ASP A 1 655 ? 20.105 -6.301 -37.358 1.00 92.81 655 ASP A O 1
ATOM 5149 N N . LEU A 1 656 ? 20.588 -4.200 -36.738 1.00 93.00 656 LEU A N 1
ATOM 5150 C CA . LEU A 1 656 ? 21.245 -3.850 -38.004 1.00 93.00 656 LEU A CA 1
ATOM 5151 C C . LEU A 1 656 ? 22.446 -4.760 -38.289 1.00 93.00 656 LEU A C 1
ATOM 5153 O O . LEU A 1 656 ? 22.609 -5.219 -39.423 1.00 93.00 656 LEU A O 1
ATOM 5157 N N . GLU A 1 657 ? 23.276 -5.036 -37.282 1.00 92.25 657 GLU A N 1
ATOM 5158 C CA . GLU A 1 657 ? 24.413 -5.952 -37.416 1.00 92.25 657 GLU A CA 1
ATOM 5159 C C . GLU A 1 657 ? 23.971 -7.396 -37.674 1.00 92.25 657 GLU A C 1
ATOM 5161 O O . GLU A 1 657 ? 24.585 -8.110 -38.472 1.00 92.25 657 GLU A O 1
ATOM 5166 N N . SER A 1 658 ? 22.886 -7.826 -37.032 1.00 93.12 658 SER A N 1
ATOM 5167 C CA . SER A 1 658 ? 22.313 -9.161 -37.219 1.00 93.12 658 SER A CA 1
ATOM 5168 C C . SER A 1 658 ? 21.755 -9.335 -38.635 1.00 93.12 658 SER A C 1
ATOM 5170 O O . SER A 1 658 ? 22.052 -10.326 -39.310 1.00 93.12 658 SER A O 1
ATOM 5172 N N . ILE A 1 659 ? 21.033 -8.332 -39.150 1.00 92.44 659 ILE A N 1
ATOM 5173 C CA . ILE A 1 659 ? 20.557 -8.300 -40.541 1.00 92.44 659 ILE A CA 1
ATOM 5174 C C . ILE A 1 659 ? 21.741 -8.320 -41.509 1.00 92.44 659 ILE A C 1
ATOM 5176 O O . ILE A 1 659 ? 21.705 -9.045 -42.507 1.00 92.44 659 ILE A O 1
ATOM 5180 N N . GLU A 1 660 ? 22.807 -7.571 -41.226 1.00 89.94 660 GLU A N 1
ATOM 5181 C CA . GLU A 1 660 ? 24.009 -7.557 -42.058 1.00 89.94 660 GLU A CA 1
ATOM 5182 C C . GLU A 1 660 ? 24.653 -8.941 -42.176 1.00 89.94 660 GLU A C 1
ATOM 5184 O O . GLU A 1 660 ? 24.980 -9.361 -43.290 1.00 89.94 660 GLU A O 1
ATOM 5189 N N . LYS A 1 661 ? 24.794 -9.655 -41.055 1.00 90.81 661 LYS A N 1
ATOM 5190 C CA . LYS A 1 661 ? 25.430 -10.981 -40.979 1.00 90.81 661 LYS A CA 1
ATOM 5191 C C . LYS A 1 661 ? 24.537 -12.116 -41.492 1.00 90.81 661 LYS A C 1
ATOM 5193 O O . LYS A 1 661 ? 25.038 -13.202 -41.769 1.00 90.81 661 LYS A O 1
ATOM 5198 N N . SER A 1 662 ? 23.235 -11.879 -41.655 1.00 93.38 662 SER A N 1
ATOM 5199 C CA . SER A 1 662 ? 22.291 -12.895 -42.134 1.00 93.38 662 SER A CA 1
ATOM 5200 C C . SER A 1 662 ? 22.583 -13.378 -43.566 1.00 93.38 662 SER A C 1
ATOM 5202 O O . SER A 1 662 ? 23.192 -12.675 -44.379 1.00 93.38 662 SER A O 1
ATOM 5204 N N . LEU A 1 663 ? 22.075 -14.566 -43.909 1.00 88.62 663 LEU A N 1
ATOM 5205 C CA . LEU A 1 663 ? 22.186 -15.164 -45.250 1.00 88.62 663 LEU A CA 1
ATOM 5206 C C . LEU A 1 663 ? 21.187 -14.586 -46.275 1.00 88.62 663 LEU A C 1
ATOM 5208 O O . LEU A 1 663 ? 21.086 -15.087 -47.392 1.00 88.62 663 LEU A O 1
ATOM 5212 N N . LEU A 1 664 ? 20.453 -13.528 -45.916 1.00 85.75 664 LEU A N 1
ATOM 5213 C CA . LEU A 1 664 ? 19.475 -12.883 -46.793 1.00 85.75 664 LEU A CA 1
ATOM 5214 C C . LEU A 1 664 ? 20.130 -12.201 -48.004 1.00 85.75 664 LEU A C 1
ATOM 5216 O O . LEU A 1 664 ? 21.260 -11.698 -47.943 1.00 85.75 664 LEU A O 1
ATOM 5220 N N . ALA A 1 665 ? 19.383 -12.096 -49.103 1.00 83.00 665 ALA A N 1
ATOM 5221 C CA . ALA A 1 665 ? 19.806 -11.294 -50.242 1.00 83.00 665 ALA A CA 1
ATOM 5222 C C . ALA A 1 665 ? 19.845 -9.789 -49.879 1.00 83.00 665 ALA A C 1
ATOM 5224 O O . ALA A 1 665 ? 19.042 -9.325 -49.070 1.00 83.00 665 ALA A O 1
ATOM 5225 N N . PRO A 1 666 ? 20.737 -8.977 -50.479 1.00 83.00 666 PRO A N 1
ATOM 5226 C CA . PRO A 1 666 ? 20.879 -7.552 -50.182 1.00 83.00 666 PRO A CA 1
ATOM 5227 C C . PRO A 1 666 ? 19.586 -6.725 -50.226 1.00 83.00 666 PRO A C 1
ATOM 5229 O O . PRO A 1 666 ? 19.377 -5.882 -49.356 1.00 83.00 666 PRO A O 1
ATOM 5232 N N . TRP A 1 667 ? 18.698 -6.974 -51.194 1.00 82.62 667 TRP A N 1
ATOM 5233 C CA . TRP A 1 667 ? 17.399 -6.293 -51.265 1.00 82.62 667 TRP A CA 1
ATOM 5234 C C . TRP A 1 667 ? 16.443 -6.751 -50.154 1.00 82.62 667 TRP A C 1
ATOM 5236 O O . TRP A 1 667 ? 15.730 -5.922 -49.601 1.00 82.62 667 TRP A O 1
ATOM 5246 N N . GLN A 1 668 ? 16.486 -8.027 -49.751 1.00 86.12 668 GLN A N 1
ATOM 5247 C CA . GLN A 1 668 ? 15.729 -8.532 -48.597 1.00 86.12 668 GLN A CA 1
ATOM 5248 C C . GLN A 1 668 ? 16.229 -7.907 -47.290 1.00 86.12 668 GLN A C 1
ATOM 5250 O O . GLN A 1 668 ? 15.421 -7.524 -46.453 1.00 86.12 668 GLN A O 1
ATOM 5255 N N . LYS A 1 669 ? 17.549 -7.727 -47.131 1.00 89.06 669 LYS A N 1
ATOM 5256 C CA . LYS A 1 669 ? 18.135 -7.025 -45.973 1.00 89.06 669 LYS A CA 1
ATOM 5257 C C . LYS A 1 669 ? 17.638 -5.585 -45.873 1.00 89.06 669 LYS A C 1
ATOM 5259 O O . LYS A 1 669 ? 17.272 -5.139 -44.791 1.00 89.06 669 LYS A O 1
ATOM 5264 N N . LEU A 1 670 ? 17.579 -4.865 -46.996 1.00 87.12 670 LEU A N 1
ATOM 5265 C CA . LEU A 1 670 ? 16.965 -3.537 -47.021 1.00 87.12 670 LEU A CA 1
ATOM 5266 C C . LEU A 1 670 ? 15.484 -3.563 -46.661 1.00 87.12 670 LEU A C 1
ATOM 5268 O O . LEU A 1 670 ? 15.019 -2.672 -45.953 1.00 87.12 670 LEU A O 1
ATOM 5272 N N . GLU A 1 671 ? 14.750 -4.557 -47.151 1.00 87.25 671 GLU A N 1
ATOM 5273 C CA . GLU A 1 671 ? 13.330 -4.683 -46.850 1.00 87.25 671 GLU A CA 1
ATOM 5274 C C . GLU A 1 671 ? 13.091 -4.947 -45.361 1.00 87.25 671 GLU A C 1
ATOM 5276 O O . GLU A 1 671 ? 12.176 -4.363 -44.786 1.00 87.25 671 GLU A O 1
ATOM 5281 N N . MET A 1 672 ? 13.969 -5.710 -44.697 1.00 90.12 672 MET A N 1
ATOM 5282 C CA . MET A 1 672 ? 13.939 -5.864 -43.237 1.00 90.12 672 MET A CA 1
ATOM 5283 C C . MET A 1 672 ? 14.137 -4.528 -42.516 1.00 90.12 672 MET A C 1
ATOM 5285 O O . MET A 1 672 ? 13.385 -4.200 -41.598 1.00 90.12 672 MET A O 1
ATOM 5289 N N . ILE A 1 673 ? 15.099 -3.716 -42.966 1.00 91.44 673 ILE A N 1
ATOM 5290 C CA . ILE A 1 673 ? 15.351 -2.389 -42.386 1.00 91.44 673 ILE A CA 1
ATOM 5291 C C . ILE A 1 673 ? 14.119 -1.482 -42.542 1.00 91.44 673 ILE A C 1
ATOM 5293 O O . ILE A 1 673 ? 13.733 -0.803 -41.590 1.00 91.44 673 ILE A O 1
ATOM 5297 N N . ARG A 1 674 ? 13.474 -1.482 -43.716 1.00 88.31 674 ARG A N 1
ATOM 5298 C CA . ARG A 1 674 ? 12.278 -0.660 -43.976 1.00 88.31 674 ARG A CA 1
ATOM 5299 C C . ARG A 1 674 ? 11.028 -1.149 -43.254 1.00 88.31 674 ARG A C 1
ATOM 5301 O O . ARG A 1 674 ? 10.219 -0.327 -42.842 1.00 88.31 674 ARG A O 1
ATOM 5308 N N . THR A 1 675 ? 10.862 -2.461 -43.121 1.00 87.06 675 THR A N 1
ATOM 5309 C CA . THR A 1 675 ? 9.614 -3.065 -42.628 1.00 87.06 675 THR A CA 1
ATOM 5310 C C . THR A 1 675 ? 9.594 -3.208 -41.112 1.00 87.06 675 THR A C 1
ATOM 5312 O O . THR A 1 675 ? 8.530 -3.104 -40.510 1.00 87.06 675 THR A O 1
ATOM 5315 N N . PHE A 1 676 ? 10.754 -3.407 -40.478 1.00 86.44 676 PHE A N 1
ATOM 5316 C CA . PHE A 1 676 ? 10.825 -3.714 -39.046 1.00 86.44 676 PHE A CA 1
ATOM 5317 C C . PHE A 1 676 ? 11.566 -2.646 -38.239 1.00 86.44 676 PHE A C 1
ATOM 5319 O O . PHE A 1 676 ? 11.042 -2.161 -37.235 1.00 86.44 676 PHE A O 1
ATOM 5326 N N . LEU A 1 677 ? 12.745 -2.209 -38.692 1.00 90.44 677 LEU A N 1
ATOM 5327 C CA . LEU A 1 677 ? 13.571 -1.272 -37.918 1.00 90.44 677 LEU A CA 1
ATOM 5328 C C . LEU A 1 677 ? 13.058 0.169 -37.996 1.00 90.44 677 LEU A C 1
ATOM 5330 O O . LEU A 1 677 ? 12.881 0.831 -36.972 1.00 90.44 677 LEU A O 1
ATOM 5334 N N . GLN A 1 678 ? 12.772 0.662 -39.204 1.00 89.00 678 GLN A N 1
ATOM 5335 C CA . GLN A 1 678 ? 12.287 2.032 -39.394 1.00 89.00 678 GLN A CA 1
ATOM 5336 C C . GLN A 1 678 ? 10.937 2.302 -38.713 1.00 89.00 678 GLN A C 1
ATOM 5338 O O . GLN A 1 678 ? 10.829 3.350 -38.073 1.00 89.00 678 GLN A O 1
ATOM 5343 N N . PRO A 1 679 ? 9.923 1.416 -38.770 1.00 88.44 679 PRO A N 1
ATOM 5344 C CA . PRO A 1 679 ? 8.653 1.650 -38.084 1.00 88.44 679 PRO A CA 1
ATOM 5345 C C . PRO A 1 679 ? 8.795 1.665 -36.560 1.00 88.44 679 PRO A C 1
ATOM 5347 O O . PRO A 1 679 ? 8.186 2.516 -35.910 1.00 88.44 679 PRO A O 1
ATOM 5350 N N . SER A 1 680 ? 9.653 0.800 -36.007 1.00 85.25 680 SER A N 1
ATOM 5351 C CA . SER A 1 680 ? 9.960 0.756 -34.570 1.00 85.25 680 SER A CA 1
ATOM 5352 C C . SER A 1 680 ? 10.580 2.070 -34.091 1.00 85.25 680 SER A C 1
ATOM 5354 O O . SER A 1 680 ? 10.103 2.676 -33.130 1.00 85.25 680 SER A O 1
ATOM 5356 N N . LEU A 1 681 ? 11.568 2.585 -34.831 1.00 87.88 681 LEU A N 1
ATOM 5357 C CA . LEU A 1 681 ? 12.147 3.898 -34.558 1.00 87.88 681 LEU A CA 1
ATOM 5358 C C . LEU A 1 681 ? 11.112 5.021 -34.741 1.00 87.88 681 LEU A C 1
ATOM 5360 O O . LEU A 1 681 ? 10.975 5.885 -33.883 1.00 87.88 681 LEU A O 1
ATOM 5364 N N . THR A 1 682 ? 10.338 4.997 -35.827 1.00 88.00 682 THR A N 1
ATOM 5365 C CA . THR A 1 682 ? 9.328 6.022 -36.153 1.00 88.00 682 THR A CA 1
ATOM 5366 C C . THR A 1 682 ? 8.284 6.175 -35.048 1.00 88.00 682 THR A C 1
ATOM 5368 O O . THR A 1 682 ? 7.887 7.296 -34.719 1.00 88.00 682 THR A O 1
ATOM 5371 N N . PHE A 1 683 ? 7.838 5.063 -34.459 1.00 84.06 683 PHE A N 1
ATOM 5372 C CA . PHE A 1 683 ? 6.919 5.075 -33.326 1.00 84.06 683 PHE A CA 1
ATOM 5373 C C . PHE A 1 683 ? 7.526 5.809 -32.122 1.00 84.06 683 PHE A C 1
ATOM 5375 O O . PHE A 1 683 ? 6.916 6.746 -31.598 1.00 84.06 683 PHE A O 1
ATOM 5382 N N . ALA A 1 684 ? 8.756 5.449 -31.746 1.00 80.44 684 ALA A N 1
ATOM 5383 C CA . ALA A 1 684 ? 9.458 6.068 -30.627 1.00 80.44 684 ALA A CA 1
ATOM 5384 C C . ALA A 1 684 ? 9.736 7.561 -30.864 1.00 80.44 684 ALA A C 1
ATOM 5386 O O . ALA A 1 684 ? 9.533 8.374 -29.965 1.00 80.44 684 ALA A O 1
ATOM 5387 N N . LEU A 1 685 ? 10.115 7.947 -32.087 1.00 85.06 685 LEU A N 1
ATOM 5388 C CA . LEU A 1 685 ? 10.340 9.344 -32.478 1.00 85.06 685 LEU A CA 1
ATOM 5389 C C . LEU A 1 685 ? 9.064 10.197 -32.412 1.00 85.06 685 LEU A C 1
ATOM 5391 O O . LEU A 1 685 ? 9.133 11.391 -32.120 1.00 85.06 685 LEU A O 1
ATOM 5395 N N . ARG A 1 686 ? 7.899 9.603 -32.694 1.00 79.44 686 ARG A N 1
ATOM 5396 C CA . ARG A 1 686 ? 6.606 10.298 -32.640 1.00 79.44 686 ARG A CA 1
ATOM 5397 C C . ARG A 1 686 ? 6.152 10.553 -31.207 1.00 79.44 686 ARG A C 1
ATOM 5399 O O . ARG A 1 686 ? 5.618 11.625 -30.931 1.00 79.44 686 ARG A O 1
ATOM 5406 N N . ALA A 1 687 ? 6.338 9.572 -30.332 1.00 70.94 687 ALA A N 1
ATOM 5407 C CA . ALA A 1 687 ? 5.832 9.616 -28.967 1.00 70.94 687 ALA A CA 1
ATOM 5408 C C . ALA A 1 687 ? 6.842 10.210 -27.958 1.00 70.94 687 ALA A C 1
ATOM 5410 O O . ALA A 1 687 ? 6.423 10.871 -27.014 1.00 70.94 687 ALA A O 1
ATOM 5411 N N . GLY A 1 688 ? 8.152 10.034 -28.163 1.00 71.19 688 GLY A N 1
ATOM 5412 C CA . GLY A 1 688 ? 9.222 10.480 -27.255 1.00 71.19 688 GLY A CA 1
ATOM 5413 C C . GLY A 1 688 ? 9.856 11.833 -27.601 1.00 71.19 688 GLY A C 1
ATOM 5414 O O . GLY A 1 688 ? 9.387 12.539 -28.494 1.00 71.19 688 GLY A O 1
ATOM 5415 N N . PHE A 1 689 ? 10.940 12.199 -26.900 1.00 71.38 689 PHE A N 1
ATOM 5416 C CA . PHE A 1 689 ? 11.715 13.447 -27.070 1.00 71.38 689 PHE A CA 1
ATOM 5417 C C . PHE A 1 689 ? 13.212 13.152 -27.292 1.00 71.38 689 PHE A C 1
ATOM 5419 O O . PHE A 1 689 ? 14.052 13.432 -26.437 1.00 71.38 689 PHE A O 1
ATOM 5426 N N . PRO A 1 690 ? 13.565 12.597 -28.457 1.00 75.88 690 PRO A N 1
ATOM 5427 C CA . PRO A 1 690 ? 14.895 12.051 -28.696 1.00 75.88 690 PRO A CA 1
ATOM 5428 C C . PRO A 1 690 ? 15.978 13.134 -28.797 1.00 75.88 690 PRO A C 1
ATOM 5430 O O . PRO A 1 690 ? 15.796 14.146 -29.491 1.00 75.88 690 PRO A O 1
ATOM 5433 N N . LYS A 1 691 ? 17.149 12.895 -28.194 1.00 80.31 691 LYS A N 1
ATOM 5434 C CA . LYS A 1 691 ? 18.346 13.711 -28.467 1.00 80.31 691 LYS A CA 1
ATOM 5435 C C . LYS A 1 691 ? 18.895 13.386 -29.857 1.00 80.31 691 LYS A C 1
ATOM 5437 O O . LYS A 1 691 ? 19.045 12.228 -30.246 1.00 80.31 691 LYS A O 1
ATOM 5442 N N . LYS A 1 692 ? 19.224 14.431 -30.625 1.00 84.00 692 LYS A N 1
ATOM 5443 C CA . LYS A 1 692 ? 19.754 14.286 -31.994 1.00 84.00 692 LYS A CA 1
ATOM 5444 C C . LYS A 1 692 ? 21.107 13.569 -32.024 1.00 84.00 692 LYS A C 1
ATOM 5446 O O . LYS A 1 692 ? 21.378 12.895 -33.010 1.00 84.00 692 LYS A O 1
ATOM 5451 N N . ASP A 1 693 ? 21.900 13.660 -30.958 1.00 84.88 693 ASP A N 1
ATOM 5452 C CA . ASP A 1 693 ? 23.220 13.023 -30.867 1.00 84.88 693 ASP A CA 1
ATOM 5453 C C . ASP A 1 693 ? 23.118 11.492 -30.929 1.00 84.88 693 ASP A C 1
ATOM 5455 O O . ASP A 1 693 ? 23.799 10.862 -31.737 1.00 84.88 693 ASP A O 1
ATOM 5459 N N . ASN A 1 694 ? 22.174 10.893 -30.196 1.00 83.88 694 ASN A N 1
ATOM 5460 C CA . ASN A 1 694 ? 21.916 9.449 -30.245 1.00 83.88 694 ASN A CA 1
ATOM 5461 C C . ASN A 1 694 ? 21.449 8.997 -31.639 1.00 83.88 694 ASN A C 1
ATOM 5463 O O . ASN A 1 694 ? 21.879 7.969 -32.164 1.00 83.88 694 ASN A O 1
ATOM 5467 N N . LEU A 1 695 ? 20.624 9.812 -32.299 1.00 90.00 695 LEU A N 1
ATOM 5468 C CA . LEU A 1 695 ? 20.177 9.544 -33.668 1.00 90.00 695 LEU A CA 1
ATOM 5469 C C . LEU A 1 695 ? 21.300 9.697 -34.704 1.00 90.00 695 LEU A C 1
ATOM 5471 O O . LEU A 1 695 ? 21.278 9.007 -35.723 1.00 90.00 695 LEU A O 1
ATOM 5475 N N . LEU A 1 696 ? 22.283 10.571 -34.464 1.00 90.94 696 LEU A N 1
ATOM 5476 C CA . LEU A 1 696 ? 23.477 10.706 -35.305 1.00 90.94 696 LEU A CA 1
ATOM 5477 C C . LEU A 1 696 ? 24.381 9.473 -35.202 1.00 90.94 696 LEU A C 1
ATOM 5479 O O . LEU A 1 696 ? 24.909 9.021 -36.224 1.00 90.94 696 LEU A O 1
ATOM 5483 N N . VAL A 1 697 ? 24.513 8.896 -34.004 1.00 89.31 697 VAL A N 1
ATOM 5484 C CA . VAL A 1 697 ? 25.208 7.617 -33.799 1.00 89.31 697 VAL A CA 1
ATOM 5485 C C . VAL A 1 697 ? 24.508 6.517 -34.599 1.00 89.31 697 VAL A C 1
ATOM 5487 O O . VAL A 1 697 ? 25.131 5.905 -35.469 1.00 89.31 697 VAL A O 1
ATOM 5490 N N . TYR A 1 698 ? 23.193 6.348 -34.418 1.00 92.25 698 TYR A N 1
ATOM 5491 C CA . TYR A 1 698 ? 22.418 5.352 -35.168 1.00 92.25 698 TYR A CA 1
ATOM 5492 C C . TYR A 1 698 ? 22.508 5.551 -36.688 1.00 92.25 698 TYR A C 1
ATOM 5494 O O . TYR A 1 698 ? 22.734 4.603 -37.440 1.00 92.25 698 TYR A O 1
ATOM 5502 N N . ARG A 1 699 ? 22.397 6.800 -37.161 1.00 93.62 699 ARG A N 1
ATOM 5503 C CA . ARG A 1 699 ? 22.558 7.154 -38.579 1.00 93.62 699 ARG A CA 1
ATOM 5504 C C . ARG A 1 699 ? 23.914 6.703 -39.119 1.00 93.62 699 ARG A C 1
ATOM 5506 O O . ARG A 1 699 ? 23.979 6.187 -40.234 1.00 93.62 699 ARG A O 1
ATOM 5513 N N . SER A 1 700 ? 24.984 6.898 -38.353 1.00 92.81 700 SER A N 1
ATOM 5514 C CA . SER A 1 700 ? 26.339 6.511 -38.756 1.00 92.81 700 SER A CA 1
ATOM 5515 C C . SER A 1 700 ? 26.457 4.993 -38.919 1.00 92.81 700 SER A C 1
ATOM 5517 O O . SER A 1 700 ? 26.976 4.531 -39.940 1.00 92.81 700 SER A O 1
ATOM 5519 N N . HIS A 1 701 ? 25.889 4.221 -37.986 1.00 92.81 701 HIS A N 1
ATOM 5520 C CA . HIS A 1 701 ? 25.806 2.762 -38.095 1.00 92.81 701 HIS A CA 1
ATOM 5521 C C . HIS A 1 701 ? 24.969 2.324 -39.299 1.00 92.81 701 HIS A C 1
ATOM 5523 O O . HIS A 1 701 ? 25.458 1.552 -40.121 1.00 92.81 701 HIS A O 1
ATOM 5529 N N . LEU A 1 702 ? 23.765 2.879 -39.480 1.00 93.69 702 LEU A N 1
ATOM 5530 C CA . LEU A 1 702 ? 22.893 2.581 -40.620 1.00 93.69 702 LEU A CA 1
ATOM 5531 C C . LEU A 1 702 ? 23.608 2.802 -41.961 1.00 93.69 702 LEU A C 1
ATOM 5533 O O . LEU A 1 702 ? 23.592 1.927 -42.828 1.00 93.69 702 LEU A O 1
ATOM 5537 N N . VAL A 1 703 ? 24.271 3.949 -42.133 1.00 92.94 703 VAL A N 1
ATOM 5538 C CA . VAL A 1 703 ? 25.017 4.268 -43.361 1.00 92.94 703 VAL A CA 1
ATOM 5539 C C . VAL A 1 703 ? 26.161 3.279 -43.585 1.00 92.94 703 VAL A C 1
ATOM 5541 O O . VAL A 1 703 ? 26.362 2.821 -44.712 1.00 92.94 703 VAL A O 1
ATOM 5544 N N . ALA A 1 704 ? 26.906 2.931 -42.535 1.00 91.94 704 ALA A N 1
ATOM 5545 C CA . ALA A 1 704 ? 28.014 1.987 -42.629 1.00 91.94 704 ALA A CA 1
ATOM 5546 C C . ALA A 1 704 ? 27.532 0.574 -43.006 1.00 91.94 704 ALA A C 1
ATOM 5548 O O . ALA A 1 704 ? 28.082 -0.038 -43.924 1.00 91.94 704 ALA A O 1
ATOM 5549 N N . THR A 1 705 ? 26.463 0.093 -42.370 1.00 92.94 705 THR A N 1
ATOM 5550 C CA . THR A 1 705 ? 25.831 -1.204 -42.648 1.00 92.94 705 THR A CA 1
ATOM 5551 C C . THR A 1 705 ? 25.311 -1.273 -44.082 1.00 92.94 705 THR A C 1
ATOM 5553 O O . THR A 1 705 ? 25.624 -2.214 -44.813 1.00 92.94 705 THR A O 1
ATOM 5556 N N . VAL A 1 706 ? 24.591 -0.244 -44.546 1.00 90.62 706 VAL A N 1
ATOM 5557 C CA . VAL A 1 706 ? 24.102 -0.183 -45.934 1.00 90.62 706 VAL A CA 1
ATOM 5558 C C . VAL A 1 706 ? 25.271 -0.176 -46.922 1.00 90.62 706 VAL A C 1
ATOM 5560 O O . VAL A 1 706 ? 25.248 -0.920 -47.900 1.00 90.62 706 VAL A O 1
ATOM 5563 N N . ARG A 1 707 ? 26.344 0.582 -46.663 1.00 90.31 707 ARG A N 1
ATOM 5564 C CA . ARG A 1 707 ? 27.542 0.554 -47.520 1.00 90.31 707 ARG A CA 1
ATOM 5565 C C . ARG A 1 707 ? 28.149 -0.846 -47.621 1.00 90.31 707 ARG A C 1
ATOM 5567 O O . ARG A 1 707 ? 28.496 -1.254 -48.728 1.00 90.31 707 ARG A O 1
ATOM 5574 N N . ARG A 1 708 ? 28.222 -1.600 -46.518 1.00 90.00 708 ARG A N 1
ATOM 5575 C CA . ARG A 1 708 ? 28.731 -2.984 -46.510 1.00 90.00 708 ARG A CA 1
ATOM 5576 C C . ARG A 1 708 ? 27.820 -3.948 -47.269 1.00 90.00 708 ARG A C 1
ATOM 5578 O O . ARG A 1 708 ? 28.311 -4.683 -48.123 1.00 90.00 708 ARG A O 1
ATOM 5585 N N . ILE A 1 709 ? 26.500 -3.883 -47.065 1.00 88.00 709 ILE A N 1
ATOM 5586 C CA . ILE A 1 709 ? 25.513 -4.714 -47.790 1.00 88.00 709 ILE A CA 1
ATOM 5587 C C . ILE A 1 709 ? 25.651 -4.545 -49.315 1.00 88.00 709 ILE A C 1
ATOM 5589 O O . ILE A 1 709 ? 25.565 -5.520 -50.071 1.00 88.00 709 ILE A O 1
ATOM 5593 N N . PHE A 1 710 ? 25.896 -3.310 -49.756 1.00 83.19 710 PHE A N 1
ATOM 5594 C CA . PHE A 1 710 ? 26.012 -2.931 -51.163 1.00 83.19 710 PHE A CA 1
ATOM 5595 C C . PHE A 1 710 ? 27.443 -2.971 -51.718 1.00 83.19 710 PHE A C 1
ATOM 5597 O O . PHE A 1 710 ? 27.634 -2.739 -52.913 1.00 83.19 710 PHE A O 1
ATOM 5604 N N . ALA A 1 711 ? 28.441 -3.257 -50.875 1.00 83.06 711 ALA A N 1
ATOM 5605 C CA . ALA A 1 711 ? 29.863 -3.149 -51.200 1.00 83.06 711 ALA A CA 1
ATOM 5606 C C . ALA A 1 711 ? 30.252 -1.782 -51.810 1.00 83.06 711 ALA A C 1
ATOM 5608 O O . ALA A 1 711 ? 31.044 -1.711 -52.751 1.00 83.06 711 ALA A O 1
ATOM 5609 N N . LEU A 1 712 ? 29.670 -0.689 -51.304 1.00 86.44 712 LEU A N 1
ATOM 5610 C CA . LEU A 1 712 ? 29.984 0.668 -51.756 1.00 86.44 712 LEU A CA 1
ATOM 5611 C C . LEU A 1 712 ? 31.324 1.138 -51.165 1.00 86.44 712 LEU A C 1
ATOM 5613 O O . LEU A 1 712 ? 31.538 0.977 -49.961 1.00 86.44 712 LEU A O 1
ATOM 5617 N N . PRO A 1 713 ? 32.213 1.761 -51.963 1.00 84.88 713 PRO A N 1
ATOM 5618 C CA . PRO A 1 713 ? 33.467 2.307 -51.452 1.00 84.88 713 PRO A CA 1
ATOM 5619 C C . PRO A 1 713 ? 33.229 3.547 -50.579 1.00 84.88 713 PRO A C 1
ATOM 5621 O O . PRO A 1 713 ? 32.190 4.199 -50.668 1.00 84.88 713 PRO A O 1
ATOM 5624 N N . SER A 1 714 ? 34.227 3.932 -49.780 1.00 83.56 714 SER A N 1
ATOM 5625 C CA . SER A 1 714 ? 34.165 5.120 -48.910 1.00 83.56 714 SER A CA 1
ATOM 5626 C C . SER A 1 714 ? 33.859 6.417 -49.669 1.00 83.56 714 SER A C 1
ATOM 5628 O O . SER A 1 714 ? 33.145 7.272 -49.145 1.00 83.56 714 SER A O 1
ATOM 5630 N N . ARG A 1 715 ? 34.331 6.534 -50.921 1.00 85.75 715 ARG A N 1
ATOM 5631 C CA . ARG A 1 715 ? 34.062 7.676 -51.813 1.00 85.75 715 ARG A CA 1
ATOM 5632 C C . ARG A 1 715 ? 32.608 7.787 -52.281 1.00 85.75 715 ARG A C 1
ATOM 5634 O O . ARG A 1 715 ? 32.234 8.833 -52.801 1.00 85.75 715 ARG A O 1
ATOM 5641 N N . ALA A 1 716 ? 31.790 6.743 -52.131 1.00 86.56 716 ALA A N 1
ATOM 5642 C CA . ALA A 1 716 ? 30.380 6.780 -52.509 1.00 86.56 716 ALA A CA 1
ATOM 5643 C C . ALA A 1 716 ? 29.588 7.715 -51.582 1.00 86.56 716 ALA A C 1
ATOM 5645 O O . ALA A 1 716 ? 29.622 7.579 -50.352 1.00 86.56 716 ALA A O 1
ATOM 5646 N N . SER A 1 717 ? 28.837 8.644 -52.169 1.00 87.44 717 SER A N 1
ATOM 5647 C CA . SER A 1 717 ? 28.052 9.634 -51.436 1.00 87.44 717 SER A CA 1
ATOM 5648 C C . SER A 1 717 ? 26.977 8.976 -50.568 1.00 87.44 717 SER A C 1
ATOM 5650 O O . SER A 1 717 ? 26.177 8.168 -51.042 1.00 87.44 717 SER A O 1
ATOM 5652 N N . ALA A 1 718 ? 26.918 9.359 -49.287 1.00 83.38 718 ALA A N 1
ATOM 5653 C CA . ALA A 1 718 ? 25.854 8.924 -48.378 1.00 83.38 718 ALA A CA 1
ATOM 5654 C C . ALA A 1 718 ? 24.472 9.428 -48.832 1.00 83.38 718 ALA A C 1
ATOM 5656 O O . ALA A 1 718 ? 23.459 8.785 -48.557 1.00 83.38 718 ALA A O 1
ATOM 5657 N N . SER A 1 719 ? 24.434 10.516 -49.611 1.00 83.19 719 SER A N 1
ATOM 5658 C CA . SER A 1 719 ? 23.221 11.031 -50.250 1.00 83.19 719 SER A CA 1
ATOM 5659 C C . SER A 1 719 ? 22.644 10.083 -51.301 1.00 83.19 719 SER A C 1
ATOM 5661 O O . SER A 1 719 ? 21.628 10.414 -51.874 1.00 83.19 719 SER A O 1
ATOM 5663 N N . TYR A 1 720 ? 23.233 8.912 -51.564 1.00 89.06 720 TYR A N 1
ATOM 5664 C CA . TYR A 1 720 ? 22.607 7.849 -52.361 1.00 89.06 720 TYR A CA 1
ATOM 5665 C C . TYR A 1 720 ? 21.561 7.024 -51.581 1.00 89.06 720 TYR A C 1
ATOM 5667 O O . TYR A 1 720 ? 20.664 6.415 -52.166 1.00 89.06 720 TYR A O 1
ATOM 5675 N N . ILE A 1 721 ? 21.671 6.996 -50.249 1.00 91.31 721 ILE A N 1
ATOM 5676 C CA . ILE A 1 721 ? 20.931 6.076 -49.371 1.00 91.31 721 ILE A CA 1
ATOM 5677 C C . ILE A 1 721 ? 19.496 6.558 -49.105 1.00 91.31 721 ILE A C 1
ATOM 5679 O O . ILE A 1 721 ? 18.553 5.770 -49.101 1.00 91.31 721 ILE A O 1
ATOM 5683 N N . PHE A 1 722 ? 19.325 7.858 -48.890 1.00 92.75 722 PHE A N 1
ATOM 5684 C CA . PHE A 1 722 ? 18.059 8.452 -48.457 1.00 92.75 722 PHE A CA 1
ATOM 5685 C C . PHE A 1 722 ? 17.107 8.939 -49.575 1.00 92.75 722 PHE A C 1
ATOM 5687 O O . PHE A 1 722 ? 15.900 8.903 -49.351 1.00 92.75 722 PHE A O 1
ATOM 5694 N N . PRO A 1 723 ? 17.554 9.371 -50.775 1.00 91.31 723 PRO A N 1
ATOM 5695 C CA . PRO A 1 723 ? 16.652 9.871 -51.810 1.00 91.31 723 PRO A CA 1
ATOM 5696 C C . PRO A 1 723 ? 15.654 8.840 -52.310 1.00 91.31 723 PRO A C 1
ATOM 5698 O O . PRO A 1 723 ? 15.929 7.639 -52.336 1.00 91.31 723 PRO A O 1
ATOM 5701 N N . HIS A 1 724 ? 14.538 9.330 -52.838 1.00 88.81 724 HIS A N 1
ATOM 5702 C CA . HIS A 1 724 ? 13.506 8.492 -53.428 1.00 88.81 724 HIS A CA 1
ATOM 5703 C C . HIS A 1 724 ? 13.972 7.772 -54.709 1.00 88.81 724 HIS A C 1
ATOM 5705 O O . HIS A 1 724 ? 14.842 8.235 -55.457 1.00 88.81 724 HIS A O 1
ATOM 5711 N N . LYS A 1 725 ? 13.284 6.681 -55.055 1.00 86.81 725 LYS A N 1
ATOM 5712 C CA . LYS A 1 725 ? 13.601 5.835 -56.220 1.00 86.81 725 LYS A CA 1
ATOM 5713 C C . LYS A 1 725 ? 13.625 6.539 -57.585 1.00 86.81 725 LYS A C 1
ATOM 5715 O O . LYS A 1 725 ? 14.306 6.046 -58.483 1.00 86.81 725 LYS A O 1
ATOM 5720 N N . ARG A 1 726 ? 12.945 7.686 -57.757 1.00 86.56 726 ARG A N 1
ATOM 5721 C CA . ARG A 1 726 ? 12.930 8.418 -59.047 1.00 86.56 726 ARG A CA 1
ATOM 5722 C C . ARG A 1 726 ? 14.306 8.958 -59.460 1.00 86.56 726 ARG A C 1
ATOM 5724 O O . ARG A 1 726 ? 14.547 9.129 -60.641 1.00 86.56 726 ARG A O 1
ATOM 5731 N N . VAL A 1 727 ? 15.231 9.158 -58.515 1.00 87.81 727 VAL A N 1
ATOM 5732 C CA . VAL A 1 727 ? 16.638 9.501 -58.822 1.00 87.81 727 VAL A CA 1
ATOM 5733 C C . VAL A 1 727 ? 17.579 8.298 -58.713 1.00 87.81 727 VAL A C 1
ATOM 5735 O O . VAL A 1 727 ? 18.798 8.442 -58.734 1.00 87.81 727 VAL A O 1
ATOM 5738 N N . GLY A 1 728 ? 17.027 7.092 -58.550 1.00 83.69 728 GLY A N 1
ATOM 5739 C CA . GLY A 1 728 ? 17.794 5.862 -58.352 1.00 83.69 728 GLY A CA 1
ATOM 5740 C C . GLY A 1 728 ? 18.343 5.638 -56.944 1.00 83.69 728 GLY A C 1
ATOM 5741 O O . GLY A 1 728 ? 19.195 4.754 -56.797 1.00 83.69 728 GLY A O 1
ATOM 5742 N N . GLY A 1 729 ? 17.873 6.409 -55.955 1.00 88.50 729 GLY A N 1
ATOM 5743 C CA . GLY A 1 729 ? 18.209 6.261 -54.536 1.00 88.50 729 GLY A CA 1
ATOM 5744 C C . GLY A 1 729 ? 17.424 5.151 -53.826 1.00 88.50 729 GLY A C 1
ATOM 5745 O O . GLY A 1 729 ? 16.431 4.630 -54.346 1.00 88.50 729 GLY A O 1
ATOM 5746 N N . LEU A 1 730 ? 17.884 4.785 -52.624 1.00 88.38 730 LEU A N 1
ATOM 5747 C CA . LEU A 1 730 ? 17.347 3.651 -51.854 1.00 88.38 730 LEU A CA 1
ATOM 5748 C C . LEU A 1 730 ? 16.135 4.002 -50.971 1.00 88.38 730 LEU A C 1
ATOM 5750 O O . LEU A 1 730 ? 15.550 3.102 -50.375 1.00 88.38 730 LEU A O 1
ATOM 5754 N N . GLY A 1 731 ? 15.741 5.269 -50.858 1.00 88.19 731 GLY A N 1
ATOM 5755 C CA . GLY A 1 731 ? 14.514 5.684 -50.170 1.00 88.19 731 GLY A CA 1
ATOM 5756 C C . GLY A 1 731 ? 14.449 5.337 -48.681 1.00 88.19 731 GLY A C 1
ATOM 5757 O O . GLY A 1 731 ? 13.349 5.188 -48.152 1.00 88.19 731 GLY A O 1
ATOM 5758 N N . LEU A 1 732 ? 15.590 5.152 -48.007 1.00 90.94 732 LEU A N 1
ATOM 5759 C CA . LEU A 1 732 ? 15.611 4.984 -46.553 1.00 90.94 732 LEU A CA 1
ATOM 5760 C C . LEU A 1 732 ? 15.341 6.326 -45.856 1.00 90.94 732 LEU A C 1
ATOM 5762 O O . LEU A 1 732 ? 15.632 7.391 -46.396 1.00 90.94 732 LEU A O 1
ATOM 5766 N N . LEU A 1 733 ? 14.790 6.278 -44.645 1.00 91.25 733 LEU A N 1
ATOM 5767 C CA . LEU A 1 733 ? 14.556 7.454 -43.816 1.00 91.25 733 LEU A CA 1
ATOM 5768 C C . LEU A 1 733 ? 15.822 7.789 -43.024 1.00 91.25 733 LEU A C 1
ATOM 5770 O O . LEU A 1 733 ? 16.447 6.905 -42.435 1.00 91.25 733 LEU A O 1
ATOM 5774 N N . ASP A 1 734 ? 16.202 9.066 -43.024 1.00 92.88 734 ASP A N 1
ATOM 5775 C CA . ASP A 1 734 ? 17.289 9.567 -42.188 1.00 92.88 734 ASP A CA 1
ATOM 5776 C C . ASP A 1 734 ? 16.795 9.677 -40.735 1.00 92.88 734 ASP A C 1
ATOM 5778 O O . ASP A 1 734 ? 15.888 10.470 -40.487 1.00 92.88 734 ASP A O 1
ATOM 5782 N N . PRO A 1 735 ? 17.374 8.944 -39.763 1.00 92.00 735 PRO A N 1
ATOM 5783 C CA . PRO A 1 735 ? 16.899 8.932 -38.374 1.00 92.00 735 PRO A CA 1
ATOM 5784 C C . PRO A 1 735 ? 16.817 10.319 -37.731 1.00 92.00 735 PRO A C 1
ATOM 5786 O O . PRO A 1 735 ? 15.935 10.588 -36.916 1.00 92.00 735 PRO A O 1
ATOM 5789 N N . THR A 1 736 ? 17.735 11.217 -38.103 1.00 90.94 736 THR A N 1
ATOM 5790 C CA . THR A 1 736 ? 17.795 12.563 -37.536 1.00 90.94 736 THR A CA 1
ATOM 5791 C C . THR A 1 736 ? 16.694 13.443 -38.106 1.00 90.94 736 THR A C 1
ATOM 5793 O O . THR A 1 736 ? 16.011 14.112 -37.335 1.00 90.94 736 THR A O 1
ATOM 5796 N N . LEU A 1 737 ? 16.462 13.419 -39.420 1.00 91.69 737 LEU A N 1
ATOM 5797 C CA . LEU A 1 737 ? 15.380 14.188 -40.042 1.00 91.69 737 LEU A CA 1
ATOM 5798 C C . LEU A 1 737 ? 14.006 13.565 -39.777 1.00 91.69 737 LEU A C 1
ATOM 5800 O O . LEU A 1 737 ? 13.031 14.297 -39.632 1.00 91.69 737 LEU A O 1
ATOM 5804 N N . GLU A 1 738 ? 13.929 12.246 -39.612 1.00 92.62 738 GLU A N 1
ATOM 5805 C CA . GLU A 1 738 ? 12.696 11.541 -39.263 1.00 92.62 738 GLU A CA 1
ATOM 5806 C C . GLU A 1 738 ? 12.136 12.020 -37.922 1.00 92.62 738 GLU A C 1
ATOM 5808 O O . GLU A 1 738 ? 10.929 12.192 -37.781 1.00 92.62 738 GLU A O 1
ATOM 5813 N N . ALA A 1 739 ? 12.999 12.345 -36.955 1.00 89.69 739 ALA A N 1
ATOM 5814 C CA . ALA A 1 739 ? 12.566 12.945 -35.694 1.00 89.69 739 ALA A CA 1
ATOM 5815 C C . ALA A 1 739 ? 11.866 14.303 -35.899 1.00 89.69 739 ALA A C 1
ATOM 5817 O O . ALA A 1 739 ? 10.893 14.611 -35.210 1.00 89.69 739 ALA A O 1
ATOM 5818 N N . ASP A 1 740 ? 12.339 15.108 -36.860 1.00 90.56 740 ASP A N 1
ATOM 5819 C CA . ASP A 1 740 ? 11.707 16.388 -37.202 1.00 90.56 740 ASP A CA 1
ATOM 5820 C C . ASP A 1 740 ? 10.378 16.172 -37.936 1.00 90.56 740 ASP A C 1
ATOM 5822 O O . ASP A 1 740 ? 9.377 16.813 -37.608 1.00 90.56 740 ASP A O 1
ATOM 5826 N N . VAL A 1 741 ? 10.340 15.216 -38.868 1.00 92.38 741 VAL A N 1
ATOM 5827 C CA . VAL A 1 741 ? 9.118 14.817 -39.579 1.00 92.38 741 VAL A CA 1
ATOM 5828 C C . VAL A 1 741 ? 8.047 14.343 -38.591 1.00 92.38 741 VAL A C 1
ATOM 5830 O O . VAL A 1 741 ? 6.906 14.809 -38.642 1.00 92.38 741 VAL A O 1
ATOM 5833 N N . GLN A 1 742 ? 8.402 13.471 -37.646 1.00 91.06 742 GLN A N 1
ATOM 5834 C CA . GLN A 1 742 ? 7.453 12.916 -36.682 1.00 91.06 742 GLN A CA 1
ATOM 5835 C C . GLN A 1 742 ? 6.930 13.946 -35.679 1.00 91.06 742 GLN A C 1
ATOM 5837 O O . GLN A 1 742 ? 5.745 13.899 -35.338 1.00 91.06 742 GLN A O 1
ATOM 5842 N N . ALA A 1 743 ? 7.751 14.915 -35.263 1.00 87.19 743 ALA A N 1
ATOM 5843 C CA . ALA A 1 743 ? 7.293 16.015 -34.416 1.00 87.19 743 ALA A CA 1
ATOM 5844 C C . ALA A 1 743 ? 6.188 16.841 -35.100 1.00 87.19 743 ALA A C 1
ATOM 5846 O O . ALA A 1 743 ? 5.160 17.121 -34.478 1.00 87.19 743 ALA A O 1
ATOM 5847 N N . ILE A 1 744 ? 6.371 17.180 -36.382 1.00 89.94 744 ILE A N 1
ATOM 5848 C CA . ILE A 1 744 ? 5.387 17.940 -37.169 1.00 89.94 744 ILE A CA 1
ATOM 5849 C C . ILE A 1 744 ? 4.114 17.111 -37.389 1.00 89.94 744 ILE A C 1
ATOM 5851 O O . ILE A 1 744 ? 3.015 17.602 -37.126 1.00 89.94 744 ILE A O 1
ATOM 5855 N N . ILE A 1 745 ? 4.241 15.842 -37.805 1.00 88.88 745 ILE A N 1
ATOM 5856 C CA . ILE A 1 745 ? 3.091 14.944 -38.023 1.00 88.88 745 ILE A CA 1
ATOM 5857 C C . ILE A 1 745 ? 2.252 14.808 -36.752 1.00 88.88 745 ILE A C 1
ATOM 5859 O O . ILE A 1 745 ? 1.024 14.855 -36.823 1.00 88.88 745 ILE A O 1
ATOM 5863 N N . HIS A 1 746 ? 2.897 14.621 -35.599 1.00 86.94 746 HIS A N 1
ATOM 5864 C CA . HIS A 1 746 ? 2.201 14.438 -34.331 1.00 86.94 746 HIS A CA 1
ATOM 5865 C C . HIS A 1 746 ? 1.350 15.660 -33.975 1.00 86.94 746 HIS A C 1
ATOM 5867 O O . HIS A 1 746 ? 0.153 15.522 -33.726 1.00 86.94 746 HIS A O 1
ATOM 5873 N N . ALA A 1 747 ? 1.934 16.858 -34.036 1.00 85.94 747 ALA A N 1
ATOM 5874 C CA . ALA A 1 747 ? 1.224 18.093 -33.721 1.00 85.94 747 ALA A CA 1
ATOM 5875 C C . ALA A 1 747 ? 0.065 18.367 -34.689 1.00 85.94 747 ALA A C 1
ATOM 5877 O O . ALA A 1 747 ? -1.046 18.664 -34.255 1.00 85.94 747 ALA A O 1
ATOM 5878 N N . VAL A 1 748 ? 0.295 18.201 -35.994 1.00 87.88 748 VAL A N 1
ATOM 5879 C CA . VAL A 1 748 ? -0.730 18.405 -37.027 1.00 87.88 748 VAL A CA 1
ATOM 5880 C C . VAL A 1 748 ? -1.905 17.443 -36.841 1.00 87.88 748 VAL A C 1
ATOM 5882 O O . VAL A 1 748 ? -3.056 17.868 -36.933 1.00 87.88 748 VAL A O 1
ATOM 5885 N N . LYS A 1 749 ? -1.645 16.168 -36.521 1.00 86.00 749 LYS A N 1
ATOM 5886 C CA . LYS A 1 749 ? -2.698 15.172 -36.262 1.00 86.00 749 LYS A CA 1
ATOM 5887 C C . LYS A 1 749 ? -3.475 15.438 -34.974 1.00 86.00 749 LYS A C 1
ATOM 5889 O O . LYS A 1 749 ? -4.681 15.237 -34.968 1.00 86.00 749 LYS A O 1
ATOM 5894 N N . MET A 1 750 ? -2.825 15.908 -33.908 1.00 82.19 750 MET A N 1
ATOM 5895 C CA . MET A 1 750 ? -3.532 16.257 -32.669 1.00 82.19 750 MET A CA 1
ATOM 5896 C C . MET A 1 750 ? -4.431 17.483 -32.844 1.00 82.19 750 MET A C 1
ATOM 5898 O O . MET A 1 750 ? -5.569 17.475 -32.388 1.00 82.19 750 MET A O 1
ATOM 5902 N N . LEU A 1 751 ? -3.953 18.505 -33.561 1.00 83.50 751 LEU A N 1
ATOM 5903 C CA . LEU A 1 751 ? -4.722 19.720 -33.851 1.00 83.50 751 LEU A CA 1
ATOM 5904 C C . LEU A 1 751 ? -5.893 19.485 -34.820 1.00 83.50 751 LEU A C 1
ATOM 5906 O O . LEU A 1 751 ? -6.831 20.273 -34.839 1.00 83.50 751 LEU A O 1
ATOM 5910 N N . SER A 1 752 ? -5.838 18.420 -35.624 1.00 84.00 752 SER A N 1
ATOM 5911 C CA . SER A 1 752 ? -6.884 18.032 -36.585 1.00 84.00 752 SER A CA 1
ATOM 5912 C C . SER A 1 752 ? -7.659 16.775 -36.173 1.00 84.00 752 SER A C 1
ATOM 5914 O O . SER A 1 752 ? -8.360 16.185 -36.997 1.00 84.00 752 SER A O 1
ATOM 5916 N N . CYS A 1 753 ? -7.530 16.345 -34.914 1.00 82.06 753 CYS A N 1
ATOM 5917 C CA . CYS A 1 753 ? -8.212 15.162 -34.402 1.00 82.06 753 CYS A CA 1
ATOM 5918 C C . CYS A 1 753 ? -9.733 15.367 -34.420 1.00 82.06 753 CYS A C 1
ATOM 5920 O O . CYS A 1 753 ? -10.219 16.426 -34.022 1.00 82.06 753 CYS A O 1
ATOM 5922 N N . SER A 1 754 ? -10.484 14.345 -34.844 1.00 79.81 754 SER A N 1
ATOM 5923 C CA . SER A 1 754 ? -11.951 14.359 -34.786 1.00 79.81 754 SER A CA 1
ATOM 5924 C C . SER A 1 754 ? -12.488 14.280 -33.355 1.00 79.81 754 SER A C 1
ATOM 5926 O O . SER A 1 754 ? -13.626 14.677 -33.122 1.00 79.81 754 SER A O 1
ATOM 5928 N N . ASP A 1 755 ? -11.683 13.789 -32.404 1.00 75.75 755 ASP A N 1
ATOM 5929 C CA . ASP A 1 755 ? -12.028 13.759 -30.984 1.00 75.75 755 ASP A CA 1
ATOM 5930 C C . ASP A 1 755 ? -11.960 15.184 -30.393 1.00 75.75 755 ASP A C 1
ATOM 5932 O O . ASP A 1 755 ? -10.876 15.792 -30.368 1.00 75.75 755 ASP A O 1
ATOM 5936 N N . PRO A 1 756 ? -13.087 15.726 -29.887 1.00 68.25 756 PRO A N 1
ATOM 5937 C CA . PRO A 1 756 ? -13.135 17.085 -29.363 1.00 68.25 756 PRO A CA 1
ATOM 5938 C C . PRO A 1 756 ? -12.235 17.302 -28.145 1.00 68.25 756 PRO A C 1
ATOM 5940 O O . PRO A 1 756 ? -11.691 18.390 -27.982 1.00 68.25 756 PRO A O 1
ATOM 5943 N N . ILE A 1 757 ? -12.050 16.298 -27.284 1.00 64.19 757 ILE A N 1
ATOM 5944 C CA . ILE A 1 757 ? -11.226 16.409 -26.074 1.00 64.19 757 ILE A CA 1
ATOM 5945 C C . ILE A 1 757 ? -9.761 16.561 -26.476 1.00 64.19 757 ILE A C 1
ATOM 5947 O O . ILE A 1 757 ? -9.094 17.500 -26.040 1.00 64.19 757 ILE A O 1
ATOM 5951 N N . VAL A 1 758 ? -9.273 15.682 -27.353 1.00 69.00 758 VAL A N 1
ATOM 5952 C CA . VAL A 1 758 ? -7.878 15.704 -27.821 1.00 69.00 758 VAL A CA 1
ATOM 5953 C C . VAL A 1 758 ? -7.577 16.996 -28.580 1.00 69.00 758 VAL A C 1
ATOM 5955 O O . VAL A 1 758 ? -6.576 17.660 -28.297 1.00 69.00 758 VAL A O 1
ATOM 5958 N N . SER A 1 759 ? -8.465 17.393 -29.496 1.00 76.56 759 SER A N 1
ATOM 5959 C CA . SER A 1 759 ? -8.309 18.629 -30.268 1.00 76.56 759 SER A CA 1
ATOM 5960 C C . SER A 1 759 ? -8.343 19.877 -29.376 1.00 76.56 759 SER A C 1
ATOM 5962 O O . SER A 1 759 ? -7.523 20.783 -29.548 1.00 76.56 759 SER A O 1
ATOM 5964 N N . ASN A 1 760 ? -9.219 19.918 -28.365 1.00 74.00 760 ASN A N 1
ATOM 5965 C CA . ASN A 1 760 ? -9.300 21.038 -27.424 1.00 74.00 760 ASN A CA 1
ATOM 5966 C C . ASN A 1 760 ? -8.065 21.139 -26.524 1.00 74.00 760 ASN A C 1
ATOM 5968 O O . ASN A 1 760 ? -7.570 22.245 -26.311 1.00 74.00 760 ASN A O 1
ATOM 5972 N N . ILE A 1 761 ? -7.537 20.013 -26.029 1.00 72.12 761 ILE A N 1
ATOM 5973 C CA . ILE A 1 761 ? -6.308 19.987 -25.219 1.00 72.12 761 ILE A CA 1
ATOM 5974 C C . ILE A 1 761 ? -5.119 20.491 -26.045 1.00 72.12 761 ILE A C 1
ATOM 5976 O O . ILE A 1 761 ? -4.411 21.400 -25.608 1.00 72.12 761 ILE A O 1
ATOM 5980 N N . ALA A 1 762 ? -4.944 19.979 -27.267 1.00 75.75 762 ALA A N 1
ATOM 5981 C CA . ALA A 1 762 ? -3.874 20.413 -28.165 1.00 75.75 762 ALA A CA 1
ATOM 5982 C C . ALA A 1 762 ? -3.990 21.909 -28.516 1.00 75.75 762 ALA A C 1
ATOM 5984 O O . ALA A 1 762 ? -2.997 22.643 -28.512 1.00 75.75 762 ALA A O 1
ATOM 5985 N N . ASN A 1 763 ? -5.214 22.393 -28.762 1.00 79.25 763 ASN A N 1
ATOM 5986 C CA . ASN A 1 763 ? -5.478 23.811 -28.998 1.00 79.25 763 ASN A CA 1
ATOM 5987 C C . ASN A 1 763 ? -5.232 24.680 -27.755 1.00 79.25 763 ASN A C 1
ATOM 5989 O O . ASN A 1 763 ? -4.751 25.808 -27.887 1.00 79.25 763 ASN A O 1
ATOM 5993 N N . ALA A 1 764 ? -5.530 24.187 -26.553 1.00 76.62 764 ALA A N 1
ATOM 5994 C CA . ALA A 1 764 ? -5.257 24.893 -25.305 1.00 76.62 764 ALA A CA 1
ATOM 5995 C C . ALA A 1 764 ? -3.747 25.035 -25.059 1.00 76.62 764 ALA A C 1
ATOM 5997 O O . ALA A 1 764 ? -3.290 26.131 -24.729 1.00 76.62 764 ALA A O 1
ATOM 5998 N N . GLU A 1 765 ? -2.969 23.976 -25.301 1.00 75.94 765 GLU A N 1
ATOM 5999 C CA . GLU A 1 765 ? -1.511 23.976 -25.133 1.00 75.94 765 GLU A CA 1
ATOM 6000 C C . GLU A 1 765 ? -0.822 24.970 -26.084 1.00 75.94 765 GLU A C 1
ATOM 6002 O O . GLU A 1 765 ? -0.015 25.802 -25.651 1.00 75.94 765 GLU A O 1
ATOM 6007 N N . ILE A 1 766 ? -1.176 24.959 -27.376 1.00 79.00 766 ILE A N 1
ATOM 6008 C CA . ILE A 1 766 ? -0.619 25.924 -28.337 1.00 79.00 766 ILE A CA 1
ATOM 6009 C C . ILE A 1 766 ? -1.078 27.353 -28.029 1.00 79.00 766 ILE A C 1
ATOM 6011 O O . ILE A 1 766 ? -0.274 28.280 -28.102 1.00 79.00 766 ILE A O 1
ATOM 6015 N N . ASN A 1 767 ? -2.338 27.555 -27.627 1.00 81.69 767 ASN A N 1
ATOM 6016 C CA . ASN A 1 767 ? -2.844 28.869 -27.226 1.00 81.69 767 ASN A CA 1
ATOM 6017 C C . ASN A 1 767 ? -2.072 29.416 -26.026 1.00 81.69 767 ASN A C 1
ATOM 6019 O O . ASN A 1 767 ? -1.692 30.585 -26.022 1.00 81.69 767 ASN A O 1
ATOM 6023 N N . GLN A 1 768 ? -1.824 28.580 -25.019 1.00 75.25 768 GLN A N 1
ATOM 6024 C CA . GLN A 1 768 ? -1.035 28.944 -23.850 1.00 75.25 768 GLN A CA 1
ATOM 6025 C C . GLN A 1 768 ? 0.402 29.284 -24.248 1.00 75.25 768 GLN A C 1
ATOM 6027 O O . GLN A 1 768 ? 0.908 30.337 -23.863 1.00 75.25 768 GLN A O 1
ATOM 6032 N N . THR A 1 769 ? 1.034 28.457 -25.081 1.00 74.31 769 THR A N 1
ATOM 6033 C CA . THR A 1 769 ? 2.408 28.683 -25.548 1.00 74.31 769 THR A CA 1
ATOM 6034 C C . THR A 1 769 ? 2.528 29.981 -26.351 1.00 74.31 769 THR A C 1
ATOM 6036 O O . THR A 1 769 ? 3.429 30.781 -26.106 1.00 74.31 769 THR A O 1
ATOM 6039 N N . VAL A 1 770 ? 1.587 30.248 -27.262 1.00 76.44 770 VAL A N 1
ATOM 6040 C CA . VAL A 1 770 ? 1.549 31.476 -28.071 1.00 76.44 770 VAL A CA 1
ATOM 6041 C C . VAL A 1 770 ? 1.232 32.702 -27.217 1.00 76.44 770 VAL A C 1
ATOM 6043 O O . VAL A 1 770 ? 1.844 33.745 -27.435 1.00 76.44 770 VAL A O 1
ATOM 6046 N N . ARG A 1 771 ? 0.340 32.606 -26.223 1.00 74.69 771 ARG A N 1
ATOM 6047 C CA . ARG A 1 771 ? 0.077 33.698 -25.264 1.00 74.69 771 ARG A CA 1
ATOM 6048 C C . ARG A 1 771 ? 1.326 34.059 -24.473 1.00 74.69 771 ARG A C 1
ATOM 6050 O O . ARG A 1 771 ? 1.675 35.232 -24.391 1.00 74.69 771 ARG A O 1
ATOM 6057 N N . LEU A 1 772 ? 2.019 33.053 -23.937 1.00 68.00 772 LEU A N 1
ATOM 6058 C CA . LEU A 1 772 ? 3.267 33.242 -23.194 1.00 68.00 772 LEU A CA 1
ATOM 6059 C C . LEU A 1 772 ? 4.370 33.831 -24.086 1.00 68.00 772 LEU A C 1
ATOM 6061 O O . LEU A 1 772 ? 5.118 34.700 -23.649 1.00 68.00 772 LEU A O 1
ATOM 6065 N N . ALA A 1 773 ? 4.438 33.397 -25.347 1.00 66.69 773 ALA A N 1
ATOM 6066 C CA . ALA A 1 773 ? 5.415 33.870 -26.318 1.00 66.69 773 ALA A CA 1
ATOM 6067 C C . ALA A 1 773 ? 5.134 35.300 -26.824 1.00 66.69 773 ALA A C 1
ATOM 6069 O O . ALA A 1 773 ? 6.021 36.139 -26.876 1.00 66.69 773 ALA A O 1
ATOM 6070 N N . SER A 1 774 ? 3.901 35.605 -27.215 1.00 68.81 774 SER A N 1
ATOM 6071 C CA . SER A 1 774 ? 3.550 36.869 -27.883 1.00 68.81 774 SER A CA 1
ATOM 6072 C C . SER A 1 774 ? 3.022 37.954 -26.940 1.00 68.81 774 SER A C 1
ATOM 6074 O O . SER A 1 774 ? 2.820 39.086 -27.379 1.00 68.81 774 SER A O 1
ATOM 6076 N N . ARG A 1 775 ? 2.746 37.613 -25.669 1.00 68.44 775 ARG A N 1
ATOM 6077 C CA . ARG A 1 775 ? 2.022 38.456 -24.692 1.00 68.44 775 ARG A CA 1
ATOM 6078 C C . ARG A 1 775 ? 0.696 39.018 -25.231 1.00 68.44 775 ARG A C 1
ATOM 6080 O O . ARG A 1 775 ? 0.213 40.038 -24.755 1.00 68.44 775 ARG A O 1
ATOM 6087 N N . SER A 1 776 ? 0.124 38.351 -26.232 1.00 72.88 776 SER A N 1
ATOM 6088 C CA . SER A 1 776 ? -1.069 38.764 -26.970 1.00 72.88 776 SER A CA 1
ATOM 6089 C C . SER A 1 776 ? -2.061 37.605 -27.053 1.00 72.88 776 SER A C 1
ATOM 6091 O O . SER A 1 776 ? -1.704 36.443 -26.831 1.00 72.88 776 SER A O 1
ATOM 6093 N N . ASN A 1 777 ? -3.322 37.902 -27.381 1.00 77.75 777 ASN A N 1
ATOM 6094 C CA . ASN A 1 777 ? -4.315 36.853 -27.596 1.00 77.75 777 ASN A CA 1
ATOM 6095 C C . ASN A 1 777 ? -3.949 35.996 -28.823 1.00 77.75 777 ASN A C 1
ATOM 6097 O O . ASN A 1 777 ? -3.555 36.540 -29.854 1.00 77.75 777 ASN A O 1
ATOM 6101 N N . PRO A 1 778 ? -4.066 34.660 -28.734 1.00 79.12 778 PRO A N 1
ATOM 6102 C CA . PRO A 1 778 ? -3.592 33.760 -29.771 1.00 79.12 778 PRO A CA 1
ATOM 6103 C C . PRO A 1 778 ? -4.569 33.770 -30.952 1.00 79.12 778 PRO A C 1
ATOM 6105 O O . PRO A 1 778 ? -5.706 33.323 -30.824 1.00 79.12 778 PRO A O 1
ATOM 6108 N N . THR A 1 779 ? -4.116 34.262 -32.105 1.00 83.00 779 THR A N 1
ATOM 6109 C CA . THR A 1 779 ? -4.852 34.221 -33.381 1.00 83.00 779 THR A CA 1
ATOM 6110 C C . THR A 1 779 ? -4.299 33.119 -34.296 1.00 83.00 779 THR A C 1
ATOM 6112 O O . THR A 1 779 ? -3.136 32.733 -34.134 1.00 83.00 779 THR A O 1
ATOM 6115 N N . PRO A 1 780 ? -5.066 32.613 -35.285 1.00 83.56 780 PRO A N 1
ATOM 6116 C CA . PRO A 1 780 ? -4.561 31.659 -36.282 1.00 83.56 780 PRO A CA 1
ATOM 6117 C C . PRO A 1 780 ? -3.278 32.136 -36.986 1.00 83.56 780 PRO A C 1
ATOM 6119 O O . PRO A 1 780 ? -2.335 31.362 -37.157 1.00 83.56 780 PRO A O 1
ATOM 6122 N N . ALA A 1 781 ? -3.180 33.435 -37.290 1.00 82.44 781 ALA A N 1
ATOM 6123 C CA . ALA A 1 781 ? -1.978 34.047 -37.857 1.00 82.44 781 ALA A CA 1
ATOM 6124 C C . ALA A 1 781 ? -0.774 33.995 -36.894 1.00 82.44 781 ALA A C 1
ATOM 6126 O O . ALA A 1 781 ? 0.335 33.649 -37.300 1.00 82.44 781 ALA A O 1
ATOM 6127 N N . LEU A 1 782 ? -0.980 34.274 -35.599 1.00 79.31 782 LEU A N 1
ATOM 6128 C CA . LEU A 1 782 ? 0.080 34.183 -34.587 1.00 79.31 782 LEU A CA 1
ATOM 6129 C C . LEU A 1 782 ? 0.520 32.736 -34.328 1.00 79.31 782 LEU A C 1
ATOM 6131 O O . LEU A 1 782 ? 1.716 32.492 -34.168 1.00 79.31 782 LEU A O 1
ATOM 6135 N N . LYS A 1 783 ? -0.415 31.775 -34.334 1.00 84.81 783 LYS A N 1
ATOM 6136 C CA . LYS A 1 783 ? -0.098 30.339 -34.266 1.00 84.81 783 LYS A CA 1
ATOM 6137 C C . LYS A 1 783 ? 0.756 29.909 -35.458 1.00 84.81 783 LYS A C 1
ATOM 6139 O O . LYS A 1 783 ? 1.794 29.281 -35.257 1.00 84.81 783 LYS A O 1
ATOM 6144 N N . SER A 1 784 ? 0.357 30.308 -36.669 1.00 87.25 784 SER A N 1
ATOM 6145 C CA . SER A 1 784 ? 1.088 30.017 -37.911 1.00 87.25 784 SER A CA 1
ATOM 6146 C C . SER A 1 784 ? 2.506 30.586 -37.860 1.00 87.25 784 SER A C 1
ATOM 6148 O O . SER A 1 784 ? 3.480 29.870 -38.077 1.00 87.25 784 SER A O 1
ATOM 6150 N N . LYS A 1 785 ? 2.645 31.859 -37.467 1.00 82.31 785 LYS A N 1
ATOM 6151 C CA . LYS A 1 785 ? 3.941 32.541 -37.339 1.00 82.31 785 LYS A CA 1
ATOM 6152 C C . LYS A 1 785 ? 4.851 31.898 -36.286 1.00 82.31 785 LYS A C 1
ATOM 6154 O O . LYS A 1 785 ? 6.063 31.784 -36.490 1.00 82.31 785 LYS A O 1
ATOM 6159 N N . TYR A 1 786 ? 4.284 31.474 -35.156 1.00 81.75 786 TYR A N 1
ATOM 6160 C CA . TYR A 1 786 ? 5.046 30.809 -34.101 1.00 81.75 786 TYR A CA 1
ATOM 6161 C C . TYR A 1 786 ? 5.553 29.434 -34.550 1.00 81.75 786 TYR A C 1
ATOM 6163 O O . TYR A 1 786 ? 6.741 29.159 -34.404 1.00 81.75 786 TYR A O 1
ATOM 6171 N N . LEU A 1 787 ? 4.686 28.590 -35.119 1.00 84.12 787 LEU A N 1
ATOM 6172 C CA . LEU A 1 787 ? 5.067 27.242 -35.547 1.00 84.12 787 LEU A CA 1
ATOM 6173 C C . LEU A 1 787 ? 5.967 27.232 -36.789 1.00 84.12 787 LEU A C 1
ATOM 6175 O O . LEU A 1 787 ? 6.780 26.324 -36.910 1.00 84.12 787 LEU A O 1
ATOM 6179 N N . SER A 1 788 ? 5.870 28.226 -37.676 1.00 82.44 788 SER A N 1
ATOM 6180 C CA . SER A 1 788 ? 6.576 28.242 -38.974 1.00 82.44 788 SER A CA 1
ATOM 6181 C C . SER A 1 788 ? 7.895 29.020 -38.991 1.00 82.44 788 SER A C 1
ATOM 6183 O O . SER A 1 788 ? 8.520 29.101 -40.035 1.00 82.44 788 SER A O 1
ATOM 6185 N N . SER A 1 789 ? 8.308 29.641 -37.879 1.00 66.81 789 SER A N 1
ATOM 6186 C CA . SER A 1 789 ? 9.333 30.708 -37.822 1.00 66.81 789 SER A CA 1
ATOM 6187 C C . SER A 1 789 ? 10.573 30.553 -38.740 1.00 66.81 789 SER A C 1
ATOM 6189 O O . SER A 1 789 ? 11.619 30.046 -38.306 1.00 66.81 789 SER A O 1
ATOM 6191 N N . LEU A 1 790 ? 10.464 31.122 -39.947 1.00 54.56 790 LEU A N 1
ATOM 6192 C CA . LEU A 1 790 ? 11.535 31.472 -40.888 1.00 54.56 790 LEU A CA 1
ATOM 6193 C C . LEU A 1 790 ? 12.443 32.592 -40.319 1.00 54.56 790 LEU A C 1
ATOM 6195 O O . LEU A 1 790 ? 12.102 33.166 -39.277 1.00 54.56 790 LEU A O 1
ATOM 6199 N N . PRO A 1 791 ? 13.634 32.841 -40.903 1.00 44.25 791 PRO A N 1
ATOM 6200 C CA . PRO A 1 791 ? 14.734 33.558 -40.255 1.00 44.25 791 PRO A CA 1
ATOM 6201 C C . PRO A 1 791 ? 14.562 35.084 -40.273 1.00 44.25 791 PRO A C 1
ATOM 6203 O O . PRO A 1 791 ? 15.445 35.787 -40.746 1.00 44.25 791 PRO A O 1
ATOM 6206 N N . ASP A 1 792 ? 13.454 35.598 -39.731 1.00 40.66 792 ASP A N 1
ATOM 6207 C CA . ASP A 1 792 ? 13.302 37.037 -39.517 1.00 40.66 792 ASP A CA 1
ATOM 6208 C C . ASP A 1 792 ? 12.823 37.405 -38.105 1.00 40.66 792 ASP A C 1
ATOM 6210 O O . ASP A 1 792 ? 12.014 36.724 -37.458 1.00 40.66 792 ASP A O 1
ATOM 6214 N N . ASP A 1 793 ? 13.436 38.473 -37.611 1.00 49.72 793 ASP A N 1
ATOM 6215 C CA . ASP A 1 793 ? 13.667 38.788 -36.208 1.00 49.72 793 ASP A CA 1
ATOM 6216 C C . ASP A 1 793 ? 12.423 39.260 -35.435 1.00 49.72 793 ASP A C 1
ATOM 6218 O O . ASP A 1 793 ? 11.538 39.921 -35.977 1.00 49.72 793 ASP A O 1
ATOM 6222 N N . ARG A 1 794 ? 12.411 38.942 -34.122 1.00 45.47 794 ARG A N 1
ATOM 6223 C CA . ARG A 1 794 ? 11.577 39.456 -32.988 1.00 45.47 794 ARG A CA 1
ATOM 6224 C C . ARG A 1 794 ? 10.954 38.390 -32.076 1.00 45.47 794 ARG A C 1
ATOM 6226 O O . ARG A 1 794 ? 10.436 38.735 -31.019 1.00 45.47 794 ARG A O 1
ATOM 6233 N N . LEU A 1 795 ? 11.053 37.098 -32.400 1.00 47.41 795 LEU A N 1
ATOM 6234 C CA . LEU A 1 795 ? 10.610 35.990 -31.519 1.00 47.41 795 LEU A CA 1
ATOM 6235 C C . LEU A 1 795 ? 11.776 35.170 -30.927 1.00 47.41 795 LEU A C 1
ATOM 6237 O O . LEU A 1 795 ? 11.559 34.073 -30.405 1.00 47.41 795 LEU A O 1
ATOM 6241 N N . THR A 1 796 ? 13.006 35.676 -31.047 1.00 45.44 796 THR A N 1
ATOM 6242 C CA . THR A 1 796 ? 14.272 35.066 -30.598 1.00 45.44 796 THR A CA 1
ATOM 6243 C C . THR A 1 796 ? 14.572 35.313 -29.113 1.00 45.44 796 THR A C 1
ATOM 6245 O O . THR A 1 796 ? 15.275 34.519 -28.498 1.00 45.44 796 THR A O 1
ATOM 6248 N N . ASN A 1 797 ? 13.963 36.333 -28.494 1.00 44.19 797 ASN A N 1
ATOM 6249 C CA . ASN A 1 797 ? 14.232 36.733 -27.101 1.00 44.19 797 ASN A CA 1
ATOM 6250 C C . ASN A 1 797 ? 13.324 36.093 -26.034 1.00 44.19 797 ASN A C 1
ATOM 6252 O O . ASN A 1 797 ? 13.365 36.476 -24.864 1.00 44.19 797 ASN A O 1
ATOM 6256 N N . LEU A 1 798 ? 12.510 35.101 -26.393 1.00 46.28 798 LEU A N 1
ATOM 6257 C CA . LEU A 1 798 ? 11.623 34.431 -25.441 1.00 46.28 798 LEU A CA 1
ATOM 6258 C C . LEU A 1 798 ? 12.376 33.320 -24.713 1.00 46.28 798 LEU A C 1
ATOM 6260 O O . LEU A 1 798 ? 12.305 32.146 -25.070 1.00 46.28 798 LEU A O 1
ATOM 6264 N N . ARG A 1 799 ? 13.117 33.731 -23.679 1.00 40.06 799 ARG A N 1
ATOM 6265 C CA . ARG A 1 799 ? 13.739 32.867 -22.671 1.00 40.06 799 ARG A CA 1
ATOM 6266 C C . ARG A 1 799 ? 12.667 32.096 -21.895 1.00 40.06 799 ARG A C 1
ATOM 6268 O O . ARG A 1 799 ? 12.354 32.441 -20.763 1.00 40.06 799 ARG A O 1
ATOM 6275 N N . HIS A 1 800 ? 12.130 31.031 -22.474 1.00 41.78 800 HIS A N 1
ATOM 6276 C CA . HIS A 1 800 ? 11.453 29.995 -21.706 1.00 41.78 800 HIS A CA 1
ATOM 6277 C C . HIS A 1 800 ? 11.975 28.632 -22.139 1.00 41.78 800 HIS A C 1
ATOM 6279 O O . HIS A 1 800 ? 11.707 28.143 -23.232 1.00 41.78 800 HIS A O 1
ATOM 6285 N N . ASN A 1 801 ? 12.752 28.051 -21.228 1.00 42.69 801 ASN A N 1
ATOM 6286 C CA . ASN A 1 801 ? 13.394 26.744 -21.279 1.00 42.69 801 ASN A CA 1
ATOM 6287 C C . ASN A 1 801 ? 12.355 25.612 -21.116 1.00 42.69 801 ASN A C 1
ATOM 6289 O O . ASN A 1 801 ? 12.515 24.722 -20.289 1.00 42.69 801 ASN A O 1
ATOM 6293 N N . ILE A 1 802 ? 11.222 25.709 -21.819 1.00 47.06 802 ILE A N 1
ATOM 6294 C CA . ILE A 1 802 ? 10.124 24.745 -21.728 1.00 47.06 802 ILE A CA 1
ATOM 6295 C C . ILE A 1 802 ? 10.281 23.780 -22.900 1.00 47.06 802 ILE A C 1
ATOM 6297 O O . ILE A 1 802 ? 10.042 24.148 -24.053 1.00 47.06 802 ILE A O 1
ATOM 6301 N N . GLN A 1 803 ? 10.679 22.544 -22.599 1.00 58.69 803 GLN A N 1
ATOM 6302 C CA . GLN A 1 803 ? 10.701 21.409 -23.526 1.00 58.69 803 GLN A CA 1
ATOM 6303 C C . GLN A 1 803 ? 9.261 21.007 -23.915 1.00 58.69 803 GLN A C 1
ATOM 6305 O O . GLN A 1 803 ? 8.766 19.955 -23.534 1.00 58.69 803 GLN A O 1
ATOM 6310 N N . SER A 1 804 ? 8.549 21.879 -24.633 1.00 69.00 804 SER A N 1
ATOM 6311 C CA . SER A 1 804 ? 7.182 21.627 -25.114 1.00 69.00 804 SER A CA 1
ATOM 6312 C C . SER A 1 804 ? 7.182 21.052 -26.528 1.00 69.00 804 SER A C 1
ATOM 6314 O O . SER A 1 804 ? 8.098 21.302 -27.323 1.00 69.00 804 SER A O 1
ATOM 6316 N N . LEU A 1 805 ? 6.107 20.343 -26.883 1.00 75.69 805 LEU A N 1
ATOM 6317 C CA . LEU A 1 805 ? 5.889 19.883 -28.253 1.00 75.69 805 LEU A CA 1
ATOM 6318 C C . LEU A 1 805 ? 5.891 21.059 -29.243 1.00 75.69 805 LEU A C 1
ATOM 6320 O O . LEU A 1 805 ? 6.506 20.966 -30.302 1.00 75.69 805 LEU A O 1
ATOM 6324 N N . CYS A 1 806 ? 5.273 22.188 -28.884 1.00 77.69 806 CYS A N 1
ATOM 6325 C CA . CYS A 1 806 ? 5.212 23.384 -29.729 1.00 77.69 806 CYS A CA 1
ATOM 6326 C C . CYS A 1 806 ? 6.606 23.968 -30.035 1.00 77.69 806 CYS A C 1
ATOM 6328 O O . CYS A 1 806 ? 6.882 24.347 -31.175 1.00 77.69 806 CYS A O 1
ATOM 6330 N N . ALA A 1 807 ? 7.506 24.001 -29.046 1.00 76.12 807 ALA A N 1
ATOM 6331 C CA . ALA A 1 807 ? 8.887 24.446 -29.246 1.00 76.12 807 ALA A CA 1
ATOM 6332 C C . ALA A 1 807 ? 9.673 23.483 -30.153 1.00 76.12 807 ALA A C 1
ATOM 6334 O O . ALA A 1 807 ? 10.447 23.921 -31.009 1.00 76.12 807 ALA A O 1
ATOM 6335 N N . ARG A 1 808 ? 9.439 22.173 -30.004 1.00 79.94 808 ARG A N 1
ATOM 6336 C CA . ARG A 1 808 ? 10.036 21.140 -30.859 1.00 79.94 808 ARG A CA 1
ATOM 6337 C C . ARG A 1 808 ? 9.569 21.269 -32.306 1.00 79.94 808 ARG A C 1
ATOM 6339 O O . ARG A 1 808 ? 10.411 21.338 -33.193 1.00 79.94 808 ARG A O 1
ATOM 6346 N N . VAL A 1 809 ? 8.260 21.386 -32.533 1.00 86.56 809 VAL A N 1
ATOM 6347 C CA . VAL A 1 809 ? 7.670 21.578 -33.869 1.00 86.56 809 VAL A CA 1
ATOM 6348 C C . VAL A 1 809 ? 8.266 22.804 -34.548 1.00 86.56 809 VAL A C 1
ATOM 6350 O O . VAL A 1 809 ? 8.708 22.689 -35.682 1.00 86.56 809 VAL A O 1
ATOM 6353 N N . ARG A 1 810 ? 8.379 23.936 -33.841 1.00 83.44 810 ARG A N 1
ATOM 6354 C CA . ARG A 1 810 ? 8.999 25.167 -34.360 1.00 83.44 810 ARG A CA 1
ATOM 6355 C C . ARG A 1 810 ? 10.456 24.979 -34.802 1.00 83.44 810 ARG A C 1
ATOM 6357 O O . ARG A 1 810 ? 10.903 25.587 -35.772 1.00 83.44 810 ARG A O 1
ATOM 6364 N N . LYS A 1 811 ? 11.232 24.173 -34.074 1.00 83.00 811 LYS A N 1
ATOM 6365 C CA . LYS A 1 811 ? 12.610 23.838 -34.464 1.00 83.00 811 LYS A CA 1
ATOM 6366 C C . LYS A 1 811 ? 12.619 22.928 -35.695 1.00 83.00 811 LYS A C 1
ATOM 6368 O O . LYS A 1 811 ? 13.406 23.147 -36.610 1.00 83.00 811 LYS A O 1
ATOM 6373 N N . SER A 1 812 ? 11.734 21.936 -35.726 1.00 88.06 812 SER A N 1
ATOM 6374 C CA . SER A 1 812 ? 11.621 20.969 -36.818 1.00 88.06 812 SER A CA 1
ATOM 6375 C C . SER A 1 812 ? 11.145 21.608 -38.128 1.00 88.06 812 SER A C 1
ATOM 6377 O O . SER A 1 812 ? 11.727 21.332 -39.173 1.00 88.06 812 SER A O 1
ATOM 6379 N N . THR A 1 813 ? 10.162 22.511 -38.092 1.00 88.94 813 THR A N 1
ATOM 6380 C CA . THR A 1 813 ? 9.693 23.277 -39.263 1.00 88.94 813 THR A CA 1
ATOM 6381 C C . THR A 1 813 ? 10.804 24.139 -39.849 1.00 88.94 813 THR A C 1
ATOM 6383 O O . THR A 1 813 ? 11.032 24.101 -41.055 1.00 88.94 813 THR A O 1
ATOM 6386 N N . ARG A 1 814 ? 11.585 24.817 -38.998 1.00 84.88 814 ARG A N 1
ATOM 6387 C CA . ARG A 1 814 ? 12.773 25.573 -39.419 1.00 84.88 814 ARG A CA 1
ATOM 6388 C C . ARG A 1 814 ? 13.842 24.685 -40.055 1.00 84.88 814 ARG A C 1
ATOM 6390 O O . ARG A 1 814 ? 14.364 25.028 -41.108 1.00 84.88 814 ARG A O 1
ATOM 6397 N N . ASN A 1 815 ? 14.174 23.553 -39.434 1.00 86.25 815 ASN A N 1
ATOM 6398 C CA . ASN A 1 815 ? 15.183 22.628 -39.964 1.00 86.25 815 ASN A CA 1
ATOM 6399 C C . ASN A 1 815 ? 14.788 22.072 -41.341 1.00 86.25 815 ASN A C 1
ATOM 6401 O O . ASN A 1 815 ? 15.638 21.883 -42.219 1.00 86.25 815 ASN A O 1
ATOM 6405 N N . LEU A 1 816 ? 13.497 21.782 -41.517 1.00 88.00 816 LEU A N 1
ATOM 6406 C CA . LEU A 1 816 ? 12.971 21.180 -42.734 1.00 88.00 816 LEU A CA 1
ATOM 6407 C C . LEU A 1 816 ? 12.575 22.206 -43.805 1.00 88.00 816 LEU A C 1
ATOM 6409 O O . LEU A 1 816 ? 12.464 21.805 -44.960 1.00 88.00 816 LEU A O 1
ATOM 6413 N N . GLY A 1 817 ? 12.420 23.491 -43.468 1.00 87.19 817 GLY A N 1
ATOM 6414 C CA . GLY A 1 817 ? 11.904 24.511 -44.390 1.00 87.19 817 GLY A CA 1
ATOM 6415 C C . GLY A 1 817 ? 10.422 24.293 -44.709 1.00 87.19 817 GLY A C 1
ATOM 6416 O O . GLY A 1 817 ? 10.031 24.287 -45.872 1.00 87.19 817 GLY A O 1
ATOM 6417 N N . VAL A 1 818 ? 9.622 24.007 -43.678 1.00 88.75 818 VAL A N 1
ATOM 6418 C CA . VAL A 1 818 ? 8.184 23.707 -43.779 1.00 88.75 818 VAL A CA 1
ATOM 6419 C C . VAL A 1 818 ? 7.395 24.784 -43.050 1.00 88.75 818 VAL A C 1
ATOM 6421 O O . VAL A 1 818 ? 7.722 25.128 -41.915 1.00 88.75 818 VAL A O 1
ATOM 6424 N N . GLU A 1 819 ? 6.311 25.249 -43.655 1.00 88.62 819 GLU A N 1
ATOM 6425 C CA . GLU A 1 819 ? 5.362 26.165 -43.033 1.00 88.62 819 GLU A CA 1
ATOM 6426 C C . GLU A 1 819 ? 4.093 25.437 -42.579 1.00 88.62 819 GLU A C 1
ATOM 6428 O O . GLU A 1 819 ? 3.625 24.494 -43.218 1.00 88.62 819 GLU A O 1
ATOM 6433 N N . ILE A 1 820 ? 3.534 25.892 -41.457 1.00 89.75 820 ILE A N 1
ATOM 6434 C CA . ILE A 1 820 ? 2.249 25.465 -40.904 1.00 89.75 820 ILE A CA 1
ATOM 6435 C C . ILE A 1 820 ? 1.327 26.682 -40.844 1.00 89.75 820 ILE A C 1
ATOM 6437 O O . ILE A 1 820 ? 1.534 27.596 -40.041 1.00 89.75 820 ILE A O 1
ATOM 6441 N N . GLN A 1 821 ? 0.285 26.670 -41.665 1.00 88.44 821 GLN A N 1
ATOM 6442 C CA . GLN A 1 821 ? -0.760 27.689 -41.698 1.00 88.44 821 GLN A CA 1
ATOM 6443 C C . GLN A 1 821 ? -2.061 27.124 -41.125 1.00 88.44 821 GLN A C 1
ATOM 6445 O O . GLN A 1 821 ? -2.266 25.915 -41.125 1.00 88.44 821 GLN A O 1
ATOM 6450 N N . PHE A 1 822 ? -2.947 27.976 -40.617 1.00 86.88 822 PHE A N 1
ATOM 6451 C CA . PHE A 1 822 ? -4.273 27.564 -40.151 1.00 86.88 822 PHE A CA 1
ATOM 6452 C C . PHE A 1 822 ? -5.336 28.141 -41.082 1.00 86.88 822 PHE A C 1
ATOM 6454 O O . PHE A 1 822 ? -5.310 29.339 -41.355 1.00 86.88 822 PHE A O 1
ATOM 6461 N N . ASN A 1 823 ? -6.257 27.301 -41.556 1.00 83.06 823 ASN A N 1
ATOM 6462 C CA . ASN A 1 823 ? -7.391 27.764 -42.357 1.00 83.06 823 ASN A CA 1
ATOM 6463 C C . ASN A 1 823 ? -8.478 28.426 -41.494 1.00 83.06 823 ASN A C 1
ATOM 6465 O O . ASN A 1 823 ? -8.388 28.442 -40.264 1.00 83.06 823 ASN A O 1
ATOM 6469 N N . ASP A 1 824 ? -9.535 28.918 -42.141 1.00 76.12 824 ASP A N 1
ATOM 6470 C CA . ASP A 1 824 ? -10.657 29.606 -41.484 1.00 76.12 824 ASP A CA 1
ATOM 6471 C C . ASP A 1 824 ? -11.386 28.730 -40.449 1.00 76.12 824 ASP A C 1
ATOM 6473 O O . ASP A 1 824 ? -11.938 29.236 -39.474 1.00 76.12 824 ASP A O 1
ATOM 6477 N N . ASN A 1 825 ? -11.306 27.404 -40.600 1.00 74.75 825 ASN A N 1
ATOM 6478 C CA . ASN A 1 825 ? -11.860 26.422 -39.664 1.00 74.75 825 ASN A CA 1
ATOM 6479 C C . ASN A 1 825 ? -10.883 26.046 -38.533 1.00 74.75 825 ASN A C 1
ATOM 6481 O O . ASN A 1 825 ? -11.155 25.131 -37.757 1.00 74.75 825 ASN A O 1
ATOM 6485 N N . GLY A 1 826 ? -9.726 26.708 -38.440 1.00 73.69 826 GLY A N 1
ATOM 6486 C CA . GLY A 1 826 ? -8.719 26.455 -37.411 1.00 73.69 826 GLY A CA 1
ATOM 6487 C C . GLY A 1 826 ? -7.943 25.146 -37.585 1.00 73.69 826 GLY A C 1
ATOM 6488 O O . GLY A 1 826 ? -7.306 24.696 -36.632 1.00 73.69 826 GLY A O 1
ATOM 6489 N N . LEU A 1 827 ? -7.961 24.541 -38.777 1.00 83.19 827 LEU A N 1
ATOM 6490 C CA . LEU A 1 827 ? -7.217 23.319 -39.087 1.00 83.19 827 LEU A CA 1
ATOM 6491 C C . LEU A 1 827 ? -5.839 23.634 -39.692 1.00 83.19 827 LEU A C 1
ATOM 6493 O O . LEU A 1 827 ? -5.734 24.538 -40.526 1.00 83.19 827 LEU A O 1
ATOM 6497 N N . PRO A 1 828 ? -4.791 22.875 -39.322 1.00 87.00 828 PRO A N 1
ATOM 6498 C CA . PRO A 1 828 ? -3.445 23.071 -39.847 1.00 87.00 828 PRO A CA 1
ATOM 6499 C C . PRO A 1 828 ? -3.295 22.581 -41.299 1.00 87.00 828 PRO A C 1
ATOM 6501 O O . PRO A 1 828 ? -3.719 21.478 -41.655 1.00 87.00 828 PRO A O 1
ATOM 6504 N N . ILE A 1 829 ? -2.613 23.389 -42.106 1.00 88.19 829 ILE A N 1
ATOM 6505 C CA . ILE A 1 829 ? -2.208 23.158 -43.493 1.00 88.19 829 ILE A CA 1
ATOM 6506 C C . ILE A 1 829 ? -0.683 23.260 -43.556 1.00 88.19 829 ILE A C 1
ATOM 6508 O O . ILE A 1 829 ? -0.104 24.198 -43.012 1.00 88.19 829 ILE A O 1
ATOM 6512 N N . LEU A 1 830 ? -0.035 22.297 -44.210 1.00 89.12 830 LEU A N 1
ATOM 6513 C CA . LEU A 1 830 ? 1.414 22.286 -44.411 1.00 89.12 830 LEU A CA 1
ATOM 6514 C C . LEU A 1 830 ? 1.768 22.774 -45.813 1.00 89.12 830 LEU A C 1
ATOM 6516 O O . LEU A 1 830 ? 1.127 22.358 -46.773 1.00 89.12 830 LEU A O 1
ATOM 6520 N N . SER A 1 831 ? 2.815 23.580 -45.941 1.00 85.88 831 SER A N 1
ATOM 6521 C CA . SER A 1 831 ? 3.373 24.005 -47.232 1.00 85.88 831 SER A CA 1
ATOM 6522 C C . SER A 1 831 ? 4.899 24.035 -47.193 1.00 85.88 831 SER A C 1
ATOM 6524 O O . SER A 1 831 ? 5.512 24.102 -46.127 1.00 85.88 831 SER A O 1
ATOM 6526 N N . THR A 1 832 ? 5.526 23.960 -48.364 1.00 82.56 832 THR A N 1
ATOM 6527 C CA . THR A 1 832 ? 6.966 24.190 -48.550 1.00 82.56 832 THR A CA 1
ATOM 6528 C C . THR A 1 832 ? 7.158 25.160 -49.713 1.00 82.56 832 THR A C 1
ATOM 6530 O O . THR A 1 832 ? 6.249 25.349 -50.514 1.00 82.56 832 THR A O 1
ATOM 6533 N N . GLU A 1 833 ? 8.339 25.763 -49.846 1.00 69.31 833 GLU A N 1
ATOM 6534 C CA . GLU A 1 833 ? 8.634 26.696 -50.951 1.00 69.31 833 GLU A CA 1
ATOM 6535 C C . GLU A 1 833 ? 8.514 26.047 -52.346 1.00 69.31 833 GLU A C 1
ATOM 6537 O O . GLU A 1 833 ? 8.307 26.731 -53.343 1.00 69.31 833 GLU A O 1
ATOM 6542 N N . ILE A 1 834 ? 8.642 24.717 -52.414 1.00 64.25 834 ILE A N 1
ATOM 6543 C CA . ILE A 1 834 ? 8.794 23.940 -53.654 1.00 64.25 834 ILE A CA 1
ATOM 6544 C C . ILE A 1 834 ? 7.524 23.117 -53.963 1.00 64.25 834 ILE A C 1
ATOM 6546 O O . ILE A 1 834 ? 7.384 22.559 -55.048 1.00 64.25 834 ILE A O 1
ATOM 6550 N N . SER A 1 835 ? 6.581 22.980 -53.023 1.00 64.75 835 SER A N 1
ATOM 6551 C CA . SER A 1 835 ? 5.398 22.113 -53.168 1.00 64.75 835 SER A CA 1
ATOM 6552 C C . SER A 1 835 ? 4.132 22.757 -52.597 1.00 64.75 835 SER A C 1
ATOM 6554 O O . SER A 1 835 ? 4.182 23.484 -51.610 1.00 64.75 835 SER A O 1
ATOM 6556 N N . GLY A 1 836 ? 2.980 22.467 -53.216 1.00 68.88 836 GLY A N 1
ATOM 6557 C CA . GLY A 1 836 ? 1.682 23.027 -52.821 1.00 68.88 836 GLY A CA 1
ATOM 6558 C C . GLY A 1 836 ? 1.226 22.647 -51.405 1.00 68.88 836 GLY A C 1
ATOM 6559 O O . GLY A 1 836 ? 1.772 21.747 -50.768 1.00 68.88 836 GLY A O 1
ATOM 6560 N N . SER A 1 837 ? 0.196 23.342 -50.922 1.00 78.06 837 SER A N 1
ATOM 6561 C CA . SER A 1 837 ? -0.374 23.153 -49.587 1.00 78.06 837 SER A CA 1
ATOM 6562 C C . SER A 1 837 ? -1.095 21.808 -49.430 1.00 78.06 837 SER A C 1
ATOM 6564 O O . SER A 1 837 ? -1.932 21.452 -50.258 1.00 78.06 837 SER A O 1
ATOM 6566 N N . VAL A 1 838 ? -0.834 21.087 -48.335 1.00 82.81 838 VAL A N 1
ATOM 6567 C CA . VAL A 1 838 ? -1.476 19.801 -48.016 1.00 82.81 838 VAL A CA 1
ATOM 6568 C C . VAL A 1 838 ? -2.158 19.802 -46.650 1.00 82.81 838 VAL A C 1
ATOM 6570 O O . VAL A 1 838 ? -1.742 20.476 -45.705 1.00 82.81 838 VAL A O 1
ATOM 6573 N N . LEU A 1 839 ? -3.209 18.991 -46.530 1.00 79.56 839 LEU A N 1
ATOM 6574 C CA . LEU A 1 839 ? -3.942 18.780 -45.281 1.00 79.56 839 LEU A CA 1
ATOM 6575 C C . LEU A 1 839 ? -3.253 17.750 -44.374 1.00 79.56 839 LEU A C 1
ATOM 6577 O O . LEU A 1 839 ? -2.459 16.916 -44.814 1.00 79.56 839 LEU A O 1
ATOM 6581 N N . ALA A 1 840 ? -3.657 17.731 -43.102 1.00 74.38 840 ALA A N 1
ATOM 6582 C CA . ALA A 1 840 ? -3.151 16.815 -42.078 1.00 74.38 840 ALA A CA 1
ATOM 6583 C C . ALA A 1 840 ? -3.129 15.326 -42.481 1.00 74.38 840 ALA A C 1
ATOM 6585 O O . ALA A 1 840 ? -2.199 14.597 -42.127 1.00 74.38 840 ALA A O 1
ATOM 6586 N N . LYS A 1 841 ? -4.125 14.872 -43.254 1.00 77.75 841 LYS A N 1
ATOM 6587 C CA . LYS A 1 841 ? -4.224 13.487 -43.750 1.00 77.75 841 LYS A CA 1
ATOM 6588 C C . LYS A 1 841 ? -3.069 13.084 -44.678 1.00 77.75 841 LYS A C 1
ATOM 6590 O O . LYS A 1 841 ? -2.689 11.917 -44.713 1.00 77.75 841 LYS A O 1
ATOM 6595 N N . GLU A 1 842 ? -2.483 14.044 -45.389 1.00 84.19 842 GLU A N 1
ATOM 6596 C CA . GLU A 1 842 ? -1.405 13.837 -46.366 1.00 84.19 842 GLU A CA 1
ATOM 6597 C C . GLU A 1 842 ? -0.021 14.218 -45.822 1.00 84.19 842 GLU A C 1
ATOM 6599 O O . GLU A 1 842 ? 0.994 13.909 -46.450 1.00 84.19 842 GLU A O 1
ATOM 6604 N N . ALA A 1 843 ? 0.035 14.796 -44.615 1.00 85.94 843 ALA A N 1
ATOM 6605 C CA . ALA A 1 843 ? 1.246 15.315 -43.982 1.00 85.94 843 ALA A CA 1
ATOM 6606 C C . ALA A 1 843 ? 2.421 14.324 -43.975 1.00 85.94 843 ALA A C 1
ATOM 6608 O O . ALA A 1 843 ? 3.550 14.711 -44.255 1.00 85.94 843 ALA A O 1
ATOM 6609 N N . SER A 1 844 ? 2.170 13.038 -43.692 1.00 88.56 844 SER A N 1
ATOM 6610 C CA . SER A 1 844 ? 3.244 12.035 -43.640 1.00 88.56 844 SER A CA 1
ATOM 6611 C C . SER A 1 844 ? 3.905 11.828 -44.999 1.00 88.56 844 SER A C 1
ATOM 6613 O O . SER A 1 844 ? 5.122 11.918 -45.108 1.00 88.56 844 SER A O 1
ATOM 6615 N N . ARG A 1 845 ? 3.104 11.581 -46.044 1.00 88.00 845 ARG A N 1
ATOM 6616 C CA . ARG A 1 845 ? 3.623 11.342 -47.396 1.00 88.00 845 ARG A CA 1
ATOM 6617 C C . ARG A 1 845 ? 4.331 12.587 -47.927 1.00 88.00 845 ARG A C 1
ATOM 6619 O O . ARG A 1 845 ? 5.393 12.464 -48.527 1.00 88.00 845 ARG A O 1
ATOM 6626 N N . PHE A 1 846 ? 3.753 13.760 -47.678 1.00 89.88 846 PHE A N 1
ATOM 6627 C CA . PHE A 1 846 ? 4.310 15.046 -48.080 1.00 89.88 846 PHE A CA 1
ATOM 6628 C C . PHE A 1 846 ? 5.687 15.308 -47.452 1.00 89.88 846 PHE A C 1
ATOM 6630 O O . PHE A 1 846 ? 6.654 15.550 -48.170 1.00 89.88 846 PHE A O 1
ATOM 6637 N N . LEU A 1 847 ? 5.804 15.189 -46.125 1.00 90.81 847 LEU A N 1
ATOM 6638 C CA . LEU A 1 847 ? 7.051 15.470 -45.408 1.00 90.81 847 LEU A CA 1
ATOM 6639 C C . LEU A 1 847 ? 8.156 14.456 -45.726 1.00 90.81 847 LEU A C 1
ATOM 6641 O O . LEU A 1 847 ? 9.309 14.848 -45.906 1.00 90.81 847 LEU A O 1
ATOM 6645 N N . HIS A 1 848 ? 7.820 13.166 -45.837 1.00 91.25 848 HIS A N 1
ATOM 6646 C CA . HIS A 1 848 ? 8.789 12.142 -46.237 1.00 91.25 848 HIS A CA 1
ATOM 6647 C C . HIS A 1 848 ? 9.310 12.381 -47.653 1.00 91.25 848 HIS A C 1
ATOM 6649 O O . HIS A 1 848 ? 10.518 12.306 -47.870 1.00 91.25 848 HIS A O 1
ATOM 6655 N N . PHE A 1 849 ? 8.434 12.733 -48.599 1.00 89.62 849 PHE A N 1
ATOM 6656 C CA . PHE A 1 849 ? 8.854 13.069 -49.959 1.00 89.62 849 PHE A CA 1
ATOM 6657 C C . PHE A 1 849 ? 9.760 14.308 -49.983 1.00 89.62 849 PHE A C 1
ATOM 6659 O O . PHE A 1 849 ? 10.831 14.249 -50.577 1.00 89.62 849 PHE A O 1
ATOM 6666 N N . HIS A 1 850 ? 9.391 15.380 -49.272 1.00 90.31 850 HIS A N 1
ATOM 6667 C CA . HIS A 1 850 ? 10.188 16.612 -49.168 1.00 90.31 850 HIS A CA 1
ATOM 6668 C C . HIS A 1 850 ? 11.608 16.361 -48.639 1.00 90.31 850 HIS A C 1
ATOM 6670 O O . HIS A 1 850 ? 12.593 16.835 -49.204 1.00 90.31 850 HIS A O 1
ATOM 6676 N N . VAL A 1 851 ? 11.745 15.560 -47.577 1.00 91.00 851 VAL A N 1
ATOM 6677 C CA . VAL A 1 851 ? 13.063 15.198 -47.026 1.00 91.00 851 VAL A CA 1
ATOM 6678 C C . VAL A 1 851 ? 13.880 14.371 -48.021 1.00 91.00 851 VAL A C 1
ATOM 6680 O O . VAL A 1 851 ? 15.070 14.632 -48.213 1.00 91.00 851 VAL A O 1
ATOM 6683 N N . GLN A 1 852 ? 13.257 13.388 -48.672 1.00 91.44 852 GLN A N 1
ATOM 6684 C CA . GLN A 1 852 ? 13.924 12.561 -49.679 1.00 91.44 852 GLN A CA 1
ATOM 6685 C C . GLN A 1 852 ? 14.351 13.377 -50.908 1.00 91.44 852 GLN A C 1
ATOM 6687 O O . GLN A 1 852 ? 15.413 13.111 -51.471 1.00 91.44 852 GLN A O 1
ATOM 6692 N N . ASP A 1 853 ? 13.573 14.387 -51.293 1.00 89.69 853 ASP A N 1
ATOM 6693 C CA . ASP A 1 853 ? 13.865 15.275 -52.418 1.00 89.69 853 ASP A CA 1
ATOM 6694 C C . ASP A 1 853 ? 15.047 16.223 -52.136 1.00 89.69 853 ASP A C 1
ATOM 6696 O O . ASP A 1 853 ? 15.895 16.443 -53.003 1.00 89.69 853 ASP A O 1
ATOM 6700 N N . ARG A 1 854 ? 15.230 16.678 -50.884 1.00 90.00 854 ARG A N 1
ATOM 6701 C CA . ARG A 1 854 ? 16.455 17.408 -50.483 1.00 90.00 854 ARG A CA 1
ATOM 6702 C C . ARG A 1 854 ? 17.718 16.564 -50.680 1.00 90.00 854 ARG A C 1
ATOM 6704 O O . ARG A 1 854 ? 18.731 17.057 -51.192 1.00 90.00 854 ARG A O 1
ATOM 6711 N N . PHE A 1 855 ? 17.673 15.281 -50.313 1.00 91.94 855 PHE A N 1
ATOM 6712 C CA . PHE A 1 855 ? 18.786 14.366 -50.587 1.00 91.94 855 PHE A CA 1
ATOM 6713 C C . PHE A 1 855 ? 18.942 14.082 -52.083 1.00 91.94 855 PHE A C 1
ATOM 6715 O O . PHE A 1 855 ? 20.075 13.976 -52.555 1.00 91.94 855 PHE A O 1
ATOM 6722 N N . ALA A 1 856 ? 17.836 13.995 -52.829 1.00 91.12 856 ALA A N 1
ATOM 6723 C CA . ALA A 1 856 ? 17.854 13.833 -54.279 1.00 91.12 856 ALA A CA 1
ATOM 6724 C C . ALA A 1 856 ? 18.584 15.003 -54.948 1.00 91.12 856 ALA A C 1
ATOM 6726 O O . ALA A 1 856 ? 19.555 14.778 -55.663 1.00 91.12 856 ALA A O 1
ATOM 6727 N N . SER A 1 857 ? 18.208 16.239 -54.622 1.00 91.12 857 SER A N 1
ATOM 6728 C CA . SER A 1 857 ? 18.867 17.460 -55.099 1.00 91.12 857 SER A CA 1
ATOM 6729 C C . SER A 1 857 ? 20.370 17.461 -54.794 1.00 91.12 857 SER A C 1
ATOM 6731 O O . SER A 1 857 ? 21.188 17.728 -55.674 1.00 91.12 857 SER A O 1
ATOM 6733 N N . THR A 1 858 ? 20.752 17.059 -53.576 1.00 92.06 858 THR A N 1
ATOM 6734 C CA . THR A 1 858 ? 22.166 16.936 -53.174 1.00 92.06 858 THR A CA 1
ATOM 6735 C C . THR A 1 858 ? 22.919 15.901 -54.016 1.00 92.06 858 THR A C 1
ATOM 6737 O O . THR A 1 858 ? 24.047 16.147 -54.435 1.00 92.06 858 THR A O 1
ATOM 6740 N N . LEU A 1 859 ? 22.314 14.737 -54.276 1.00 92.06 859 LEU A N 1
ATOM 6741 C CA . LEU A 1 859 ? 22.910 13.685 -55.104 1.00 92.06 859 LEU A CA 1
ATOM 6742 C C . LEU A 1 859 ? 23.045 14.127 -56.567 1.00 92.06 859 LEU A C 1
ATOM 6744 O O . LEU A 1 859 ? 24.088 13.904 -57.177 1.00 92.06 859 LEU A O 1
ATOM 6748 N N . LEU A 1 860 ? 22.011 14.761 -57.125 1.00 91.88 860 LEU A N 1
ATOM 6749 C CA . LEU A 1 860 ? 21.976 15.220 -58.515 1.00 91.88 860 LEU A CA 1
ATOM 6750 C C . LEU A 1 860 ? 22.967 16.354 -58.790 1.00 91.88 860 LEU A C 1
ATOM 6752 O O . LEU A 1 860 ? 23.464 16.446 -59.912 1.00 91.88 860 LEU A O 1
ATOM 6756 N N . ALA A 1 861 ? 23.278 17.178 -57.788 1.00 93.06 861 ALA A N 1
ATOM 6757 C CA . ALA A 1 861 ? 24.284 18.232 -57.889 1.00 93.06 861 ALA A CA 1
ATOM 6758 C C . ALA A 1 861 ? 25.722 17.688 -57.976 1.00 93.06 861 ALA A C 1
ATOM 6760 O O . ALA A 1 861 ? 26.618 18.399 -58.428 1.00 93.06 861 ALA A O 1
ATOM 6761 N N . LEU A 1 862 ? 25.967 16.428 -57.585 1.00 91.94 862 LEU A N 1
ATOM 6762 C CA . LEU A 1 862 ? 27.298 15.832 -57.686 1.00 91.94 862 LEU A CA 1
ATOM 6763 C C . LEU A 1 862 ? 27.683 15.639 -59.167 1.00 91.94 862 LEU A C 1
ATOM 6765 O O . LEU A 1 862 ? 26.963 14.937 -59.895 1.00 91.94 862 LEU A O 1
ATOM 6769 N N . PRO A 1 863 ? 28.822 16.204 -59.625 1.00 87.62 863 PRO A N 1
ATOM 6770 C CA . PRO A 1 863 ? 29.208 16.176 -61.034 1.00 87.62 863 PRO A CA 1
ATOM 6771 C C . PRO A 1 863 ? 29.258 14.764 -61.609 1.00 87.62 863 PRO A C 1
ATOM 6773 O O . PRO A 1 863 ? 28.664 14.528 -62.660 1.00 87.62 863 PRO A O 1
ATOM 6776 N N . ASP A 1 864 ? 29.881 13.827 -60.884 1.00 86.94 864 ASP A N 1
ATOM 6777 C CA . ASP A 1 864 ? 30.090 12.445 -61.325 1.00 86.94 864 ASP A CA 1
ATOM 6778 C C . ASP A 1 864 ? 29.047 11.464 -60.797 1.00 86.94 864 ASP A C 1
ATOM 6780 O O . ASP A 1 864 ? 28.416 10.753 -61.575 1.00 86.94 864 ASP A O 1
ATOM 6784 N N . GLN A 1 865 ? 28.827 11.435 -59.482 1.00 91.00 865 GLN A N 1
ATOM 6785 C CA . GLN A 1 865 ? 27.952 10.433 -58.860 1.00 91.00 865 GLN A CA 1
ATOM 6786 C C . GLN A 1 865 ? 26.457 10.707 -59.101 1.00 91.00 865 GLN A C 1
ATOM 6788 O O . GLN A 1 865 ? 25.636 9.807 -58.945 1.00 91.00 865 GLN A O 1
ATOM 6793 N N . GLY A 1 866 ? 26.101 11.931 -59.508 1.00 89.50 866 GLY A N 1
ATOM 6794 C CA . GLY A 1 866 ? 24.734 12.329 -59.850 1.00 89.50 866 GLY A CA 1
ATOM 6795 C C . GLY A 1 866 ? 24.344 12.092 -61.313 1.00 89.50 866 GLY A C 1
ATOM 6796 O O . GLY A 1 866 ? 23.167 12.227 -61.645 1.00 89.50 866 GLY A O 1
ATOM 6797 N N . LYS A 1 867 ? 25.292 11.727 -62.197 1.00 89.31 867 LYS A N 1
ATOM 6798 C CA . LYS A 1 867 ? 25.076 11.621 -63.660 1.00 89.31 867 LYS A CA 1
ATOM 6799 C C . LYS A 1 867 ? 23.902 10.717 -64.021 1.00 89.31 867 LYS A C 1
ATOM 6801 O O . LYS A 1 867 ? 23.000 11.142 -64.734 1.00 89.31 867 LYS A O 1
ATOM 6806 N N . VAL A 1 868 ? 23.892 9.490 -63.498 1.00 87.81 868 VAL A N 1
ATOM 6807 C CA . VAL A 1 868 ? 22.823 8.524 -63.797 1.00 87.81 868 VAL A CA 1
ATOM 6808 C C . VAL A 1 868 ? 21.502 8.937 -63.145 1.00 87.81 868 VAL A C 1
ATOM 6810 O O . VAL A 1 868 ? 20.445 8.752 -63.740 1.00 87.81 868 VAL A O 1
ATOM 6813 N N . GLY A 1 869 ? 21.550 9.566 -61.967 1.00 86.50 869 GLY A N 1
ATOM 6814 C CA . GLY A 1 869 ? 20.363 10.115 -61.310 1.00 86.50 869 GLY A CA 1
ATOM 6815 C C . GLY A 1 869 ? 19.644 11.160 -62.170 1.00 86.50 869 GLY A C 1
ATOM 6816 O O . GLY A 1 869 ? 18.425 11.093 -62.288 1.00 86.50 869 GLY A O 1
ATOM 6817 N N . ARG A 1 870 ? 20.392 12.059 -62.833 1.00 90.06 870 ARG A N 1
ATOM 6818 C CA . ARG A 1 870 ? 19.839 13.087 -63.743 1.00 90.06 870 ARG A CA 1
ATOM 6819 C C . ARG A 1 870 ? 19.171 12.500 -64.989 1.00 90.06 870 ARG A C 1
ATOM 6821 O O . ARG A 1 870 ? 18.297 13.133 -65.563 1.00 90.06 870 ARG A O 1
ATOM 6828 N N . ALA A 1 871 ? 19.575 11.305 -65.416 1.00 86.19 871 ALA A N 1
ATOM 6829 C CA . ALA A 1 871 ? 18.892 10.595 -66.494 1.00 86.19 871 ALA A CA 1
ATOM 6830 C C . ALA A 1 871 ? 17.616 9.907 -65.982 1.00 86.19 871 ALA A C 1
ATOM 6832 O O . ALA A 1 871 ? 16.575 9.968 -66.631 1.00 86.19 871 ALA A O 1
ATOM 6833 N N . LEU A 1 872 ? 17.672 9.296 -64.792 1.00 86.44 872 LEU A N 1
ATOM 6834 C CA . LEU A 1 872 ? 16.542 8.578 -64.190 1.00 86.44 872 LEU A CA 1
ATOM 6835 C C . LEU A 1 872 ? 15.358 9.487 -63.832 1.00 86.44 872 LEU A C 1
ATOM 6837 O O . LEU A 1 872 ? 14.228 9.012 -63.841 1.00 86.44 872 LEU A O 1
ATOM 6841 N N . THR A 1 873 ? 15.579 10.783 -63.588 1.00 84.06 873 THR A N 1
ATOM 6842 C CA . THR A 1 873 ? 14.492 11.749 -63.334 1.00 84.06 873 THR A CA 1
ATOM 6843 C C . THR A 1 873 ? 13.528 11.918 -64.507 1.00 84.06 873 THR A C 1
ATOM 6845 O O . THR A 1 873 ? 12.420 12.403 -64.297 1.00 84.06 873 THR A O 1
ATOM 6848 N N . THR A 1 874 ? 13.918 11.524 -65.725 1.00 82.06 874 THR A N 1
ATOM 6849 C CA . THR A 1 874 ? 13.037 11.559 -66.907 1.00 82.06 874 THR A CA 1
ATOM 6850 C C . THR A 1 874 ? 11.974 10.452 -66.899 1.00 82.06 874 THR A C 1
ATOM 6852 O O . THR A 1 874 ? 10.952 10.580 -67.567 1.00 82.06 874 THR A O 1
ATOM 6855 N N . ASP A 1 875 ? 12.170 9.393 -66.104 1.00 80.06 875 ASP A N 1
ATOM 6856 C CA . ASP A 1 875 ? 11.217 8.296 -65.924 1.00 80.06 875 ASP A CA 1
ATOM 6857 C C . ASP A 1 875 ? 10.231 8.627 -64.794 1.00 80.06 875 ASP A C 1
ATOM 6859 O O . ASP A 1 875 ? 10.494 8.416 -63.604 1.00 80.06 875 ASP A O 1
ATOM 6863 N N . THR A 1 876 ? 9.057 9.132 -65.175 1.00 71.88 876 THR A N 1
ATOM 6864 C CA . THR A 1 876 ? 7.981 9.531 -64.254 1.00 71.88 876 THR A CA 1
ATOM 6865 C C . THR A 1 876 ? 7.479 8.389 -63.365 1.00 71.88 876 THR A C 1
ATOM 6867 O O . THR A 1 876 ? 7.037 8.638 -62.237 1.00 71.88 876 THR A O 1
ATOM 6870 N N . PHE A 1 877 ? 7.590 7.138 -63.820 1.00 77.44 877 PHE A N 1
ATOM 6871 C CA . PHE A 1 877 ? 7.134 5.947 -63.095 1.00 77.44 877 PHE A CA 1
ATOM 6872 C C . PHE A 1 877 ? 8.249 5.265 -62.287 1.00 77.44 877 PHE A C 1
ATOM 6874 O O . PHE A 1 877 ? 7.971 4.379 -61.475 1.00 77.44 877 PHE A O 1
ATOM 6881 N N . ALA A 1 878 ? 9.499 5.716 -62.439 1.00 79.56 878 ALA A N 1
ATOM 6882 C CA . ALA A 1 878 ? 10.691 5.149 -61.805 1.00 79.56 878 ALA A CA 1
ATOM 6883 C C . ALA A 1 878 ? 10.895 3.644 -62.080 1.00 79.56 878 ALA A C 1
ATOM 6885 O O . ALA A 1 878 ? 11.473 2.930 -61.250 1.00 79.56 878 ALA A O 1
ATOM 6886 N N . ASN A 1 879 ? 10.455 3.173 -63.249 1.00 77.19 879 ASN A N 1
ATOM 6887 C CA . ASN A 1 879 ? 10.617 1.800 -63.725 1.00 77.19 879 ASN A CA 1
ATOM 6888 C C . ASN A 1 879 ? 12.089 1.367 -63.729 1.00 77.19 879 ASN A C 1
ATOM 6890 O O . ASN A 1 879 ? 12.416 0.247 -63.329 1.00 77.19 879 ASN A O 1
ATOM 6894 N N . GLY A 1 880 ? 12.997 2.283 -64.081 1.00 75.56 880 GLY A N 1
ATOM 6895 C CA . GLY A 1 880 ? 14.442 2.042 -64.101 1.00 75.56 880 GLY A CA 1
ATOM 6896 C C . GLY A 1 880 ? 15.072 1.726 -62.735 1.00 75.56 880 GLY A C 1
ATOM 6897 O O . GLY A 1 880 ? 16.238 1.328 -62.681 1.00 75.56 880 GLY A O 1
ATOM 6898 N N . SER A 1 881 ? 14.341 1.874 -61.627 1.00 82.06 881 SER A N 1
ATOM 6899 C CA . SER A 1 881 ? 14.836 1.632 -60.262 1.00 82.06 881 SER A CA 1
ATOM 6900 C C . SER A 1 881 ? 14.008 0.606 -59.481 1.00 82.06 881 SER A C 1
ATOM 6902 O O . SER A 1 881 ? 14.335 0.312 -58.335 1.00 82.06 881 SER A O 1
ATOM 6904 N N . THR A 1 882 ? 12.970 0.015 -60.080 1.00 77.38 882 THR A N 1
ATOM 6905 C CA . THR A 1 882 ? 12.063 -0.934 -59.404 1.00 77.38 882 THR A CA 1
ATOM 6906 C C . THR A 1 882 ? 12.779 -2.196 -58.913 1.00 77.38 882 THR A C 1
ATOM 6908 O O . THR A 1 882 ? 12.545 -2.648 -57.792 1.00 77.38 882 THR A O 1
ATOM 6911 N N . TRP A 1 883 ? 13.725 -2.708 -59.704 1.00 80.56 883 TRP A N 1
ATOM 6912 C CA . TRP A 1 883 ? 14.542 -3.886 -59.378 1.00 80.56 883 TRP A CA 1
ATOM 6913 C C . TRP A 1 883 ? 15.364 -3.724 -58.085 1.00 80.56 883 TRP A C 1
ATOM 6915 O O . TRP A 1 883 ? 15.730 -4.716 -57.457 1.00 80.56 883 TRP A O 1
ATOM 6925 N N . GLN A 1 884 ? 15.638 -2.487 -57.647 1.00 76.25 884 GLN A N 1
ATOM 6926 C CA . GLN A 1 884 ? 16.395 -2.213 -56.419 1.00 76.25 884 GLN A CA 1
ATOM 6927 C C . GLN A 1 884 ? 15.654 -2.681 -55.157 1.00 76.25 884 GLN A C 1
ATOM 6929 O O . GLN A 1 884 ? 16.289 -2.951 -54.140 1.00 76.25 884 GLN A O 1
ATOM 6934 N N . TYR A 1 885 ? 14.321 -2.757 -55.221 1.00 70.00 885 TYR A N 1
ATOM 6935 C CA . TYR A 1 885 ? 13.451 -2.994 -54.068 1.00 70.00 885 TYR A CA 1
ATOM 6936 C C . TYR A 1 885 ? 12.971 -4.442 -53.986 1.00 70.00 885 TYR A C 1
ATOM 6938 O O . TYR A 1 885 ? 12.876 -4.988 -52.895 1.00 70.00 885 TYR A O 1
ATOM 6946 N N . ASN A 1 886 ? 12.703 -5.077 -55.127 1.00 68.56 886 ASN A N 1
ATOM 6947 C CA . ASN A 1 886 ? 12.152 -6.433 -55.169 1.00 68.56 886 ASN A CA 1
ATOM 6948 C C . ASN A 1 886 ? 13.142 -7.491 -55.687 1.00 68.56 886 ASN A C 1
ATOM 6950 O O . ASN A 1 886 ? 12.864 -8.680 -55.566 1.00 68.56 886 ASN A O 1
ATOM 6954 N N . GLY A 1 887 ? 14.282 -7.082 -56.260 1.00 68.88 887 GLY A N 1
ATOM 6955 C CA . GLY A 1 887 ? 15.273 -8.000 -56.831 1.00 68.88 887 GLY A CA 1
ATOM 6956 C C . GLY A 1 887 ? 14.756 -8.831 -58.010 1.00 68.88 887 GLY A C 1
ATOM 6957 O O . GLY A 1 887 ? 15.424 -9.776 -58.425 1.00 68.88 887 GLY A O 1
ATOM 6958 N N . LEU A 1 888 ? 13.578 -8.509 -58.554 1.00 70.88 888 LEU A N 1
ATOM 6959 C CA . LEU A 1 888 ? 12.981 -9.266 -59.649 1.00 70.88 888 LEU A CA 1
ATOM 6960 C C . LEU A 1 888 ? 13.788 -9.054 -60.933 1.00 70.88 888 LEU A C 1
ATOM 6962 O O . LEU A 1 888 ? 14.180 -7.933 -61.258 1.00 70.88 888 LEU A O 1
ATOM 6966 N N . ASN A 1 889 ? 13.999 -10.143 -61.676 1.00 71.31 889 ASN A N 1
ATOM 6967 C CA . ASN A 1 889 ? 14.636 -10.159 -62.998 1.00 71.31 889 ASN A CA 1
ATOM 6968 C C . ASN A 1 889 ? 16.090 -9.644 -63.043 1.00 71.31 889 ASN A C 1
ATOM 6970 O O . ASN A 1 889 ? 16.560 -9.221 -64.097 1.00 71.31 889 ASN A O 1
ATOM 6974 N N . ILE A 1 890 ? 16.829 -9.701 -61.927 1.00 74.81 890 ILE A N 1
ATOM 6975 C CA . ILE A 1 890 ? 18.251 -9.338 -61.878 1.00 74.81 890 ILE A CA 1
ATOM 6976 C C . ILE A 1 890 ? 19.074 -10.390 -61.129 1.00 74.81 890 ILE A C 1
ATOM 6978 O O . ILE A 1 890 ? 18.696 -10.865 -60.060 1.00 74.81 890 ILE A O 1
ATOM 6982 N N . ARG A 1 891 ? 20.238 -10.763 -61.677 1.00 74.31 891 ARG A N 1
ATOM 6983 C CA . ARG A 1 891 ? 21.160 -11.674 -60.984 1.00 74.31 891 ARG A CA 1
ATOM 6984 C C . ARG A 1 891 ? 21.800 -10.958 -59.799 1.00 74.31 891 ARG A C 1
ATOM 6986 O O . ARG A 1 891 ? 22.175 -9.792 -59.888 1.00 74.31 891 ARG A O 1
ATOM 6993 N N . PHE A 1 892 ? 22.041 -11.694 -58.719 1.00 68.25 892 PHE A N 1
ATOM 6994 C CA . PHE A 1 892 ? 22.665 -11.178 -57.496 1.00 68.25 892 PHE A CA 1
ATOM 6995 C C . PHE A 1 892 ? 23.979 -10.410 -57.737 1.00 68.25 892 PHE A C 1
ATOM 6997 O O . PHE A 1 892 ? 24.209 -9.342 -57.165 1.00 68.25 892 PHE A O 1
ATOM 7004 N N . ARG A 1 893 ? 24.843 -10.938 -58.615 1.00 73.31 893 ARG A N 1
ATOM 7005 C CA . ARG A 1 893 ? 26.110 -10.297 -58.997 1.00 73.31 893 ARG A CA 1
ATOM 7006 C C . ARG A 1 893 ? 25.885 -8.955 -59.696 1.00 73.31 893 ARG A C 1
ATOM 7008 O O . ARG A 1 893 ? 26.584 -7.986 -59.401 1.00 73.31 893 ARG A O 1
ATOM 7015 N N . ASP A 1 894 ? 24.896 -8.902 -60.581 1.00 78.12 894 ASP A N 1
ATOM 7016 C CA . ASP A 1 894 ? 24.581 -7.721 -61.383 1.00 78.12 894 ASP A CA 1
ATOM 7017 C C . ASP A 1 894 ? 23.934 -6.639 -60.507 1.00 78.12 894 ASP A C 1
ATOM 7019 O O . ASP A 1 894 ? 24.263 -5.463 -60.633 1.00 78.12 894 ASP A O 1
ATOM 7023 N N . TRP A 1 895 ? 23.126 -7.036 -59.519 1.00 78.38 895 TRP A N 1
ATOM 7024 C CA . TRP A 1 895 ? 22.536 -6.123 -58.538 1.00 78.38 895 TRP A CA 1
ATOM 7025 C C . TRP A 1 895 ? 23.610 -5.304 -57.800 1.00 78.38 895 TRP A C 1
ATOM 7027 O O . TRP A 1 895 ? 23.565 -4.074 -57.788 1.00 78.38 895 TRP A O 1
ATOM 7037 N N . ARG A 1 896 ? 24.655 -5.957 -57.267 1.00 72.38 896 ARG A N 1
ATOM 7038 C CA . ARG A 1 896 ? 25.775 -5.272 -56.580 1.00 72.38 896 ARG A CA 1
ATOM 7039 C C . ARG A 1 896 ? 26.659 -4.448 -57.519 1.00 72.38 896 ARG A C 1
ATOM 7041 O O . ARG A 1 896 ? 27.313 -3.494 -57.093 1.00 72.38 896 ARG A O 1
ATOM 7048 N N . PHE A 1 897 ? 26.751 -4.842 -58.784 1.00 83.56 897 PHE A N 1
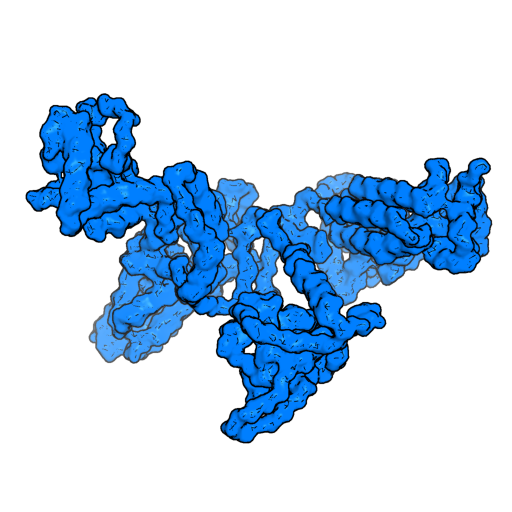ATOM 7049 C CA . PHE A 1 897 ? 27.505 -4.104 -59.793 1.00 83.56 897 PHE A CA 1
ATOM 7050 C C . PHE A 1 897 ? 26.816 -2.780 -60.146 1.00 83.56 897 PHE A C 1
ATOM 7052 O O . PHE A 1 897 ? 27.457 -1.728 -60.095 1.00 83.56 897 PHE A O 1
ATOM 7059 N N . ILE A 1 898 ? 25.508 -2.809 -60.426 1.00 84.44 898 ILE A N 1
ATOM 7060 C CA . ILE A 1 898 ? 24.775 -1.642 -60.933 1.00 84.44 898 ILE A CA 1
ATOM 7061 C C . ILE A 1 898 ? 24.801 -0.474 -59.940 1.00 84.44 898 ILE A C 1
ATOM 7063 O O . ILE A 1 898 ? 24.964 0.668 -60.361 1.00 84.44 898 ILE A O 1
ATOM 7067 N N . HIS A 1 899 ? 24.707 -0.721 -58.629 1.00 85.62 899 HIS A N 1
ATOM 7068 C CA . HIS A 1 899 ? 24.774 0.356 -57.631 1.00 85.62 899 HIS A CA 1
ATOM 7069 C C . HIS A 1 899 ? 26.118 1.105 -57.644 1.00 85.62 899 HIS A C 1
ATOM 7071 O O . HIS A 1 899 ? 26.142 2.333 -57.562 1.00 85.62 899 HIS A O 1
ATOM 7077 N N . ARG A 1 900 ? 27.237 0.392 -57.823 1.00 85.62 900 ARG A N 1
ATOM 7078 C CA . ARG A 1 900 ? 28.570 1.005 -57.950 1.00 85.62 900 ARG A CA 1
ATOM 7079 C C . ARG A 1 900 ? 28.747 1.718 -59.287 1.00 85.62 900 ARG A C 1
ATOM 7081 O O . ARG A 1 900 ? 29.302 2.813 -59.312 1.00 85.62 900 ARG A O 1
ATOM 7088 N N . ALA A 1 901 ? 28.233 1.139 -60.371 1.00 85.81 901 ALA A N 1
ATOM 7089 C CA . ALA A 1 901 ? 28.253 1.754 -61.696 1.00 85.81 901 ALA A CA 1
ATOM 7090 C C . ALA A 1 901 ? 27.467 3.079 -61.722 1.00 85.81 901 ALA A C 1
ATOM 7092 O O . ALA A 1 901 ? 27.973 4.086 -62.208 1.00 85.81 901 ALA A O 1
ATOM 7093 N N . ARG A 1 902 ? 26.269 3.112 -61.114 1.00 86.88 902 ARG A N 1
ATOM 7094 C CA . ARG A 1 902 ? 25.422 4.319 -61.017 1.00 86.88 902 ARG A CA 1
ATOM 7095 C C . ARG A 1 902 ? 26.110 5.487 -60.316 1.00 86.88 902 ARG A C 1
ATOM 7097 O O . ARG A 1 902 ? 25.872 6.632 -60.680 1.00 86.88 902 ARG A O 1
ATOM 7104 N N . LEU A 1 903 ? 26.960 5.186 -59.339 1.00 88.19 903 LEU A N 1
ATOM 7105 C CA . LEU A 1 903 ? 27.713 6.170 -58.565 1.00 88.19 903 LEU A CA 1
ATOM 7106 C C . LEU A 1 903 ? 29.105 6.464 -59.135 1.00 88.19 903 LEU A C 1
ATOM 7108 O O . LEU A 1 903 ? 29.898 7.115 -58.460 1.00 88.19 903 LEU A O 1
ATOM 7112 N N . ASN A 1 904 ? 29.440 5.970 -60.331 1.00 88.25 904 ASN A N 1
ATOM 7113 C CA . ASN A 1 904 ? 30.786 6.081 -60.903 1.00 88.25 904 ASN A CA 1
ATOM 7114 C C . ASN A 1 904 ? 31.891 5.601 -59.930 1.00 88.25 904 ASN A C 1
ATOM 7116 O O . ASN A 1 904 ? 32.948 6.216 -59.769 1.00 88.25 904 ASN A O 1
ATOM 7120 N N . CYS A 1 905 ? 31.592 4.521 -59.203 1.00 85.56 905 CYS A N 1
ATOM 7121 C CA . CYS A 1 905 ? 32.381 3.993 -58.091 1.00 85.56 905 CYS A CA 1
ATOM 7122 C C . CYS A 1 905 ? 33.078 2.659 -58.413 1.00 85.56 905 CYS A C 1
ATOM 7124 O O . CYS A 1 905 ? 33.560 1.988 -57.498 1.00 85.56 905 CYS A O 1
ATOM 7126 N N . LEU A 1 906 ? 33.110 2.259 -59.687 1.00 81.56 906 LEU A N 1
ATOM 7127 C CA . LEU A 1 906 ? 33.879 1.096 -60.134 1.00 81.56 906 LEU A CA 1
ATOM 7128 C C . LEU A 1 906 ? 35.394 1.404 -60.094 1.00 81.56 906 LEU A C 1
ATOM 7130 O O . LEU A 1 906 ? 35.742 2.588 -60.163 1.00 81.56 906 LEU A O 1
ATOM 7134 N N . PRO A 1 907 ? 36.255 0.388 -59.882 1.00 66.94 907 PRO A N 1
ATOM 7135 C CA . PRO A 1 907 ? 37.712 0.539 -59.882 1.00 66.94 907 PRO A CA 1
ATOM 7136 C C . PRO A 1 907 ? 38.258 1.135 -61.174 1.00 66.94 907 PRO A C 1
ATOM 7138 O O . PRO A 1 907 ? 37.688 0.813 -62.243 1.00 66.94 907 PRO A O 1
#

Secondary structure (DSSP, 8-state):
-HHHHHHHHHHT--PPPP-SS--PPPPHHHHHTTTEEEE-TT--HHHHHHTS-TT--S-EEEEEEETTEEEEEEEEETTEEEEEES-HHHHHHHHHHHHHHTTPPPPGGGHHHHHHIIIIIS--SPPPSS-----S-EEETTEEE-SHHHHHHHHHHHHHHHHHHHHTTSPPS----TTTTTSPP---S---PPPPPHHHHHHHHHTS-TT----TTS-HHHHHHHHHHHHHHHTT--TTS-THHHHS-GGGT------HHHHHHHHHHHHHHHHHT-SSHHHHHHHHHHHHHHHHHHHSS---HHHHHHHHHT---TTSS-S-S----HHHHHHHHHHHHT-EEEE-TTS-EEEEETTEEEEEGGGHHHHHHHHHHHHHHHHHHT-TTTTHHHHHHTT-TT-GGGGGGTT-TTS-HHHHHHHHHHHTT-S--HHHHTTTSS---B-SSSSSB--HHIIIII-GGGHHHHHHHHHHHHHHHHTT--SSEEEES---GGGT-----SEEEEETTEEEEEEEE----SHHHHHHHHHHHHHHHHHHHHHHHHHTT-EEEEEEEEB-TTSPBPTTHHHHHHHTT--HHHHHHHHHHHHHHHHHHHHHHHHHHTT-EEETTEEEPPPPTT--EEETTEEESS-S-----HHHHHHHHHHHHHHHHSSS-HHHHHHHIIIIIHHHHHHHHHHS---HHHHHHHHHHHHHHHHHHTT--TTS-GGGTSS-GGGT---PPPHHHHHHHHHHHHHHHHHT-SSHHHHHHHHHHHHHHHHHHHSS---HHHHHHHHH--S-SSSS--------HHHHHHHHHHHHTEEEEE-TTS-EEEEETTEEEEETTTHHHHHHHHHHHHHHHHHHTSTTTTHHHHHHTT-TT-GGGTHHHH-TT--HHHHHHHHHHHTT---

Foldseek 3Di:
DLVVLLVLLLQQFDQDDDDPDDDDGQDSVSSVVLAEDEDEAPDDVLVVLVPDDPLNQAKYKYFYHDPVQTQFIWIAHPSDTHGQGRDPVSRSVVSLVCCVVVVNDDNNRCNRVNLCCCCQVVNVDPADPPHDDDDQWDADPNDIDRDPVVVVVVVCVVSVCPVVVVVVVDDDPDDDDLCSLVDDPDDPPDDPDDWQDPVNVVVVVVVPPPVPPPPPDDDLVVVLVVVLVVVCSVLSHDPPFDSLLACADLLLPRVNDDRSVLVLLLVLQLVLLCQCVPPPPVSNVVSVVVLQVVLCVQQVDGDDQVSSQCQLLPDDDVSRPPPPPDDDDSSVSSSVSNVVLQKTWGADPVRHTWIDHPPDDIDHSVCSNVVSSNSRNVVSLVVQCPDQQLSQLSQLSNQDPPSLLNPCQPGVPLADPLLSSVLSCVSRQNRPQQLVVVVPDVGDQAAPVDGDGRGLQCLQPNPPVLVVLNVVLQVVLLVLLVVLQDDADKDAQDDPVVLVDPDGQGIWGDDPQAIEGEHEDEGASRHNVRQVVQFVVQCVVCVSVCVVVVVVRHHYDYTYQYAYLSQRHRPSVVVVCVVSVHDPVVVSVSSSNSSNSSSVSSSVSVCVSQVQDDDVNRTDHQADLSDFDQDPQAGHGNYPDQARCLVVLVVLLVVLVVLLPDPDFLLVSLVCCVPPVVVSLLVCLLRTDHDLVSLVVSLVSNLVSNCSSLVFDPPFDSLQACADLLLLRNNDDRSNLSSLLSLQLNLLCQCVPPDPVSNVVSVVVLQVVLCLQVVDGDDQVSSQCQLQPDPDDDSVPNPDPDPDSSVSSSVSNHVLQKTWGADPVRHTWIDHPVDDIDHSVCSNVVSSNSVSVVSLVVQCPDPQLSVSSVVSNVPPPSPVNPCSNVVPPDDSVVSSVVNCVSRVNDD